Protein AF-A0A7S2EGJ9-F1 (afdb_monomer_lite)

Organism: NCBI:txid49249

InterPro domains:
  IPR009003 Peptidase S1, PA clan [SSF50494] (682-942)

Radius of gyration: 37.77 Å; chains: 1; bounding box: 101×87×100 Å

pLDDT: mean 80.87, std 19.79, range [22.64, 98.5]

Structure (mmCIF, N/CA/C/O backbone):
data_AF-A0A7S2EGJ9-F1
#
_entry.id   AF-A0A7S2EGJ9-F1
#
loop_
_atom_site.group_PDB
_atom_site.id
_atom_site.type_symbol
_atom_site.label_atom_id
_atom_site.label_alt_id
_atom_site.label_comp_id
_atom_site.label_asym_id
_atom_site.label_entity_id
_atom_site.label_seq_id
_atom_site.pdbx_PDB_ins_code
_atom_site.Cartn_x
_atom_site.Cartn_y
_atom_site.Cartn_z
_atom_site.occupancy
_atom_site.B_iso_or_equiv
_atom_site.auth_seq_id
_atom_site.auth_comp_id
_atom_site.auth_asym_id
_atom_site.auth_atom_id
_atom_site.pdbx_PDB_model_num
ATOM 1 N N . ARG A 1 1 ? -39.600 18.630 1.343 1.00 70.69 1 ARG A N 1
ATOM 2 C CA . ARG A 1 1 ? -38.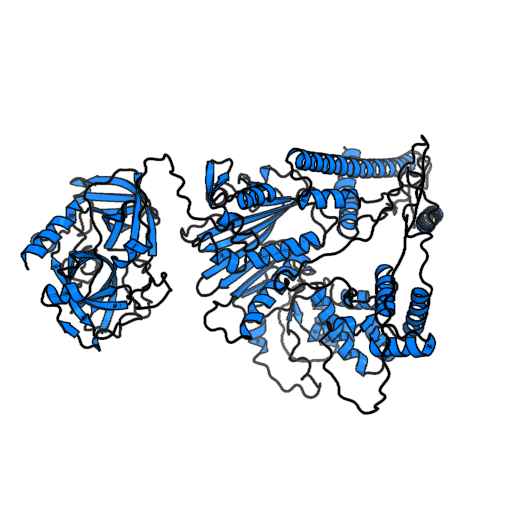225 19.165 1.535 1.00 70.69 1 ARG A CA 1
ATOM 3 C C . ARG A 1 1 ? -37.694 18.870 2.940 1.00 70.69 1 ARG A C 1
ATOM 5 O O . ARG A 1 1 ? -36.695 18.178 3.021 1.00 70.69 1 ARG A O 1
ATOM 12 N N . ALA A 1 2 ? -38.368 19.290 4.020 1.00 75.81 2 ALA A N 1
ATOM 13 C CA . ALA A 1 2 ? -37.909 19.036 5.397 1.00 75.81 2 ALA A CA 1
ATOM 14 C C . ALA A 1 2 ? -37.724 17.542 5.736 1.00 75.81 2 ALA A C 1
ATOM 16 O O . ALA A 1 2 ? -36.665 17.162 6.214 1.00 75.81 2 ALA A O 1
ATOM 17 N N . GLU A 1 3 ? -38.690 16.675 5.410 1.00 79.19 3 GLU A N 1
ATOM 18 C CA . GLU A 1 3 ? -38.535 15.224 5.637 1.00 79.19 3 GLU A CA 1
ATOM 19 C C . GLU A 1 3 ? -37.398 14.590 4.836 1.00 79.19 3 GLU A C 1
ATOM 21 O O . GLU A 1 3 ? -36.746 13.675 5.323 1.00 79.19 3 GLU A O 1
ATOM 26 N N . GLY A 1 4 ? -37.153 15.074 3.614 1.00 85.69 4 GLY A N 1
ATOM 27 C CA . GLY A 1 4 ? -36.026 14.613 2.801 1.00 85.69 4 GLY A CA 1
ATOM 28 C C . GLY A 1 4 ? -34.696 14.882 3.500 1.00 85.69 4 GLY A C 1
ATOM 29 O O . GLY A 1 4 ? -33.875 13.982 3.593 1.00 85.69 4 GLY A O 1
ATOM 30 N N . LYS A 1 5 ? -34.556 16.072 4.093 1.00 85.38 5 LYS A N 1
ATOM 31 C CA . LYS A 1 5 ? -33.373 16.454 4.868 1.00 85.38 5 LYS A CA 1
ATOM 32 C C . LYS A 1 5 ? -33.203 15.623 6.145 1.00 85.38 5 LYS A C 1
ATOM 34 O O . LYS A 1 5 ? -32.094 15.243 6.473 1.00 85.38 5 LYS A O 1
ATOM 39 N N . ILE A 1 6 ? -34.294 15.294 6.844 1.00 85.69 6 ILE A N 1
ATOM 40 C CA . ILE A 1 6 ? -34.227 14.418 8.032 1.00 85.69 6 ILE A CA 1
ATOM 41 C C . ILE A 1 6 ? -33.779 13.008 7.635 1.00 85.69 6 ILE A C 1
ATOM 43 O O . ILE A 1 6 ? -32.966 12.401 8.322 1.00 85.69 6 ILE A O 1
ATOM 47 N N . LYS A 1 7 ? -34.305 12.484 6.522 1.00 87.94 7 LYS A N 1
ATOM 48 C CA . LYS A 1 7 ? -33.893 11.185 5.979 1.00 87.94 7 LYS A CA 1
ATOM 49 C C . LYS A 1 7 ? -32.405 11.164 5.626 1.00 87.94 7 LYS A C 1
ATOM 51 O O . LYS A 1 7 ? -31.746 10.184 5.942 1.00 87.94 7 LYS A O 1
ATOM 56 N N . GLU A 1 8 ? -31.917 12.224 4.993 1.00 85.50 8 GLU A N 1
ATOM 57 C CA . GLU A 1 8 ? -30.502 12.426 4.665 1.00 85.50 8 GLU A CA 1
ATOM 58 C C . GLU A 1 8 ? -29.645 12.503 5.938 1.00 85.50 8 GLU A C 1
ATOM 60 O O . GLU A 1 8 ? -28.708 11.730 6.076 1.00 85.50 8 GLU A O 1
ATOM 65 N N . ASP A 1 9 ? -30.043 13.301 6.937 1.00 86.81 9 ASP A N 1
ATOM 66 C CA . ASP A 1 9 ? -29.359 13.380 8.237 1.00 86.81 9 ASP A CA 1
ATOM 67 C C . ASP A 1 9 ? -29.282 12.013 8.952 1.00 86.81 9 ASP A C 1
ATOM 69 O O . ASP A 1 9 ? -28.265 11.691 9.570 1.00 86.81 9 ASP A O 1
ATOM 73 N N . ILE A 1 10 ? -30.344 11.198 8.892 1.00 89.12 10 ILE A N 1
ATOM 74 C CA . ILE A 1 10 ? -30.356 9.843 9.473 1.00 89.12 10 ILE A CA 1
ATOM 75 C C . ILE A 1 10 ? -29.350 8.940 8.752 1.00 89.12 10 ILE A C 1
ATOM 77 O O . ILE A 1 10 ? -28.575 8.251 9.419 1.00 89.12 10 ILE A O 1
ATOM 81 N N . ASP A 1 11 ? -29.348 8.949 7.419 1.00 85.62 11 ASP A N 1
ATOM 82 C CA . ASP A 1 11 ? -28.443 8.119 6.619 1.00 85.62 11 ASP A CA 1
ATOM 83 C C . ASP A 1 11 ? -26.979 8.572 6.760 1.00 85.62 11 ASP A C 1
ATOM 85 O O . ASP A 1 11 ? -26.077 7.744 6.834 1.00 85.62 11 ASP A O 1
ATOM 89 N N . GLU A 1 12 ? -26.721 9.875 6.866 1.00 83.25 12 GLU A N 1
ATOM 90 C CA . GLU A 1 12 ? -25.362 10.402 7.009 1.00 83.25 12 GLU A CA 1
ATOM 91 C C . GLU A 1 12 ? -24.802 10.229 8.422 1.00 83.25 12 GLU A C 1
ATOM 93 O O . GLU A 1 12 ? -23.615 9.954 8.585 1.00 83.25 12 GLU A O 1
ATOM 98 N N . LYS A 1 13 ? -25.627 10.410 9.461 1.00 88.12 13 LYS A N 1
ATOM 99 C CA . LYS A 1 13 ? -25.138 10.492 10.848 1.00 88.12 13 LYS A CA 1
ATOM 100 C C . LYS A 1 13 ? -25.452 9.247 11.657 1.00 88.12 13 LYS A C 1
ATOM 102 O O . LYS A 1 13 ? -24.572 8.720 12.331 1.00 88.12 13 LYS A O 1
ATOM 107 N N . VAL A 1 14 ? -26.698 8.776 11.631 1.00 90.94 14 VAL A N 1
ATOM 108 C CA . VAL A 1 14 ? -27.129 7.653 12.483 1.00 90.94 14 VAL A CA 1
ATOM 109 C C . VAL A 1 14 ? -26.688 6.329 11.873 1.00 90.94 14 VAL A C 1
ATOM 111 O O . VAL A 1 14 ? -26.078 5.513 12.566 1.00 90.94 14 VAL A O 1
ATOM 114 N N . GLN A 1 15 ? -26.923 6.131 10.573 1.00 89.94 15 GLN A N 1
ATOM 115 C CA . GLN A 1 15 ? -26.467 4.928 9.875 1.00 89.94 15 GLN A CA 1
ATOM 116 C C . GLN A 1 15 ? -24.937 4.825 9.885 1.00 89.94 15 GLN A C 1
ATOM 118 O O . GLN A 1 15 ? -24.410 3.730 10.059 1.00 89.94 15 GLN A O 1
ATOM 123 N N . PHE A 1 16 ? -24.222 5.954 9.805 1.00 87.06 16 PHE A N 1
ATOM 124 C CA . PHE A 1 16 ? -22.772 5.984 9.998 1.00 87.06 16 PHE A CA 1
ATOM 125 C C . PHE A 1 16 ? -22.355 5.341 11.327 1.00 87.06 16 PHE A C 1
ATOM 127 O O . PHE A 1 16 ? -21.473 4.482 11.337 1.00 87.06 16 PHE A O 1
ATOM 134 N N . TRP A 1 17 ? -23.011 5.680 12.443 1.00 90.19 17 TRP A N 1
ATOM 135 C CA . TRP A 1 17 ? -22.712 5.065 13.740 1.00 90.19 17 TRP A CA 1
ATOM 136 C C . TRP A 1 17 ? -23.077 3.582 13.794 1.00 90.19 17 TRP A C 1
ATOM 138 O O . TRP A 1 17 ? -22.310 2.799 14.353 1.00 90.19 17 TRP A O 1
ATOM 148 N N . VAL A 1 18 ? -24.194 3.178 13.184 1.00 91.12 18 VAL A N 1
ATOM 149 C CA . VAL A 1 18 ? -24.564 1.758 13.062 1.00 91.12 18 VAL A CA 1
ATOM 150 C C . VAL A 1 18 ? -23.476 0.986 12.311 1.00 91.12 18 VAL A C 1
ATOM 152 O O . VAL A 1 18 ? -23.002 -0.035 12.810 1.00 91.12 18 VAL A O 1
ATOM 155 N N . ASN A 1 19 ? -23.004 1.509 11.177 1.00 86.31 19 ASN A N 1
ATOM 156 C CA . ASN A 1 19 ? -21.933 0.905 10.382 1.00 86.31 19 ASN A CA 1
ATOM 157 C C . ASN A 1 19 ? -20.594 0.895 11.148 1.00 86.31 19 ASN A C 1
ATOM 159 O O . ASN A 1 19 ? -19.869 -0.103 11.132 1.00 86.31 19 ASN A O 1
ATOM 163 N N . CYS A 1 20 ? -20.275 1.963 11.889 1.00 85.19 20 CYS A N 1
ATOM 164 C CA . CYS A 1 20 ? -19.089 2.031 12.749 1.00 85.19 20 CYS A CA 1
ATOM 165 C C . CYS A 1 20 ? -19.106 0.955 13.842 1.00 85.19 20 CYS A C 1
ATOM 167 O O . CYS A 1 20 ? -18.112 0.250 14.033 1.00 85.19 20 CYS A O 1
ATOM 169 N N . ILE A 1 21 ? -20.233 0.803 14.543 1.00 89.88 21 ILE A N 1
ATOM 170 C CA . ILE A 1 21 ? -20.391 -0.221 15.581 1.00 89.88 21 ILE A CA 1
ATOM 171 C C . ILE A 1 21 ? -20.300 -1.606 14.952 1.00 89.88 21 ILE A C 1
ATOM 173 O O . ILE A 1 21 ? -19.528 -2.427 15.427 1.00 89.88 21 ILE A O 1
ATOM 177 N N . GLN A 1 22 ? -21.020 -1.848 13.860 1.00 87.06 22 GLN A N 1
ATOM 178 C CA . GLN A 1 22 ? -21.047 -3.140 13.184 1.00 87.06 22 GLN A CA 1
ATOM 179 C C . GLN A 1 22 ? -19.668 -3.563 12.658 1.00 87.06 22 GLN A C 1
ATOM 181 O O . GLN A 1 22 ? -19.291 -4.727 12.765 1.00 87.06 22 GLN A O 1
ATOM 186 N N . SER A 1 23 ? -18.896 -2.625 12.110 1.00 83.19 23 SER A N 1
ATOM 187 C CA . SER A 1 23 ? -17.537 -2.900 11.635 1.00 83.19 23 SER A CA 1
ATOM 188 C C . SER A 1 23 ? -16.554 -3.200 12.772 1.00 83.19 23 SER A C 1
ATOM 190 O O . SER A 1 23 ? -15.640 -4.003 12.582 1.00 83.19 23 SER A O 1
ATOM 192 N N . SER A 1 24 ? -16.758 -2.595 13.948 1.00 81.94 24 SER A N 1
ATOM 193 C CA . SER A 1 24 ? -15.890 -2.749 15.126 1.00 81.94 24 SER A CA 1
ATOM 194 C C . SER A 1 24 ? -16.294 -3.917 16.034 1.00 81.94 24 SER A C 1
ATOM 196 O O . SER A 1 24 ? -15.442 -4.537 16.665 1.00 81.94 24 SER A O 1
ATOM 198 N N . ALA A 1 25 ? -17.590 -4.207 16.111 1.00 86.75 25 ALA A N 1
ATOM 199 C CA . ALA A 1 25 ? -18.215 -5.229 16.940 1.00 86.75 25 ALA A CA 1
ATOM 200 C C . ALA A 1 25 ? -19.345 -5.917 16.143 1.00 86.75 25 ALA A C 1
ATOM 202 O O . ALA A 1 25 ? -20.527 -5.621 16.349 1.00 86.75 25 ALA A O 1
ATOM 203 N N . PRO A 1 26 ? -19.000 -6.829 15.216 1.00 87.00 26 PRO A N 1
ATOM 204 C CA . PRO A 1 26 ? -19.987 -7.531 14.402 1.00 87.00 26 PRO A CA 1
ATOM 205 C C . PRO A 1 26 ? -20.971 -8.312 15.277 1.00 87.00 26 PRO A C 1
ATOM 207 O O . PRO A 1 26 ? -20.571 -8.995 16.221 1.00 87.00 26 PRO A O 1
ATOM 210 N N . GLY A 1 27 ? -22.263 -8.226 14.969 1.00 88.38 27 GLY A N 1
ATOM 211 C CA . GLY A 1 27 ? -23.314 -8.925 15.711 1.00 88.38 27 GLY A CA 1
ATOM 212 C C . GLY A 1 27 ? -23.808 -8.174 16.948 1.00 88.38 27 GLY A C 1
ATOM 213 O O . GLY A 1 27 ? -24.588 -8.733 17.730 1.00 88.38 27 GLY A O 1
ATOM 214 N N . ALA A 1 28 ? -23.351 -6.932 17.147 1.00 90.19 28 ALA A N 1
ATOM 215 C CA . ALA A 1 28 ? -23.723 -6.110 18.288 1.00 90.19 28 ALA A CA 1
ATOM 216 C C . ALA A 1 28 ? -25.234 -5.859 18.361 1.00 90.19 28 ALA A C 1
ATOM 218 O O . ALA A 1 28 ? -25.922 -5.645 17.361 1.00 90.19 28 ALA A O 1
ATOM 219 N N . ALA A 1 29 ? -25.730 -5.841 19.596 1.00 91.62 29 ALA A N 1
ATOM 220 C CA . ALA A 1 29 ? -27.036 -5.311 19.943 1.00 91.62 29 ALA A CA 1
ATOM 221 C C . ALA A 1 29 ? -26.960 -3.783 19.989 1.00 91.62 29 ALA A C 1
ATOM 223 O O . ALA A 1 29 ? -26.197 -3.228 20.780 1.00 91.62 29 ALA A O 1
ATOM 224 N N . ILE A 1 30 ? -27.737 -3.110 19.144 1.00 94.31 30 ILE A N 1
ATOM 225 C CA . ILE A 1 30 ? -27.739 -1.651 19.026 1.00 94.31 30 ILE A CA 1
ATOM 226 C C . ILE A 1 30 ? -29.127 -1.155 19.407 1.00 94.31 30 ILE A C 1
ATOM 228 O O . ILE A 1 30 ? -30.106 -1.466 18.735 1.00 94.31 30 ILE A O 1
ATOM 232 N N . LEU A 1 31 ? -29.195 -0.373 20.482 1.00 94.19 31 LEU A N 1
ATOM 233 C CA . LEU A 1 31 ? -30.401 0.307 20.943 1.00 94.19 31 LEU A CA 1
ATOM 234 C C . LEU A 1 31 ? -30.259 1.805 20.636 1.00 94.19 31 LEU A C 1
ATOM 236 O O . LEU A 1 31 ? -29.552 2.497 21.373 1.00 94.19 31 LEU A O 1
ATOM 240 N N . PRO A 1 32 ? -30.875 2.325 19.561 1.00 92.94 32 PRO A N 1
ATOM 241 C CA . PRO A 1 32 ? -30.911 3.756 19.310 1.00 92.94 32 PRO A CA 1
ATOM 242 C C . PRO A 1 32 ? -31.715 4.452 20.412 1.00 92.94 32 PRO A C 1
ATOM 244 O O . PRO A 1 32 ? -32.823 4.032 20.749 1.00 92.94 32 PRO A O 1
ATOM 247 N N . VAL A 1 33 ? -31.155 5.526 20.965 1.00 91.06 33 VAL A N 1
ATOM 248 C CA . VAL A 1 33 ? -31.815 6.358 21.974 1.00 91.06 33 VAL A CA 1
ATOM 249 C C . VAL A 1 33 ? -31.789 7.797 21.491 1.00 91.06 33 VAL A C 1
ATOM 251 O O . VAL A 1 33 ? -30.726 8.344 21.198 1.00 91.06 33 VAL A O 1
ATOM 254 N N . ALA A 1 34 ? -32.961 8.413 21.407 1.00 87.88 34 ALA A N 1
ATOM 255 C CA . ALA A 1 34 ? -33.092 9.821 21.084 1.00 87.88 34 ALA A CA 1
ATOM 256 C C . ALA A 1 34 ? -33.039 10.637 22.384 1.00 87.88 34 ALA A C 1
ATOM 258 O O . ALA A 1 34 ? -33.961 10.586 23.199 1.00 87.88 34 ALA A O 1
ATOM 259 N N . SER A 1 35 ? -31.943 11.369 22.590 1.00 84.44 35 SER A N 1
ATOM 260 C CA . SER A 1 35 ? -31.827 12.352 23.671 1.00 84.44 35 SER A CA 1
ATOM 261 C C . SER A 1 35 ? -32.282 13.724 23.184 1.00 84.44 35 SER A C 1
ATOM 263 O O . SER A 1 35 ? -31.810 14.173 22.136 1.00 84.44 35 SER A O 1
ATOM 265 N N . PHE A 1 36 ? -33.122 14.413 23.951 1.00 71.25 36 PHE A N 1
ATOM 266 C CA . PHE A 1 36 ? -33.611 15.747 23.594 1.00 71.25 36 PHE A CA 1
ATOM 267 C C . PHE A 1 36 ? -33.088 16.816 24.559 1.00 71.25 36 PHE A C 1
ATOM 269 O O . PHE A 1 36 ? -33.083 16.624 25.774 1.00 71.25 36 PHE A O 1
ATOM 276 N N . ASN A 1 37 ? -32.651 17.944 23.988 1.00 59.28 37 ASN A N 1
ATOM 277 C CA . ASN A 1 37 ? -32.435 19.214 24.694 1.00 59.28 37 ASN A CA 1
ATOM 278 C C . ASN A 1 37 ? -33.610 20.191 24.461 1.00 59.28 37 ASN A C 1
ATOM 280 O O . ASN A 1 37 ? -33.674 21.257 25.066 1.00 59.28 37 ASN A O 1
ATOM 284 N N . ASP A 1 38 ? -34.524 19.822 23.563 1.00 51.25 38 ASP A N 1
ATOM 285 C CA . ASP A 1 38 ? -35.646 20.632 23.118 1.00 51.25 38 ASP A CA 1
ATOM 286 C C . ASP A 1 38 ? -36.880 20.235 23.937 1.00 51.25 38 ASP A C 1
ATOM 288 O O . ASP A 1 38 ? -37.300 19.076 23.925 1.00 51.25 38 ASP A O 1
ATOM 292 N N . LYS A 1 39 ? -37.436 21.194 24.676 1.00 53.00 39 LYS A N 1
ATOM 293 C CA . LYS A 1 39 ? -38.702 21.061 25.399 1.00 53.00 39 LYS A CA 1
ATOM 294 C C . LYS A 1 39 ? -39.848 20.861 24.401 1.00 53.00 39 LYS A C 1
ATOM 296 O O . LYS A 1 39 ? -40.352 21.837 23.859 1.00 53.00 39 LYS A O 1
ATOM 301 N N . PHE A 1 40 ? -40.244 19.617 24.151 1.00 53.06 40 PHE A N 1
ATOM 302 C CA . PHE A 1 40 ? -41.469 19.296 23.398 1.00 53.06 40 PHE A CA 1
ATOM 303 C C . PHE A 1 40 ? -42.712 19.227 24.305 1.00 53.06 40 PHE A C 1
ATOM 305 O O . PHE A 1 40 ? -43.829 19.049 23.820 1.00 53.06 40 PHE A O 1
ATOM 312 N N . GLU A 1 41 ? -42.528 19.385 25.617 1.00 55.19 41 GLU A N 1
ATOM 313 C CA . GLU A 1 41 ? -43.599 19.546 26.594 1.00 55.19 41 GLU A CA 1
ATOM 314 C C . GLU A 1 41 ? -43.437 20.921 27.246 1.00 55.19 41 GLU A C 1
ATOM 316 O O . GLU A 1 41 ? -42.498 21.153 27.998 1.00 55.19 41 GLU A O 1
ATOM 321 N N . ASP A 1 42 ? -44.266 21.874 26.816 1.00 42.28 42 ASP A N 1
ATOM 322 C CA . ASP A 1 42 ? -44.982 22.813 27.692 1.00 42.28 42 ASP A CA 1
ATOM 323 C C . ASP A 1 42 ? -45.702 23.871 26.841 1.00 42.28 42 ASP A C 1
ATOM 325 O O . ASP A 1 42 ? -45.173 24.941 26.534 1.00 42.28 42 ASP A O 1
ATOM 329 N N . GLY A 1 43 ? -46.945 23.560 26.460 1.00 45.50 43 GLY A N 1
ATOM 330 C CA . GLY A 1 43 ? -47.908 24.550 25.972 1.00 45.50 43 GLY A CA 1
ATOM 331 C C . GLY A 1 43 ? -48.790 24.053 24.834 1.00 45.50 43 GLY A C 1
ATOM 332 O O . GLY A 1 43 ? -48.543 24.430 23.698 1.00 45.50 43 GLY A O 1
ATOM 333 N N . ASP A 1 44 ? -49.796 23.223 25.142 1.00 52.44 44 ASP A N 1
ATOM 334 C CA . ASP A 1 44 ? -51.027 22.913 24.368 1.00 52.44 44 ASP A CA 1
ATOM 335 C C . ASP A 1 44 ? -50.922 22.570 22.856 1.00 52.44 44 ASP A C 1
ATOM 337 O O . ASP A 1 44 ? -51.917 22.276 22.191 1.00 52.44 44 ASP A O 1
ATOM 341 N N . ASN A 1 45 ? -49.721 22.536 22.281 1.00 52.22 45 ASN A N 1
ATOM 342 C CA . ASN A 1 45 ? -49.475 22.279 20.870 1.00 52.22 45 ASN A CA 1
ATOM 343 C C . ASN A 1 45 ? -49.174 20.794 20.659 1.00 52.22 45 ASN A C 1
ATOM 345 O O . ASN A 1 45 ? -48.033 20.365 20.492 1.00 52.22 45 ASN A O 1
ATOM 349 N N . THR A 1 46 ? -50.245 20.010 20.559 1.00 56.53 46 THR A N 1
ATOM 350 C CA . THR A 1 46 ? -50.259 18.618 20.057 1.00 56.53 46 THR A CA 1
ATOM 351 C C . THR A 1 46 ? -49.485 18.410 18.740 1.00 56.53 46 THR A C 1
ATOM 353 O O . THR A 1 46 ? -49.148 17.280 18.384 1.00 56.53 46 THR A O 1
ATOM 356 N N . LEU A 1 47 ? -49.158 19.481 18.010 1.00 56.31 47 LEU A N 1
ATOM 357 C CA . LEU A 1 47 ? -48.330 19.463 16.804 1.00 56.31 47 LEU A CA 1
ATOM 358 C C . LEU A 1 47 ? -46.872 19.007 17.052 1.00 56.31 47 LEU A C 1
ATOM 360 O O . LEU A 1 47 ? -46.257 18.412 16.162 1.00 56.31 47 LEU A O 1
ATOM 364 N N . ASP A 1 48 ? -46.316 19.266 18.240 1.00 63.06 48 ASP A N 1
ATOM 365 C CA . ASP A 1 48 ? -44.874 19.139 18.500 1.00 63.06 48 ASP A CA 1
ATOM 366 C C . ASP A 1 48 ? -44.472 17.711 18.930 1.00 63.06 48 ASP A C 1
ATOM 368 O O . ASP A 1 48 ? -43.555 17.108 18.363 1.00 63.06 48 ASP A O 1
ATOM 372 N N . ILE A 1 49 ? -45.266 17.083 19.807 1.00 66.25 49 ILE A N 1
ATOM 373 C CA . ILE A 1 49 ? -45.120 15.666 20.207 1.00 66.25 49 ILE A CA 1
ATOM 374 C C . ILE A 1 49 ? -45.251 14.730 18.995 1.00 66.25 49 ILE A C 1
ATOM 376 O O . ILE A 1 49 ? -44.465 13.791 18.828 1.00 66.25 49 ILE A O 1
ATOM 380 N N . ASN A 1 50 ? -46.203 15.021 18.103 1.00 74.12 50 ASN A N 1
ATOM 381 C CA . ASN A 1 50 ? -46.389 14.275 16.858 1.00 74.12 50 ASN A CA 1
ATOM 382 C C . ASN A 1 50 ? -45.173 14.393 15.928 1.00 74.12 50 ASN A C 1
ATOM 384 O O . ASN A 1 50 ? -44.849 13.447 15.211 1.00 74.12 50 ASN A O 1
ATOM 388 N N . THR A 1 51 ? -44.458 15.519 15.963 1.00 78.62 51 THR A N 1
ATOM 389 C CA . THR A 1 51 ? -43.256 15.727 15.149 1.00 78.62 51 THR A CA 1
ATOM 390 C C . THR A 1 51 ? -42.075 14.908 15.668 1.00 78.62 51 THR A C 1
ATOM 392 O O . THR A 1 51 ? -41.389 14.264 14.870 1.00 78.62 51 THR A O 1
ATOM 395 N N . ALA A 1 52 ? -41.847 14.869 16.984 1.00 78.12 52 ALA A N 1
ATOM 396 C CA . ALA A 1 52 ? -40.800 14.037 17.583 1.00 78.12 52 ALA A CA 1
ATOM 397 C C . ALA A 1 52 ? -41.066 12.539 17.357 1.00 78.12 52 ALA A C 1
ATOM 399 O O . ALA A 1 52 ? -40.176 11.822 16.890 1.00 78.12 52 ALA A O 1
ATOM 400 N N . LYS A 1 53 ? -42.307 12.086 17.590 1.00 81.00 53 LYS A N 1
ATOM 401 C CA . LYS A 1 53 ? -42.725 10.701 17.321 1.00 81.00 53 LYS A CA 1
ATOM 402 C C . LYS A 1 53 ? -42.512 10.334 15.850 1.00 81.00 53 LYS A C 1
ATOM 404 O O . LYS A 1 53 ? -41.843 9.344 15.561 1.00 81.00 53 LYS A O 1
ATOM 409 N N . ARG A 1 54 ? -42.945 11.199 14.925 1.00 84.31 54 ARG A N 1
ATOM 410 C CA . ARG A 1 54 ? -42.735 11.028 13.478 1.00 84.31 54 ARG A CA 1
ATOM 411 C C . ARG A 1 54 ? -41.255 10.939 13.099 1.00 84.31 54 ARG A C 1
ATOM 413 O O . ARG A 1 54 ? -40.899 10.141 12.240 1.00 84.31 54 ARG A O 1
ATOM 420 N N . ARG A 1 55 ? -40.371 11.734 13.716 1.00 85.56 55 ARG A N 1
ATOM 421 C CA . ARG A 1 55 ? -38.914 11.651 13.475 1.00 85.56 55 ARG A CA 1
ATOM 422 C C . ARG A 1 55 ? -38.329 10.322 13.953 1.00 85.56 55 ARG A C 1
ATOM 424 O O . ARG A 1 55 ? -37.503 9.747 13.250 1.00 85.56 55 ARG A O 1
ATOM 431 N N . CYS A 1 56 ? -38.760 9.832 15.113 1.00 88.25 56 CYS A N 1
ATOM 432 C CA . CYS A 1 56 ? -38.358 8.528 15.638 1.00 88.25 56 CYS A CA 1
ATOM 433 C C . CYS A 1 56 ? -38.862 7.373 14.760 1.00 88.25 56 CYS A C 1
ATOM 435 O O . CYS A 1 56 ? -38.087 6.473 14.448 1.00 88.25 56 CYS A O 1
ATOM 437 N N . GLU A 1 57 ? -40.110 7.432 14.289 1.00 89.50 57 GLU A N 1
ATOM 438 C CA . GLU A 1 57 ? -40.668 6.445 13.351 1.00 89.50 57 GLU A CA 1
ATOM 439 C C . GLU A 1 57 ? -39.879 6.436 12.044 1.00 89.50 57 GLU A C 1
ATOM 441 O O . GLU A 1 57 ? -39.421 5.388 11.597 1.00 89.50 57 GLU A O 1
ATOM 446 N N . LEU A 1 58 ? -39.611 7.622 11.494 1.00 90.94 58 LEU A N 1
ATOM 447 C CA . LEU A 1 58 ? -38.799 7.780 10.296 1.00 90.94 58 LEU A CA 1
ATOM 448 C C . LEU A 1 58 ? -37.387 7.210 10.473 1.00 90.94 58 LEU A C 1
ATOM 450 O O . LEU A 1 58 ? -36.866 6.586 9.552 1.00 90.94 58 LEU A O 1
ATOM 454 N N . MET A 1 59 ? -36.772 7.409 11.642 1.00 91.44 59 MET A N 1
ATOM 455 C CA . MET A 1 59 ? -35.466 6.845 11.983 1.00 91.44 59 MET A CA 1
ATOM 456 C C . MET A 1 59 ? -35.506 5.320 12.047 1.00 91.44 59 MET A C 1
ATOM 458 O O . MET A 1 59 ? -34.691 4.679 11.385 1.00 91.44 59 MET A O 1
ATOM 462 N N . ARG A 1 60 ? -36.462 4.736 12.782 1.00 92.81 60 ARG A N 1
ATOM 463 C CA . ARG A 1 60 ? -36.659 3.280 12.856 1.00 92.81 60 ARG A CA 1
ATOM 464 C C . ARG A 1 60 ? -36.811 2.689 11.460 1.00 92.81 60 ARG A C 1
ATOM 466 O O . ARG A 1 60 ? -36.054 1.797 11.078 1.00 92.81 60 ARG A O 1
ATOM 473 N N . ASP A 1 61 ? -37.747 3.224 10.686 1.00 92.94 61 ASP A N 1
ATOM 474 C CA . ASP A 1 61 ? -38.076 2.703 9.366 1.00 92.94 61 ASP A CA 1
ATOM 475 C C . ASP A 1 61 ? -36.886 2.847 8.409 1.00 92.94 61 ASP A C 1
ATOM 477 O O . ASP A 1 61 ? -36.625 1.950 7.607 1.00 92.94 61 ASP A O 1
ATOM 481 N N . ARG A 1 62 ? -36.121 3.945 8.491 1.00 93.31 62 ARG A N 1
ATOM 482 C CA . ARG A 1 62 ? -34.899 4.123 7.693 1.00 93.31 62 ARG A CA 1
ATOM 483 C C . ARG A 1 62 ? -33.825 3.104 8.049 1.00 93.31 62 ARG A C 1
ATOM 485 O O . ARG A 1 62 ? -33.317 2.462 7.136 1.00 93.31 62 ARG A O 1
ATOM 492 N N . LEU A 1 63 ? -33.531 2.904 9.333 1.00 93.38 63 LEU A N 1
ATOM 493 C CA . LEU A 1 63 ? -32.517 1.942 9.775 1.00 93.38 63 LEU A CA 1
ATOM 494 C C . LEU A 1 63 ? -32.888 0.498 9.395 1.00 93.38 63 LEU A C 1
ATOM 496 O O . LEU A 1 63 ? -32.041 -0.236 8.887 1.00 93.38 63 LEU A O 1
ATOM 500 N N . ILE A 1 64 ? -34.158 0.105 9.560 1.00 92.69 64 ILE A N 1
ATOM 501 C CA . ILE A 1 64 ? -34.652 -1.219 9.138 1.00 92.69 64 ILE A CA 1
ATOM 502 C C . ILE A 1 64 ? -34.533 -1.385 7.621 1.00 92.69 64 ILE A C 1
ATOM 504 O O . ILE A 1 64 ? -34.067 -2.419 7.143 1.00 92.69 64 ILE A O 1
ATOM 508 N N . ASN A 1 65 ? -34.940 -0.374 6.850 1.00 93.19 65 ASN A N 1
ATOM 509 C CA . ASN A 1 65 ? -34.863 -0.432 5.392 1.00 93.19 65 ASN A CA 1
ATOM 510 C C . ASN A 1 65 ? -33.417 -0.457 4.884 1.00 93.19 65 ASN A C 1
ATOM 512 O O . ASN A 1 65 ? -33.145 -1.148 3.904 1.00 93.19 65 ASN A O 1
ATOM 516 N N . ASN A 1 66 ? -32.500 0.266 5.528 1.00 91.12 66 ASN A N 1
ATOM 517 C CA . ASN A 1 66 ? -31.081 0.252 5.178 1.00 91.12 66 ASN A CA 1
ATOM 518 C C . ASN A 1 66 ? -30.473 -1.133 5.435 1.00 91.12 66 ASN A C 1
ATOM 520 O O . ASN A 1 66 ? -29.847 -1.688 4.535 1.00 91.12 66 ASN A O 1
ATOM 524 N N . GLU A 1 67 ? -30.741 -1.743 6.595 1.00 91.38 67 GLU A N 1
ATOM 525 C CA . GLU A 1 67 ? -30.287 -3.112 6.881 1.00 91.38 67 GLU A CA 1
ATOM 526 C C . GLU A 1 67 ? -30.921 -4.134 5.926 1.00 91.38 67 GLU A C 1
ATOM 528 O O . GLU A 1 67 ? -30.237 -5.029 5.437 1.00 91.38 67 GLU A O 1
ATOM 533 N N . LYS A 1 68 ? -32.207 -3.984 5.584 1.00 92.88 68 LYS A N 1
ATOM 534 C CA . LYS A 1 68 ? -32.862 -4.852 4.596 1.00 92.88 68 LYS A CA 1
ATOM 535 C C . LYS A 1 68 ? -32.187 -4.774 3.228 1.00 92.88 68 LYS A C 1
ATOM 537 O O . LYS A 1 68 ? -31.842 -5.809 2.674 1.00 92.88 68 LYS A O 1
ATOM 542 N N . ARG A 1 69 ? -31.963 -3.564 2.708 1.00 90.62 69 ARG A N 1
ATOM 543 C CA . ARG A 1 69 ? -31.286 -3.364 1.415 1.00 90.62 69 ARG A CA 1
ATOM 544 C C . ARG A 1 69 ? -29.889 -3.964 1.414 1.00 90.62 69 ARG A C 1
ATOM 546 O O . ARG A 1 69 ? -29.524 -4.629 0.455 1.00 90.62 69 ARG A O 1
ATOM 553 N N . ARG A 1 70 ? -29.146 -3.762 2.502 1.00 88.56 70 ARG A N 1
ATOM 554 C CA . ARG A 1 70 ? -27.820 -4.346 2.688 1.00 88.56 70 ARG A CA 1
ATOM 555 C C . ARG A 1 70 ? -27.865 -5.875 2.641 1.00 88.56 70 ARG A C 1
ATOM 557 O O . ARG A 1 70 ? -27.067 -6.492 1.949 1.00 88.56 70 ARG A O 1
ATOM 564 N N . MET A 1 71 ? -28.822 -6.500 3.329 1.00 91.38 71 MET A N 1
ATOM 565 C CA . MET A 1 71 ? -29.002 -7.955 3.270 1.00 91.38 71 MET A CA 1
ATOM 566 C C . MET A 1 71 ? -29.370 -8.445 1.871 1.00 91.38 71 MET A C 1
ATOM 568 O O . MET A 1 71 ? -28.839 -9.463 1.434 1.00 91.38 71 MET A O 1
ATOM 572 N N . ASP A 1 72 ? -30.287 -7.758 1.191 1.00 93.12 72 ASP A N 1
ATOM 573 C CA . ASP A 1 72 ? -30.715 -8.121 -0.160 1.00 93.12 72 ASP A CA 1
ATOM 574 C C . ASP A 1 72 ? -29.520 -8.073 -1.128 1.00 93.12 72 ASP A C 1
ATOM 576 O O . ASP A 1 72 ? -29.309 -9.017 -1.888 1.00 93.12 72 ASP A O 1
ATOM 580 N N . ASP A 1 73 ? -28.680 -7.040 -1.027 1.00 89.31 73 ASP A N 1
ATOM 581 C CA . ASP A 1 73 ? -27.467 -6.877 -1.832 1.00 89.31 73 ASP A CA 1
ATOM 582 C C . ASP A 1 73 ? -26.391 -7.944 -1.538 1.00 89.31 73 ASP A C 1
ATOM 584 O O . ASP A 1 73 ? -25.843 -8.559 -2.458 1.00 89.31 73 ASP A O 1
ATOM 588 N N . ILE A 1 74 ? -26.136 -8.247 -0.259 1.00 90.44 74 ILE A N 1
ATOM 589 C CA . ILE A 1 74 ? -25.204 -9.317 0.134 1.00 90.44 74 ILE A CA 1
ATOM 590 C C . ILE A 1 74 ? -25.701 -10.687 -0.356 1.00 90.44 74 ILE A C 1
ATOM 592 O O . ILE A 1 74 ? -24.915 -11.486 -0.872 1.00 90.44 74 ILE A O 1
ATOM 596 N N . ASN A 1 75 ? -26.997 -10.978 -0.203 1.00 94.19 75 ASN A N 1
ATOM 597 C CA . ASN A 1 75 ? -27.584 -12.236 -0.669 1.00 94.19 75 ASN A CA 1
ATOM 598 C C . ASN A 1 75 ? -27.504 -12.353 -2.192 1.00 94.19 75 ASN A C 1
ATOM 600 O O . ASN A 1 75 ? -27.126 -13.409 -2.696 1.00 94.19 75 ASN A O 1
ATOM 604 N N . GLN A 1 76 ? -27.810 -11.276 -2.917 1.00 93.62 76 GLN A N 1
ATOM 605 C CA . GLN A 1 76 ? -27.729 -11.243 -4.373 1.00 93.62 76 GLN A CA 1
ATOM 606 C C . GLN A 1 76 ? -26.314 -11.584 -4.861 1.00 93.62 76 GLN A C 1
ATOM 608 O O . GLN A 1 76 ? -26.157 -12.486 -5.687 1.00 93.62 76 GLN A O 1
ATOM 613 N N . ARG A 1 77 ? -25.283 -10.958 -4.280 1.00 88.44 77 ARG A N 1
ATOM 614 C CA . ARG A 1 77 ? -23.879 -11.255 -4.610 1.00 88.44 77 ARG A CA 1
ATOM 615 C C . ARG A 1 77 ? -23.463 -12.665 -4.215 1.00 88.44 77 ARG A C 1
ATOM 617 O O . ARG A 1 77 ? -22.731 -13.321 -4.952 1.00 88.44 77 ARG A O 1
ATOM 624 N N . LEU A 1 78 ? -23.943 -13.179 -3.083 1.00 91.75 78 LEU A N 1
ATOM 625 C CA . LEU A 1 78 ? -23.685 -14.568 -2.699 1.00 91.75 78 LEU A CA 1
ATOM 626 C C . LEU A 1 78 ? -24.285 -15.555 -3.714 1.00 91.75 78 LEU A C 1
ATOM 628 O O . LEU A 1 78 ? -23.654 -16.564 -4.031 1.00 91.75 78 LEU A O 1
ATOM 632 N N . GLU A 1 79 ? -25.472 -15.265 -4.248 1.00 94.00 79 GLU A N 1
ATOM 633 C CA . GLU A 1 79 ? -26.070 -16.041 -5.337 1.00 94.00 79 GLU A CA 1
ATOM 634 C C . GLU A 1 79 ? -25.290 -15.901 -6.652 1.00 94.00 79 GLU A C 1
ATOM 636 O O . GLU A 1 79 ? -25.153 -16.888 -7.376 1.00 94.00 79 GLU A O 1
ATOM 641 N N . ASP A 1 80 ? -24.728 -14.725 -6.954 1.00 88.75 80 ASP A N 1
ATOM 642 C CA . ASP A 1 80 ? -23.826 -14.540 -8.100 1.00 88.75 80 ASP A CA 1
ATOM 643 C C . ASP A 1 80 ? -22.564 -15.415 -7.959 1.00 88.75 80 ASP A C 1
ATOM 645 O O . ASP A 1 80 ? -22.212 -16.151 -8.885 1.00 88.75 80 ASP A O 1
ATOM 649 N N . TYR A 1 81 ? -21.935 -15.441 -6.777 1.00 87.69 81 TYR A N 1
ATOM 650 C CA . TYR A 1 81 ? -20.795 -16.323 -6.500 1.00 87.69 81 TYR A CA 1
ATOM 651 C C . TYR A 1 81 ? -21.157 -17.805 -6.634 1.00 87.69 81 TYR A C 1
ATOM 653 O O . TYR A 1 81 ? -20.391 -18.573 -7.218 1.00 87.69 81 TYR A O 1
ATOM 661 N N . LYS A 1 82 ? -22.327 -18.228 -6.137 1.00 90.50 82 LYS A N 1
ATOM 662 C CA . LYS A 1 82 ? -22.803 -19.611 -6.305 1.00 90.50 82 LYS A CA 1
ATOM 663 C C . LYS A 1 82 ? -23.002 -19.965 -7.777 1.00 90.50 82 LYS A C 1
ATOM 665 O O . LYS A 1 82 ? -22.557 -21.032 -8.199 1.00 90.50 82 LYS A O 1
ATOM 670 N N . ARG A 1 83 ? -23.624 -19.073 -8.556 1.00 91.38 83 ARG A N 1
ATOM 671 C CA . ARG A 1 83 ? -23.850 -19.262 -9.999 1.00 91.38 83 ARG A CA 1
ATOM 672 C C . ARG A 1 83 ? -22.546 -19.388 -10.785 1.00 91.38 83 ARG A C 1
ATOM 674 O O . ARG A 1 83 ? -22.501 -20.159 -11.735 1.00 91.38 83 ARG A O 1
ATOM 681 N N . ASN A 1 84 ? -21.489 -18.712 -10.345 1.00 84.25 84 ASN A N 1
ATOM 682 C CA . ASN A 1 84 ? -20.167 -18.763 -10.972 1.00 84.25 84 ASN A CA 1
ATOM 683 C C . ASN A 1 84 ? -19.255 -19.879 -10.422 1.00 84.25 84 ASN A C 1
ATOM 685 O O . ASN A 1 84 ? -18.060 -19.868 -10.697 1.00 84.25 84 ASN A O 1
ATOM 689 N N . HIS A 1 85 ? -19.779 -20.834 -9.640 1.00 86.12 85 HIS A N 1
ATOM 690 C CA . HIS A 1 85 ? -18.995 -21.890 -8.972 1.00 86.12 85 HIS A CA 1
ATOM 691 C C . HIS A 1 85 ? -17.899 -21.371 -8.018 1.00 86.12 85 HIS A C 1
ATOM 693 O O . HIS A 1 85 ? -16.942 -22.074 -7.707 1.00 86.12 85 HIS A O 1
ATOM 699 N N . LEU A 1 86 ? -18.071 -20.157 -7.495 1.00 83.69 86 LEU A N 1
ATOM 700 C CA . LEU A 1 86 ? -17.177 -19.485 -6.548 1.00 83.69 86 LEU A CA 1
ATOM 701 C C . LEU A 1 86 ? -17.784 -19.441 -5.135 1.00 83.69 86 LEU A C 1
ATOM 703 O O . LEU A 1 86 ? -17.510 -18.529 -4.356 1.00 83.69 86 LEU A O 1
ATOM 707 N N . ALA A 1 87 ? -18.629 -20.418 -4.794 1.00 86.19 87 ALA A N 1
ATOM 708 C CA . ALA A 1 87 ? -19.328 -20.471 -3.510 1.00 86.19 87 ALA A CA 1
ATOM 709 C C . ALA A 1 87 ? -18.369 -20.570 -2.309 1.00 86.19 87 ALA A C 1
ATOM 711 O O . ALA A 1 87 ? -18.704 -20.094 -1.227 1.00 86.19 87 ALA A O 1
ATOM 712 N N . ASP A 1 88 ? -17.191 -21.160 -2.504 1.00 85.62 88 ASP A N 1
ATOM 713 C CA . ASP A 1 88 ? -16.171 -21.339 -1.463 1.00 85.62 88 ASP A CA 1
ATOM 714 C C . ASP A 1 88 ? -15.019 -20.331 -1.584 1.00 85.62 88 ASP A C 1
ATOM 716 O O . ASP A 1 88 ? -13.991 -20.467 -0.920 1.00 85.62 88 ASP A O 1
ATOM 720 N N . SER A 1 89 ? -15.189 -19.296 -2.415 1.00 82.88 89 SER A N 1
ATOM 721 C CA . SER A 1 89 ? -14.229 -18.198 -2.495 1.00 82.88 89 SER A CA 1
ATOM 722 C C . SER A 1 89 ? -14.128 -17.460 -1.159 1.00 82.88 89 SER A C 1
ATOM 724 O O . SER A 1 89 ? -15.064 -17.432 -0.348 1.00 82.88 89 SER A O 1
ATOM 726 N N . HIS A 1 90 ? -12.989 -16.807 -0.933 1.00 82.38 90 HIS A N 1
ATOM 727 C CA . HIS A 1 90 ? -12.776 -16.003 0.269 1.00 82.38 90 HIS A CA 1
ATOM 728 C C . HIS A 1 90 ? -13.848 -14.908 0.425 1.00 82.38 90 HIS A C 1
ATOM 730 O O . HIS A 1 90 ? -14.364 -14.693 1.526 1.00 82.38 90 HIS A O 1
ATOM 736 N N . ASN A 1 91 ? -14.254 -14.277 -0.680 1.00 83.44 91 ASN A N 1
ATOM 737 C CA . ASN A 1 91 ? -15.310 -13.265 -0.683 1.00 83.44 91 ASN A CA 1
ATOM 738 C C . ASN A 1 91 ? -16.670 -13.865 -0.304 1.00 83.44 91 ASN A C 1
ATOM 740 O O . ASN A 1 91 ? -17.358 -13.318 0.557 1.00 83.44 91 ASN A O 1
ATOM 744 N N . ALA A 1 92 ? -17.039 -15.024 -0.859 1.00 87.00 92 ALA A N 1
ATOM 745 C CA . ALA A 1 92 ? -18.293 -15.694 -0.516 1.00 87.00 92 ALA A CA 1
ATOM 746 C C . ALA A 1 92 ? -18.343 -16.101 0.969 1.00 87.00 92 ALA A C 1
ATOM 748 O O . ALA A 1 92 ? -19.356 -15.883 1.642 1.00 87.00 92 ALA A O 1
ATOM 749 N N . MET A 1 93 ? -17.241 -16.624 1.520 1.00 88.25 93 MET A N 1
ATOM 750 C CA . MET A 1 93 ? -17.130 -16.919 2.955 1.00 88.25 93 MET A CA 1
ATOM 751 C C . MET A 1 93 ? -17.273 -15.658 3.817 1.00 88.25 93 MET A C 1
ATOM 753 O O . MET A 1 93 ? -17.968 -15.683 4.838 1.00 88.25 93 MET A O 1
ATOM 757 N N . ARG A 1 94 ? -16.673 -14.537 3.396 1.00 86.88 94 ARG A N 1
ATOM 758 C CA . ARG A 1 94 ? -16.818 -13.241 4.074 1.00 86.88 94 ARG A CA 1
ATOM 759 C C . ARG A 1 94 ? -18.271 -12.766 4.077 1.00 86.88 94 ARG A C 1
ATOM 761 O O . ARG A 1 94 ? -18.770 -12.397 5.138 1.00 86.8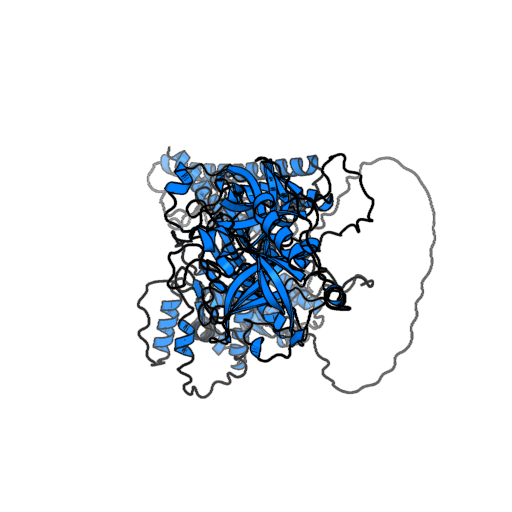8 94 ARG A O 1
ATOM 768 N N . LEU A 1 95 ? -18.965 -12.823 2.939 1.00 90.00 95 LEU A N 1
ATOM 769 C CA . LEU A 1 95 ? -20.379 -12.440 2.840 1.00 90.00 95 LEU A CA 1
ATOM 770 C C . LEU A 1 95 ? -21.266 -13.298 3.760 1.00 90.00 95 LEU A C 1
ATOM 772 O O . LEU A 1 95 ? -22.094 -12.759 4.495 1.00 90.00 95 LEU A O 1
ATOM 776 N N . ARG A 1 96 ? -21.038 -14.619 3.820 1.00 92.06 96 ARG A N 1
ATOM 777 C CA . ARG A 1 96 ? -21.725 -15.507 4.783 1.00 92.06 96 ARG A CA 1
ATOM 778 C C . ARG A 1 96 ? -21.463 -15.083 6.230 1.00 92.06 96 ARG A C 1
ATOM 780 O O . ARG A 1 96 ? -22.393 -15.029 7.037 1.00 92.06 96 ARG A O 1
ATOM 787 N N . LYS A 1 97 ? -20.215 -14.734 6.559 1.00 90.12 97 LYS A N 1
ATOM 788 C CA . LYS A 1 97 ? -19.855 -14.232 7.891 1.00 90.12 97 LYS A CA 1
ATOM 789 C C . LYS A 1 97 ? -20.583 -12.923 8.211 1.00 90.12 97 LYS A C 1
ATOM 791 O O . LYS A 1 97 ? -21.137 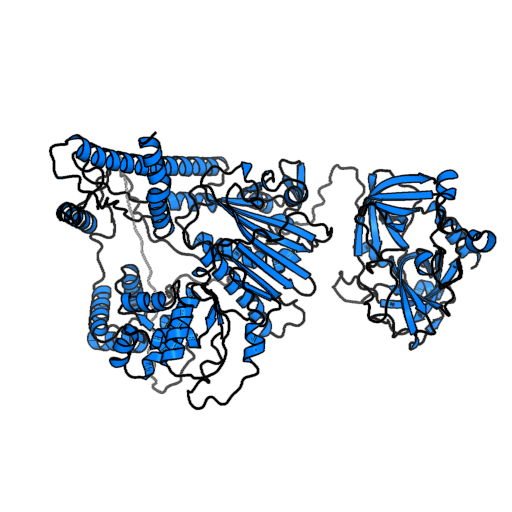-12.810 9.305 1.00 90.12 97 LYS A O 1
ATOM 796 N N . LEU A 1 98 ? -20.667 -11.978 7.274 1.00 89.38 98 LEU A N 1
ATOM 797 C CA . LEU A 1 98 ? -21.426 -10.731 7.450 1.00 89.38 98 LEU A CA 1
ATOM 798 C C . LEU A 1 98 ? -22.921 -10.997 7.699 1.00 89.38 98 LEU A C 1
ATOM 800 O O . LEU A 1 98 ? -23.489 -10.426 8.628 1.00 89.38 98 LEU A O 1
ATOM 804 N N . LEU A 1 99 ? -23.534 -11.938 6.971 1.00 91.75 99 LEU A N 1
ATOM 805 C CA . LEU A 1 99 ? -24.931 -12.348 7.192 1.00 91.75 99 LEU A CA 1
ATOM 806 C C . LEU A 1 99 ? -25.156 -13.014 8.560 1.00 91.75 99 LEU A C 1
ATOM 808 O O . LEU A 1 99 ? -26.206 -12.826 9.185 1.00 91.75 99 LEU A O 1
ATOM 812 N N . SER A 1 100 ? -24.178 -13.778 9.053 1.00 89.38 100 SER A N 1
ATOM 813 C CA . SER A 1 100 ? -24.251 -14.395 10.388 1.00 89.38 100 SER A CA 1
ATOM 814 C C . SER A 1 100 ? -24.063 -13.384 11.526 1.00 89.38 100 SER A C 1
ATOM 816 O O . SER A 1 100 ? -24.628 -13.547 12.605 1.00 89.38 100 SER A O 1
ATOM 818 N N . SER A 1 101 ? -23.319 -12.305 11.274 1.00 88.62 101 SER A N 1
ATOM 819 C CA . SER A 1 101 ? -22.911 -11.314 12.274 1.00 88.62 101 SER A CA 1
ATOM 820 C C . SER A 1 101 ? -23.633 -9.976 12.119 1.00 88.62 101 SER A C 1
ATOM 822 O O . SER A 1 101 ? -23.063 -8.933 12.406 1.00 88.62 101 SER A O 1
ATOM 824 N N . ARG A 1 102 ? -24.892 -9.979 11.674 1.00 89.44 102 ARG A N 1
ATOM 825 C CA . ARG A 1 102 ? -25.686 -8.758 11.445 1.00 89.44 102 ARG A CA 1
ATOM 826 C C . ARG A 1 102 ? -25.919 -7.928 12.713 1.00 89.44 102 ARG A C 1
ATOM 828 O O . ARG A 1 102 ? -26.070 -8.509 13.794 1.00 89.44 102 ARG A O 1
ATOM 835 N N . PRO A 1 103 ? -26.035 -6.593 12.589 1.00 90.88 103 PRO A N 1
ATOM 836 C CA . PRO A 1 103 ? -26.415 -5.754 13.713 1.00 90.88 103 PRO A CA 1
ATOM 837 C C . PRO A 1 103 ? -27.832 -6.112 14.172 1.00 90.88 103 PRO A C 1
ATOM 839 O O . PRO A 1 103 ? -28.762 -6.245 13.375 1.00 90.88 103 PRO A O 1
ATOM 842 N N . LYS A 1 104 ? -28.015 -6.253 15.483 1.00 91.56 104 LYS A N 1
ATOM 843 C CA . LYS A 1 104 ? -29.325 -6.497 16.092 1.00 91.56 104 LYS A CA 1
ATOM 844 C C . LYS A 1 104 ? -29.888 -5.148 16.520 1.00 91.56 104 LYS A C 1
ATOM 846 O O . LYS A 1 104 ? -29.607 -4.688 17.625 1.00 91.56 104 LYS A O 1
ATOM 851 N N . LEU A 1 105 ? -30.617 -4.494 15.617 1.00 92.94 105 LEU A N 1
ATOM 852 C CA . LEU A 1 105 ? -31.281 -3.221 15.895 1.00 92.94 105 LEU A CA 1
ATOM 853 C C . LEU A 1 105 ? -32.479 -3.450 16.824 1.00 92.94 105 LEU A C 1
ATOM 855 O O . LEU A 1 105 ? -33.344 -4.276 16.535 1.00 92.94 105 LEU A O 1
ATOM 859 N N . ILE A 1 106 ? -32.511 -2.728 17.941 1.00 92.25 106 ILE A N 1
ATOM 860 C CA . ILE A 1 106 ? -33.524 -2.858 18.988 1.00 92.25 106 ILE A CA 1
ATOM 861 C C . ILE A 1 106 ? -34.293 -1.552 19.064 1.00 92.25 106 ILE A C 1
ATOM 863 O O . ILE A 1 106 ? -33.709 -0.494 19.279 1.00 92.25 106 ILE A O 1
ATOM 867 N N . PHE A 1 107 ? -35.606 -1.643 18.927 1.00 90.19 107 PHE A N 1
ATOM 868 C CA . PHE A 1 107 ? -36.516 -0.507 18.983 1.00 90.19 107 PHE A CA 1
ATOM 869 C C . PHE A 1 107 ? -37.454 -0.640 20.188 1.00 90.19 107 PHE A C 1
ATOM 871 O O . PHE A 1 107 ? -37.479 -1.685 20.853 1.00 90.19 107 PHE A O 1
ATOM 878 N N . GLY A 1 108 ? -38.168 0.437 20.521 1.00 80.62 108 GLY A N 1
ATOM 879 C CA . GLY A 1 108 ? -39.208 0.383 21.550 1.00 80.62 108 GLY A CA 1
ATOM 880 C C . GLY A 1 108 ? -40.463 -0.342 21.049 1.00 80.62 108 GLY A C 1
ATOM 881 O O . GLY A 1 108 ? -40.489 -0.862 19.935 1.00 80.62 108 GLY A O 1
ATOM 882 N N . ASN A 1 109 ? -41.495 -0.418 21.891 1.00 74.94 109 ASN A N 1
ATOM 883 C CA . ASN A 1 109 ? -42.737 -1.107 21.540 1.00 74.94 109 ASN A CA 1
ATOM 884 C C . ASN A 1 109 ? -43.534 -0.296 20.504 1.00 74.94 109 ASN A C 1
ATOM 886 O O . ASN A 1 109 ? -43.680 0.922 20.641 1.00 74.94 109 ASN A O 1
ATOM 890 N N . ASP A 1 110 ? -44.080 -0.993 19.501 1.00 61.78 110 ASP A N 1
ATOM 891 C CA . ASP A 1 110 ? -44.638 -0.415 18.270 1.00 61.78 110 ASP A CA 1
ATOM 892 C C . ASP A 1 110 ? -45.847 0.528 18.456 1.00 61.78 110 ASP A C 1
ATOM 894 O O . ASP A 1 110 ? -46.191 1.250 17.523 1.00 61.78 110 ASP A O 1
ATOM 898 N N . GLU A 1 111 ? -46.468 0.583 19.639 1.00 63.72 111 GLU A N 1
ATOM 899 C CA . GLU A 1 111 ? -47.693 1.365 19.875 1.00 63.72 111 GLU A CA 1
ATOM 900 C C . GLU A 1 111 ? -47.433 2.822 20.332 1.00 63.72 111 GLU A C 1
ATOM 902 O O . GLU A 1 111 ? -48.172 3.736 19.950 1.00 63.72 111 GLU A O 1
ATOM 907 N N . GLU A 1 112 ? -46.341 3.100 21.060 1.00 60.28 112 GLU A N 1
ATOM 908 C CA . GLU A 1 112 ? -46.061 4.449 21.598 1.00 60.28 112 GLU A CA 1
ATOM 909 C C . GLU A 1 112 ? -44.656 4.998 21.304 1.00 60.28 112 GLU A C 1
ATOM 911 O O . GLU A 1 112 ? -44.531 6.211 21.121 1.00 60.28 112 GLU A O 1
ATOM 916 N N . ASP A 1 113 ? -43.624 4.152 21.185 1.00 67.31 113 ASP A N 1
ATOM 917 C CA . ASP A 1 113 ? -42.221 4.586 21.102 1.00 67.31 113 ASP A CA 1
ATOM 918 C C . ASP A 1 113 ? -41.419 3.749 20.092 1.00 67.31 113 ASP A C 1
ATOM 920 O O . ASP A 1 113 ? -40.715 2.806 20.446 1.00 67.31 113 ASP A O 1
ATOM 924 N N . SER A 1 114 ? -41.453 4.137 18.818 1.00 77.69 114 SER A N 1
ATOM 925 C CA . SER A 1 114 ? -40.628 3.530 17.757 1.00 77.69 114 SER A CA 1
ATOM 926 C C . SER A 1 114 ? -39.116 3.605 18.033 1.00 77.69 114 SER A C 1
ATOM 928 O O . SER A 1 114 ? -38.358 2.755 17.575 1.00 77.69 114 SER A O 1
ATOM 930 N N . VAL A 1 115 ? -38.665 4.594 18.808 1.00 87.00 115 VAL A N 1
ATOM 931 C CA . VAL A 1 115 ? -37.299 4.745 19.338 1.00 87.00 115 VAL A CA 1
ATOM 932 C C . VAL A 1 115 ? -37.426 5.251 20.774 1.00 87.00 115 VAL A C 1
ATOM 934 O O . VAL A 1 115 ? -38.267 6.109 21.036 1.00 87.00 115 VAL A O 1
ATOM 937 N N . ILE A 1 116 ? -36.601 4.756 21.704 1.00 88.62 116 ILE A N 1
ATOM 938 C CA . ILE A 1 116 ? -36.639 5.221 23.099 1.00 88.62 116 ILE A CA 1
ATOM 939 C C . ILE A 1 116 ? -36.207 6.685 23.165 1.00 88.62 116 ILE A C 1
ATOM 941 O O . ILE A 1 116 ? -35.177 7.067 22.605 1.00 88.62 116 ILE A O 1
ATOM 945 N N . ARG A 1 117 ? -36.989 7.495 23.877 1.00 86.94 117 ARG A N 1
ATOM 946 C CA . ARG A 1 117 ? -36.778 8.935 24.042 1.00 86.94 117 ARG A CA 1
ATOM 947 C C . ARG A 1 117 ? -36.425 9.243 25.492 1.00 86.94 117 ARG A C 1
ATOM 949 O O . ARG A 1 117 ? -37.069 8.712 26.392 1.00 86.94 117 ARG A O 1
ATOM 956 N N . VAL A 1 118 ? -35.422 10.091 25.711 1.00 87.12 118 VAL A N 1
ATOM 957 C CA . VAL A 1 118 ? -35.030 10.564 27.050 1.00 87.12 118 VAL A CA 1
ATOM 958 C C . VAL A 1 118 ? -34.871 12.086 27.067 1.00 87.12 118 VAL A C 1
ATOM 960 O O . VAL A 1 118 ? -34.315 12.662 26.126 1.00 87.12 118 VAL A O 1
ATOM 963 N N . SER A 1 119 ? -35.338 12.728 28.141 1.00 83.81 119 SER A N 1
ATOM 964 C CA . SER A 1 119 ? -35.158 14.164 28.401 1.00 83.81 119 SER A CA 1
ATOM 965 C C . SER A 1 119 ? -34.395 14.352 29.707 1.00 83.81 119 SER A C 1
ATOM 967 O O . SER A 1 119 ? -34.844 13.921 30.767 1.00 83.81 119 SER A O 1
ATOM 969 N N . CYS A 1 120 ? -33.237 15.011 29.645 1.00 80.19 120 CYS A N 1
ATOM 970 C CA . CYS A 1 120 ? -32.489 15.373 30.853 1.00 80.19 120 CYS A CA 1
ATOM 971 C C . CYS A 1 120 ? -33.141 16.532 31.620 1.00 80.19 120 CYS A C 1
ATOM 973 O O . CYS A 1 120 ? -32.927 16.636 32.824 1.00 80.19 120 CYS A O 1
ATOM 975 N N . LEU A 1 121 ? -33.897 17.398 30.934 1.00 79.69 121 LEU A N 1
ATOM 976 C CA . LEU A 1 121 ? -34.554 18.560 31.541 1.00 79.69 121 LEU A CA 1
ATOM 977 C C . LEU A 1 121 ? -35.737 18.133 32.408 1.00 79.69 121 LEU A C 1
ATOM 979 O O . LEU A 1 121 ? -35.851 18.575 33.547 1.00 79.69 121 LEU A O 1
ATOM 983 N N . ASP A 1 122 ? -36.552 17.222 31.882 1.00 76.50 122 ASP A N 1
ATOM 984 C CA . ASP A 1 122 ? -37.789 16.767 32.530 1.00 76.50 122 ASP A CA 1
ATOM 985 C C . ASP A 1 122 ? -37.582 15.445 33.283 1.00 76.50 122 ASP A C 1
ATOM 987 O O . ASP A 1 122 ? -38.483 14.938 33.946 1.00 76.50 122 ASP A O 1
ATOM 991 N N . TYR A 1 123 ? -36.377 14.874 33.172 1.00 83.00 123 TYR A N 1
ATOM 992 C CA . TYR A 1 123 ? -35.994 13.582 33.738 1.00 83.00 123 TYR A CA 1
ATOM 993 C C . TYR A 1 123 ? -36.939 12.434 33.323 1.00 83.00 123 TYR A C 1
ATOM 995 O O . TYR A 1 123 ? -37.185 11.495 34.078 1.00 83.00 123 TYR A O 1
ATOM 1003 N N . THR A 1 124 ? -37.468 12.487 32.097 1.00 85.25 124 THR A N 1
ATOM 1004 C CA . THR A 1 124 ? -38.426 11.506 31.562 1.00 85.25 124 THR A CA 1
ATOM 1005 C C . THR A 1 124 ? -37.751 10.448 30.687 1.00 85.25 124 THR A C 1
ATOM 1007 O O . THR A 1 124 ? -36.665 10.641 30.135 1.00 85.25 124 THR A O 1
ATOM 1010 N N . GLY A 1 125 ? -38.396 9.282 30.567 1.00 85.50 125 GLY A N 1
ATOM 1011 C CA . GLY A 1 125 ? -37.958 8.186 29.692 1.00 85.50 125 GLY A CA 1
ATOM 1012 C C . GLY A 1 125 ? -36.822 7.308 30.236 1.00 85.50 125 GLY A C 1
ATOM 1013 O O . GLY A 1 125 ? -36.616 6.205 29.728 1.00 85.50 125 GLY A O 1
ATOM 1014 N N . PHE A 1 126 ? -36.125 7.724 31.300 1.00 89.56 126 PHE A N 1
ATOM 1015 C CA . PHE A 1 126 ? -35.039 6.944 31.910 1.00 89.56 126 PHE A CA 1
ATOM 1016 C C . PHE A 1 126 ? -35.498 5.596 32.483 1.00 89.56 126 PHE A C 1
ATOM 1018 O O . PHE A 1 126 ? -34.788 4.605 32.315 1.00 89.56 126 PHE A O 1
ATOM 1025 N N . ASP A 1 127 ? -36.693 5.517 33.077 1.00 90.75 127 ASP A N 1
ATOM 1026 C CA . ASP A 1 127 ? -37.250 4.248 33.571 1.00 90.75 127 ASP A CA 1
ATOM 1027 C C . ASP A 1 127 ? -37.516 3.261 32.429 1.00 90.75 127 ASP A C 1
ATOM 1029 O O . ASP A 1 127 ? -37.203 2.074 32.540 1.00 90.75 127 ASP A O 1
ATOM 1033 N N . ARG A 1 128 ? -38.030 3.761 31.295 1.00 88.88 128 ARG A N 1
ATOM 1034 C CA . ARG A 1 128 ? -38.251 2.961 30.080 1.00 88.88 128 ARG A CA 1
ATOM 1035 C C . ARG A 1 128 ? -36.921 2.470 29.509 1.00 88.88 128 ARG A C 1
ATOM 1037 O O . ARG A 1 128 ? -36.784 1.282 29.227 1.00 88.88 128 ARG A O 1
ATOM 1044 N N . LEU A 1 129 ? -35.924 3.354 29.396 1.00 91.69 129 LEU A N 1
ATOM 1045 C CA . LEU A 1 129 ? -34.575 2.992 28.952 1.00 91.69 129 LEU A CA 1
ATOM 1046 C C . LEU A 1 129 ? -33.942 1.931 29.866 1.00 91.69 129 LEU A C 1
ATOM 1048 O O . LEU A 1 129 ? -33.433 0.922 29.380 1.00 91.69 129 LEU A O 1
ATOM 1052 N N . SER A 1 130 ? -34.007 2.133 31.183 1.00 94.06 130 SER A N 1
ATOM 1053 C CA . SER A 1 130 ? -33.496 1.198 32.189 1.00 94.06 130 SER A CA 1
ATOM 1054 C C . SER A 1 130 ? -34.186 -0.163 32.090 1.00 94.06 130 SER A C 1
ATOM 1056 O O . SER A 1 130 ? -33.518 -1.193 31.967 1.00 94.06 130 SER A O 1
ATOM 1058 N N . GLY A 1 131 ? -35.522 -0.174 32.043 1.00 93.19 131 GLY A N 1
ATOM 1059 C CA . GLY A 1 131 ? -36.319 -1.386 31.870 1.00 93.19 131 GLY A CA 1
ATOM 1060 C C . GLY A 1 131 ? -35.959 -2.139 30.590 1.00 93.19 131 GLY A C 1
ATOM 1061 O O . GLY A 1 131 ? -35.775 -3.357 30.628 1.00 93.19 131 GLY A O 1
ATOM 1062 N N . GLN A 1 132 ? -35.768 -1.423 29.478 1.00 92.38 132 GLN A N 1
ATOM 1063 C CA . GLN A 1 132 ? -35.350 -2.026 28.215 1.00 92.38 132 GLN A CA 1
ATOM 1064 C C . GLN A 1 132 ? -33.964 -2.667 28.322 1.00 92.38 132 GLN A C 1
ATOM 1066 O O . GLN A 1 132 ? -33.797 -3.827 27.943 1.00 92.38 132 GLN A O 1
ATOM 1071 N N . ILE A 1 133 ? -32.978 -1.956 28.877 1.00 93.50 133 ILE A N 1
ATOM 1072 C CA . ILE A 1 133 ? -31.617 -2.480 29.069 1.00 93.50 133 ILE A CA 1
ATOM 1073 C C . ILE A 1 133 ? -31.647 -3.747 29.931 1.00 93.50 133 ILE A C 1
ATOM 1075 O O . ILE A 1 133 ? -31.026 -4.748 29.567 1.00 93.50 133 ILE A O 1
ATOM 1079 N N . VAL A 1 134 ? -32.403 -3.744 31.035 1.00 93.62 134 VAL A N 1
ATOM 1080 C CA . VAL A 1 134 ? -32.555 -4.921 31.904 1.00 93.62 134 VAL A CA 1
ATOM 1081 C C . VAL A 1 134 ? -33.218 -6.071 31.152 1.00 93.62 134 VAL A C 1
ATOM 1083 O O . VAL A 1 134 ? -32.740 -7.203 31.237 1.00 93.62 134 VAL A O 1
ATOM 1086 N N . ASN A 1 135 ? -34.281 -5.815 30.389 1.00 92.25 135 ASN A N 1
ATOM 1087 C CA . ASN A 1 135 ? -34.965 -6.854 29.622 1.00 92.25 135 ASN A CA 1
ATOM 1088 C C . ASN A 1 135 ? -34.044 -7.487 28.570 1.00 92.25 135 ASN A C 1
ATOM 1090 O O . ASN A 1 135 ? -34.028 -8.711 28.436 1.00 92.25 135 ASN A O 1
ATOM 1094 N N . ILE A 1 136 ? -33.230 -6.686 27.877 1.00 91.31 136 ILE A N 1
ATOM 1095 C CA . ILE A 1 136 ? -32.228 -7.180 26.924 1.00 91.31 136 ILE A CA 1
ATOM 1096 C C . ILE A 1 136 ? -31.166 -8.018 27.656 1.00 91.31 136 ILE A C 1
ATOM 1098 O O . ILE A 1 136 ? -30.911 -9.162 27.276 1.00 91.31 136 ILE A O 1
ATOM 1102 N N . ALA A 1 137 ? -30.578 -7.485 28.732 1.00 89.38 137 ALA A N 1
ATOM 1103 C CA . ALA A 1 137 ? -29.495 -8.135 29.474 1.00 89.38 137 ALA A CA 1
ATOM 1104 C C . ALA A 1 137 ? -29.927 -9.436 30.174 1.00 89.38 137 ALA A C 1
ATOM 1106 O O . ALA A 1 137 ? -29.121 -10.349 30.339 1.00 89.38 137 ALA A O 1
ATOM 1107 N N . THR A 1 138 ? -31.197 -9.538 30.571 1.00 90.12 138 THR A N 1
ATOM 1108 C CA . THR A 1 138 ? -31.765 -10.726 31.235 1.00 90.12 138 THR A CA 1
ATOM 1109 C C . THR A 1 138 ? -32.402 -11.720 30.265 1.00 90.12 138 THR A C 1
ATOM 1111 O O . THR A 1 138 ? -32.930 -12.740 30.703 1.00 90.12 138 THR A O 1
ATOM 1114 N N . GLY A 1 139 ? -32.365 -11.445 28.957 1.00 89.62 139 GLY A N 1
ATOM 1115 C CA . GLY A 1 139 ? -32.967 -12.299 27.932 1.00 89.62 139 GLY A CA 1
ATOM 1116 C C . GLY A 1 139 ? -34.499 -12.298 27.919 1.00 89.62 139 GLY A C 1
ATOM 1117 O O . GLY A 1 139 ? -35.092 -13.154 27.273 1.00 89.62 139 GLY A O 1
ATOM 1118 N N . ARG A 1 140 ? -35.142 -11.352 28.618 1.00 91.31 140 ARG A N 1
ATOM 1119 C CA . ARG A 1 140 ? -36.601 -11.150 28.585 1.00 91.31 140 ARG A CA 1
ATOM 1120 C C . ARG A 1 140 ? -37.058 -10.444 27.314 1.00 91.31 140 ARG A C 1
ATOM 1122 O O . ARG A 1 140 ? -38.199 -10.617 26.907 1.00 91.31 140 ARG A O 1
ATOM 1129 N N . TYR A 1 141 ? -36.187 -9.640 26.706 1.00 89.62 141 TYR A N 1
ATOM 1130 C CA . TYR A 1 141 ? -36.451 -9.075 25.391 1.00 89.62 141 TYR A CA 1
ATOM 1131 C C . TYR A 1 141 ? -36.207 -10.141 24.323 1.00 89.62 141 TYR A C 1
ATOM 1133 O O . TYR A 1 141 ? -35.084 -10.637 24.167 1.00 89.62 141 TYR A O 1
ATOM 1141 N N . LEU A 1 142 ? -37.266 -10.470 23.587 1.00 88.62 142 LEU A N 1
ATOM 1142 C CA . LEU A 1 142 ? -37.255 -11.491 22.551 1.00 88.62 142 LEU A CA 1
ATOM 1143 C C . LEU A 1 142 ? -37.199 -10.841 21.168 1.00 88.62 142 LEU A C 1
ATOM 1145 O O . LEU A 1 142 ? -37.797 -9.799 20.915 1.00 88.62 142 LEU A O 1
ATOM 1149 N N . THR A 1 143 ? -36.464 -11.474 20.264 1.00 85.81 143 THR A N 1
ATOM 1150 C CA . THR A 1 143 ? -36.475 -11.147 18.837 1.00 85.81 143 THR A CA 1
ATOM 1151 C C . THR A 1 143 ? -37.826 -11.509 18.212 1.00 85.81 143 THR A C 1
ATOM 1153 O O . THR A 1 143 ? -38.630 -12.221 18.811 1.00 85.81 143 THR A O 1
ATOM 1156 N N . SER A 1 144 ? -38.056 -11.112 16.958 1.00 82.00 144 SER A N 1
ATOM 1157 C CA . SER A 1 144 ? -39.248 -11.520 16.194 1.00 82.00 144 SER A CA 1
ATOM 1158 C C . SER A 1 144 ? -39.415 -13.040 16.055 1.00 82.00 144 SER A C 1
ATOM 1160 O O . SER A 1 144 ? -40.513 -13.514 15.785 1.00 82.00 144 SER A O 1
ATOM 1162 N N . LYS A 1 145 ? -38.340 -13.813 16.262 1.00 83.81 145 LYS A N 1
ATOM 1163 C CA . LYS A 1 145 ? -38.349 -15.283 16.274 1.00 83.81 145 LYS A CA 1
ATOM 1164 C C . LYS A 1 145 ? -38.636 -15.890 17.655 1.00 83.81 145 LYS A C 1
ATOM 1166 O O . LYS A 1 145 ? -38.637 -17.106 17.782 1.00 83.81 145 LYS A O 1
ATOM 1171 N N . GLY A 1 146 ? -38.839 -15.069 18.687 1.00 87.94 146 GLY A N 1
ATOM 1172 C CA . GLY A 1 146 ? -39.060 -15.518 20.065 1.00 87.94 146 GLY A CA 1
ATOM 1173 C C . GLY A 1 146 ? -37.784 -15.847 20.849 1.00 87.94 146 GLY A C 1
ATOM 1174 O O . GLY A 1 146 ? -37.871 -16.229 22.010 1.00 87.94 146 GLY A O 1
ATOM 1175 N N . ASP A 1 147 ? -36.600 -15.674 20.257 1.00 88.56 147 ASP A N 1
ATOM 1176 C CA . ASP A 1 147 ? -35.319 -15.950 20.917 1.00 88.56 147 ASP A CA 1
ATOM 1177 C C . ASP A 1 147 ? -34.769 -14.723 21.669 1.00 88.56 147 ASP A C 1
ATOM 1179 O O . ASP A 1 147 ? -34.888 -13.608 21.149 1.00 88.56 147 ASP A O 1
ATOM 1183 N N . PRO A 1 148 ? -34.068 -14.892 22.809 1.00 89.75 148 PRO A N 1
ATOM 1184 C CA . PRO A 1 148 ? -33.323 -13.812 23.459 1.00 89.75 148 PRO A CA 1
ATOM 1185 C C . PRO A 1 148 ? -32.248 -13.195 22.549 1.00 89.75 148 PRO A C 1
ATOM 1187 O O . PRO A 1 148 ? -31.525 -13.909 21.854 1.00 89.75 148 PRO A O 1
ATOM 1190 N N . ILE A 1 149 ? -32.048 -11.872 22.622 1.00 88.56 149 ILE A N 1
ATOM 1191 C CA . ILE A 1 149 ? -31.018 -11.158 21.828 1.00 88.56 149 ILE A CA 1
ATOM 1192 C C . ILE A 1 149 ? -29.609 -11.728 22.045 1.00 88.56 149 ILE A C 1
ATOM 1194 O O . ILE A 1 149 ? -28.836 -11.895 21.093 1.00 88.56 149 ILE A O 1
ATOM 1198 N N . PHE A 1 150 ? -29.278 -12.029 23.301 1.00 86.62 150 PHE A N 1
ATOM 1199 C CA . PHE A 1 150 ? -28.003 -12.612 23.716 1.00 86.62 150 PHE A CA 1
ATOM 1200 C C . PHE A 1 150 ? -28.114 -14.130 23.909 1.00 86.62 150 PHE A C 1
ATOM 1202 O O . PHE A 1 150 ? -27.632 -14.685 24.904 1.00 86.62 150 PHE A O 1
ATOM 1209 N N . ARG A 1 151 ? -28.767 -14.813 22.957 1.00 82.50 151 ARG A N 1
ATOM 1210 C CA . ARG A 1 151 ? -28.818 -16.281 22.896 1.00 82.50 151 ARG A CA 1
ATOM 1211 C C . ARG A 1 151 ? -27.406 -16.866 23.059 1.00 82.50 151 ARG A C 1
ATOM 1213 O O . ARG A 1 151 ? -26.431 -16.333 22.528 1.00 82.50 151 ARG A O 1
ATOM 1220 N N . GLY A 1 152 ? -27.294 -17.912 23.875 1.00 79.94 152 GLY A N 1
ATOM 1221 C CA . GLY A 1 152 ? -26.021 -18.562 24.204 1.00 79.94 152 GLY A CA 1
ATOM 1222 C C . GLY A 1 152 ? -25.159 -17.851 25.257 1.00 79.94 152 GLY A C 1
ATOM 1223 O O . GLY A 1 152 ? -24.226 -18.467 25.756 1.00 79.94 152 GLY A O 1
ATOM 1224 N N . HIS A 1 153 ? -25.470 -16.607 25.642 1.00 81.31 153 HIS A N 1
ATOM 1225 C CA . HIS A 1 153 ? -24.769 -15.893 26.721 1.00 81.31 153 HIS A CA 1
ATOM 1226 C C . HIS A 1 153 ? -25.600 -15.893 28.006 1.00 81.31 153 HIS A C 1
ATOM 1228 O O . HIS A 1 153 ? -25.123 -16.278 29.074 1.00 81.31 153 HIS A O 1
ATOM 1234 N N . VAL A 1 154 ? -26.872 -15.500 27.903 1.00 83.69 154 VAL A N 1
ATOM 1235 C CA . VAL A 1 154 ? -27.809 -15.567 29.029 1.00 83.69 154 VAL A CA 1
ATOM 1236 C C . VAL A 1 154 ? -28.160 -17.031 29.288 1.00 83.69 154 VAL A C 1
ATOM 1238 O O . VAL A 1 154 ? -28.559 -17.751 28.376 1.00 83.69 154 VAL A O 1
ATOM 1241 N N . GLY A 1 155 ? -27.981 -17.481 30.532 1.00 81.69 155 GLY A N 1
ATOM 1242 C CA . GLY A 1 155 ? -28.169 -18.883 30.923 1.00 81.69 155 GLY A CA 1
ATOM 1243 C C . GLY A 1 155 ? -26.961 -19.789 30.656 1.00 81.69 155 GLY A C 1
ATOM 1244 O O . GLY A 1 155 ? -26.999 -20.967 31.018 1.00 81.69 155 GLY A O 1
ATOM 1245 N N . ALA A 1 156 ? -25.873 -19.261 30.081 1.00 85.50 156 ALA A N 1
ATOM 1246 C CA . ALA A 1 156 ? -24.638 -20.014 29.897 1.00 85.50 156 ALA A CA 1
ATOM 1247 C C . ALA A 1 156 ? -24.045 -20.430 31.251 1.00 85.50 156 ALA A C 1
ATOM 1249 O O . ALA A 1 156 ? -23.885 -19.617 32.167 1.00 85.50 156 ALA A O 1
ATOM 1250 N N . ARG A 1 157 ? -23.687 -21.711 31.383 1.00 89.25 157 ARG A N 1
ATOM 1251 C CA . ARG A 1 157 ? -23.030 -22.219 32.591 1.00 89.25 157 ARG A CA 1
ATOM 1252 C C . ARG A 1 157 ? -21.574 -21.766 32.598 1.00 89.25 157 ARG A C 1
ATOM 1254 O O . ARG A 1 157 ? -20.778 -22.217 31.781 1.00 89.25 157 ARG A O 1
ATOM 1261 N N . ILE A 1 158 ? -21.222 -20.899 33.541 1.00 91.00 158 ILE A N 1
ATOM 1262 C CA . ILE A 1 158 ? -19.837 -20.465 33.741 1.00 91.00 158 ILE A CA 1
ATOM 1263 C C . ILE A 1 158 ? -19.142 -21.478 34.661 1.00 91.00 158 ILE A C 1
ATOM 1265 O O . ILE A 1 158 ? -19.638 -21.720 35.766 1.00 91.00 158 ILE A O 1
ATOM 1269 N N . PRO A 1 159 ? -18.000 -22.067 34.257 1.00 92.56 159 PRO A N 1
ATOM 1270 C CA . PRO A 1 159 ? -17.238 -22.952 35.128 1.00 92.56 159 PRO A CA 1
ATOM 1271 C C . PRO A 1 159 ? -16.879 -22.264 36.447 1.00 92.56 159 PRO A C 1
ATOM 1273 O O . PRO A 1 159 ? -16.405 -21.125 36.455 1.00 92.56 159 PRO A O 1
ATOM 1276 N N . ARG A 1 160 ? -17.048 -22.978 37.569 1.00 93.50 160 ARG A N 1
ATOM 1277 C CA . ARG A 1 160 ? -16.737 -22.466 38.917 1.00 93.50 160 ARG A CA 1
ATOM 1278 C C . ARG A 1 160 ? -15.312 -21.923 39.009 1.00 93.50 160 ARG A C 1
ATOM 1280 O O . ARG A 1 160 ? -15.082 -20.935 39.696 1.00 93.50 160 ARG A O 1
ATOM 1287 N N . MET A 1 161 ? -14.394 -22.532 38.265 1.00 94.00 161 MET A N 1
ATOM 1288 C CA . MET A 1 161 ? -13.008 -22.103 38.213 1.00 94.00 161 MET A CA 1
ATOM 1289 C C . MET A 1 161 ? -12.840 -20.661 37.730 1.00 94.00 161 MET A C 1
ATOM 1291 O O . MET A 1 161 ? -12.219 -19.845 38.407 1.00 94.00 161 MET A O 1
ATOM 1295 N N . ARG A 1 162 ? -13.502 -20.287 36.633 1.00 94.75 162 ARG A N 1
ATOM 1296 C CA . ARG A 1 162 ? -13.447 -18.911 36.122 1.00 94.75 162 ARG A CA 1
ATOM 1297 C C . ARG A 1 162 ? -13.965 -17.895 37.146 1.00 94.75 162 ARG A C 1
ATOM 1299 O O . ARG A 1 162 ? -13.448 -16.785 37.224 1.00 94.75 162 ARG A O 1
ATOM 1306 N N . LEU A 1 163 ? -14.946 -18.285 37.966 1.00 95.00 163 LEU A N 1
ATOM 1307 C CA . LEU A 1 163 ? -15.451 -17.453 39.063 1.00 95.00 163 LEU A CA 1
ATOM 1308 C C . LEU A 1 163 ? -14.433 -17.324 40.205 1.00 95.00 163 LEU A C 1
ATOM 1310 O O . LEU A 1 163 ? -14.248 -16.225 40.712 1.00 95.00 163 LEU A O 1
ATOM 1314 N N . GLN A 1 164 ? -13.732 -18.401 40.570 1.00 96.12 164 GLN A N 1
ATOM 1315 C CA . GLN A 1 164 ? -12.678 -18.348 41.592 1.00 96.12 164 GLN A CA 1
ATOM 1316 C C . GLN A 1 164 ? -11.511 -17.455 41.161 1.00 96.12 164 GLN A C 1
ATOM 1318 O O . GLN A 1 164 ? -11.034 -16.663 41.971 1.00 96.12 164 GLN A O 1
ATOM 1323 N N . VAL A 1 165 ? -11.102 -17.532 39.889 1.00 96.56 165 VAL A N 1
ATOM 1324 C CA . VAL A 1 165 ? -10.096 -16.625 39.314 1.00 96.56 165 VAL A CA 1
ATOM 1325 C C . VAL A 1 165 ? -10.596 -15.180 39.343 1.00 96.56 165 VAL A C 1
ATOM 1327 O O . VAL A 1 165 ? -9.862 -14.290 39.765 1.00 96.56 165 VAL A O 1
ATOM 1330 N N . ARG A 1 166 ? -11.862 -14.934 38.977 1.00 96.12 166 ARG A N 1
ATOM 1331 C CA . ARG A 1 166 ? -12.480 -13.598 39.047 1.00 96.12 166 ARG A CA 1
ATOM 1332 C C . ARG A 1 166 ? -12.469 -13.018 40.460 1.00 96.12 166 ARG A C 1
ATOM 1334 O O . ARG A 1 166 ? -12.228 -11.826 40.617 1.00 96.12 166 ARG A O 1
ATOM 1341 N N . ASP A 1 167 ? -12.748 -13.831 41.474 1.00 96.06 167 ASP A N 1
ATOM 1342 C CA . ASP A 1 167 ? -12.765 -13.364 42.862 1.00 96.06 167 ASP A CA 1
ATOM 1343 C C . ASP A 1 167 ? -11.367 -12.891 43.294 1.00 96.06 167 ASP A C 1
ATOM 1345 O O . ASP A 1 167 ? -11.249 -11.819 43.883 1.00 96.06 167 ASP A O 1
ATOM 1349 N N . VAL A 1 168 ? -10.310 -13.619 42.908 1.00 96.25 168 VAL A N 1
ATOM 1350 C CA . VAL A 1 168 ? -8.915 -13.202 43.148 1.00 96.25 168 VAL A CA 1
ATOM 1351 C C . VAL A 1 168 ? -8.566 -11.941 42.352 1.00 96.25 168 VAL A C 1
ATOM 1353 O O . VAL A 1 168 ? -7.989 -11.011 42.910 1.00 96.25 168 VAL A O 1
ATOM 1356 N N . VAL A 1 169 ? -8.983 -11.840 41.083 1.00 95.19 169 VAL A N 1
ATOM 1357 C CA . VAL A 1 169 ? -8.826 -10.615 40.271 1.00 95.19 169 VAL A CA 1
ATOM 1358 C C . VAL A 1 169 ? -9.451 -9.405 40.967 1.00 95.19 169 VAL A C 1
ATOM 1360 O O . VAL A 1 169 ? -8.831 -8.345 41.014 1.00 95.19 169 VAL A O 1
ATOM 1363 N N . ARG A 1 170 ? -10.662 -9.544 41.520 1.00 94.69 170 ARG A N 1
ATOM 1364 C CA . ARG A 1 170 ? -11.362 -8.454 42.216 1.00 94.69 170 ARG A CA 1
ATOM 1365 C C . ARG A 1 170 ? -10.677 -8.081 43.523 1.00 94.69 170 ARG A C 1
ATOM 1367 O O . ARG A 1 170 ? -10.442 -6.898 43.739 1.00 94.69 170 ARG A O 1
ATOM 1374 N N . GLN A 1 171 ? -10.305 -9.072 44.331 1.00 94.12 171 GLN A N 1
ATOM 1375 C CA . GLN A 1 171 ? -9.588 -8.868 45.590 1.00 94.12 171 GLN A CA 1
ATOM 1376 C C . GLN A 1 171 ? -8.249 -8.157 45.360 1.00 94.12 171 GLN A C 1
ATOM 1378 O O . GLN A 1 171 ? -7.966 -7.137 45.982 1.00 94.12 171 GLN A O 1
ATOM 1383 N N . MET A 1 172 ? -7.439 -8.638 44.414 1.00 92.31 172 MET A N 1
ATOM 1384 C CA . MET A 1 172 ? -6.190 -7.968 44.050 1.00 92.31 172 MET A CA 1
ATOM 1385 C C . MET A 1 172 ? -6.455 -6.598 43.419 1.00 92.31 172 MET A C 1
ATOM 1387 O O . MET A 1 172 ? -5.683 -5.668 43.632 1.00 92.31 172 MET A O 1
ATOM 1391 N N . GLY A 1 173 ? -7.562 -6.444 42.689 1.00 89.69 173 GLY A N 1
ATOM 1392 C CA . GLY A 1 173 ? -7.991 -5.185 42.090 1.00 89.69 173 GLY A CA 1
ATOM 1393 C C . GLY A 1 173 ? -8.288 -4.092 43.118 1.00 89.69 173 GLY A C 1
ATOM 1394 O O . GLY A 1 173 ? -8.195 -2.911 42.796 1.00 89.69 173 GLY A O 1
ATOM 1395 N N . GLU A 1 174 ? -8.594 -4.422 44.370 1.00 88.56 174 GLU A N 1
ATOM 1396 C CA . GLU A 1 174 ? -8.751 -3.409 45.423 1.00 88.56 174 GLU A CA 1
ATOM 1397 C C . GLU A 1 174 ? -7.426 -2.692 45.719 1.00 88.56 174 GLU A C 1
ATOM 1399 O O . GLU A 1 174 ? -7.419 -1.482 45.950 1.00 88.56 174 GLU A O 1
ATOM 1404 N N . GLN A 1 175 ? -6.307 -3.413 45.619 1.00 84.56 175 GLN A N 1
ATOM 1405 C CA . GLN A 1 175 ? -4.968 -2.937 45.983 1.00 84.56 175 GLN A CA 1
ATOM 1406 C C . GLN A 1 175 ? -4.131 -2.532 44.765 1.00 84.56 175 GLN A C 1
ATOM 1408 O O . GLN A 1 175 ? -3.367 -1.571 44.815 1.00 84.56 175 GLN A O 1
ATOM 1413 N N . PHE A 1 176 ? -4.303 -3.234 43.646 1.00 84.50 176 PHE A N 1
ATOM 1414 C CA . PHE A 1 176 ? -3.456 -3.125 42.467 1.00 84.50 176 PHE A CA 1
ATOM 1415 C C . PHE A 1 176 ? -4.270 -2.753 41.226 1.00 84.50 176 PHE A C 1
ATOM 1417 O O . PHE A 1 176 ? -5.428 -3.135 41.055 1.00 84.50 176 PHE A O 1
ATOM 1424 N N . ASN A 1 177 ? -3.649 -2.011 40.311 1.00 83.25 177 ASN A N 1
ATOM 1425 C CA . ASN A 1 177 ? -4.215 -1.785 38.976 1.00 83.25 177 ASN A CA 1
ATOM 1426 C C . ASN A 1 177 ? -3.673 -2.786 37.953 1.00 83.25 177 ASN A C 1
ATOM 1428 O O . ASN A 1 177 ? -4.375 -3.139 37.005 1.00 83.25 177 ASN A O 1
ATOM 1432 N N . VAL A 1 178 ? -2.426 -3.210 38.156 1.00 82.44 178 VAL A N 1
ATOM 1433 C CA . VAL A 1 178 ? -1.663 -4.125 37.309 1.00 82.44 178 VAL A CA 1
ATOM 1434 C C . VAL A 1 178 ? -0.893 -5.058 38.230 1.00 82.44 178 VAL A C 1
ATOM 1436 O O . VAL A 1 178 ? -0.393 -4.611 39.262 1.00 82.44 178 VAL A O 1
ATOM 1439 N N . VAL A 1 179 ? -0.808 -6.333 37.868 1.00 86.75 179 VAL A N 1
ATOM 1440 C CA . VAL A 1 179 ? -0.037 -7.338 38.605 1.00 86.75 179 VAL A CA 1
ATOM 1441 C C . VAL A 1 179 ? 0.807 -8.163 37.649 1.00 86.75 179 VAL A C 1
ATOM 1443 O O . VAL A 1 179 ? 0.410 -8.401 36.505 1.00 86.75 179 VAL A O 1
ATOM 1446 N N . GLU A 1 180 ? 1.974 -8.586 38.123 1.00 86.62 180 GLU A N 1
ATOM 1447 C CA . GLU A 1 180 ? 2.827 -9.528 37.405 1.00 86.62 180 GLU A CA 1
ATOM 1448 C C . GLU A 1 180 ? 2.207 -10.926 37.396 1.00 86.62 180 GLU A C 1
ATOM 1450 O O . GLU A 1 180 ? 1.564 -11.356 38.357 1.00 86.62 180 GLU A O 1
ATOM 1455 N N . TRP A 1 181 ? 2.419 -11.636 36.291 1.00 90.06 181 TRP A N 1
ATOM 1456 C CA . TRP A 1 181 ? 1.883 -12.967 36.038 1.00 90.06 181 TRP A CA 1
ATOM 1457 C C . TRP A 1 181 ? 2.246 -13.968 37.139 1.00 90.06 181 TRP A C 1
ATOM 1459 O O . TRP A 1 181 ? 1.372 -14.653 37.664 1.00 90.06 181 TRP A O 1
ATOM 1469 N N . GLU A 1 182 ? 3.524 -14.028 37.519 1.00 90.62 182 GLU A N 1
ATOM 1470 C CA . GLU A 1 182 ? 4.019 -14.975 38.525 1.00 90.62 182 GLU A CA 1
ATOM 1471 C C . GLU A 1 182 ? 3.410 -14.694 39.902 1.00 90.62 182 GLU A C 1
ATOM 1473 O O . GLU A 1 182 ? 2.893 -15.605 40.548 1.00 90.62 182 GLU A O 1
ATOM 1478 N N . TYR A 1 183 ? 3.353 -13.419 40.295 1.00 91.06 183 TYR A N 1
ATOM 1479 C CA . TYR A 1 183 ? 2.717 -12.995 41.542 1.00 91.06 183 TYR A CA 1
ATOM 1480 C C . TYR A 1 183 ? 1.221 -13.347 41.582 1.00 91.06 183 TYR A C 1
ATOM 1482 O O . TYR A 1 183 ? 0.704 -13.814 42.599 1.00 91.06 183 TYR A O 1
ATOM 1490 N N . PHE A 1 184 ? 0.518 -13.174 40.460 1.00 93.62 184 PHE A N 1
ATOM 1491 C CA . PHE A 1 184 ? -0.888 -13.555 40.340 1.00 93.62 184 PHE A CA 1
ATOM 1492 C C . PHE A 1 184 ? -1.098 -15.074 40.460 1.00 93.62 184 PHE A C 1
ATOM 1494 O O . PHE A 1 184 ? -2.017 -15.517 41.154 1.00 93.62 184 PHE A O 1
ATOM 1501 N N . LEU A 1 185 ? -0.235 -15.883 39.835 1.00 94.44 185 LEU A N 1
ATOM 1502 C CA . LEU A 1 185 ? -0.286 -17.343 39.955 1.00 94.44 185 LEU A CA 1
ATOM 1503 C C . LEU A 1 185 ? -0.013 -17.816 41.387 1.00 94.44 185 LEU A C 1
ATOM 1505 O O . LEU A 1 185 ? -0.700 -18.714 41.878 1.00 94.44 185 LEU A O 1
ATOM 1509 N N . GLU A 1 186 ? 0.948 -17.207 42.082 1.00 94.69 186 GLU A N 1
ATOM 1510 C CA . GLU A 1 186 ? 1.222 -17.518 43.487 1.00 94.69 186 GLU A CA 1
ATOM 1511 C C . GLU A 1 186 ? 0.024 -17.197 44.388 1.00 94.69 186 GLU A C 1
ATOM 1513 O O . GLU A 1 186 ? -0.336 -18.013 45.246 1.00 94.69 186 GLU A O 1
ATOM 1518 N N . ALA A 1 187 ? -0.639 -16.058 44.161 1.00 94.25 187 ALA A N 1
ATOM 1519 C CA . ALA A 1 187 ? -1.857 -15.684 44.876 1.00 94.25 187 ALA A CA 1
ATOM 1520 C C . ALA A 1 187 ? -2.991 -16.698 44.634 1.00 94.25 187 ALA A C 1
ATOM 1522 O O . ALA A 1 187 ? -3.585 -17.200 45.592 1.00 94.25 187 ALA A O 1
ATOM 1523 N N . LEU A 1 188 ? -3.235 -17.085 43.377 1.00 95.50 188 LEU A N 1
ATOM 1524 C CA . LEU A 1 188 ? -4.239 -18.097 43.023 1.00 95.50 188 LEU A CA 1
ATOM 1525 C C . LEU A 1 188 ? -3.961 -19.459 43.666 1.00 95.50 188 LEU A C 1
ATOM 1527 O O . LEU A 1 188 ? -4.871 -20.086 44.225 1.00 95.50 188 LEU A O 1
ATOM 1531 N N . LYS A 1 189 ? -2.703 -19.905 43.628 1.00 95.62 189 LYS A N 1
ATOM 1532 C CA . LYS A 1 189 ? -2.281 -21.171 44.230 1.00 95.62 189 LYS A CA 1
ATOM 1533 C C . LYS A 1 189 ? -2.481 -21.158 45.742 1.00 95.62 189 LYS A C 1
ATOM 1535 O O . LYS A 1 189 ? -2.986 -22.130 46.298 1.00 95.62 189 LYS A O 1
ATOM 1540 N N . LYS A 1 190 ? -2.126 -20.055 46.403 1.00 95.06 190 LYS A N 1
ATOM 1541 C CA . LYS A 1 190 ? -2.242 -19.903 47.858 1.00 95.06 190 LYS A CA 1
ATOM 1542 C C . LYS A 1 190 ? -3.693 -19.805 48.330 1.00 95.06 190 LYS A C 1
ATOM 1544 O O . LYS A 1 190 ? -4.045 -20.435 49.322 1.00 95.06 190 LYS A O 1
ATOM 1549 N N . GLU A 1 191 ? -4.525 -19.015 47.656 1.00 94.00 191 GLU A N 1
ATOM 1550 C CA . GLU A 1 191 ? -5.880 -18.702 48.131 1.00 94.00 191 GLU A CA 1
ATOM 1551 C C . GLU A 1 191 ? -6.938 -19.712 47.686 1.00 94.00 191 GLU A C 1
ATOM 1553 O O . GLU A 1 191 ? -7.915 -19.947 48.400 1.00 94.00 191 GLU A O 1
ATOM 1558 N N . LYS A 1 192 ? -6.781 -20.284 46.489 1.00 95.12 192 LYS A N 1
ATOM 1559 C CA . LYS A 1 192 ? -7.798 -21.140 45.861 1.00 95.12 192 LYS A CA 1
ATOM 1560 C C . LYS A 1 192 ? -7.287 -22.541 45.524 1.00 95.12 192 LYS A C 1
ATOM 1562 O O . LYS A 1 192 ? -8.100 -23.375 45.132 1.00 95.12 192 LYS A O 1
ATOM 1567 N N . GLY A 1 193 ? -5.986 -22.808 45.678 1.00 94.81 193 GLY A N 1
ATOM 1568 C CA . GLY A 1 193 ? -5.383 -24.099 45.336 1.00 94.81 193 GLY A CA 1
ATOM 1569 C C . GLY A 1 193 ? -5.331 -24.371 43.831 1.00 94.81 193 GLY A C 1
ATOM 1570 O O . GLY A 1 193 ? -5.362 -25.530 43.434 1.00 94.81 193 GLY A O 1
ATOM 1571 N N . ILE A 1 194 ? -5.311 -23.322 43.001 1.00 94.75 194 ILE A N 1
ATOM 1572 C CA . ILE A 1 194 ? -5.299 -23.427 41.535 1.00 94.75 194 ILE A CA 1
ATOM 1573 C C . ILE A 1 194 ? -3.860 -23.281 41.045 1.00 94.75 194 ILE A C 1
ATOM 1575 O O . ILE A 1 194 ? -3.239 -22.248 41.279 1.00 94.75 194 ILE A O 1
ATOM 1579 N N . ASP A 1 195 ? -3.337 -24.293 40.361 1.00 92.75 195 ASP A N 1
ATOM 1580 C CA . ASP A 1 195 ? -1.966 -24.316 39.837 1.00 92.75 195 ASP A CA 1
ATOM 1581 C C . ASP A 1 195 ? -1.876 -24.596 38.326 1.00 92.75 195 ASP A C 1
ATOM 1583 O O . ASP A 1 195 ? -0.814 -24.413 37.731 1.00 92.75 195 ASP A O 1
ATOM 1587 N N . SER A 1 196 ? -2.985 -24.988 37.694 1.00 94.00 196 SER A N 1
ATOM 1588 C CA . SER A 1 196 ? -3.074 -25.213 36.250 1.00 94.00 196 SER A CA 1
ATOM 1589 C C . SER A 1 196 ? -2.996 -23.895 35.474 1.00 94.00 196 SER A C 1
ATOM 1591 O O . SER A 1 196 ? -3.933 -23.097 35.469 1.00 94.00 196 SER A O 1
ATOM 1593 N N . ILE A 1 197 ? -1.864 -23.669 34.802 1.00 91.56 197 ILE A N 1
ATOM 1594 C CA . ILE A 1 197 ? -1.600 -22.455 34.014 1.00 91.56 197 ILE A CA 1
ATOM 1595 C C . ILE A 1 197 ? -2.605 -22.307 32.868 1.00 91.56 197 ILE A C 1
ATOM 1597 O O . ILE A 1 197 ? -3.130 -21.215 32.668 1.00 91.56 197 ILE A O 1
ATOM 1601 N N . ASP A 1 198 ? -2.908 -23.391 32.150 1.00 91.12 198 ASP A N 1
ATOM 1602 C CA . ASP A 1 198 ? -3.818 -23.350 30.999 1.00 91.12 198 ASP A CA 1
ATOM 1603 C C . ASP A 1 198 ? -5.246 -22.970 31.419 1.00 91.12 198 ASP A C 1
ATOM 1605 O O . ASP A 1 198 ? -5.880 -22.133 30.772 1.00 91.12 198 ASP A O 1
ATOM 1609 N N . ASP A 1 199 ? -5.723 -23.500 32.550 1.00 91.50 199 ASP A N 1
ATOM 1610 C CA . ASP A 1 199 ? -7.047 -23.160 33.088 1.00 91.50 199 ASP A CA 1
ATOM 1611 C C . ASP A 1 199 ? -7.115 -21.699 33.552 1.00 91.50 199 ASP A C 1
ATOM 1613 O O . ASP A 1 199 ? -8.135 -21.026 33.371 1.00 91.50 199 ASP A O 1
ATOM 1617 N N . VAL A 1 200 ? -6.026 -21.183 34.133 1.00 94.19 200 VAL A N 1
ATOM 1618 C CA . VAL A 1 200 ? -5.927 -19.773 34.531 1.00 94.19 200 VAL A CA 1
ATOM 1619 C C . VAL A 1 200 ? -5.890 -18.867 33.302 1.00 94.19 200 VAL A C 1
ATOM 1621 O O . VAL A 1 200 ? -6.622 -17.879 33.266 1.00 94.19 200 VAL A O 1
ATOM 1624 N N . CYS A 1 201 ? -5.108 -19.205 32.275 1.00 93.31 201 CYS A N 1
ATOM 1625 C CA . CYS A 1 201 ? -5.077 -18.478 31.006 1.00 93.31 201 CYS A CA 1
ATOM 1626 C C . CYS A 1 201 ? -6.463 -18.442 30.347 1.00 93.31 201 CYS A C 1
ATOM 1628 O O . CYS A 1 201 ? -6.927 -17.366 29.962 1.00 93.31 201 CYS A O 1
ATOM 1630 N N . ASP A 1 202 ? -7.161 -19.580 30.255 1.00 93.12 202 ASP A N 1
ATOM 1631 C CA . ASP A 1 202 ? -8.527 -19.638 29.719 1.00 93.12 202 ASP A CA 1
ATOM 1632 C C . ASP A 1 202 ? -9.499 -18.775 30.539 1.00 93.12 202 ASP A C 1
ATOM 1634 O O . ASP A 1 202 ? -10.276 -17.997 29.973 1.00 93.12 202 ASP A O 1
ATOM 1638 N N . ALA A 1 203 ? -9.417 -18.841 31.871 1.00 95.12 203 ALA A N 1
ATOM 1639 C CA . ALA A 1 203 ? -10.226 -18.011 32.753 1.00 95.12 203 ALA A CA 1
ATOM 1640 C C . ALA A 1 203 ? -9.950 -16.513 32.555 1.00 95.12 203 ALA A C 1
ATOM 1642 O O . ALA A 1 203 ? -10.894 -15.728 32.467 1.00 95.12 203 ALA A O 1
ATOM 1643 N N . LEU A 1 204 ? -8.687 -16.105 32.440 1.00 95.44 204 LEU A N 1
ATOM 1644 C CA . LEU A 1 204 ? -8.310 -14.711 32.212 1.00 95.44 204 LEU A CA 1
ATOM 1645 C C . LEU A 1 204 ? -8.724 -14.218 30.826 1.00 95.44 204 LEU A C 1
ATOM 1647 O O . LEU A 1 204 ? -9.204 -13.093 30.715 1.00 95.44 204 LEU A O 1
ATOM 1651 N N . HIS A 1 205 ? -8.624 -15.047 29.785 1.00 93.75 205 HIS A N 1
ATOM 1652 C CA . HIS A 1 205 ? -9.162 -14.719 28.464 1.00 93.75 205 HIS A CA 1
ATOM 1653 C C . HIS A 1 205 ? -10.678 -14.546 28.491 1.00 93.75 205 HIS A C 1
ATOM 1655 O O . HIS A 1 205 ? -11.198 -13.594 27.909 1.00 93.75 205 HIS A O 1
ATOM 1661 N N . PHE A 1 206 ? -11.394 -15.421 29.198 1.00 93.25 206 PHE A N 1
ATOM 1662 C CA . PHE A 1 206 ? -12.827 -15.254 29.413 1.00 93.25 206 PHE A CA 1
ATOM 1663 C C . PHE A 1 206 ? -13.137 -13.923 30.116 1.00 93.25 206 PHE A C 1
ATOM 1665 O O . PHE A 1 206 ? -13.992 -13.177 29.642 1.00 93.25 206 PHE A O 1
ATOM 1672 N N . LEU A 1 207 ? -12.420 -13.596 31.197 1.00 94.94 207 LEU A N 1
ATOM 1673 C CA . LEU A 1 207 ? -12.604 -12.346 31.944 1.00 94.94 207 LEU A CA 1
ATOM 1674 C C . LEU A 1 207 ? -12.239 -11.100 31.126 1.00 94.94 207 LEU A C 1
ATOM 1676 O O . LEU A 1 207 ? -12.914 -10.076 31.240 1.00 94.94 207 LEU A O 1
ATOM 1680 N N . ALA A 1 208 ? -11.220 -11.192 30.272 1.00 93.50 208 ALA A N 1
ATOM 1681 C CA . ALA A 1 208 ? -10.853 -10.136 29.339 1.00 93.50 208 ALA A CA 1
ATOM 1682 C C . ALA A 1 208 ? -11.942 -9.907 28.281 1.00 93.50 208 ALA A C 1
ATOM 1684 O O . ALA A 1 208 ? -12.313 -8.766 28.019 1.00 93.50 208 ALA A O 1
ATOM 1685 N N . ASN A 1 209 ? -12.518 -10.982 27.733 1.00 88.00 209 ASN A N 1
ATOM 1686 C CA . ASN A 1 209 ? -13.583 -10.901 26.730 1.00 88.00 209 ASN A CA 1
ATOM 1687 C C . ASN A 1 209 ? -14.875 -10.271 27.274 1.00 88.00 209 ASN A C 1
ATOM 1689 O O . ASN A 1 209 ? -15.581 -9.600 26.528 1.00 88.00 209 ASN A O 1
ATOM 1693 N N . VAL A 1 210 ? -15.182 -10.455 28.564 1.00 88.88 210 VAL A N 1
ATOM 1694 C CA . VAL A 1 210 ? -16.323 -9.783 29.219 1.00 88.88 210 VAL A CA 1
ATOM 1695 C C . VAL A 1 210 ? -15.970 -8.399 29.783 1.00 88.88 210 VAL A C 1
ATOM 1697 O O . VAL A 1 210 ? -16.833 -7.730 30.345 1.00 88.88 210 VAL A O 1
ATOM 1700 N N . GLY A 1 211 ? -14.716 -7.955 29.634 1.00 88.88 211 GLY A N 1
ATOM 1701 C CA . GLY A 1 211 ? -14.257 -6.623 30.032 1.00 88.88 211 GLY A CA 1
ATOM 1702 C C . GLY A 1 211 ? -14.035 -6.418 31.534 1.00 88.88 211 GLY A C 1
ATOM 1703 O O . GLY A 1 211 ? -13.938 -5.272 31.973 1.00 88.88 211 GLY A O 1
ATOM 1704 N N . GLU A 1 212 ? -13.946 -7.487 32.334 1.00 92.06 212 GLU A N 1
ATOM 1705 C CA . GLU A 1 212 ? -13.648 -7.386 33.777 1.00 92.06 212 GLU A CA 1
ATOM 1706 C C . GLU A 1 212 ? -12.182 -6.985 34.025 1.00 92.06 212 GLU A C 1
ATOM 1708 O O . GLU A 1 212 ? -11.885 -6.277 34.984 1.00 92.06 212 GLU A O 1
ATOM 1713 N N . LEU A 1 213 ? -11.268 -7.403 33.145 1.00 94.56 213 LEU A N 1
ATOM 1714 C CA . LEU A 1 213 ? -9.831 -7.103 33.188 1.00 94.56 213 LEU A CA 1
ATOM 1715 C C . LEU A 1 213 ? -9.277 -6.934 31.763 1.00 94.56 213 LEU A C 1
ATOM 1717 O O . LEU A 1 213 ? -9.984 -7.217 30.799 1.00 94.56 213 LEU A O 1
ATOM 1721 N N . CYS A 1 214 ? -8.017 -6.516 31.606 1.00 91.56 214 CYS A N 1
ATOM 1722 C CA . CYS A 1 214 ? -7.306 -6.663 30.328 1.00 91.56 214 CYS A CA 1
ATOM 1723 C C . CYS A 1 214 ? -6.148 -7.656 30.471 1.00 91.56 214 CYS A C 1
ATOM 1725 O O . CYS A 1 214 ? -5.285 -7.503 31.338 1.00 91.56 214 CYS A O 1
ATOM 1727 N N . TYR A 1 215 ? -6.120 -8.654 29.591 1.00 92.44 215 TYR A N 1
ATOM 1728 C CA . TYR A 1 215 ? -5.068 -9.661 29.525 1.00 92.44 215 TYR A CA 1
ATOM 1729 C C . TYR A 1 215 ? -4.678 -9.898 28.068 1.00 92.44 215 TYR A C 1
ATOM 1731 O O . TYR A 1 215 ? -5.543 -10.048 27.206 1.00 92.44 215 TYR A O 1
ATOM 1739 N N . PHE A 1 216 ? -3.372 -9.904 27.804 1.00 89.12 216 PHE A N 1
ATOM 1740 C CA . PHE A 1 216 ? -2.801 -9.945 26.454 1.00 89.12 216 PHE A CA 1
ATOM 1741 C C . PHE A 1 216 ? -1.828 -11.115 26.271 1.00 89.12 216 PHE A C 1
ATOM 1743 O O . PHE A 1 216 ? -0.942 -11.050 25.417 1.00 89.12 216 PHE A O 1
ATOM 1750 N N . GLY A 1 217 ? -1.967 -12.165 27.088 1.00 85.69 217 GLY A N 1
ATOM 1751 C CA . GLY A 1 217 ? -1.253 -13.417 26.868 1.00 85.69 217 GLY A CA 1
ATOM 1752 C C . GLY A 1 217 ? -1.673 -14.070 25.555 1.00 85.69 217 GLY A C 1
ATOM 1753 O O . GLY A 1 217 ? -2.793 -13.880 25.083 1.00 85.69 217 GLY A O 1
ATOM 1754 N N . ASP A 1 218 ? -0.760 -14.812 24.938 1.00 80.44 218 ASP A N 1
ATOM 1755 C CA . ASP A 1 218 ? -1.088 -15.593 23.751 1.00 80.44 218 ASP A CA 1
ATOM 1756 C C . ASP A 1 218 ? -1.774 -16.893 24.204 1.00 80.44 218 ASP A C 1
ATOM 1758 O O . ASP A 1 218 ? -1.296 -17.560 25.122 1.00 80.44 218 ASP A O 1
ATOM 1762 N N . ARG A 1 219 ? -2.898 -17.266 23.577 1.00 65.38 219 ARG A N 1
ATOM 1763 C CA . ARG A 1 219 ? -3.547 -18.557 23.847 1.00 65.38 219 ARG A CA 1
ATOM 1764 C C . ARG A 1 219 ? -2.592 -19.684 23.449 1.00 65.38 219 ARG A C 1
ATOM 1766 O O . ARG A 1 219 ? -2.353 -19.891 22.259 1.00 65.38 219 ARG A O 1
ATOM 1773 N N . THR A 1 220 ? -2.079 -20.437 24.415 1.00 51.19 220 THR A N 1
ATOM 1774 C CA . THR A 1 220 ? -1.480 -21.748 24.157 1.00 51.19 220 THR A CA 1
ATOM 1775 C C . THR A 1 220 ? -2.609 -22.686 23.738 1.00 51.19 220 THR A C 1
ATOM 1777 O O . THR A 1 220 ? -3.392 -23.153 24.559 1.00 51.19 220 THR A O 1
ATOM 1780 N N . MET A 1 221 ? -2.772 -22.916 22.433 1.00 39.72 221 MET A N 1
ATOM 1781 C CA . MET A 1 221 ? -3.641 -24.004 21.982 1.00 39.72 221 MET A CA 1
ATOM 1782 C C . MET A 1 221 ? -3.043 -25.324 22.501 1.00 39.72 221 MET A C 1
ATOM 1784 O O . MET A 1 221 ? -1.833 -25.516 22.353 1.00 39.72 221 MET A O 1
ATOM 1788 N N . PRO A 1 222 ? -3.834 -26.239 23.089 1.00 36.62 222 PRO A N 1
ATOM 1789 C CA . PRO A 1 222 ? -3.331 -27.546 23.489 1.00 36.62 222 PRO A CA 1
ATOM 1790 C C . PRO A 1 222 ? -2.765 -28.280 22.262 1.00 36.62 222 PRO A C 1
ATOM 1792 O O . PRO A 1 222 ? -3.477 -28.498 21.281 1.00 36.62 222 PRO A O 1
ATOM 1795 N N . ASP A 1 223 ? -1.485 -28.653 22.317 1.00 39.41 223 ASP A N 1
ATOM 1796 C CA . ASP A 1 223 ? -0.696 -29.340 21.276 1.00 39.41 223 ASP A CA 1
ATOM 1797 C C . ASP A 1 223 ? -1.186 -30.799 21.034 1.00 39.41 223 ASP A C 1
ATOM 1799 O O . ASP A 1 223 ? -0.478 -31.783 21.252 1.00 39.41 223 ASP A O 1
ATOM 1803 N N . GLY A 1 224 ? -2.444 -30.962 20.607 1.00 35.34 224 GLY A N 1
ATOM 1804 C CA . GLY A 1 224 ? -3.154 -32.246 20.537 1.00 35.3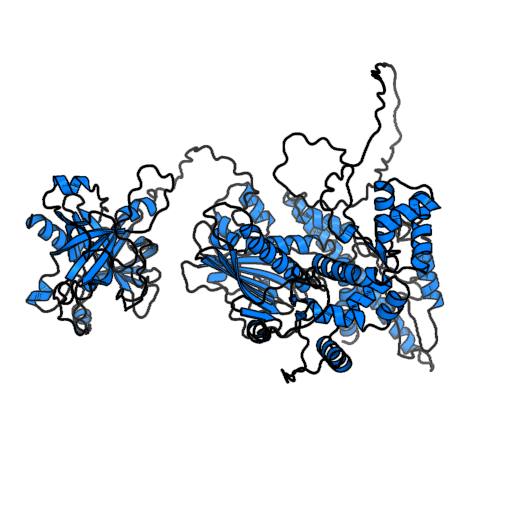4 224 GLY A CA 1
ATOM 1805 C C . GLY A 1 224 ? -3.396 -32.835 19.143 1.00 35.34 224 GLY A C 1
ATOM 1806 O O . GLY A 1 224 ? -3.977 -33.915 19.052 1.00 35.34 224 GLY A O 1
ATOM 1807 N N . ILE A 1 225 ? -2.956 -32.195 18.052 1.00 37.78 225 ILE A N 1
ATOM 1808 C CA . ILE A 1 225 ? -3.052 -32.772 16.697 1.00 37.78 225 ILE A CA 1
ATOM 1809 C C . ILE A 1 225 ? -1.644 -33.036 16.160 1.00 37.78 225 ILE A C 1
ATOM 1811 O O . ILE A 1 225 ? -0.852 -32.131 15.913 1.00 37.78 225 ILE A O 1
ATOM 1815 N N . ARG A 1 226 ? -1.333 -34.330 16.016 1.00 36.16 226 ARG A N 1
ATOM 1816 C CA . ARG A 1 226 ? -0.071 -34.907 15.529 1.00 36.16 226 ARG A CA 1
ATOM 1817 C C . ARG A 1 226 ? 0.537 -34.117 14.359 1.00 36.16 226 ARG A C 1
ATOM 1819 O O . ARG A 1 226 ? 0.103 -34.261 13.217 1.00 36.16 226 ARG A O 1
ATOM 1826 N N . LYS A 1 227 ? 1.643 -33.415 14.628 1.00 33.25 227 LYS A N 1
ATOM 1827 C CA . LYS A 1 227 ? 2.615 -32.975 13.616 1.00 33.25 227 LYS A CA 1
ATOM 1828 C C . LYS A 1 227 ? 3.215 -34.203 12.924 1.00 33.25 227 LYS A C 1
ATOM 1830 O O . LYS A 1 227 ? 4.182 -34.798 13.401 1.00 33.25 227 LYS A O 1
ATOM 1835 N N . THR A 1 228 ? 2.640 -34.600 11.793 1.00 33.56 228 THR A N 1
ATOM 1836 C CA . THR A 1 228 ? 3.388 -35.369 10.793 1.00 33.56 228 THR A CA 1
ATOM 1837 C C . THR A 1 228 ? 4.379 -34.424 10.112 1.00 33.56 228 THR A C 1
ATOM 1839 O O . THR A 1 228 ? 4.136 -33.226 10.011 1.00 33.56 228 THR A O 1
ATOM 1842 N N . LYS A 1 229 ? 5.551 -34.942 9.720 1.00 32.28 229 LYS A N 1
ATOM 1843 C CA . LYS A 1 229 ? 6.683 -34.203 9.128 1.00 32.28 229 LYS A CA 1
ATOM 1844 C C . LYS A 1 229 ? 6.333 -33.552 7.771 1.00 32.28 229 LYS A C 1
ATOM 1846 O O . LYS A 1 229 ? 6.832 -33.973 6.733 1.00 32.28 229 LYS A O 1
ATOM 1851 N N . ARG A 1 230 ? 5.507 -32.515 7.781 1.00 34.00 230 ARG A N 1
ATOM 1852 C CA . ARG A 1 230 ? 5.299 -31.528 6.717 1.00 34.00 230 ARG A CA 1
ATOM 1853 C C . ARG A 1 230 ? 4.820 -30.257 7.406 1.00 34.00 230 ARG A C 1
ATOM 1855 O O . ARG A 1 230 ? 3.631 -30.036 7.462 1.00 34.00 230 ARG A O 1
ATOM 1862 N N . ASP A 1 231 ? 5.741 -29.490 7.988 1.00 31.58 231 ASP A N 1
ATOM 1863 C CA . ASP A 1 231 ? 5.494 -28.080 8.315 1.00 31.58 231 ASP A CA 1
ATOM 1864 C C . ASP A 1 231 ? 6.819 -27.344 8.553 1.00 31.58 231 ASP A C 1
ATOM 1866 O O . ASP A 1 231 ? 7.358 -27.242 9.655 1.00 31.58 231 ASP A O 1
ATOM 1870 N N . LYS A 1 232 ? 7.366 -26.847 7.443 1.00 32.25 232 LYS A N 1
ATOM 1871 C CA . LYS A 1 232 ? 8.207 -25.648 7.371 1.00 32.25 232 LYS A CA 1
ATOM 1872 C C . LYS A 1 232 ? 7.669 -24.785 6.227 1.00 32.25 232 LYS A C 1
ATOM 1874 O O . LYS A 1 232 ? 8.387 -24.515 5.278 1.00 32.25 232 LYS A O 1
ATOM 1879 N N . MET A 1 233 ? 6.389 -24.430 6.270 1.00 34.34 233 MET A N 1
ATOM 1880 C CA . MET A 1 233 ? 5.790 -23.332 5.503 1.00 34.34 233 MET A CA 1
ATOM 1881 C C . MET A 1 233 ? 4.346 -23.164 5.979 1.00 34.34 233 MET A C 1
ATOM 1883 O O . MET A 1 233 ? 3.665 -24.164 6.135 1.00 34.34 233 MET A O 1
ATOM 1887 N N . LEU A 1 234 ? 3.916 -21.909 6.164 1.00 33.94 234 LEU A N 1
ATOM 1888 C CA . LEU A 1 234 ? 2.605 -21.428 6.640 1.00 33.94 234 LEU A CA 1
ATOM 1889 C C . LEU A 1 234 ? 2.506 -21.125 8.149 1.00 33.94 234 LEU A C 1
ATOM 1891 O O . LEU A 1 234 ? 2.062 -21.926 8.963 1.00 33.94 234 LEU A O 1
ATOM 1895 N N . HIS A 1 235 ? 2.800 -19.871 8.506 1.00 29.09 235 HIS A N 1
ATOM 1896 C CA . HIS A 1 235 ? 2.025 -19.186 9.542 1.00 29.09 235 HIS A CA 1
ATOM 1897 C C . HIS A 1 235 ? 0.649 -18.852 8.948 1.00 29.09 235 HIS A C 1
ATOM 1899 O O . HIS A 1 235 ? 0.469 -17.813 8.319 1.00 29.09 235 HIS A O 1
ATOM 1905 N N . ARG A 1 236 ? -0.309 -19.772 9.101 1.00 34.34 236 ARG A N 1
ATOM 1906 C CA . ARG A 1 236 ? -1.736 -19.498 8.898 1.00 34.34 236 ARG A CA 1
ATOM 1907 C C . ARG A 1 236 ? -2.258 -18.716 10.100 1.00 34.34 236 ARG A C 1
ATOM 1909 O O . ARG A 1 236 ? -2.230 -19.218 11.220 1.00 34.34 236 ARG A O 1
ATOM 1916 N N . GLY A 1 237 ? -2.761 -17.511 9.857 1.00 31.91 237 GLY A N 1
ATOM 1917 C CA . GLY A 1 237 ? -3.681 -16.847 10.771 1.00 31.91 237 GLY A CA 1
ATOM 1918 C C . GLY A 1 237 ? -5.051 -17.512 10.671 1.00 31.91 237 GLY A C 1
ATOM 1919 O O . GLY A 1 237 ? -5.846 -17.142 9.817 1.00 31.91 237 GLY A O 1
ATOM 1920 N N . HIS A 1 238 ? -5.312 -18.503 11.523 1.00 30.19 238 HIS A N 1
ATOM 1921 C CA . HIS A 1 238 ? -6.673 -18.939 11.831 1.00 30.19 238 HIS A CA 1
ATOM 1922 C C . HIS A 1 238 ? -7.129 -18.212 13.099 1.00 30.19 238 HIS A C 1
ATOM 1924 O O . HIS A 1 238 ? -6.588 -18.432 14.182 1.00 30.19 238 HIS A O 1
ATOM 1930 N N . SER A 1 239 ? -8.107 -17.318 12.957 1.00 27.52 239 SER A N 1
ATOM 1931 C CA . SER A 1 239 ? -8.954 -16.873 14.060 1.00 27.52 239 SER A CA 1
ATOM 1932 C C . SER A 1 239 ? -10.250 -17.679 14.003 1.00 27.52 239 SER A C 1
ATOM 1934 O O . SER A 1 239 ? -11.139 -17.388 13.205 1.00 27.52 239 SER A O 1
ATOM 1936 N N . ASP A 1 240 ? -10.331 -18.724 14.826 1.00 28.41 240 ASP A N 1
ATOM 1937 C CA . ASP A 1 240 ? -11.522 -19.566 14.910 1.00 28.41 240 ASP A CA 1
ATOM 1938 C C . ASP A 1 240 ? -12.613 -18.893 15.746 1.00 28.41 240 ASP A C 1
ATOM 1940 O O . ASP A 1 240 ? -12.459 -18.585 16.932 1.00 28.41 240 ASP A O 1
ATOM 1944 N N . SER A 1 241 ? -13.739 -18.677 15.075 1.00 28.00 241 SER A N 1
ATOM 1945 C CA . SER A 1 241 ? -15.055 -18.423 15.637 1.00 28.00 241 SER A CA 1
ATOM 1946 C C . SER A 1 241 ? -15.622 -19.709 16.237 1.00 28.00 241 SER A C 1
ATOM 1948 O O . SER A 1 241 ? -15.875 -20.669 15.515 1.00 28.00 241 SER A O 1
ATOM 1950 N N . PHE A 1 242 ? -15.887 -19.704 17.542 1.00 24.64 242 PHE A N 1
ATOM 1951 C CA . PHE A 1 242 ? -16.769 -20.678 18.182 1.00 24.64 242 PHE A CA 1
ATOM 1952 C C . PHE A 1 242 ? -18.229 -20.280 17.925 1.00 24.64 242 PHE A C 1
ATOM 1954 O O . PHE A 1 242 ? -18.719 -19.346 18.552 1.00 24.64 242 PHE A O 1
ATOM 1961 N N . PHE A 1 243 ? -18.898 -20.995 17.024 1.00 28.86 243 PHE A N 1
ATOM 1962 C CA . PHE A 1 243 ? -20.325 -21.328 17.085 1.00 28.86 243 PHE A CA 1
ATOM 1963 C C . PHE A 1 243 ? -20.491 -22.661 16.341 1.00 28.86 243 PHE A C 1
ATOM 1965 O O . PHE A 1 243 ? -20.649 -22.689 15.125 1.00 28.86 243 PHE A O 1
ATOM 1972 N N . GLU A 1 244 ? -20.382 -23.773 17.070 1.00 27.78 244 GLU A N 1
ATOM 1973 C CA . GLU A 1 244 ? -21.010 -25.027 16.649 1.00 27.78 244 GLU A CA 1
ATOM 1974 C C . GLU A 1 244 ? -22.502 -24.885 16.961 1.00 27.78 244 GLU A C 1
ATOM 1976 O O . GLU A 1 244 ? -22.911 -24.948 18.123 1.00 27.78 244 GLU A O 1
ATOM 1981 N N . ASP A 1 245 ? -23.312 -24.637 15.933 1.00 29.06 245 ASP A N 1
ATOM 1982 C CA . ASP A 1 245 ? -24.742 -24.893 16.030 1.00 29.06 245 ASP A CA 1
ATOM 1983 C C . ASP A 1 245 ? -24.948 -26.408 15.975 1.00 29.06 245 ASP A C 1
ATOM 1985 O O . ASP A 1 245 ? -24.523 -27.091 15.043 1.00 29.06 245 ASP A O 1
ATOM 1989 N N . ALA A 1 246 ? -25.603 -26.929 17.010 1.00 28.61 246 ALA A N 1
ATOM 1990 C CA . ALA A 1 246 ? -26.148 -28.269 17.007 1.00 28.61 246 ALA A CA 1
ATOM 1991 C C . ALA A 1 246 ? -27.161 -28.384 15.859 1.00 28.61 246 ALA A C 1
ATOM 1993 O O . ALA A 1 246 ? -28.217 -27.746 15.891 1.00 28.61 246 ALA A O 1
ATOM 1994 N N . GLU A 1 247 ? -26.857 -29.218 14.864 1.00 27.27 247 GLU A N 1
ATOM 1995 C CA . GLU A 1 247 ? -27.861 -29.758 13.953 1.00 27.27 247 GLU A CA 1
ATOM 1996 C C . GLU A 1 247 ? -28.899 -30.523 14.783 1.00 27.27 247 GLU A C 1
ATOM 1998 O O . GLU A 1 247 ? -28.701 -31.670 15.187 1.00 27.27 247 GLU A O 1
ATOM 2003 N N . VAL A 1 248 ? -30.030 -29.878 15.059 1.00 30.19 248 VAL A N 1
ATOM 2004 C CA . VAL A 1 248 ? -31.254 -30.585 15.423 1.00 30.19 248 VAL A CA 1
ATOM 2005 C C . VAL A 1 248 ? -31.788 -31.174 14.125 1.00 30.19 248 VAL A C 1
ATOM 2007 O O . VAL A 1 248 ? -32.461 -30.496 13.352 1.00 30.19 248 VAL A O 1
ATOM 2010 N N . GLN A 1 249 ? -31.440 -32.435 13.872 1.00 27.48 249 GLN A N 1
ATOM 2011 C CA . GLN A 1 249 ? -32.129 -33.258 12.887 1.00 27.48 249 GLN A CA 1
ATOM 2012 C C . GLN A 1 249 ? -33.610 -33.312 13.275 1.00 27.48 249 GLN A C 1
ATOM 2014 O O . GLN A 1 249 ? -33.968 -33.808 14.345 1.00 27.48 249 GLN A O 1
ATOM 2019 N N . SER A 1 250 ? -34.468 -32.772 12.413 1.00 28.36 250 SER A N 1
ATOM 2020 C CA . SER A 1 250 ? -35.895 -33.064 12.420 1.00 28.36 250 SER A CA 1
ATOM 2021 C C . SER A 1 250 ? -36.066 -34.560 12.165 1.00 28.36 250 SER A C 1
ATOM 2023 O O . SER A 1 250 ? -35.780 -35.043 11.070 1.00 28.36 250 SER A O 1
ATOM 2025 N N . ILE A 1 251 ? -36.474 -35.291 13.199 1.00 27.81 251 ILE A N 1
ATOM 2026 C CA . ILE A 1 251 ? -36.924 -36.674 13.087 1.00 27.81 251 ILE A CA 1
ATOM 2027 C C . ILE A 1 251 ? -38.299 -36.629 12.420 1.00 27.81 251 ILE A C 1
ATOM 2029 O O . ILE A 1 251 ? -39.271 -36.219 13.051 1.00 27.81 251 ILE A O 1
ATOM 2033 N N . ASP A 1 252 ? -38.352 -37.040 11.154 1.00 28.20 252 ASP A N 1
ATOM 2034 C CA . ASP A 1 252 ? -39.558 -37.626 10.582 1.00 28.20 252 ASP A CA 1
ATOM 2035 C C . ASP A 1 252 ? -39.708 -39.035 11.171 1.00 28.20 252 ASP A C 1
ATOM 2037 O O . ASP A 1 252 ? -38.802 -39.872 11.098 1.00 28.20 252 ASP A O 1
ATOM 2041 N N . GLU A 1 253 ? -40.848 -39.268 11.815 1.00 35.84 253 GLU A N 1
ATOM 2042 C CA . GLU A 1 253 ? -41.321 -40.594 12.190 1.00 35.84 253 GLU A CA 1
ATOM 2043 C C . GLU A 1 253 ? -41.647 -41.378 10.913 1.00 35.84 253 GLU A C 1
ATOM 2045 O O . GLU A 1 253 ? -42.523 -40.965 10.164 1.00 35.84 253 GLU A O 1
ATOM 2050 N N . ASP A 1 254 ? -40.950 -42.491 10.652 1.00 29.62 254 ASP A N 1
ATOM 2051 C CA . ASP A 1 254 ? -41.587 -43.767 10.288 1.00 29.62 254 ASP A CA 1
ATOM 2052 C C . ASP A 1 254 ? -40.589 -44.910 9.998 1.00 29.62 254 ASP A C 1
ATOM 2054 O O . ASP A 1 254 ? -39.495 -44.721 9.472 1.00 29.62 254 ASP A O 1
ATOM 2058 N N . ALA A 1 255 ? -41.058 -46.129 10.295 1.00 30.66 255 ALA A N 1
ATOM 2059 C CA . ALA A 1 255 ? -40.610 -47.442 9.799 1.00 30.66 255 ALA A CA 1
ATOM 2060 C C . ALA A 1 255 ? -39.344 -48.123 10.396 1.00 30.66 255 ALA A C 1
ATOM 2062 O O . ALA A 1 255 ? -38.250 -48.129 9.847 1.00 30.66 255 ALA A O 1
ATOM 2063 N N . SER A 1 256 ? -39.580 -48.820 11.513 1.00 31.64 256 SER A N 1
ATOM 2064 C CA . SER A 1 256 ? -39.433 -50.281 11.727 1.00 31.64 256 SER A CA 1
ATOM 2065 C C . SER A 1 256 ? -38.246 -51.110 11.154 1.00 31.64 256 SER A C 1
ATOM 2067 O O . SER A 1 256 ? -38.025 -51.167 9.953 1.00 31.64 256 SER A O 1
ATOM 2069 N N . GLN A 1 257 ? -37.729 -52.003 12.032 1.00 30.42 257 GLN A N 1
ATOM 2070 C CA . GLN A 1 257 ? -36.969 -53.267 11.796 1.00 30.42 257 GLN A CA 1
ATOM 2071 C C . GLN A 1 257 ? -35.464 -53.104 11.459 1.00 30.42 257 GLN A C 1
ATOM 2073 O O . GLN A 1 257 ? -35.098 -52.286 10.643 1.00 30.42 257 GLN A O 1
ATOM 2078 N N . SER A 1 258 ? -34.479 -53.860 11.966 1.00 30.89 258 SER A N 1
ATOM 2079 C CA . SER A 1 258 ? -34.387 -54.997 12.890 1.00 30.89 258 SER A CA 1
ATOM 2080 C C . SER A 1 258 ? -32.902 -55.274 13.245 1.00 30.89 258 SER A C 1
ATOM 2082 O O . SER A 1 258 ? -32.010 -54.982 12.462 1.00 30.89 258 SER A O 1
ATOM 2084 N N . ARG A 1 259 ? -32.686 -55.913 14.408 1.00 31.03 259 ARG A N 1
ATOM 2085 C CA . ARG A 1 259 ? -31.667 -56.941 14.744 1.00 31.03 259 ARG A CA 1
ATOM 2086 C C . ARG A 1 259 ? -30.136 -56.689 14.655 1.00 31.03 259 ARG A C 1
ATOM 2088 O O . ARG A 1 259 ? -29.530 -56.699 13.599 1.00 31.03 259 ARG A O 1
ATOM 2095 N N . GLU A 1 260 ? -29.551 -56.835 15.855 1.00 29.12 260 GLU A N 1
ATOM 2096 C CA . GLU A 1 260 ? -28.486 -57.786 16.266 1.00 29.12 260 GLU A CA 1
ATOM 2097 C C . GLU A 1 260 ? -26.970 -57.507 16.086 1.00 29.12 260 GLU A C 1
ATOM 2099 O O . GLU A 1 260 ? -26.447 -57.445 14.985 1.00 29.12 260 GLU A O 1
ATOM 2104 N N . LYS A 1 261 ? -26.286 -57.668 17.247 1.00 29.16 261 LYS A N 1
ATOM 2105 C CA . LYS A 1 261 ? -24.975 -58.330 17.513 1.00 29.16 261 LYS A CA 1
ATOM 2106 C C . LYS A 1 261 ? -23.705 -57.538 17.144 1.00 29.16 261 LYS A C 1
ATOM 2108 O O . LYS A 1 261 ? -23.487 -57.204 15.997 1.00 29.16 261 LYS A O 1
ATOM 2113 N N . LYS A 1 262 ? -22.848 -57.133 18.095 1.00 29.33 262 LYS A N 1
ATOM 2114 C CA . LYS A 1 262 ? -21.991 -57.843 19.093 1.00 29.33 262 LYS A CA 1
ATOM 2115 C C . LYS A 1 262 ? -20.507 -57.742 18.686 1.00 29.33 262 LYS A C 1
ATOM 2117 O O . LYS A 1 262 ? -20.181 -57.906 17.520 1.00 29.33 262 LYS A O 1
ATOM 2122 N N . ASN A 1 263 ? -19.662 -57.650 19.721 1.00 27.95 263 ASN A N 1
ATOM 2123 C CA . ASN A 1 263 ? -18.190 -57.765 19.785 1.00 27.95 263 ASN A CA 1
ATOM 2124 C C . ASN A 1 263 ? -17.440 -56.426 19.620 1.00 27.95 263 ASN A C 1
ATOM 2126 O O . ASN A 1 263 ? -17.673 -55.709 18.664 1.00 27.95 263 ASN A O 1
ATOM 2130 N N . GLY A 1 264 ? -16.529 -55.995 20.497 1.00 24.53 264 GLY A N 1
ATOM 2131 C CA . GLY A 1 264 ? -15.851 -56.650 21.618 1.00 24.53 264 GLY A CA 1
ATOM 2132 C C . GLY A 1 264 ? -14.332 -56.638 21.407 1.00 24.53 264 GLY A C 1
ATOM 2133 O O . GLY A 1 264 ? -13.888 -57.094 20.361 1.00 24.53 264 GLY A O 1
ATOM 2134 N N . ILE A 1 265 ? -13.583 -56.244 22.456 1.00 28.67 265 ILE A N 1
ATOM 2135 C CA . ILE A 1 265 ? -12.148 -56.552 22.704 1.00 28.67 265 ILE A CA 1
ATOM 2136 C C . ILE A 1 265 ? -11.182 -55.646 21.884 1.00 28.67 265 ILE A C 1
ATOM 2138 O O . ILE A 1 265 ? -11.434 -55.367 20.727 1.00 28.67 265 ILE A O 1
ATOM 2142 N N . SER A 1 266 ? -10.075 -55.065 22.371 1.00 26.41 266 SER A N 1
ATOM 2143 C CA . SER A 1 266 ? -9.157 -55.399 23.465 1.00 26.41 266 SER A CA 1
ATOM 2144 C C . SER A 1 266 ? -8.407 -54.169 23.986 1.00 26.41 266 SER A C 1
ATOM 2146 O O . SER A 1 266 ? -7.915 -53.339 23.226 1.00 26.41 266 SER A O 1
ATOM 2148 N N . SER A 1 267 ? -8.192 -54.170 25.297 1.00 28.52 267 SER A N 1
ATOM 2149 C CA . SER A 1 267 ? -7.150 -53.458 26.032 1.00 28.52 267 SER A CA 1
ATOM 2150 C C . SER A 1 267 ? -5.726 -53.738 25.536 1.00 28.52 267 SER A C 1
ATOM 2152 O O . SER A 1 267 ? -5.439 -54.873 25.148 1.00 28.52 267 SER A O 1
ATOM 2154 N N . LYS A 1 268 ? -4.804 -52.794 25.768 1.00 26.80 268 LYS A N 1
ATOM 2155 C CA . LYS A 1 268 ? -3.466 -53.095 26.308 1.00 26.80 268 LYS A CA 1
ATOM 2156 C C . LYS A 1 268 ? -2.966 -51.934 27.178 1.00 26.80 268 LYS A C 1
ATOM 2158 O O . LYS A 1 268 ? -2.648 -50.857 26.690 1.00 26.80 268 LYS A O 1
ATOM 2163 N N . LYS A 1 269 ? -2.958 -52.195 28.489 1.00 28.67 269 LYS A N 1
ATOM 2164 C CA . LYS A 1 269 ? -2.186 -51.498 29.524 1.00 28.67 269 LYS A CA 1
ATOM 2165 C C . LYS A 1 269 ? -0.739 -51.968 29.422 1.00 28.67 269 LYS A C 1
ATOM 2167 O O . LYS A 1 269 ? -0.525 -53.176 29.424 1.00 28.67 269 LYS A O 1
ATOM 2172 N N . GLU A 1 270 ? 0.215 -51.050 29.480 1.00 26.72 270 GLU A N 1
ATOM 2173 C CA . GLU A 1 270 ? 1.556 -51.348 29.980 1.00 26.72 270 GLU A CA 1
ATOM 2174 C C . GLU A 1 270 ? 1.955 -50.300 31.020 1.00 26.72 270 GLU A C 1
ATOM 2176 O O . GLU A 1 270 ? 1.909 -49.092 30.801 1.00 26.72 270 GLU A O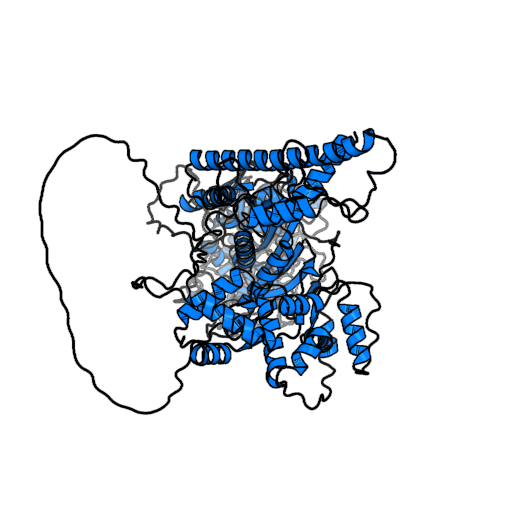 1
ATOM 2181 N N . THR A 1 271 ? 2.275 -50.821 32.197 1.00 25.55 271 THR A N 1
ATOM 2182 C CA . THR A 1 271 ? 2.749 -50.143 33.401 1.00 25.55 271 THR A CA 1
ATOM 2183 C C . THR A 1 271 ? 4.213 -50.525 33.551 1.00 25.55 271 THR A C 1
ATOM 2185 O O . THR A 1 271 ? 4.488 -51.721 33.596 1.00 25.55 271 THR A O 1
ATOM 2188 N N . LEU A 1 272 ? 5.133 -49.569 33.716 1.00 25.17 272 LEU A N 1
ATOM 2189 C CA . LEU A 1 272 ? 6.455 -49.872 34.274 1.00 25.17 272 LEU A CA 1
ATOM 2190 C C . LEU A 1 272 ? 7.045 -48.688 35.072 1.00 25.17 272 LEU A C 1
ATOM 2192 O O . LEU A 1 272 ? 7.480 -47.678 34.534 1.00 25.17 272 LEU A O 1
ATOM 2196 N N . THR A 1 273 ? 6.987 -48.857 36.394 1.00 26.47 273 THR A N 1
ATOM 2197 C CA . THR A 1 273 ? 7.967 -48.513 37.447 1.00 26.47 273 THR A CA 1
ATOM 2198 C C . THR A 1 273 ? 8.813 -47.229 37.378 1.00 26.47 273 THR A C 1
ATOM 2200 O O . THR A 1 273 ? 9.880 -47.172 36.776 1.00 26.47 273 THR A O 1
ATOM 2203 N N . ARG A 1 274 ? 8.394 -46.273 38.216 1.00 24.62 274 ARG A N 1
ATOM 2204 C CA . ARG A 1 274 ? 9.132 -45.591 39.304 1.00 24.62 274 ARG A CA 1
ATOM 2205 C C . ARG A 1 274 ? 10.655 -45.844 39.402 1.00 24.62 274 ARG A C 1
ATOM 2207 O O . ARG A 1 274 ? 11.085 -46.906 39.849 1.00 24.62 274 ARG A O 1
ATOM 2214 N N . ARG A 1 275 ? 11.449 -44.787 39.194 1.00 24.88 275 ARG A N 1
ATOM 2215 C CA . ARG A 1 275 ? 12.737 -44.575 39.878 1.00 24.88 275 ARG A CA 1
ATOM 2216 C C . ARG A 1 275 ? 12.822 -43.134 40.376 1.00 24.88 275 ARG A C 1
ATOM 2218 O O . ARG A 1 275 ? 12.680 -42.183 39.619 1.00 24.88 275 ARG A O 1
ATOM 2225 N N . THR A 1 276 ? 12.989 -43.018 41.684 1.00 27.23 276 THR A N 1
ATOM 2226 C CA . THR A 1 276 ? 13.237 -41.802 42.454 1.00 27.23 276 THR A CA 1
ATOM 2227 C C . THR A 1 276 ? 14.704 -41.402 42.344 1.00 27.23 276 THR A C 1
ATOM 2229 O O . THR A 1 276 ? 15.570 -42.213 42.666 1.00 27.23 276 THR A O 1
ATOM 2232 N N . SER A 1 277 ? 14.976 -40.149 41.992 1.00 25.86 277 SER A N 1
ATOM 2233 C CA . SER A 1 277 ? 16.248 -39.494 42.308 1.00 25.86 277 SER A CA 1
ATOM 2234 C C . SER A 1 277 ? 16.053 -37.982 42.362 1.00 25.86 277 SER A C 1
ATOM 2236 O O . SER A 1 277 ? 15.766 -37.328 41.363 1.00 25.86 277 SER A O 1
ATOM 2238 N N . SER A 1 278 ? 16.180 -37.465 43.578 1.00 24.95 278 SER A N 1
ATOM 2239 C CA . SER A 1 278 ? 16.358 -36.067 43.943 1.00 24.95 278 SER A CA 1
ATOM 2240 C C . SER A 1 278 ? 17.693 -35.524 43.426 1.00 24.95 278 SER A C 1
ATOM 2242 O O . SER A 1 278 ? 18.710 -36.175 43.650 1.00 24.95 278 SER A O 1
ATOM 2244 N N . MET A 1 279 ? 17.701 -34.330 42.828 1.00 23.09 279 MET A N 1
ATOM 2245 C CA . MET A 1 279 ? 18.498 -33.161 43.249 1.00 23.09 279 MET A CA 1
ATOM 2246 C C . MET A 1 279 ? 18.581 -32.086 42.148 1.00 23.09 279 MET A C 1
ATOM 2248 O O . MET A 1 279 ? 18.825 -32.378 40.984 1.00 23.09 279 MET A O 1
ATOM 2252 N N . SER A 1 280 ? 18.424 -30.842 42.616 1.00 22.64 280 SER A N 1
ATOM 2253 C CA . SER A 1 280 ? 18.999 -29.570 42.146 1.00 22.64 280 SER A CA 1
ATOM 2254 C C . SER A 1 280 ? 18.724 -29.043 40.730 1.00 22.64 280 SER A C 1
ATOM 2256 O O . SER A 1 280 ? 19.304 -29.485 39.747 1.00 22.64 280 SER A O 1
ATOM 2258 N N . VAL A 1 281 ? 17.930 -27.963 40.712 1.00 33.56 281 VAL A N 1
ATOM 2259 C CA . VAL A 1 281 ? 18.252 -26.629 40.162 1.00 33.56 281 VAL A CA 1
ATOM 2260 C C . VAL A 1 281 ? 19.172 -26.617 38.935 1.00 33.56 281 VAL A C 1
ATOM 2262 O O . VAL A 1 281 ? 20.392 -26.560 39.052 1.00 33.56 281 VAL A O 1
ATOM 2265 N N . ALA A 1 282 ? 18.558 -26.519 37.759 1.00 22.80 282 ALA A N 1
ATOM 2266 C CA . ALA A 1 282 ? 19.147 -25.836 36.617 1.00 22.80 282 ALA A CA 1
ATOM 2267 C C . ALA A 1 282 ? 18.024 -25.171 35.812 1.00 22.80 282 ALA A C 1
ATOM 2269 O O . ALA A 1 282 ? 17.156 -25.833 35.245 1.00 22.80 282 ALA A O 1
ATOM 2270 N N . SER A 1 283 ? 18.055 -23.838 35.820 1.00 29.80 283 SER A N 1
ATOM 2271 C CA . SER A 1 283 ? 17.302 -22.930 34.956 1.00 29.80 283 SER A CA 1
ATOM 2272 C C . SER A 1 283 ? 17.411 -23.395 33.498 1.00 29.80 283 SER A C 1
ATOM 2274 O O . SER A 1 283 ? 18.422 -23.155 32.835 1.00 29.80 283 SER A O 1
ATOM 2276 N N . SER A 1 284 ? 16.376 -24.066 32.998 1.00 25.22 284 SER A N 1
ATOM 2277 C CA . SER A 1 284 ? 16.229 -24.374 31.578 1.00 25.22 284 SER A CA 1
ATOM 2278 C C . SER A 1 284 ? 15.345 -23.306 30.944 1.00 25.22 284 SER A C 1
ATOM 2280 O O . SER A 1 284 ? 14.131 -23.286 31.090 1.00 25.22 284 SER A O 1
ATOM 2282 N N . THR A 1 285 ? 16.037 -22.371 30.302 1.00 29.69 285 THR A N 1
ATOM 2283 C CA . THR A 1 285 ? 15.645 -21.548 29.154 1.00 29.69 285 THR A CA 1
ATOM 2284 C C . THR A 1 285 ? 14.168 -21.640 28.750 1.00 29.69 285 THR A C 1
ATOM 2286 O O . THR A 1 285 ? 13.802 -22.332 27.800 1.00 29.69 285 THR A O 1
ATOM 2289 N N . THR A 1 286 ? 13.322 -20.879 29.441 1.00 30.67 286 THR A N 1
ATOM 2290 C CA . THR A 1 286 ? 11.969 -20.550 28.997 1.00 30.67 286 THR A CA 1
ATOM 2291 C C . THR A 1 286 ? 12.060 -19.846 27.644 1.00 30.67 286 THR A C 1
ATOM 2293 O O . THR A 1 286 ? 12.691 -18.795 27.500 1.00 30.67 286 THR A O 1
ATOM 2296 N N . GLN A 1 287 ? 11.454 -20.455 26.623 1.00 32.91 287 GLN A N 1
ATOM 2297 C CA . GLN A 1 287 ? 11.156 -19.800 25.353 1.00 32.91 287 GLN A CA 1
ATOM 2298 C C . GLN A 1 287 ? 10.519 -18.441 25.659 1.00 32.91 287 GLN A C 1
ATOM 2300 O O . GLN A 1 287 ? 9.550 -18.374 26.408 1.00 32.91 287 GLN A O 1
ATOM 2305 N N . ARG A 1 288 ? 11.102 -17.360 25.125 1.00 32.62 288 ARG A N 1
ATOM 2306 C CA . ARG A 1 288 ? 10.620 -15.986 25.311 1.00 32.62 288 ARG A CA 1
ATOM 2307 C C . ARG A 1 288 ? 9.172 -15.884 24.831 1.00 32.62 288 ARG A C 1
ATOM 2309 O O . ARG A 1 288 ? 8.933 -15.682 23.642 1.00 32.62 288 ARG A O 1
ATOM 2316 N N . THR A 1 289 ? 8.225 -16.017 25.752 1.00 41.75 289 THR A N 1
ATOM 2317 C CA . THR A 1 289 ? 6.842 -15.597 25.552 1.00 41.75 289 THR A CA 1
ATOM 2318 C C . THR A 1 289 ? 6.846 -14.112 25.196 1.00 41.75 289 THR A C 1
ATOM 2320 O O . THR A 1 289 ? 7.736 -13.358 25.611 1.00 41.75 289 THR A O 1
ATOM 2323 N N . SER A 1 290 ? 5.895 -13.679 24.367 1.00 53.56 290 SER A N 1
ATOM 2324 C CA . SER A 1 290 ? 5.713 -12.259 24.083 1.00 53.56 290 SER A CA 1
ATOM 2325 C C . SER A 1 290 ? 5.625 -11.514 25.424 1.00 53.56 290 SER A C 1
ATOM 2327 O O . SER A 1 290 ? 4.879 -11.910 26.316 1.00 53.56 290 SER A O 1
ATOM 2329 N N . GLY A 1 291 ? 6.429 -10.463 25.631 1.00 65.25 291 GLY A N 1
ATOM 2330 C CA . GLY A 1 291 ? 6.552 -9.810 26.950 1.00 65.25 291 GLY A CA 1
ATOM 2331 C C . GLY A 1 291 ? 5.259 -9.179 27.492 1.00 65.25 291 GLY A C 1
ATOM 2332 O O . GLY A 1 291 ? 5.279 -8.557 28.544 1.00 65.25 291 GLY A O 1
ATOM 2333 N N . LEU A 1 292 ? 4.140 -9.314 26.778 1.00 77.25 292 LEU A N 1
ATOM 2334 C CA . LEU A 1 292 ? 2.824 -8.833 27.178 1.00 77.25 292 LEU A CA 1
ATOM 2335 C C . LEU A 1 292 ? 2.043 -9.842 28.035 1.00 77.25 292 LEU A C 1
ATOM 2337 O O . LEU A 1 292 ? 1.138 -9.432 28.755 1.00 77.25 292 LEU A O 1
ATOM 2341 N N . SER A 1 293 ? 2.396 -11.133 28.018 1.00 82.00 293 SER A N 1
ATOM 2342 C CA . SER A 1 293 ? 1.774 -12.136 28.900 1.00 82.00 293 SER A CA 1
ATOM 2343 C C . SER A 1 293 ? 2.201 -11.993 30.366 1.00 82.00 293 SER A C 1
ATOM 2345 O O . SER A 1 293 ? 1.620 -12.623 31.242 1.00 82.00 293 SER A O 1
ATOM 2347 N N . GLN A 1 294 ? 3.223 -11.172 30.625 1.00 82.81 294 GLN A N 1
ATOM 2348 C CA . GLN A 1 294 ? 3.824 -10.965 31.940 1.00 82.81 294 GLN A CA 1
ATOM 2349 C C . GLN A 1 294 ? 2.955 -10.120 32.880 1.00 82.81 294 GLN A C 1
ATOM 2351 O O . GLN A 1 294 ? 3.217 -10.121 34.078 1.00 82.81 294 GLN A O 1
ATOM 2356 N N . PHE A 1 295 ? 1.929 -9.425 32.372 1.00 86.06 295 PHE A N 1
ATOM 2357 C CA . PHE A 1 295 ? 1.111 -8.500 33.162 1.00 86.06 295 PHE A CA 1
ATOM 2358 C C . PHE A 1 295 ? -0.384 -8.733 32.972 1.00 86.06 295 PHE A C 1
ATOM 2360 O O . PHE A 1 295 ? -0.863 -9.012 31.870 1.00 86.06 295 PHE A O 1
ATOM 2367 N N . ILE A 1 296 ? -1.131 -8.542 34.057 1.00 88.44 296 ILE A N 1
ATOM 2368 C CA . ILE A 1 296 ? -2.593 -8.602 34.089 1.00 88.44 296 ILE A CA 1
ATOM 2369 C C . ILE A 1 296 ? -3.113 -7.252 34.587 1.00 88.44 296 ILE A C 1
ATOM 2371 O O . ILE A 1 296 ? -2.762 -6.803 35.679 1.00 88.44 296 ILE A O 1
ATOM 2375 N N . PHE A 1 297 ? -3.970 -6.603 33.798 1.00 86.31 297 PHE A N 1
ATOM 2376 C CA . PHE A 1 297 ? -4.563 -5.308 34.136 1.00 86.31 297 PHE A CA 1
ATOM 2377 C C . PHE A 1 297 ? -5.897 -5.529 34.823 1.00 86.31 297 PHE A C 1
ATOM 2379 O O . PHE A 1 297 ? -6.927 -5.696 34.170 1.00 86.31 297 PHE A O 1
ATOM 2386 N N . LEU A 1 298 ? -5.879 -5.483 36.148 1.00 87.56 298 LEU A N 1
ATOM 2387 C CA . LEU A 1 298 ? -7.059 -5.687 36.984 1.00 87.56 298 LEU A CA 1
ATOM 2388 C C . LEU A 1 298 ? -8.077 -4.544 36.843 1.00 87.56 298 LEU A C 1
ATOM 2390 O O . LEU A 1 298 ? -9.259 -4.739 37.103 1.00 87.56 298 LEU A O 1
ATOM 2394 N N . LYS A 1 299 ? -7.640 -3.349 36.411 1.00 88.56 299 LYS A N 1
ATOM 2395 C CA . LYS A 1 299 ? -8.525 -2.197 36.157 1.00 88.56 299 LYS A CA 1
ATOM 2396 C C . LYS A 1 299 ? -8.404 -1.679 34.720 1.00 88.56 299 LYS A C 1
ATOM 2398 O O . LYS A 1 299 ? -7.616 -0.763 34.471 1.00 88.56 299 LYS A O 1
ATOM 2403 N N . PRO A 1 300 ? -9.264 -2.126 33.788 1.00 88.62 300 PRO A N 1
ATOM 2404 C CA . PRO A 1 300 ? -9.287 -1.631 32.405 1.00 88.62 300 PRO A CA 1
ATOM 2405 C C . PRO A 1 300 ? -9.382 -0.103 32.285 1.00 88.62 300 PRO A C 1
ATOM 2407 O O . PRO A 1 300 ? -8.743 0.516 31.436 1.00 88.62 300 PRO A O 1
ATOM 2410 N N . ARG A 1 301 ? -10.127 0.544 33.193 1.00 87.25 301 ARG A N 1
ATOM 2411 C CA . ARG A 1 301 ? -10.271 2.011 33.233 1.00 87.25 301 ARG A CA 1
ATOM 2412 C C . ARG A 1 301 ? -8.947 2.746 33.443 1.00 87.25 301 ARG A C 1
ATOM 2414 O O . ARG A 1 301 ? -8.810 3.870 32.966 1.00 87.25 301 ARG A O 1
ATOM 2421 N N . TRP A 1 302 ? -8.005 2.151 34.177 1.00 85.69 302 TRP A N 1
ATOM 2422 C CA . TRP A 1 302 ? -6.674 2.727 34.356 1.00 85.69 302 TRP A CA 1
ATOM 2423 C C . TRP A 1 302 ? -5.937 2.754 33.017 1.00 85.69 302 TRP A C 1
ATOM 2425 O O . TRP A 1 302 ? -5.482 3.815 32.601 1.00 85.69 302 TRP A O 1
ATOM 2435 N N . LEU A 1 303 ? -5.948 1.632 32.288 1.00 85.88 303 LEU A N 1
ATOM 2436 C CA . LEU A 1 303 ? -5.316 1.524 30.975 1.00 85.88 303 LEU A CA 1
ATOM 2437 C C . LEU A 1 303 ? -5.897 2.542 29.987 1.00 85.88 303 LEU A C 1
ATOM 2439 O O . LEU A 1 303 ? -5.147 3.286 29.362 1.00 85.88 303 LEU A O 1
ATOM 2443 N N . VAL A 1 304 ? -7.227 2.650 29.906 1.00 87.38 304 VAL A N 1
ATOM 2444 C CA . VAL A 1 304 ? -7.897 3.631 29.033 1.00 87.38 304 VAL A CA 1
ATOM 2445 C C . VAL A 1 304 ? -7.461 5.064 29.353 1.00 87.38 304 VAL A C 1
ATOM 2447 O O . VAL A 1 304 ? -7.210 5.846 28.437 1.00 87.38 304 VAL A O 1
ATOM 2450 N N . LYS A 1 305 ? -7.326 5.422 30.637 1.00 86.81 305 LYS A N 1
ATOM 2451 C CA . LYS A 1 305 ? -6.830 6.748 31.042 1.00 86.81 305 LYS A CA 1
ATOM 2452 C C . LYS A 1 305 ? -5.371 6.968 30.631 1.00 86.81 305 LYS A C 1
ATOM 2454 O O . LYS A 1 305 ? -5.064 8.051 30.140 1.00 86.81 305 LYS A O 1
ATOM 2459 N N . SER A 1 306 ? -4.512 5.959 30.789 1.00 86.62 306 SER A N 1
ATOM 2460 C CA . SER A 1 306 ? -3.100 6.009 30.382 1.00 86.62 306 SER A CA 1
ATOM 2461 C C . SER A 1 306 ? -2.932 6.150 28.867 1.00 86.62 306 SER A C 1
ATOM 2463 O O . SER A 1 306 ? -2.046 6.860 28.404 1.00 86.62 306 SER A O 1
ATOM 2465 N N . VAL A 1 307 ? -3.798 5.528 28.064 1.00 89.06 307 VAL A N 1
ATOM 2466 C CA . VAL A 1 307 ? -3.789 5.729 26.605 1.00 89.06 307 VAL A CA 1
ATOM 2467 C C . VAL A 1 307 ? -4.334 7.116 26.244 1.00 89.06 307 VAL A C 1
ATOM 2469 O O . VAL A 1 307 ? -3.749 7.826 25.426 1.00 89.06 307 VAL A O 1
ATOM 2472 N N . LYS A 1 308 ? -5.417 7.558 26.898 1.00 89.19 308 LYS A N 1
ATOM 2473 C CA . LYS A 1 308 ? -6.043 8.869 26.654 1.00 89.19 308 LYS A CA 1
ATOM 2474 C C . LYS A 1 308 ? -5.128 10.054 26.988 1.00 89.19 308 LYS A C 1
ATOM 2476 O O . LYS A 1 308 ? -5.285 11.112 26.388 1.00 89.19 308 LYS A O 1
ATOM 2481 N N . SER A 1 309 ? -4.173 9.909 27.911 1.00 88.50 309 SER A N 1
ATOM 2482 C CA . SER A 1 309 ? -3.202 10.979 28.192 1.00 88.50 309 SER A CA 1
ATOM 2483 C C . SER A 1 309 ? -2.265 11.264 27.017 1.00 88.50 309 SER A C 1
ATOM 2485 O O . SER A 1 309 ? -1.705 12.356 26.958 1.00 88.50 309 SER A O 1
ATOM 2487 N N . ILE A 1 310 ? -2.117 10.309 26.095 1.00 89.44 310 ILE A N 1
ATOM 2488 C CA . ILE A 1 310 ? -1.319 10.438 24.872 1.00 89.44 310 ILE A CA 1
ATOM 2489 C C . ILE A 1 310 ? -2.207 10.763 23.668 1.00 89.44 310 ILE A C 1
ATOM 2491 O O . ILE A 1 310 ? -1.868 11.624 22.863 1.00 89.44 310 ILE A O 1
ATOM 2495 N N . LEU A 1 311 ? -3.353 10.091 23.535 1.00 88.00 311 LEU A N 1
ATOM 2496 C CA . LEU A 1 311 ? -4.272 10.276 22.408 1.00 88.00 311 LEU A CA 1
ATOM 2497 C C . LEU A 1 311 ? -5.148 11.519 22.590 1.00 88.00 311 LEU A C 1
ATOM 2499 O O . LEU A 1 311 ? -6.352 11.429 22.836 1.00 88.00 311 LEU A O 1
ATOM 2503 N N . ARG A 1 312 ? -4.521 12.689 22.486 1.00 87.88 312 ARG A N 1
ATOM 2504 C CA . ARG A 1 312 ? -5.151 13.998 22.660 1.00 87.88 312 ARG A CA 1
ATOM 2505 C C . ARG A 1 312 ? -4.755 14.944 21.531 1.00 87.88 312 ARG A C 1
ATOM 2507 O O . ARG A 1 312 ? -3.671 14.829 20.972 1.00 87.88 312 ARG A O 1
ATOM 2514 N N . HIS A 1 313 ? -5.644 15.876 21.204 1.00 84.12 313 HIS A N 1
ATOM 2515 C CA . HIS A 1 313 ? -5.383 16.868 20.162 1.00 84.12 313 HIS A CA 1
ATOM 2516 C C . HIS A 1 313 ? -4.295 17.855 20.620 1.00 84.12 313 HIS A C 1
ATOM 2518 O O . HIS A 1 313 ? -3.309 18.065 19.934 1.00 84.12 313 HIS A O 1
ATOM 2524 N N . ASP A 1 314 ? -4.371 18.340 21.854 1.00 85.62 314 ASP A N 1
ATOM 2525 C CA . ASP A 1 314 ? -3.417 19.267 22.473 1.00 85.62 314 ASP A CA 1
ATOM 2526 C C . ASP A 1 314 ? -2.171 18.573 23.070 1.00 85.62 314 ASP A C 1
ATOM 2528 O O . ASP A 1 314 ? -1.632 19.002 24.093 1.00 85.62 314 ASP A O 1
ATOM 2532 N N . LEU A 1 315 ? -1.711 17.472 22.459 1.00 88.44 315 LEU A N 1
ATOM 2533 C CA . LEU A 1 315 ? -0.624 16.638 22.995 1.00 88.44 315 LEU A CA 1
ATOM 2534 C C . LEU A 1 315 ? 0.648 17.448 23.244 1.00 88.44 315 LEU A C 1
ATOM 2536 O O . LEU A 1 315 ? 1.244 17.345 24.313 1.00 88.44 315 LEU A O 1
ATOM 2540 N N . ILE A 1 316 ? 1.026 18.284 22.279 1.00 83.88 316 ILE A N 1
ATOM 2541 C CA . ILE A 1 316 ? 2.242 19.096 22.351 1.00 83.88 316 ILE A CA 1
ATOM 2542 C C . ILE A 1 316 ? 2.141 20.160 23.435 1.00 83.88 316 ILE A C 1
ATOM 2544 O O . ILE A 1 316 ? 3.029 20.235 24.278 1.00 83.88 316 ILE A O 1
ATOM 2548 N N . SER A 1 317 ? 1.028 20.893 23.495 1.00 86.88 317 SER A N 1
ATOM 2549 C CA . SER A 1 317 ? 0.798 21.880 24.553 1.00 86.88 317 SER A CA 1
ATOM 2550 C C . SER A 1 317 ? 0.929 21.254 25.941 1.00 86.88 317 SER A C 1
ATOM 2552 O O . SER A 1 317 ? 1.544 21.849 26.824 1.00 86.88 317 SER A O 1
ATOM 2554 N N . LYS A 1 318 ? 0.431 20.021 26.128 1.00 88.81 318 LYS A N 1
ATOM 2555 C CA . LYS A 1 318 ? 0.584 19.312 27.404 1.00 88.81 318 LYS A CA 1
ATOM 2556 C C . LYS A 1 318 ? 2.023 18.871 27.678 1.00 88.81 318 LYS A C 1
ATOM 2558 O O . LYS A 1 318 ? 2.461 18.943 28.825 1.00 88.81 318 LYS A O 1
ATOM 2563 N N . ILE A 1 319 ? 2.748 18.398 26.666 1.00 87.12 319 ILE A N 1
ATOM 2564 C CA . ILE A 1 319 ? 4.167 18.039 26.807 1.00 87.12 319 ILE A CA 1
ATOM 2565 C C . ILE A 1 319 ? 4.980 19.270 27.221 1.00 87.12 319 ILE A C 1
ATOM 2567 O O . ILE A 1 319 ? 5.783 19.186 28.149 1.00 87.12 319 ILE A O 1
ATOM 2571 N N . ASP A 1 320 ? 4.741 20.413 26.584 1.00 85.19 320 ASP A N 1
ATOM 2572 C CA . ASP A 1 320 ? 5.457 21.653 26.877 1.00 85.19 320 ASP A CA 1
ATOM 2573 C C . ASP A 1 320 ? 5.117 22.194 28.271 1.00 85.19 320 ASP A C 1
ATOM 2575 O O . ASP A 1 320 ? 6.024 22.573 29.011 1.00 85.19 320 ASP A O 1
ATOM 2579 N N . GLU A 1 321 ? 3.847 22.134 28.687 1.00 88.31 321 GLU A N 1
ATOM 2580 C CA . GLU A 1 321 ? 3.422 22.455 30.057 1.00 88.31 321 GLU A CA 1
ATOM 2581 C C . GLU A 1 321 ? 4.180 21.604 31.091 1.00 88.31 321 GLU A C 1
ATOM 2583 O O . GLU A 1 321 ? 4.772 22.143 32.024 1.00 88.31 321 GLU A O 1
ATOM 2588 N N . ILE A 1 322 ? 4.256 20.285 30.884 1.00 87.00 322 ILE A N 1
ATOM 2589 C CA . ILE A 1 322 ? 4.978 19.368 31.782 1.00 87.00 322 ILE A CA 1
ATOM 2590 C C . ILE A 1 322 ? 6.482 19.667 31.801 1.00 87.00 322 ILE A C 1
ATOM 2592 O O . ILE A 1 322 ? 7.113 19.655 32.860 1.00 87.00 322 ILE A O 1
ATOM 2596 N N . ARG A 1 323 ? 7.086 19.953 30.643 1.00 83.75 323 ARG A N 1
ATOM 2597 C CA . ARG A 1 323 ? 8.509 20.319 30.556 1.00 83.75 323 ARG A CA 1
ATOM 2598 C C . ARG A 1 323 ? 8.807 21.616 31.312 1.00 83.75 323 ARG A C 1
ATOM 2600 O O . ARG A 1 323 ? 9.840 21.696 31.983 1.00 83.75 323 ARG A O 1
ATOM 2607 N N . LEU A 1 324 ? 7.907 22.600 31.232 1.00 84.75 324 LEU A N 1
ATOM 2608 C CA . LEU A 1 324 ? 7.989 23.854 31.984 1.00 84.75 324 LEU A CA 1
ATOM 2609 C C . LEU A 1 324 ? 7.863 23.610 33.496 1.00 84.75 324 LEU A C 1
ATOM 2611 O O . LEU A 1 324 ? 8.685 24.119 34.263 1.00 84.75 324 LEU A O 1
ATOM 2615 N N . GLU A 1 325 ? 6.891 22.798 33.924 1.00 84.38 325 GLU A N 1
ATOM 2616 C CA . GLU A 1 325 ? 6.674 22.435 35.334 1.00 84.38 325 GLU A CA 1
ATOM 2617 C C . GLU A 1 325 ? 7.878 21.715 35.949 1.00 84.38 325 GLU A C 1
ATOM 2619 O O . GLU A 1 325 ? 8.293 22.035 37.066 1.00 84.38 325 GLU A O 1
ATOM 2624 N N . LEU A 1 326 ? 8.503 20.799 35.203 1.00 81.44 326 LEU A N 1
ATOM 2625 C CA . LEU A 1 326 ? 9.678 20.048 35.652 1.00 81.44 326 LEU A CA 1
ATOM 2626 C C . LEU A 1 326 ? 10.948 20.911 35.784 1.00 81.44 326 LEU A C 1
ATOM 2628 O O . LEU A 1 326 ? 12.009 20.380 36.112 1.00 81.44 326 LEU A O 1
ATOM 2632 N N . LYS A 1 327 ? 10.871 22.232 35.540 1.00 69.75 327 LYS A N 1
ATOM 2633 C CA . LYS A 1 327 ? 11.989 23.193 35.621 1.00 69.75 327 LYS A CA 1
ATOM 2634 C C . LYS A 1 327 ? 13.258 22.708 34.910 1.00 69.75 327 LYS A C 1
ATOM 2636 O O . LYS A 1 327 ? 14.361 23.145 35.250 1.00 69.75 327 LYS A O 1
ATOM 2641 N N . LYS A 1 328 ? 13.127 21.861 33.881 1.00 59.53 328 LYS A N 1
ATOM 2642 C CA . LYS A 1 328 ? 14.219 21.531 32.959 1.00 59.53 328 LYS A CA 1
ATOM 2643 C C . LYS A 1 328 ? 14.480 22.772 32.099 1.00 59.53 328 LYS A C 1
ATOM 2645 O O . LYS A 1 328 ? 14.085 22.861 30.943 1.00 59.53 328 LYS A O 1
ATOM 2650 N N . LYS A 1 329 ? 15.131 23.782 32.686 1.00 54.75 329 LYS A N 1
ATOM 2651 C CA . LYS A 1 329 ? 15.611 24.978 31.987 1.00 54.75 329 LYS A CA 1
ATOM 2652 C C . LYS A 1 329 ? 16.746 24.569 31.047 1.00 54.75 329 LYS A C 1
ATOM 2654 O O . LYS A 1 329 ? 17.913 24.655 31.420 1.00 54.75 329 LYS A O 1
ATOM 2659 N N . ARG A 1 330 ? 16.417 24.163 29.817 1.00 46.66 330 ARG A N 1
ATOM 2660 C CA . ARG A 1 330 ? 17.330 24.243 28.668 1.00 46.66 330 ARG A CA 1
ATOM 2661 C C . ARG A 1 330 ? 16.611 24.617 27.371 1.00 46.66 330 ARG A C 1
ATOM 2663 O O . ARG A 1 330 ? 15.941 23.806 26.753 1.00 46.66 330 ARG A O 1
ATOM 2670 N N . LEU A 1 331 ? 16.855 25.876 27.005 1.00 41.56 331 LEU A N 1
ATOM 2671 C CA . LEU A 1 331 ? 17.014 26.483 25.680 1.00 41.56 331 LEU A CA 1
ATOM 2672 C C . LEU A 1 331 ? 16.483 25.747 24.437 1.00 41.56 331 LEU A C 1
ATOM 2674 O O . LEU A 1 331 ? 17.120 24.825 23.909 1.00 41.56 331 LEU A O 1
ATOM 2678 N N . GLY A 1 332 ? 15.473 26.390 23.856 1.00 42.66 332 GLY A N 1
ATOM 2679 C CA . GLY A 1 332 ? 15.217 26.457 22.425 1.00 42.66 332 GLY A CA 1
ATOM 2680 C C . GLY A 1 332 ? 13.792 26.926 22.179 1.00 42.66 332 GLY A C 1
ATOM 2681 O O . GLY A 1 332 ? 12.890 26.100 22.216 1.00 42.66 332 GLY A O 1
ATOM 2682 N N . GLU A 1 333 ? 13.590 28.225 21.935 1.00 46.78 333 GLU A N 1
ATOM 2683 C CA . GLU A 1 333 ? 12.416 28.715 21.200 1.00 46.78 333 GLU A CA 1
ATOM 2684 C C . GLU A 1 333 ? 12.374 27.953 19.872 1.00 46.78 333 GLU A C 1
ATOM 2686 O O . GLU A 1 333 ? 13.093 28.275 18.930 1.00 46.78 333 GLU A O 1
ATOM 2691 N N . CYS A 1 334 ? 11.627 26.856 19.819 1.00 42.66 334 CYS A N 1
ATOM 2692 C CA . CYS A 1 334 ? 11.497 26.061 18.614 1.00 42.66 334 CYS A CA 1
ATOM 2693 C C . CYS A 1 334 ? 10.014 25.889 18.315 1.00 42.66 334 CYS A C 1
ATOM 2695 O O . CYS A 1 334 ? 9.373 24.931 18.747 1.00 42.66 334 CYS A O 1
ATOM 2697 N N . LEU A 1 335 ? 9.542 26.852 17.519 1.00 45.19 335 LEU A N 1
ATOM 2698 C CA . LEU A 1 335 ? 8.325 26.842 16.714 1.00 45.19 335 LEU A CA 1
ATOM 2699 C C . LEU A 1 335 ? 7.026 27.070 17.496 1.00 45.19 335 LEU A C 1
ATOM 2701 O O . LEU A 1 335 ? 6.312 26.130 17.837 1.00 45.19 335 LEU A O 1
ATOM 2705 N N . GLU A 1 336 ? 6.660 28.346 17.648 1.00 47.22 336 GLU A N 1
ATOM 2706 C CA . GLU A 1 336 ? 5.255 28.758 17.727 1.00 47.22 336 GLU A CA 1
ATOM 2707 C C . GLU A 1 336 ? 4.497 28.183 16.520 1.00 47.22 336 GLU A C 1
ATOM 2709 O O . GLU A 1 336 ? 4.582 28.726 15.424 1.00 47.22 336 GLU A O 1
ATOM 2714 N N . THR A 1 337 ? 3.775 27.070 16.670 1.00 47.12 337 THR A N 1
ATOM 2715 C CA . THR A 1 337 ? 2.829 26.608 15.639 1.00 47.12 337 THR A CA 1
ATOM 2716 C C . THR A 1 337 ? 1.692 25.782 16.250 1.00 47.12 337 THR A C 1
ATOM 2718 O O . THR A 1 337 ? 1.902 24.753 16.882 1.00 47.12 337 THR A O 1
ATOM 2721 N N . ASN A 1 338 ? 0.463 26.252 16.025 1.00 48.41 338 ASN A N 1
ATOM 2722 C CA . ASN A 1 338 ? -0.837 25.720 16.462 1.00 48.41 338 ASN A CA 1
ATOM 2723 C C . ASN A 1 338 ? -1.224 24.333 15.875 1.00 48.41 338 ASN A C 1
ATOM 2725 O O . ASN A 1 338 ? -2.351 24.172 15.404 1.00 48.41 338 ASN A O 1
ATOM 2729 N N . LYS A 1 339 ? -0.341 23.324 15.823 1.00 63.88 339 LYS A N 1
ATOM 2730 C CA . LYS A 1 339 ? -0.670 22.040 15.162 1.00 63.88 339 LYS A CA 1
ATOM 2731 C C . LYS A 1 339 ? -0.359 20.798 15.999 1.00 63.88 339 LYS A C 1
ATOM 2733 O O . LYS A 1 339 ? 0.678 20.700 16.650 1.00 63.88 339 LYS A O 1
ATOM 2738 N N . ASN A 1 340 ? -1.276 19.828 15.936 1.00 70.44 340 ASN A N 1
ATOM 2739 C CA . ASN A 1 340 ? -1.104 18.482 16.481 1.00 70.44 340 ASN A CA 1
ATOM 2740 C C . ASN A 1 340 ? 0.095 17.823 15.784 1.00 70.44 340 ASN A C 1
ATOM 2742 O O . ASN A 1 340 ? 0.021 17.529 14.591 1.00 70.44 340 ASN A O 1
ATOM 2746 N N . ARG A 1 341 ? 1.191 17.576 16.510 1.00 83.12 341 ARG A N 1
ATOM 2747 C CA . ARG A 1 341 ? 2.307 16.789 15.975 1.00 83.12 341 ARG A CA 1
ATOM 2748 C C . ARG A 1 341 ? 2.032 15.301 16.199 1.00 83.12 341 ARG A C 1
ATOM 2750 O O . ARG A 1 341 ? 1.798 14.899 17.339 1.00 83.12 341 ARG A O 1
ATOM 2757 N N . PRO A 1 342 ? 2.116 14.460 15.161 1.00 90.94 342 PRO A N 1
ATOM 2758 C CA . PRO A 1 342 ? 1.885 13.025 15.273 1.00 90.94 342 PRO A CA 1
ATOM 2759 C C . PRO A 1 342 ? 3.135 12.262 15.735 1.00 90.94 342 PRO A C 1
ATOM 2761 O O . PRO A 1 342 ? 3.257 11.074 15.463 1.00 90.94 342 PRO A O 1
ATOM 2764 N N . LEU A 1 343 ? 4.087 12.922 16.399 1.00 91.69 343 LEU A N 1
ATOM 2765 C CA . LEU A 1 343 ? 5.346 12.326 16.835 1.00 91.69 343 LEU A CA 1
ATOM 2766 C C . LEU A 1 343 ? 5.565 12.599 18.323 1.00 91.69 343 LEU A C 1
ATOM 2768 O O . LEU A 1 343 ? 5.425 13.736 18.774 1.00 91.69 343 LEU A O 1
ATOM 2772 N N . ILE A 1 344 ? 5.950 11.567 19.069 1.00 91.94 344 ILE A N 1
ATOM 2773 C CA . ILE A 1 344 ? 6.288 11.654 20.491 1.00 91.94 344 ILE A CA 1
ATOM 2774 C C . ILE A 1 344 ? 7.593 10.907 20.772 1.00 91.94 344 ILE A C 1
ATOM 2776 O O . ILE A 1 344 ? 7.890 9.894 20.136 1.00 91.94 344 ILE A O 1
ATOM 2780 N N . THR A 1 345 ? 8.385 11.392 21.726 1.00 90.31 345 THR A N 1
ATOM 2781 C CA . THR A 1 345 ? 9.552 10.646 22.216 1.00 90.31 345 THR A CA 1
ATOM 2782 C C . THR A 1 345 ? 9.165 9.696 23.349 1.00 90.31 345 THR A C 1
ATOM 2784 O O . THR A 1 345 ? 8.165 9.905 24.041 1.00 90.31 345 THR A O 1
ATOM 2787 N N . ALA A 1 346 ? 9.977 8.665 23.589 1.00 88.00 346 ALA A N 1
ATOM 2788 C CA . ALA A 1 346 ? 9.819 7.820 24.776 1.00 88.00 346 ALA A CA 1
ATOM 2789 C C . ALA A 1 346 ? 9.918 8.636 26.087 1.00 88.00 346 ALA A C 1
ATOM 2791 O O . ALA A 1 346 ? 9.229 8.359 27.063 1.00 88.00 346 ALA A O 1
ATOM 2792 N N . GLU A 1 347 ? 10.741 9.684 26.132 1.00 87.19 347 GLU A N 1
ATOM 2793 C CA . GLU A 1 347 ? 10.843 10.529 27.328 1.00 87.19 347 GLU A CA 1
ATOM 2794 C C . GLU A 1 347 ? 9.556 11.338 27.560 1.00 87.19 347 GLU A C 1
ATOM 2796 O O . GLU A 1 347 ? 9.081 11.446 28.693 1.00 87.19 347 GLU A O 1
ATOM 2801 N N . ASP A 1 348 ? 8.946 11.858 26.494 1.00 89.69 348 ASP A N 1
ATOM 2802 C CA . ASP A 1 348 ? 7.718 12.651 26.592 1.00 89.69 348 ASP A CA 1
ATOM 2803 C C . ASP A 1 348 ? 6.513 11.797 26.987 1.00 89.69 348 ASP A C 1
ATOM 2805 O O . ASP A 1 348 ? 5.737 12.193 27.857 1.00 89.69 348 ASP A O 1
ATOM 2809 N N . ALA A 1 349 ? 6.371 10.606 26.397 1.00 90.69 349 ALA A N 1
ATOM 2810 C CA . ALA A 1 349 ? 5.314 9.664 26.762 1.00 90.69 349 ALA A CA 1
ATOM 2811 C C . ALA A 1 349 ? 5.428 9.249 28.238 1.00 90.69 349 ALA A C 1
ATOM 2813 O O . ALA A 1 349 ? 4.444 9.299 28.979 1.00 90.69 349 ALA A O 1
ATOM 2814 N N . TYR A 1 350 ? 6.646 8.943 28.691 1.00 88.00 350 TYR A N 1
ATOM 2815 C CA . TYR A 1 350 ? 6.935 8.668 30.097 1.00 88.00 350 TYR A CA 1
ATOM 2816 C C . TYR A 1 350 ? 6.572 9.851 31.003 1.00 88.00 350 TYR A C 1
ATOM 2818 O O . TYR A 1 350 ? 5.863 9.679 31.996 1.00 88.00 350 TYR A O 1
ATOM 2826 N N . SER A 1 351 ? 6.988 11.063 30.633 1.00 87.12 351 SER A N 1
ATOM 2827 C CA . SER A 1 351 ? 6.709 12.284 31.398 1.00 87.12 351 SER A CA 1
ATOM 2828 C C . SER A 1 351 ? 5.207 12.574 31.497 1.00 87.12 351 SER A C 1
ATOM 2830 O O . SER A 1 351 ? 4.724 12.940 32.570 1.00 87.12 351 SER A O 1
ATOM 2832 N N . LEU A 1 352 ? 4.450 12.366 30.414 1.00 89.44 352 LEU A N 1
ATOM 2833 C CA . LEU A 1 352 ? 2.988 12.498 30.401 1.00 89.44 352 LEU A CA 1
ATOM 2834 C C . LEU A 1 352 ? 2.323 11.528 31.369 1.00 89.44 352 LEU A C 1
ATOM 2836 O O . LEU A 1 352 ? 1.400 11.907 32.094 1.00 89.44 352 LEU A O 1
ATOM 2840 N N . TRP A 1 353 ? 2.787 10.281 31.389 1.00 88.50 353 TRP A N 1
ATOM 2841 C CA . TRP A 1 353 ? 2.242 9.290 32.296 1.00 88.50 353 TRP A CA 1
ATOM 2842 C C . TRP A 1 353 ? 2.588 9.591 33.754 1.00 88.50 353 TRP A C 1
ATOM 2844 O O . TRP A 1 353 ? 1.699 9.557 34.601 1.00 88.50 353 TRP A O 1
ATOM 2854 N N . GLN A 1 354 ? 3.834 9.958 34.057 1.00 84.38 354 GLN A N 1
ATOM 2855 C CA . GLN A 1 354 ? 4.247 10.293 35.423 1.00 84.38 354 GLN A CA 1
ATOM 2856 C C . GLN A 1 354 ? 3.496 11.498 36.005 1.00 84.38 354 GLN A C 1
ATOM 2858 O O . GLN A 1 354 ? 3.104 11.476 37.171 1.00 84.38 354 GLN A O 1
ATOM 2863 N N . ASN A 1 355 ? 3.262 12.535 35.197 1.00 83.25 355 ASN A N 1
ATOM 2864 C CA . ASN A 1 355 ? 2.570 13.748 35.643 1.00 83.25 355 ASN A CA 1
ATOM 2865 C C . ASN A 1 355 ? 1.039 13.607 35.636 1.00 83.25 355 ASN A C 1
ATOM 2867 O O . ASN A 1 355 ? 0.317 14.483 36.112 1.00 83.25 355 ASN A O 1
ATOM 2871 N N . GLY A 1 356 ? 0.504 12.489 35.142 1.00 81.19 356 GLY A N 1
ATOM 2872 C CA . GLY A 1 356 ? -0.913 12.191 35.261 1.00 81.19 356 GLY A CA 1
ATOM 2873 C C . GLY A 1 356 ? -1.302 11.964 36.725 1.00 81.19 356 GLY A C 1
ATOM 2874 O O . GLY A 1 356 ? -0.967 10.930 37.298 1.00 81.19 356 GLY A O 1
ATOM 2875 N N . ASN A 1 357 ? -2.105 12.863 37.308 1.00 71.31 357 ASN A N 1
ATOM 2876 C CA . ASN A 1 357 ? -2.618 12.758 38.691 1.00 71.31 357 ASN A CA 1
ATOM 2877 C C . ASN A 1 357 ? -3.196 11.370 39.051 1.00 71.31 357 ASN A C 1
ATOM 2879 O O . ASN A 1 357 ? -3.168 10.953 40.206 1.00 71.31 357 ASN A O 1
ATOM 2883 N N . TYR A 1 358 ? -3.733 10.644 38.067 1.00 68.38 358 TYR A N 1
ATOM 2884 C CA . TYR A 1 358 ? -4.285 9.298 38.247 1.00 68.38 358 TYR A CA 1
ATOM 2885 C C . TYR A 1 358 ? -3.217 8.201 38.343 1.00 68.38 358 TYR A C 1
ATOM 2887 O O . TYR A 1 358 ? -3.409 7.225 39.069 1.00 68.38 358 TYR A O 1
ATOM 2895 N N . ILE A 1 359 ? -2.107 8.350 37.620 1.00 69.62 359 ILE A N 1
ATOM 2896 C CA . ILE A 1 359 ? -0.980 7.416 37.662 1.00 69.62 359 ILE A CA 1
ATOM 2897 C C . ILE A 1 359 ? -0.183 7.658 38.941 1.00 69.62 359 ILE A C 1
ATOM 2899 O O . ILE A 1 359 ? 0.120 6.690 39.625 1.00 69.62 359 ILE A O 1
ATOM 2903 N N . LYS A 1 360 ? -0.006 8.919 39.357 1.00 68.19 360 LYS A N 1
ATOM 2904 C CA . LYS A 1 360 ? 0.653 9.273 40.622 1.00 68.19 360 LYS A CA 1
ATOM 2905 C C . LYS A 1 360 ? -0.004 8.632 41.857 1.00 68.19 360 LYS A C 1
ATOM 2907 O O . LYS A 1 360 ? 0.663 7.982 42.653 1.00 68.19 360 LYS A O 1
ATOM 2912 N N . LYS A 1 361 ? -1.338 8.706 41.963 1.00 66.69 361 LYS A N 1
ATOM 2913 C CA . LYS A 1 361 ? -2.093 8.025 43.039 1.00 66.69 361 LYS A CA 1
ATOM 2914 C C . LYS A 1 361 ? -1.962 6.500 43.001 1.00 66.69 361 LYS A C 1
ATOM 2916 O O . LYS A 1 361 ? -2.089 5.839 44.022 1.00 66.69 361 LYS A O 1
ATOM 2921 N N . SER A 1 362 ? -1.754 5.947 41.808 1.00 61.25 362 SER A N 1
ATOM 2922 C CA . SER A 1 362 ? -1.569 4.509 41.617 1.00 61.25 362 SER A CA 1
ATOM 2923 C C . SER A 1 362 ? -0.158 4.075 42.009 1.00 61.25 362 SER A C 1
ATOM 2925 O O . SER A 1 362 ? -0.014 3.059 42.676 1.00 61.25 362 SER A O 1
ATOM 2927 N N . SER A 1 363 ? 0.856 4.869 41.650 1.00 60.62 363 SER A N 1
ATOM 2928 C CA . SER A 1 363 ? 2.257 4.620 41.990 1.00 60.62 363 SER A CA 1
ATOM 2929 C C . SER A 1 363 ? 2.537 4.765 43.482 1.00 60.62 363 SER A C 1
ATOM 2931 O O . SER A 1 363 ? 3.397 4.071 43.995 1.00 60.62 363 SER A O 1
ATOM 2933 N N . GLU A 1 364 ? 1.795 5.617 44.196 1.00 61.94 364 GLU A N 1
ATOM 2934 C CA . GLU A 1 364 ? 1.905 5.759 45.658 1.00 61.94 364 GLU A CA 1
ATOM 2935 C C . GLU A 1 364 ? 1.432 4.503 46.422 1.00 61.94 364 GLU A C 1
ATOM 2937 O O . GLU A 1 364 ? 1.789 4.325 47.583 1.00 61.94 364 GLU A O 1
ATOM 2942 N N . SER A 1 365 ? 0.644 3.622 45.788 1.00 57.50 365 SER A N 1
ATOM 2943 C CA . SER A 1 365 ? 0.129 2.381 46.401 1.00 57.50 365 SER A CA 1
ATOM 2944 C C . SER A 1 365 ? 0.953 1.131 46.056 1.00 57.50 365 SER A C 1
ATOM 2946 O O . SER A 1 365 ? 0.758 0.080 46.664 1.00 57.50 365 SER A O 1
ATOM 2948 N N . THR A 1 366 ? 1.870 1.218 45.092 1.00 53.28 366 THR A N 1
ATOM 2949 C CA . THR A 1 366 ? 2.690 0.098 44.607 1.00 53.28 366 THR A CA 1
ATOM 2950 C C . THR A 1 366 ? 4.167 0.377 44.856 1.00 53.28 366 THR A C 1
ATOM 2952 O O . THR A 1 366 ? 4.644 1.451 44.517 1.00 53.28 366 THR A O 1
ATOM 2955 N N . ALA A 1 367 ? 4.913 -0.588 45.404 1.00 53.97 367 ALA A N 1
ATOM 2956 C CA . ALA A 1 367 ? 6.355 -0.447 45.625 1.00 53.97 367 ALA A CA 1
ATOM 2957 C C . ALA A 1 367 ? 7.094 0.011 44.343 1.00 53.97 367 ALA A C 1
ATOM 2959 O O . ALA A 1 367 ? 6.789 -0.466 43.243 1.00 53.97 367 ALA A O 1
ATOM 2960 N N . ASP A 1 368 ? 8.072 0.913 44.502 1.00 49.34 368 ASP A N 1
ATOM 2961 C CA . ASP A 1 368 ? 8.740 1.724 43.460 1.00 49.34 368 ASP A CA 1
ATOM 2962 C C . ASP A 1 368 ? 9.235 0.971 42.204 1.00 49.34 368 ASP A C 1
ATOM 2964 O O . ASP A 1 368 ? 9.395 1.571 41.139 1.00 49.34 368 ASP A O 1
ATOM 2968 N N . CYS A 1 369 ? 9.438 -0.349 42.276 1.00 48.25 369 CYS A N 1
ATOM 2969 C CA . CYS A 1 369 ? 9.921 -1.175 41.161 1.00 48.25 369 CYS A CA 1
ATOM 2970 C C . CYS A 1 369 ? 8.884 -1.366 40.026 1.00 48.25 369 CYS A C 1
ATOM 2972 O O . CYS A 1 369 ? 9.244 -1.597 38.872 1.00 48.25 369 CYS A O 1
ATOM 2974 N N . THR A 1 370 ? 7.590 -1.204 40.320 1.00 58.34 370 THR A N 1
ATOM 2975 C CA . THR A 1 370 ? 6.484 -1.456 39.371 1.00 58.34 370 THR A CA 1
ATOM 2976 C C . THR A 1 370 ? 6.347 -0.404 38.263 1.00 58.34 370 THR A C 1
ATOM 2978 O O . THR A 1 370 ? 5.867 -0.717 37.170 1.00 58.34 370 THR A O 1
ATOM 2981 N N . ASN A 1 371 ? 6.802 0.835 38.480 1.00 66.31 371 ASN A N 1
ATOM 2982 C CA . ASN A 1 371 ? 6.537 1.940 37.550 1.00 66.31 371 ASN A CA 1
ATOM 2983 C C . ASN A 1 371 ? 7.282 1.791 36.213 1.00 66.31 371 ASN A C 1
ATOM 2985 O O . ASN A 1 371 ? 6.663 1.865 35.153 1.00 66.31 371 ASN A O 1
ATOM 2989 N N . LYS A 1 372 ? 8.596 1.525 36.234 1.00 67.81 372 LYS A N 1
ATOM 2990 C CA . LYS A 1 372 ? 9.414 1.413 35.007 1.00 67.81 372 LYS A CA 1
ATOM 2991 C C . LYS A 1 372 ? 8.957 0.249 34.123 1.00 67.81 372 LYS A C 1
ATOM 2993 O O . LYS A 1 372 ? 8.837 0.395 32.908 1.00 67.81 372 LYS A O 1
ATOM 2998 N N . ILE A 1 373 ? 8.645 -0.874 34.760 1.00 67.75 373 ILE A N 1
ATOM 2999 C CA . ILE A 1 373 ? 8.150 -2.092 34.119 1.00 67.75 373 ILE A CA 1
ATOM 3000 C C . ILE A 1 373 ? 6.771 -1.853 33.479 1.00 67.75 373 ILE A C 1
ATOM 3002 O O . ILE A 1 373 ? 6.538 -2.234 32.331 1.00 67.75 373 ILE A O 1
ATOM 3006 N N . THR A 1 374 ? 5.883 -1.134 34.173 1.00 73.81 374 THR A N 1
ATOM 3007 C CA . THR A 1 374 ? 4.554 -0.779 33.652 1.00 73.81 374 THR A CA 1
ATOM 3008 C C . THR A 1 374 ? 4.644 0.085 32.389 1.00 73.81 374 THR A C 1
ATOM 3010 O O . THR A 1 374 ? 3.858 -0.102 31.460 1.00 73.81 374 THR A O 1
ATOM 3013 N N . PHE A 1 375 ? 5.608 1.007 32.305 1.00 80.56 375 PHE A N 1
ATOM 3014 C CA . PHE A 1 375 ? 5.774 1.850 31.116 1.00 80.56 375 PHE A CA 1
ATOM 3015 C C . PHE A 1 375 ? 6.367 1.101 29.922 1.00 80.56 375 PHE A C 1
ATOM 3017 O O . PHE A 1 375 ? 5.870 1.279 28.812 1.00 80.56 375 PHE A O 1
ATOM 3024 N N . ASP A 1 376 ? 7.361 0.228 30.127 1.00 80.25 376 ASP A N 1
ATOM 3025 C CA . ASP A 1 376 ? 7.862 -0.657 29.059 1.00 80.25 376 ASP A CA 1
ATOM 3026 C C . ASP A 1 376 ? 6.734 -1.526 28.489 1.00 80.25 376 ASP A C 1
ATOM 3028 O O . ASP A 1 376 ? 6.567 -1.634 27.270 1.00 80.25 376 ASP A O 1
ATOM 3032 N N . PHE A 1 377 ? 5.884 -2.064 29.365 1.00 81.38 377 PHE A N 1
ATOM 3033 C CA . PHE A 1 377 ? 4.682 -2.760 28.932 1.00 81.38 377 PHE A CA 1
ATOM 3034 C C . PHE A 1 377 ? 3.757 -1.852 28.109 1.00 81.38 377 PHE A C 1
ATOM 3036 O O . PHE A 1 377 ? 3.328 -2.259 27.029 1.00 81.38 377 PHE A O 1
ATOM 3043 N N . LEU A 1 378 ? 3.449 -0.634 28.577 1.00 86.50 378 LEU A N 1
ATOM 3044 C CA . LEU A 1 378 ? 2.571 0.289 27.849 1.00 86.50 378 LEU A CA 1
ATOM 3045 C C . LEU A 1 378 ? 3.118 0.616 26.456 1.00 86.50 378 LEU A C 1
ATOM 3047 O O . LEU A 1 378 ? 2.342 0.616 25.503 1.00 86.50 378 LEU A O 1
ATOM 3051 N N . TYR A 1 379 ? 4.432 0.810 26.300 1.00 87.88 379 TYR A N 1
ATOM 3052 C CA . TYR A 1 379 ? 5.048 0.962 24.978 1.00 87.88 379 TYR A CA 1
ATOM 3053 C C . TYR A 1 379 ? 4.769 -0.242 24.091 1.00 87.88 379 TYR A C 1
ATOM 3055 O O . TYR A 1 379 ? 4.245 -0.091 22.989 1.00 87.88 379 TYR A O 1
ATOM 3063 N N . ARG A 1 380 ? 5.082 -1.446 24.574 1.00 86.25 380 ARG A N 1
ATOM 3064 C CA . ARG A 1 380 ? 4.883 -2.685 23.810 1.00 86.25 380 ARG A CA 1
ATOM 3065 C C . ARG A 1 380 ? 3.419 -2.906 23.458 1.00 86.25 380 ARG A C 1
ATOM 3067 O O . ARG A 1 380 ? 3.125 -3.386 22.367 1.00 86.25 380 ARG A O 1
ATOM 3074 N N . LEU A 1 381 ? 2.511 -2.539 24.358 1.00 87.69 381 LEU A N 1
ATOM 3075 C CA . LEU A 1 381 ? 1.077 -2.624 24.141 1.00 87.69 381 LEU A CA 1
ATOM 3076 C C . LEU A 1 381 ? 0.638 -1.665 23.035 1.00 87.69 381 LEU A C 1
ATOM 3078 O O . LEU A 1 381 ? 0.010 -2.087 22.068 1.00 87.69 381 LEU A O 1
ATOM 3082 N N . LEU A 1 382 ? 1.004 -0.388 23.147 1.00 91.75 382 LEU A N 1
ATOM 3083 C CA . LEU A 1 382 ? 0.666 0.626 22.152 1.00 91.75 382 LEU A CA 1
ATOM 3084 C C . LEU A 1 382 ? 1.283 0.308 20.787 1.00 91.75 382 LEU A C 1
ATOM 3086 O O . LEU A 1 382 ? 0.641 0.559 19.770 1.00 91.75 382 LEU A O 1
ATOM 3090 N N . VAL A 1 383 ? 2.469 -0.304 20.756 1.00 90.69 383 VAL A N 1
ATOM 3091 C CA . VAL A 1 383 ? 3.079 -0.819 19.524 1.00 90.69 383 VAL A CA 1
ATOM 3092 C C . VAL A 1 383 ? 2.298 -2.010 18.966 1.00 90.69 383 VAL A C 1
ATOM 3094 O O . VAL A 1 383 ? 1.980 -2.013 17.780 1.00 90.69 383 VAL A O 1
ATOM 3097 N N . ARG A 1 384 ? 1.915 -2.992 19.797 1.00 87.38 384 ARG A N 1
ATOM 3098 C CA . ARG A 1 384 ? 1.111 -4.155 19.362 1.00 87.38 384 ARG A CA 1
ATOM 3099 C C . ARG A 1 384 ? -0.219 -3.739 18.739 1.00 87.38 384 ARG A C 1
ATOM 3101 O O . ARG A 1 384 ? -0.652 -4.368 17.782 1.00 87.38 384 ARG A O 1
ATOM 3108 N N . PHE A 1 385 ? -0.857 -2.701 19.273 1.00 87.88 385 PHE A N 1
ATOM 3109 C CA . PHE A 1 385 ? -2.136 -2.197 18.767 1.00 87.88 385 PHE A CA 1
ATOM 3110 C C . PHE A 1 385 ? -1.997 -1.121 17.678 1.00 87.88 385 PHE A C 1
ATOM 3112 O O . PHE A 1 385 ? -3.002 -0.532 17.285 1.00 87.88 385 PHE A O 1
ATOM 3119 N N . GLY A 1 386 ? -0.779 -0.845 17.194 1.00 90.62 386 GLY A N 1
ATOM 3120 C CA . GLY A 1 386 ? -0.538 0.131 16.126 1.00 90.62 386 GLY A CA 1
ATOM 3121 C C . GLY A 1 386 ? -0.836 1.583 16.514 1.00 90.62 386 GLY A C 1
ATOM 3122 O O . GLY A 1 386 ? -0.938 2.447 15.648 1.00 90.62 386 GLY A O 1
ATOM 3123 N N . VAL A 1 387 ? -0.979 1.867 17.810 1.00 93.00 387 VAL A N 1
ATOM 3124 C CA . VAL A 1 387 ? -1.116 3.235 18.327 1.00 93.00 387 VAL A CA 1
ATOM 3125 C C . VAL A 1 387 ? 0.232 3.947 18.272 1.00 93.00 387 VAL A C 1
ATOM 3127 O O . VAL A 1 387 ? 0.303 5.122 17.920 1.00 93.00 387 VAL A O 1
ATOM 3130 N N . PHE A 1 388 ? 1.297 3.216 18.607 1.00 94.69 388 PHE A N 1
ATOM 3131 C CA . PHE A 1 388 ? 2.679 3.640 18.452 1.00 94.69 388 PHE A CA 1
ATOM 3132 C C . PHE A 1 388 ? 3.331 2.890 17.306 1.00 94.69 388 PHE A C 1
ATOM 3134 O O . PHE A 1 388 ? 3.401 1.665 17.300 1.00 94.69 388 PHE A O 1
ATOM 3141 N N . VAL A 1 389 ? 3.894 3.639 16.371 1.00 95.06 389 VAL A N 1
ATOM 3142 C CA . VAL A 1 389 ? 4.749 3.095 15.324 1.00 95.06 389 VAL A CA 1
ATOM 3143 C C . VAL A 1 389 ? 6.175 3.529 15.636 1.00 95.06 389 VAL A C 1
ATOM 3145 O O . VAL A 1 389 ? 6.457 4.726 15.604 1.00 95.06 389 VAL A O 1
ATOM 3148 N N . PRO A 1 390 ? 7.086 2.605 15.975 1.00 93.25 390 PRO A N 1
ATOM 3149 C CA . PRO A 1 390 ? 8.501 2.927 16.098 1.00 93.25 390 PRO A CA 1
ATOM 3150 C C . PRO A 1 390 ? 9.039 3.466 14.772 1.00 93.25 390 PRO A C 1
ATOM 3152 O O . PRO A 1 390 ? 8.936 2.775 13.759 1.00 93.25 390 PRO A O 1
ATOM 3155 N N . ILE A 1 391 ? 9.626 4.663 14.774 1.00 92.44 391 ILE A N 1
ATOM 3156 C CA . ILE A 1 391 ? 10.167 5.286 13.559 1.00 92.44 391 ILE A CA 1
ATOM 3157 C C . ILE A 1 391 ? 11.629 5.660 13.758 1.00 92.44 391 ILE A C 1
ATOM 3159 O O . ILE A 1 391 ? 12.042 6.120 14.822 1.00 92.44 391 ILE A O 1
ATOM 3163 N N . ASP A 1 392 ? 12.406 5.440 12.703 1.00 87.88 392 ASP A N 1
ATOM 3164 C CA . ASP A 1 392 ? 13.768 5.940 12.579 1.00 87.88 392 ASP A CA 1
ATOM 3165 C C . ASP A 1 392 ? 13.750 7.235 11.763 1.00 87.88 392 ASP A C 1
ATOM 3167 O O . ASP A 1 392 ? 13.266 7.242 10.630 1.00 87.88 392 ASP A O 1
ATOM 3171 N N . LEU A 1 393 ? 14.252 8.322 12.351 1.00 86.75 393 LEU A N 1
ATOM 3172 C CA . LEU A 1 393 ? 14.354 9.624 11.690 1.00 86.75 393 LEU A CA 1
ATOM 3173 C C . LEU A 1 393 ? 15.656 9.781 10.889 1.00 86.75 393 LEU A C 1
ATOM 3175 O O . LEU A 1 393 ? 15.821 10.797 10.222 1.00 86.75 393 LEU A O 1
ATOM 3179 N N . ASN A 1 394 ? 16.552 8.785 10.897 1.00 85.31 394 ASN A N 1
ATOM 3180 C CA . ASN A 1 394 ? 17.793 8.783 10.110 1.00 85.31 394 ASN A CA 1
ATOM 3181 C C . ASN A 1 394 ? 17.599 8.413 8.631 1.00 85.31 394 ASN A C 1
ATOM 3183 O O . ASN A 1 394 ? 18.549 8.018 7.955 1.00 85.31 394 ASN A O 1
ATOM 3187 N N . ILE A 1 395 ? 16.377 8.522 8.116 1.00 89.12 395 ILE A N 1
ATOM 3188 C CA . ILE A 1 395 ? 16.077 8.324 6.696 1.00 89.12 395 ILE A CA 1
ATOM 3189 C C . ILE A 1 395 ? 16.084 9.666 5.959 1.00 89.12 395 ILE A C 1
ATOM 3191 O O . ILE A 1 395 ? 15.951 10.719 6.580 1.00 89.12 395 ILE A O 1
ATOM 3195 N N . GLU A 1 396 ? 16.265 9.636 4.635 1.00 89.19 396 GLU A N 1
ATOM 3196 C CA . GLU A 1 396 ? 16.499 10.836 3.814 1.00 89.19 396 GLU A CA 1
ATOM 3197 C C . GLU A 1 396 ? 15.420 11.901 4.029 1.00 89.19 396 GLU A C 1
ATOM 3199 O O . GLU A 1 396 ? 15.731 13.087 4.167 1.00 89.19 396 GLU A O 1
ATOM 3204 N N . LYS A 1 397 ? 14.151 11.476 4.095 1.00 91.94 397 LYS A N 1
ATOM 3205 C CA . LYS A 1 397 ? 13.029 12.383 4.329 1.00 91.94 397 LYS A CA 1
ATOM 3206 C C . LYS A 1 397 ? 11.855 11.717 5.042 1.00 91.94 397 LYS A C 1
ATOM 3208 O O . LYS A 1 397 ? 11.331 10.695 4.597 1.00 91.94 397 LYS A O 1
ATOM 3213 N N . VAL A 1 398 ? 11.380 12.366 6.104 1.00 92.25 398 VAL A N 1
ATOM 3214 C CA . VAL A 1 398 ? 10.216 11.940 6.893 1.00 92.25 398 VAL A CA 1
ATOM 3215 C C . VAL A 1 398 ? 9.250 13.096 6.996 1.00 92.25 398 VAL A C 1
ATOM 3217 O O . VAL A 1 398 ? 9.606 14.121 7.563 1.00 92.25 398 VAL A O 1
ATOM 3220 N N . SER A 1 399 ? 8.030 12.948 6.490 1.00 91.62 399 SER A N 1
ATOM 3221 C CA . SER A 1 399 ? 6.999 13.964 6.668 1.00 91.62 399 SER A CA 1
ATOM 3222 C C . SER A 1 399 ? 5.688 13.386 7.165 1.00 91.62 399 SER A C 1
ATOM 3224 O O . SER A 1 399 ? 5.160 12.432 6.599 1.00 91.62 399 SER A O 1
ATOM 3226 N N . PHE A 1 400 ? 5.132 14.007 8.200 1.00 91.88 400 PHE A N 1
ATOM 3227 C CA . PHE A 1 400 ? 3.842 13.629 8.763 1.00 91.88 400 PHE A CA 1
ATOM 3228 C C . PHE A 1 400 ? 2.935 14.851 8.825 1.00 91.88 400 PHE A C 1
ATOM 3230 O O . PHE A 1 400 ? 3.324 15.894 9.345 1.00 91.88 400 PHE A O 1
ATOM 3237 N N . GLY A 1 401 ? 1.737 14.750 8.247 1.00 87.69 401 GLY A N 1
ATOM 3238 C CA . GLY A 1 401 ? 0.795 15.870 8.175 1.00 87.69 401 GLY A CA 1
ATOM 3239 C C . GLY A 1 401 ? 1.317 17.075 7.380 1.00 87.69 401 GLY A C 1
ATOM 3240 O O . GLY A 1 401 ? 0.828 18.186 7.572 1.00 87.69 401 GLY A O 1
ATOM 3241 N N . GLY A 1 402 ? 2.314 16.867 6.507 1.00 85.88 402 GLY A N 1
ATOM 3242 C CA . GLY A 1 402 ? 2.973 17.907 5.709 1.00 85.88 402 GLY A CA 1
ATOM 3243 C C . GLY A 1 402 ? 4.171 18.592 6.378 1.00 85.88 402 GLY A C 1
ATOM 3244 O O . GLY A 1 402 ? 4.825 19.408 5.736 1.00 85.88 402 GLY A O 1
ATOM 3245 N N . GLU A 1 403 ? 4.491 18.261 7.629 1.00 88.06 403 GLU A N 1
ATOM 3246 C CA . GLU A 1 403 ? 5.677 18.776 8.329 1.00 88.06 403 GLU A CA 1
ATOM 3247 C C . GLU A 1 403 ? 6.863 17.828 8.133 1.00 88.06 403 GLU A C 1
ATOM 3249 O O . GLU A 1 403 ? 6.665 16.616 8.158 1.00 88.06 403 GLU A O 1
ATOM 3254 N N . ASP A 1 404 ? 8.073 18.348 7.904 1.00 88.81 404 ASP A N 1
ATOM 3255 C CA . ASP A 1 404 ? 9.294 17.547 7.706 1.00 88.81 404 ASP A CA 1
ATOM 3256 C C . ASP A 1 404 ? 10.046 17.357 9.034 1.00 88.81 404 ASP A C 1
ATOM 3258 O O . ASP A 1 404 ? 10.417 18.325 9.700 1.00 88.81 404 ASP A O 1
ATOM 3262 N N . TYR A 1 405 ? 10.276 16.101 9.409 1.00 87.44 405 TYR A N 1
ATOM 3263 C CA . TYR A 1 405 ? 10.896 15.678 10.664 1.00 87.44 405 TYR A CA 1
ATOM 3264 C C . TYR A 1 405 ? 12.344 15.189 10.488 1.00 87.44 405 TYR A C 1
ATOM 3266 O O . TYR A 1 405 ? 13.015 14.923 11.488 1.00 87.44 405 TYR A O 1
ATOM 3274 N N . GLY A 1 406 ? 12.870 15.114 9.258 1.00 82.56 406 GLY A N 1
ATOM 3275 C CA . GLY A 1 406 ? 14.237 14.630 8.995 1.00 82.56 406 GLY A CA 1
ATOM 3276 C C . GLY A 1 406 ? 15.344 15.526 9.577 1.00 82.56 406 GLY A C 1
ATOM 3277 O O . GLY A 1 406 ? 16.480 15.094 9.772 1.00 82.56 406 GLY A O 1
ATOM 3278 N N . LEU A 1 407 ? 15.027 16.785 9.903 1.00 76.62 407 LEU A N 1
ATOM 3279 C CA . LEU A 1 407 ? 15.977 17.741 10.487 1.00 76.62 407 LEU A CA 1
ATOM 3280 C C . LEU A 1 407 ? 16.049 17.689 12.020 1.00 76.62 407 LEU A C 1
ATOM 3282 O O . LEU A 1 407 ? 17.027 18.182 12.592 1.00 76.62 407 LEU A O 1
ATOM 3286 N N . CYS A 1 408 ? 15.058 17.094 12.694 1.00 71.06 408 CYS A N 1
ATOM 3287 C CA . CYS A 1 408 ? 15.004 17.076 14.158 1.00 71.06 408 CYS A CA 1
ATOM 3288 C C . CYS A 1 408 ? 16.167 16.290 14.783 1.00 71.06 408 CYS A C 1
ATOM 3290 O O . CYS A 1 408 ? 16.682 16.700 15.824 1.00 71.06 408 CYS A O 1
ATOM 3292 N N . ASP A 1 409 ? 16.627 15.202 14.153 1.00 67.75 409 ASP A N 1
ATOM 3293 C CA . ASP A 1 409 ? 17.669 14.362 14.756 1.00 67.75 409 ASP A CA 1
ATOM 3294 C C . ASP A 1 409 ? 19.054 15.033 14.727 1.00 67.75 409 ASP A C 1
ATOM 3296 O O . ASP A 1 409 ? 19.776 15.030 15.729 1.00 67.75 409 ASP A O 1
ATOM 3300 N N . LYS A 1 410 ? 19.377 15.740 13.631 1.00 68.81 410 LYS A N 1
ATOM 3301 C CA . LYS A 1 410 ? 20.668 16.435 13.432 1.00 68.81 410 LYS A CA 1
ATOM 3302 C C . LYS A 1 410 ? 20.946 17.530 14.465 1.00 68.81 410 LYS A C 1
ATOM 3304 O O . LYS A 1 410 ? 22.106 17.840 14.732 1.00 68.81 410 LYS A O 1
ATOM 3309 N N . GLN A 1 411 ? 19.906 18.132 15.043 1.00 64.19 411 GLN A N 1
ATOM 3310 C CA . GLN A 1 411 ? 20.068 19.122 16.114 1.00 64.19 411 GLN A CA 1
ATOM 3311 C C . GLN A 1 411 ? 20.300 18.471 17.483 1.00 64.19 411 GLN A C 1
ATOM 3313 O O . GLN A 1 411 ? 20.913 19.081 18.360 1.00 64.19 411 GLN A O 1
ATOM 3318 N N . SER A 1 412 ? 19.832 17.237 17.667 1.00 61.16 412 SER A N 1
ATOM 3319 C CA . SER A 1 412 ? 19.847 16.558 18.959 1.00 61.16 412 SER A CA 1
ATOM 3320 C C . SER A 1 412 ? 21.169 15.838 19.253 1.00 61.16 412 SER A C 1
ATOM 3322 O O . SER A 1 412 ? 21.631 15.867 20.391 1.00 61.16 412 SER A O 1
ATOM 3324 N N . SER A 1 413 ? 21.836 15.292 18.230 1.00 58.78 413 SER A N 1
ATOM 3325 C CA . SER A 1 413 ? 23.109 14.565 18.369 1.00 58.78 413 SER A CA 1
ATOM 3326 C C . SER A 1 413 ? 24.315 15.449 18.717 1.00 58.78 413 SER A C 1
ATOM 3328 O O . SER A 1 413 ? 25.354 14.943 19.121 1.00 58.78 413 SER A O 1
ATOM 3330 N N . ARG A 1 414 ? 24.195 16.783 18.628 1.00 54.78 414 ARG A N 1
ATOM 3331 C CA . ARG A 1 414 ? 25.255 17.729 19.042 1.00 54.78 414 ARG A CA 1
ATOM 3332 C C . ARG A 1 414 ? 25.211 18.129 20.522 1.00 54.78 414 ARG A C 1
ATOM 3334 O O . ARG A 1 414 ? 26.046 18.921 20.951 1.00 54.78 414 ARG A O 1
ATOM 3341 N N . ARG A 1 415 ? 24.250 17.631 21.308 1.00 53.31 415 ARG A N 1
ATOM 3342 C CA . ARG A 1 415 ? 24.088 17.970 22.734 1.00 53.31 415 ARG A CA 1
ATOM 3343 C C . ARG A 1 415 ? 24.138 16.725 23.627 1.00 53.31 415 ARG A C 1
ATOM 3345 O O . ARG A 1 415 ? 23.276 16.544 24.480 1.00 53.31 415 ARG A O 1
ATOM 3352 N N . GLU A 1 416 ? 25.167 15.895 23.479 1.00 48.84 416 GLU A N 1
ATOM 3353 C CA . GLU A 1 416 ? 25.555 14.946 24.532 1.00 48.84 416 GLU A CA 1
ATOM 3354 C C . GLU A 1 416 ? 26.187 15.723 25.692 1.00 48.84 416 GLU A C 1
ATOM 3356 O O . GLU A 1 416 ? 27.397 15.888 25.808 1.00 48.84 416 GLU A O 1
ATOM 3361 N N . SER A 1 417 ? 25.336 16.294 26.536 1.00 46.00 417 SER A N 1
ATOM 3362 C CA . SER A 1 417 ? 25.745 16.803 27.837 1.00 46.00 417 SER A CA 1
ATOM 3363 C C . SER A 1 417 ? 25.359 15.786 28.900 1.00 46.00 417 SER A C 1
ATOM 3365 O O . SER A 1 417 ? 24.181 15.446 28.992 1.00 46.00 417 SER A O 1
ATOM 3367 N N . SER A 1 418 ? 26.343 15.381 29.698 1.00 46.41 418 SER A N 1
ATOM 3368 C CA . SER A 1 418 ? 26.249 14.727 31.009 1.00 46.41 418 SER A CA 1
ATOM 3369 C C . SER A 1 418 ? 24.884 14.879 31.705 1.00 46.41 418 SER A C 1
ATOM 3371 O O . SER A 1 418 ? 24.638 15.862 32.410 1.00 46.41 418 SER A O 1
ATOM 3373 N N . PHE A 1 419 ? 23.984 13.920 31.496 1.00 46.88 419 PHE A N 1
ATOM 3374 C CA . PHE A 1 419 ? 22.862 13.683 32.396 1.00 46.88 419 PHE A CA 1
ATOM 3375 C C . PHE A 1 419 ? 23.297 12.575 33.351 1.00 46.88 419 PHE A C 1
ATOM 3377 O O . PHE A 1 419 ? 23.381 11.414 32.961 1.00 46.88 419 PHE A O 1
ATOM 3384 N N . ASP A 1 420 ? 23.617 12.958 34.583 1.00 42.72 420 ASP A N 1
ATOM 3385 C CA . ASP A 1 420 ? 23.914 12.024 35.662 1.00 42.72 420 ASP A CA 1
ATOM 3386 C C . ASP A 1 420 ? 22.625 11.332 36.159 1.00 42.72 420 ASP A C 1
ATOM 3388 O O . ASP A 1 420 ? 21.579 11.965 36.318 1.00 42.72 420 ASP A O 1
ATOM 3392 N N . THR A 1 421 ? 22.754 10.022 36.405 1.00 42.34 421 THR A N 1
ATOM 3393 C CA . THR A 1 421 ? 22.009 9.187 37.375 1.00 42.34 421 THR A CA 1
ATOM 3394 C C . THR A 1 421 ? 20.509 8.913 37.191 1.00 42.34 421 THR A C 1
ATOM 3396 O O . THR A 1 421 ? 19.719 8.997 38.131 1.00 42.34 421 THR A O 1
ATOM 3399 N N . VAL A 1 422 ? 20.124 8.366 36.038 1.00 50.50 422 VAL A N 1
ATOM 3400 C CA . VAL A 1 422 ? 19.078 7.325 36.021 1.00 50.50 422 VAL A CA 1
ATOM 3401 C C . VAL A 1 422 ? 19.663 6.117 35.292 1.00 50.50 422 VAL A C 1
ATOM 3403 O O . VAL A 1 422 ? 20.170 6.296 34.192 1.00 50.50 422 VAL A O 1
ATOM 3406 N N . ASP A 1 423 ? 19.626 4.916 35.887 1.00 48.34 423 ASP A N 1
ATOM 3407 C CA . ASP A 1 423 ? 20.067 3.648 35.266 1.00 48.34 423 ASP A CA 1
ATOM 3408 C C . ASP A 1 423 ? 19.289 3.391 33.955 1.00 48.34 423 ASP A C 1
ATOM 3410 O O . ASP A 1 423 ? 18.232 2.741 33.920 1.00 48.34 423 ASP A O 1
ATOM 3414 N N . LEU A 1 424 ? 19.785 3.983 32.867 1.00 51.91 424 LEU A N 1
ATOM 3415 C CA . LEU A 1 424 ? 19.186 4.041 31.532 1.00 51.91 424 LEU A CA 1
ATOM 3416 C C . LEU A 1 424 ? 19.721 2.947 30.597 1.00 51.91 424 LEU A C 1
ATOM 3418 O O . LEU A 1 424 ? 19.199 2.819 29.497 1.00 51.91 424 LEU A O 1
ATOM 3422 N N . GLU A 1 425 ? 20.639 2.079 31.041 1.00 56.69 425 GLU A N 1
ATOM 3423 C CA . GLU A 1 425 ? 21.184 0.963 30.233 1.00 56.69 425 GLU A CA 1
ATOM 3424 C C . GLU A 1 425 ? 20.102 -0.000 29.695 1.00 56.69 425 GLU A C 1
ATOM 3426 O O . GLU A 1 425 ? 20.293 -0.727 28.721 1.00 56.69 425 GLU A O 1
ATOM 3431 N N . THR A 1 426 ? 18.914 -0.011 30.307 1.00 55.62 426 THR A N 1
ATOM 3432 C CA . THR A 1 426 ? 17.759 -0.799 29.838 1.00 55.62 426 THR A CA 1
ATOM 3433 C C . THR A 1 426 ? 16.931 -0.104 28.751 1.00 55.62 426 THR A C 1
ATOM 3435 O O . THR A 1 426 ? 16.186 -0.783 28.042 1.00 55.62 426 THR A O 1
ATOM 3438 N N . LEU A 1 427 ? 17.061 1.217 28.589 1.00 54.88 427 LEU A N 1
ATOM 3439 C CA . LEU A 1 427 ? 16.322 2.029 27.616 1.00 54.88 427 LEU A CA 1
ATOM 3440 C C . LEU A 1 427 ? 17.000 2.112 26.243 1.00 54.88 427 LEU A C 1
ATOM 3442 O O . LEU A 1 427 ? 16.315 2.445 25.281 1.00 54.88 427 LEU A O 1
ATOM 3446 N N . ASP A 1 428 ? 18.268 1.712 26.111 1.00 58.31 428 ASP A N 1
ATOM 3447 C CA . ASP A 1 428 ? 18.988 1.668 24.821 1.00 58.31 428 ASP A CA 1
ATOM 3448 C C . ASP A 1 428 ? 18.317 0.763 23.771 1.00 58.31 428 ASP A C 1
ATOM 3450 O O . ASP A 1 428 ? 18.619 0.816 22.580 1.00 58.31 428 ASP A O 1
ATOM 3454 N N . LYS A 1 429 ? 17.373 -0.083 24.199 1.00 68.56 429 LYS A N 1
ATOM 3455 C CA . LYS A 1 429 ? 16.580 -0.950 23.317 1.00 68.56 429 LYS A CA 1
ATOM 3456 C C . LYS A 1 429 ? 15.248 -0.336 22.883 1.00 68.56 429 LYS A C 1
ATOM 3458 O O . LYS A 1 429 ? 14.605 -0.894 21.991 1.00 68.56 429 LYS A O 1
ATOM 3463 N N . VAL A 1 430 ? 14.804 0.753 23.510 1.00 73.12 430 VAL A N 1
ATOM 3464 C CA . VAL A 1 430 ? 13.511 1.379 23.218 1.00 73.12 430 VAL A CA 1
ATOM 3465 C C . VAL A 1 430 ? 13.679 2.348 22.043 1.00 73.12 430 VAL A C 1
ATOM 3467 O O . VAL A 1 430 ? 14.602 3.160 22.045 1.00 73.12 430 VAL A O 1
ATOM 3470 N N . PRO A 1 431 ? 12.804 2.294 21.023 1.00 82.00 431 PRO A N 1
ATOM 3471 C CA . PRO A 1 431 ? 12.794 3.288 19.958 1.00 82.00 431 PRO A CA 1
ATOM 3472 C C . PRO A 1 431 ? 12.688 4.705 20.526 1.00 82.00 431 PRO A C 1
ATOM 3474 O O . PRO A 1 431 ? 11.840 4.982 21.372 1.00 82.00 431 PRO A O 1
ATOM 3477 N N . ARG A 1 432 ? 13.533 5.615 20.037 1.00 86.25 432 ARG A N 1
ATOM 3478 C CA . ARG A 1 432 ? 13.565 7.002 20.516 1.00 86.25 432 ARG A CA 1
ATOM 3479 C C . ARG A 1 432 ? 12.295 7.777 20.161 1.00 86.25 432 ARG A C 1
ATOM 3481 O O . ARG A 1 432 ? 11.829 8.584 20.965 1.00 86.25 432 ARG A O 1
ATOM 3488 N N . PHE A 1 433 ? 11.750 7.520 18.973 1.00 91.44 433 PHE A N 1
ATOM 3489 C CA . PHE A 1 433 ? 10.588 8.209 18.424 1.00 91.44 433 PHE A CA 1
ATOM 3490 C C . PHE A 1 433 ? 9.458 7.227 18.116 1.00 91.44 433 PHE A C 1
ATOM 3492 O O . PHE A 1 433 ? 9.674 6.156 17.538 1.00 91.44 433 PHE A O 1
ATOM 3499 N N . PHE A 1 434 ? 8.243 7.637 18.465 1.00 93.88 434 PHE A N 1
ATOM 3500 C CA . PHE A 1 434 ? 7.007 6.947 18.140 1.00 93.88 434 PHE A CA 1
ATOM 3501 C C . PHE A 1 434 ? 6.101 7.871 17.337 1.00 93.88 434 PHE A C 1
ATOM 3503 O O . PHE A 1 434 ? 5.829 9.005 17.731 1.00 93.88 434 PHE A O 1
ATOM 3510 N N . PHE A 1 435 ? 5.620 7.365 16.212 1.00 95.19 435 PHE A N 1
ATOM 3511 C CA . PHE A 1 435 ? 4.612 8.007 15.387 1.00 95.19 435 PHE A CA 1
ATOM 3512 C C . PHE A 1 435 ? 3.211 7.546 15.791 1.00 95.19 435 PHE A C 1
ATOM 3514 O O . PHE A 1 435 ? 3.003 6.364 16.074 1.00 95.19 435 PHE A O 1
ATOM 3521 N N . LEU A 1 436 ? 2.268 8.488 15.814 1.00 95.25 436 LEU A N 1
ATOM 3522 C CA . LEU A 1 436 ? 0.863 8.298 16.158 1.00 95.25 436 LEU A CA 1
ATOM 3523 C C . LEU A 1 436 ? -0.009 8.620 14.934 1.00 95.25 436 LEU A C 1
ATOM 3525 O O . LEU A 1 436 ? -0.393 9.780 14.745 1.00 95.25 436 LEU A O 1
ATOM 3529 N N . PRO A 1 437 ? -0.366 7.620 14.108 1.00 94.50 437 PRO A N 1
ATOM 3530 C CA . PRO A 1 437 ? -1.147 7.845 12.890 1.00 94.50 437 PRO A CA 1
ATOM 3531 C C . PRO A 1 437 ? -2.476 8.578 13.130 1.00 94.50 437 PRO A C 1
ATOM 3533 O O . PRO A 1 437 ? -2.900 9.384 12.309 1.00 94.50 437 PRO A O 1
ATOM 3536 N N . CYS A 1 438 ? -3.116 8.358 14.281 1.00 91.44 438 CYS A N 1
ATOM 3537 C CA . CYS A 1 438 ? -4.393 8.985 14.635 1.00 91.44 438 CYS A CA 1
ATOM 3538 C C . CYS A 1 438 ? -4.321 10.492 14.925 1.00 91.44 438 CYS A C 1
ATOM 3540 O O . CYS A 1 438 ? -5.363 11.119 15.100 1.00 91.44 438 CYS A O 1
ATOM 3542 N N . LEU A 1 439 ? -3.118 11.068 15.022 1.00 91.62 439 LEU A N 1
ATOM 3543 C CA . LEU A 1 439 ? -2.910 12.509 15.204 1.00 91.62 439 LEU A CA 1
ATOM 3544 C C . LEU A 1 439 ? -2.531 13.223 13.898 1.00 91.62 439 LEU A C 1
ATOM 3546 O O . LEU A 1 439 ? -2.234 14.417 13.927 1.00 91.62 439 LEU A O 1
ATOM 3550 N N . LEU A 1 440 ? -2.526 12.515 12.763 1.00 90.50 440 LEU A N 1
ATOM 3551 C CA . LEU A 1 440 ? -2.313 13.121 11.450 1.00 90.50 440 LEU A CA 1
ATOM 3552 C C . LEU A 1 440 ? -3.392 14.167 11.147 1.00 90.50 440 LEU A C 1
ATOM 3554 O O . LEU A 1 440 ? -4.569 13.984 11.456 1.00 90.50 440 LEU A O 1
ATOM 3558 N N . SER A 1 441 ? -2.981 15.257 10.502 1.00 82.12 441 SER A N 1
ATOM 3559 C CA . SER A 1 441 ? -3.888 16.312 10.060 1.00 82.12 441 SER A CA 1
ATOM 3560 C C . SER A 1 441 ? -4.752 15.863 8.873 1.00 82.12 441 SER A C 1
ATOM 3562 O O . SER A 1 441 ? -4.337 15.049 8.044 1.00 82.12 441 SER A O 1
ATOM 3564 N N . ASP A 1 442 ? -5.947 16.451 8.769 1.00 78.19 442 ASP A N 1
ATOM 3565 C CA . ASP A 1 442 ? -6.897 16.210 7.668 1.00 78.19 442 ASP A CA 1
ATOM 3566 C C . ASP A 1 442 ? -6.459 16.863 6.344 1.00 78.19 442 ASP A C 1
ATOM 3568 O O . ASP A 1 442 ? -7.051 16.619 5.292 1.00 78.19 442 ASP A O 1
ATOM 3572 N N . VAL A 1 443 ? -5.416 17.701 6.375 1.00 76.38 443 VAL A N 1
ATOM 3573 C CA . VAL A 1 443 ? -4.940 18.440 5.204 1.00 76.38 443 VAL A CA 1
ATOM 3574 C C . VAL A 1 443 ? -4.223 17.476 4.267 1.00 76.38 443 VAL A C 1
ATOM 3576 O O . VAL A 1 443 ? -3.048 17.156 4.451 1.00 76.38 443 VAL A O 1
ATOM 3579 N N . THR A 1 444 ? -4.941 17.015 3.248 1.00 67.69 444 THR A N 1
ATOM 3580 C CA . THR A 1 444 ? -4.342 16.255 2.150 1.00 67.69 444 THR A CA 1
ATOM 3581 C C . THR A 1 444 ? -3.625 17.248 1.229 1.00 67.69 444 THR A C 1
ATOM 3583 O O . THR A 1 444 ? -4.231 18.251 0.852 1.00 67.69 444 THR A O 1
ATOM 3586 N N . PRO A 1 445 ? -2.351 17.034 0.863 1.00 70.62 445 PRO A N 1
ATOM 3587 C CA . PRO A 1 445 ? -1.650 17.945 -0.027 1.00 70.62 445 PRO A CA 1
ATOM 3588 C C . PRO A 1 445 ? -2.337 17.984 -1.387 1.00 70.62 445 PRO A C 1
ATOM 3590 O O . PRO A 1 445 ? -2.328 16.993 -2.116 1.00 70.62 445 PRO A O 1
ATOM 3593 N N . GLU A 1 446 ? -2.835 19.156 -1.774 1.00 62.50 446 GLU A N 1
ATOM 3594 C CA . GLU A 1 446 ? -3.298 19.414 -3.146 1.00 62.50 446 GLU A CA 1
ATOM 3595 C C . GLU A 1 446 ? -2.174 19.194 -4.180 1.00 62.50 446 GLU A C 1
ATOM 3597 O O . GLU A 1 446 ? -2.433 18.978 -5.362 1.00 62.50 446 GLU A O 1
ATOM 3602 N N . HIS A 1 447 ? -0.916 19.198 -3.721 1.00 59.00 447 HIS A N 1
ATOM 3603 C CA . HIS A 1 447 ? 0.297 19.006 -4.514 1.00 59.00 447 HIS A CA 1
ATOM 3604 C C . HIS A 1 447 ? 0.955 17.630 -4.343 1.00 59.00 447 HIS A C 1
ATOM 3606 O O . HIS A 1 447 ? 2.152 17.503 -4.608 1.00 59.00 447 HIS A O 1
ATOM 3612 N N . LEU A 1 448 ? 0.242 16.592 -3.890 1.00 67.19 448 LEU A N 1
ATOM 3613 C CA . LEU A 1 448 ? 0.758 15.224 -4.025 1.00 67.19 448 LEU A CA 1
ATOM 3614 C C . LEU A 1 448 ? 0.976 14.959 -5.521 1.00 67.19 448 LEU A C 1
ATOM 3616 O O . LEU A 1 448 ? 0.034 14.689 -6.258 1.00 67.19 448 LEU A O 1
ATOM 3620 N N . MET A 1 449 ? 2.229 15.080 -5.972 1.00 71.94 449 MET A N 1
ATOM 3621 C CA . MET A 1 449 ? 2.651 14.896 -7.364 1.00 71.94 449 MET A CA 1
ATOM 3622 C C . MET A 1 449 ? 2.648 13.413 -7.760 1.00 71.94 449 MET A C 1
ATOM 3624 O O . MET A 1 449 ? 3.591 12.912 -8.370 1.00 71.94 449 MET A O 1
ATOM 3628 N N . TRP A 1 450 ? 1.604 12.676 -7.379 1.00 91.44 450 TRP A N 1
ATOM 3629 C CA . TRP A 1 450 ? 1.384 11.342 -7.901 1.00 91.44 450 TRP A CA 1
ATOM 3630 C C . TRP A 1 450 ? 0.635 11.431 -9.223 1.00 91.44 450 TRP A C 1
ATOM 3632 O O . TRP A 1 450 ? -0.373 12.120 -9.356 1.00 91.44 450 TRP A O 1
ATOM 3642 N N . THR A 1 451 ? 1.122 10.683 -10.201 1.00 92.00 451 THR A N 1
ATOM 3643 C CA . THR A 1 451 ? 0.449 10.468 -11.476 1.00 92.00 451 THR A CA 1
ATOM 3644 C C . THR A 1 451 ? 0.571 8.994 -11.821 1.00 92.00 451 THR A C 1
ATOM 3646 O O . THR A 1 451 ? 1.602 8.376 -11.574 1.00 92.00 451 THR A O 1
ATOM 3649 N N . TYR A 1 452 ? -0.466 8.400 -12.397 1.00 94.25 452 TYR A N 1
ATOM 3650 C CA . TYR A 1 452 ? -0.373 7.017 -12.868 1.00 94.25 452 TYR A CA 1
ATOM 3651 C C . TYR A 1 452 ? 0.467 6.887 -14.138 1.00 94.25 452 TYR A C 1
ATOM 3653 O O . TYR A 1 452 ? 0.933 5.797 -14.452 1.00 94.25 452 TYR A O 1
ATOM 3661 N N . LYS A 1 453 ? 0.689 8.004 -14.839 1.00 92.75 453 LYS A N 1
ATOM 3662 C CA . LYS A 1 453 ? 1.448 8.047 -16.083 1.00 92.75 453 LYS A CA 1
ATOM 3663 C C . LYS A 1 453 ? 2.941 8.081 -15.781 1.00 92.75 453 LYS A C 1
ATOM 3665 O O . LYS A 1 453 ? 3.413 8.997 -15.106 1.00 92.75 453 LYS A O 1
ATOM 3670 N N . THR A 1 454 ? 3.682 7.107 -16.293 1.00 86.62 454 THR A N 1
ATOM 3671 C CA . THR A 1 454 ? 5.149 7.096 -16.259 1.00 86.62 454 THR A CA 1
ATOM 3672 C C . THR A 1 454 ? 5.716 7.600 -17.582 1.00 86.62 454 THR A C 1
ATOM 3674 O O . THR A 1 454 ? 5.318 7.145 -18.651 1.00 86.62 454 THR A O 1
ATOM 3677 N N . GLU A 1 455 ? 6.652 8.548 -17.530 1.00 81.94 455 GLU A N 1
ATOM 3678 C CA . GLU A 1 455 ? 7.415 8.958 -18.723 1.00 81.94 455 GLU A CA 1
ATOM 3679 C C . GLU A 1 455 ? 8.544 7.959 -19.034 1.00 81.94 455 GLU A C 1
ATOM 3681 O O . GLU A 1 455 ? 8.956 7.794 -20.181 1.00 81.94 455 GLU A O 1
ATOM 3686 N N . GLU A 1 456 ? 9.020 7.252 -18.008 1.00 82.19 456 GLU A N 1
ATOM 3687 C CA . GLU A 1 456 ? 10.113 6.287 -18.089 1.00 82.19 456 GLU A CA 1
ATOM 3688 C C . GLU A 1 456 ? 9.595 4.916 -18.550 1.00 82.19 456 GLU A C 1
ATOM 3690 O O . GLU A 1 456 ? 8.850 4.244 -17.837 1.00 82.19 456 GLU A O 1
ATOM 3695 N N . CYS A 1 457 ? 10.031 4.459 -19.727 1.00 78.81 457 CYS A N 1
ATOM 3696 C CA . CYS A 1 457 ? 9.597 3.185 -20.318 1.00 78.81 457 CYS A CA 1
ATOM 3697 C C . CYS A 1 457 ? 10.005 1.932 -19.518 1.00 78.81 457 CYS A C 1
ATOM 3699 O O . CYS A 1 457 ? 9.359 0.886 -19.626 1.00 78.81 457 CYS A O 1
ATOM 3701 N N . TRP A 1 458 ? 11.065 2.039 -18.712 1.00 79.50 458 TRP A N 1
ATOM 3702 C CA . TRP A 1 458 ? 11.551 0.978 -17.832 1.00 79.50 458 TRP A CA 1
ATOM 3703 C C . TRP A 1 458 ? 10.783 0.909 -16.508 1.00 79.50 458 TRP A C 1
ATOM 3705 O O . TRP A 1 458 ? 10.935 -0.072 -15.777 1.00 79.50 458 TRP A O 1
ATOM 3715 N N . LYS A 1 459 ? 9.937 1.903 -16.199 1.00 89.75 459 LYS A N 1
ATOM 3716 C CA . LYS A 1 459 ? 9.024 1.845 -15.058 1.00 89.75 459 LYS A CA 1
ATOM 3717 C C . LYS A 1 459 ? 7.647 1.352 -15.475 1.00 89.75 459 LYS A C 1
ATOM 3719 O O . LYS A 1 459 ? 7.149 1.636 -16.561 1.00 89.75 459 LYS A O 1
ATOM 3724 N N . VAL A 1 460 ? 7.014 0.633 -14.562 1.00 95.00 460 VAL A N 1
ATOM 3725 C CA . VAL A 1 460 ? 5.610 0.243 -14.643 1.00 95.00 460 VAL A CA 1
ATOM 3726 C C . VAL A 1 460 ? 4.894 0.713 -13.389 1.00 95.00 460 VAL A C 1
ATOM 3728 O O . VAL A 1 460 ? 5.471 0.708 -12.298 1.00 95.00 460 VAL A O 1
ATOM 3731 N N . THR A 1 461 ? 3.636 1.113 -13.553 1.00 97.38 461 THR A N 1
ATOM 3732 C CA . THR A 1 461 ? 2.731 1.389 -12.443 1.00 97.38 461 THR A CA 1
ATOM 3733 C C . THR A 1 461 ? 1.728 0.252 -12.314 1.00 97.38 461 THR A C 1
ATOM 3735 O O . THR A 1 461 ? 0.963 -0.022 -13.235 1.00 97.38 461 THR A O 1
ATOM 3738 N N . VAL A 1 462 ? 1.744 -0.417 -11.165 1.00 97.44 462 VAL A N 1
ATOM 3739 C CA . VAL A 1 462 ? 0.752 -1.429 -10.781 1.00 97.44 462 VAL A CA 1
ATOM 3740 C C . VAL A 1 462 ? -0.218 -0.808 -9.786 1.00 97.44 462 VAL A C 1
ATOM 3742 O O . VAL A 1 462 ? 0.125 0.140 -9.069 1.00 97.44 462 VAL A O 1
ATOM 3745 N N . CYS A 1 463 ? -1.450 -1.301 -9.748 1.00 98.19 463 CYS A N 1
ATOM 3746 C CA . CYS A 1 463 ? -2.443 -0.793 -8.819 1.00 98.19 463 CYS A CA 1
ATOM 3747 C C . CYS A 1 463 ? -3.428 -1.885 -8.421 1.00 98.19 463 CYS A C 1
ATOM 3749 O O . CYS A 1 463 ? -3.951 -2.606 -9.269 1.00 98.19 463 CYS A O 1
ATOM 3751 N N . HIS A 1 464 ? -3.700 -1.933 -7.125 1.00 98.12 464 HIS A N 1
ATOM 3752 C CA . HIS A 1 464 ? -4.781 -2.690 -6.517 1.00 98.12 464 HIS A CA 1
ATOM 3753 C C . HIS A 1 464 ? -5.740 -1.699 -5.875 1.00 98.12 464 HIS A C 1
ATOM 3755 O O . HIS A 1 464 ? -5.324 -0.624 -5.424 1.00 98.12 464 HIS A O 1
ATOM 3761 N N . SER A 1 465 ? -7.017 -2.043 -5.815 1.00 97.62 465 SER A N 1
ATOM 3762 C CA . SER A 1 465 ? -7.987 -1.225 -5.099 1.00 97.62 465 SER A CA 1
ATOM 3763 C C . SER A 1 465 ? -8.947 -2.057 -4.271 1.00 97.62 465 SER A C 1
ATOM 3765 O O . SER A 1 465 ? -9.266 -3.180 -4.639 1.00 97.62 465 SER A O 1
ATOM 3767 N N . PHE A 1 466 ? -9.406 -1.476 -3.167 1.00 97.19 466 PHE A N 1
ATOM 3768 C CA . PHE A 1 466 ? -10.393 -2.047 -2.265 1.00 97.19 466 PHE A CA 1
ATOM 3769 C C . PHE A 1 466 ? -11.601 -1.109 -2.246 1.00 97.19 466 PHE A C 1
ATOM 3771 O O . PHE A 1 466 ? -11.500 0.016 -1.749 1.00 97.19 466 PHE A O 1
ATOM 3778 N N . LEU A 1 467 ? -12.709 -1.520 -2.853 1.00 95.81 467 LEU A N 1
ATOM 3779 C CA . LEU A 1 467 ? -13.956 -0.757 -2.872 1.00 95.81 467 LEU A CA 1
ATOM 3780 C C . LEU A 1 467 ? -14.735 -1.033 -1.585 1.00 95.81 467 LEU A C 1
ATOM 3782 O O . LEU A 1 467 ? -14.870 -2.190 -1.213 1.00 95.81 467 LEU A O 1
ATOM 3786 N N . PHE A 1 468 ? -15.266 0.006 -0.940 1.00 93.69 468 PHE A N 1
ATOM 3787 C CA . PHE A 1 468 ? -16.113 -0.089 0.252 1.00 93.69 468 PHE A CA 1
ATOM 3788 C C . PHE A 1 468 ? -17.543 0.353 -0.084 1.00 93.69 468 PHE A C 1
ATOM 3790 O O . PHE A 1 468 ? -17.806 1.564 -0.087 1.00 93.69 468 PHE A O 1
ATOM 3797 N N . PRO A 1 469 ? -18.465 -0.589 -0.359 1.00 87.06 469 PRO A N 1
ATOM 3798 C CA . PRO A 1 469 ? -19.852 -0.270 -0.700 1.00 87.06 469 PRO A CA 1
ATOM 3799 C C . PRO A 1 469 ? -20.593 0.455 0.433 1.00 87.06 469 PRO A C 1
ATOM 3801 O O . PRO A 1 469 ? -21.261 1.458 0.197 1.00 87.06 469 PRO A O 1
ATOM 3804 N N . ASP A 1 470 ? -20.380 0.005 1.673 1.00 80.94 470 ASP A N 1
ATOM 3805 C CA . ASP A 1 470 ? -21.074 0.482 2.883 1.00 80.94 470 ASP A CA 1
ATOM 3806 C C . ASP A 1 470 ? -20.340 1.620 3.627 1.00 80.94 470 ASP A C 1
ATOM 3808 O O . ASP A 1 470 ? -20.715 2.012 4.742 1.00 80.94 470 ASP A O 1
ATOM 3812 N N . GLY A 1 471 ? -19.266 2.143 3.030 1.00 83.44 471 GLY A N 1
ATOM 3813 C CA . GLY A 1 471 ? -18.373 3.117 3.650 1.00 83.44 471 GLY A CA 1
ATOM 3814 C C . GLY A 1 471 ? -17.215 2.491 4.435 1.00 83.44 471 GLY A C 1
ATOM 3815 O O . GLY A 1 471 ? -17.067 1.276 4.557 1.00 83.44 471 GLY A O 1
ATOM 3816 N N . VAL A 1 472 ? -16.336 3.354 4.943 1.00 89.38 472 VAL A N 1
ATOM 3817 C CA . VAL A 1 472 ? -15.038 2.956 5.506 1.00 89.38 472 VAL A CA 1
ATOM 3818 C C . VAL A 1 472 ? -15.102 2.887 7.030 1.00 89.38 472 VAL A C 1
ATOM 3820 O O . VAL A 1 472 ? -15.556 3.853 7.649 1.00 89.38 472 VAL A O 1
ATOM 3823 N N . PRO A 1 473 ? -14.615 1.801 7.659 1.00 87.19 473 PRO A N 1
ATOM 3824 C CA . PRO A 1 473 ? -14.557 1.722 9.109 1.00 87.19 473 PRO A CA 1
ATOM 3825 C C . PRO A 1 473 ? -13.661 2.821 9.702 1.00 87.19 473 PRO A C 1
ATOM 3827 O O . PRO A 1 473 ? -12.612 3.156 9.138 1.00 87.19 473 PRO A O 1
ATOM 3830 N N . PRO A 1 474 ? -14.030 3.380 10.866 1.00 84.81 474 PRO A N 1
ATOM 3831 C CA . PRO A 1 474 ? -13.234 4.410 11.515 1.00 84.81 474 PRO A CA 1
ATOM 3832 C C . PRO A 1 474 ? -11.872 3.848 11.942 1.00 84.81 474 PRO A C 1
ATOM 3834 O O . PRO A 1 474 ? -11.758 2.709 12.408 1.00 84.81 474 PRO A O 1
ATOM 3837 N N . GLY A 1 475 ? -10.825 4.659 11.798 1.00 89.00 475 GLY A N 1
ATOM 3838 C CA . GLY A 1 475 ? -9.467 4.255 12.160 1.00 89.00 475 GLY A CA 1
ATOM 3839 C C . GLY A 1 475 ? -8.769 3.351 11.133 1.00 89.00 475 GLY A C 1
ATOM 3840 O O . GLY A 1 475 ? -7.668 2.874 11.411 1.00 89.00 475 GLY A O 1
ATOM 3841 N N . LEU A 1 476 ? -9.397 3.058 9.984 1.00 92.94 476 LEU A N 1
ATOM 3842 C CA . LEU A 1 476 ? -8.851 2.116 9.004 1.00 92.94 476 LEU A CA 1
ATOM 3843 C C . LEU A 1 476 ? -7.478 2.555 8.489 1.00 92.94 476 LEU A C 1
ATOM 3845 O O . LEU A 1 476 ? -6.533 1.770 8.518 1.00 92.94 476 LEU A O 1
ATOM 3849 N N . MET A 1 477 ? -7.356 3.806 8.039 1.00 95.25 477 MET A N 1
ATOM 3850 C CA . MET A 1 477 ? -6.100 4.321 7.485 1.00 95.25 477 MET A CA 1
ATOM 3851 C C . MET A 1 477 ? -5.001 4.409 8.540 1.00 95.25 477 MET A C 1
ATOM 3853 O O . MET A 1 477 ? -3.838 4.145 8.238 1.00 95.25 477 MET A O 1
ATOM 3857 N N . GLU A 1 478 ? -5.360 4.714 9.781 1.00 94.25 478 GLU A N 1
ATOM 3858 C CA . GLU A 1 478 ? -4.461 4.740 10.925 1.00 94.25 478 GLU A CA 1
ATOM 3859 C C . GLU A 1 478 ? -3.865 3.347 11.171 1.00 94.25 478 GLU A C 1
ATOM 3861 O O . GLU A 1 478 ? -2.644 3.210 11.278 1.00 94.25 478 GLU A O 1
ATOM 3866 N N . ARG A 1 479 ? -4.707 2.302 11.173 1.00 94.38 479 ARG A N 1
ATOM 3867 C CA . ARG A 1 479 ? -4.260 0.909 11.325 1.00 94.38 479 ARG A CA 1
ATOM 3868 C C . ARG A 1 479 ? -3.453 0.415 10.134 1.00 94.38 479 ARG A C 1
ATOM 3870 O O . ARG A 1 479 ? -2.437 -0.240 10.344 1.00 94.38 479 ARG A O 1
ATOM 3877 N N . ILE A 1 480 ? -3.866 0.742 8.907 1.00 96.88 480 ILE A N 1
ATOM 3878 C CA . ILE A 1 480 ? -3.104 0.393 7.701 1.00 96.88 480 ILE A CA 1
ATOM 3879 C C . ILE A 1 480 ? -1.721 1.029 7.771 1.00 96.88 480 ILE A C 1
ATOM 3881 O O . ILE A 1 480 ? -0.725 0.332 7.614 1.00 96.88 480 ILE A O 1
ATOM 3885 N N . THR A 1 481 ? -1.646 2.333 8.037 1.00 97.25 481 THR A N 1
ATOM 3886 C CA . THR A 1 481 ? -0.371 3.054 8.109 1.00 97.25 481 THR A CA 1
ATOM 3887 C C . THR A 1 481 ? 0.527 2.449 9.187 1.00 97.25 481 THR A C 1
ATOM 3889 O O . THR A 1 481 ? 1.708 2.214 8.934 1.00 97.25 481 THR A O 1
ATOM 3892 N N . ALA A 1 482 ? -0.027 2.131 10.362 1.00 96.44 482 ALA A N 1
ATOM 3893 C CA . ALA A 1 482 ? 0.718 1.473 11.427 1.00 96.44 482 ALA A CA 1
ATOM 3894 C C . ALA A 1 482 ? 1.248 0.097 11.011 1.00 96.44 482 ALA A C 1
ATOM 3896 O O . ALA A 1 482 ? 2.450 -0.145 11.101 1.00 96.44 482 ALA A O 1
ATOM 3897 N N . ALA A 1 483 ? 0.376 -0.776 10.503 1.00 96.50 483 ALA A N 1
ATOM 3898 C CA . ALA A 1 483 ? 0.734 -2.126 10.079 1.00 96.50 483 ALA A CA 1
ATOM 3899 C C . ALA A 1 483 ? 1.785 -2.117 8.960 1.00 96.50 483 ALA A C 1
ATOM 3901 O O . ALA A 1 483 ? 2.753 -2.873 9.014 1.00 96.50 483 ALA A O 1
ATOM 3902 N N . VAL A 1 484 ? 1.622 -1.233 7.973 1.00 97.56 484 VAL A N 1
ATOM 3903 C CA . VAL A 1 484 ? 2.544 -1.075 6.844 1.00 97.56 484 VAL A CA 1
ATOM 3904 C C . VAL A 1 484 ? 3.923 -0.639 7.323 1.00 97.56 484 VAL A C 1
ATOM 3906 O O . VAL A 1 484 ? 4.919 -1.276 6.984 1.00 97.56 484 VAL A O 1
ATOM 3909 N N . LEU A 1 485 ? 4.000 0.422 8.128 1.00 96.81 485 LEU A N 1
ATOM 3910 C CA . LEU A 1 485 ? 5.284 0.912 8.621 1.00 96.81 485 LEU A CA 1
ATOM 3911 C C . LEU A 1 485 ? 5.953 -0.120 9.539 1.00 96.81 485 LEU A C 1
ATOM 3913 O O . LEU A 1 485 ? 7.146 -0.376 9.385 1.00 96.81 485 LEU A O 1
ATOM 3917 N N . SER A 1 486 ? 5.202 -0.767 10.435 1.00 93.88 486 SER A N 1
ATOM 3918 C CA . SER A 1 486 ? 5.724 -1.840 11.289 1.00 93.88 486 SER A CA 1
ATOM 3919 C C . SER A 1 486 ? 6.298 -3.009 10.484 1.00 93.88 486 SER A C 1
ATOM 3921 O O . SER A 1 486 ? 7.395 -3.481 10.801 1.00 93.88 486 SER A O 1
ATOM 3923 N N . ASP A 1 487 ? 5.609 -3.452 9.431 1.00 95.19 487 ASP A N 1
ATOM 3924 C CA . ASP A 1 487 ? 6.066 -4.556 8.584 1.00 95.19 487 ASP A CA 1
ATOM 3925 C C . ASP A 1 487 ? 7.301 -4.164 7.761 1.00 95.19 487 ASP A C 1
ATOM 3927 O O . ASP A 1 487 ? 8.266 -4.930 7.702 1.00 95.19 487 ASP A O 1
ATOM 3931 N N . ILE A 1 488 ? 7.328 -2.954 7.192 1.00 95.50 488 ILE A N 1
ATOM 3932 C CA . ILE A 1 488 ? 8.482 -2.452 6.432 1.00 95.50 488 ILE A CA 1
ATOM 3933 C C . ILE A 1 488 ? 9.708 -2.314 7.339 1.00 95.50 488 ILE A C 1
ATOM 3935 O O . ILE A 1 488 ? 10.776 -2.818 6.993 1.00 95.50 488 ILE A O 1
ATOM 3939 N N . TYR A 1 489 ? 9.580 -1.697 8.517 1.00 93.44 489 TYR A N 1
ATOM 3940 C CA . TYR A 1 489 ? 10.695 -1.596 9.467 1.00 93.44 489 TYR A CA 1
ATOM 3941 C C . TYR A 1 489 ? 11.172 -2.968 9.959 1.00 93.44 489 TYR A C 1
ATOM 3943 O O . TYR A 1 489 ? 12.362 -3.161 10.214 1.00 93.44 489 TYR A O 1
ATOM 3951 N N . SER A 1 490 ? 10.268 -3.939 10.087 1.00 91.00 490 SER A N 1
ATOM 3952 C CA . SER A 1 490 ? 10.641 -5.314 10.430 1.00 91.00 490 SER A CA 1
ATOM 3953 C C . SER A 1 490 ? 11.427 -5.980 9.297 1.00 91.00 490 SER A C 1
ATOM 3955 O O . SER A 1 490 ? 12.442 -6.631 9.558 1.00 91.00 490 SER A O 1
ATOM 3957 N N . ALA A 1 491 ? 11.009 -5.774 8.045 1.00 91.06 491 ALA A N 1
ATOM 3958 C CA . ALA A 1 491 ? 11.702 -6.286 6.867 1.00 91.06 491 ALA A CA 1
ATOM 3959 C C . ALA A 1 491 ? 13.114 -5.694 6.730 1.00 91.06 491 ALA A C 1
ATOM 3961 O O . ALA A 1 491 ? 14.070 -6.448 6.566 1.00 91.06 491 ALA A O 1
ATOM 3962 N N . THR A 1 492 ? 13.275 -4.380 6.914 1.00 90.69 492 THR A N 1
ATOM 3963 C CA . THR A 1 492 ? 14.587 -3.715 6.797 1.00 90.69 492 THR A CA 1
ATOM 3964 C C . THR A 1 492 ? 15.563 -4.078 7.926 1.00 90.69 492 THR A C 1
ATOM 3966 O O . THR A 1 492 ? 16.782 -4.057 7.730 1.00 90.69 492 THR A O 1
ATOM 3969 N N . ARG A 1 493 ? 15.060 -4.447 9.118 1.00 86.94 493 ARG A N 1
ATOM 3970 C CA . ARG A 1 493 ? 15.883 -4.836 10.283 1.00 86.94 493 ARG A CA 1
ATOM 3971 C C . ARG A 1 493 ? 16.332 -6.295 10.274 1.00 86.94 493 ARG A C 1
ATOM 3973 O O . ARG A 1 493 ? 17.454 -6.576 10.701 1.00 86.94 493 ARG A O 1
ATOM 3980 N N . ASN A 1 494 ? 15.479 -7.220 9.835 1.00 77.44 494 ASN A N 1
ATOM 3981 C CA . ASN A 1 494 ? 15.755 -8.660 9.921 1.00 77.44 494 ASN A CA 1
ATOM 3982 C C . ASN A 1 494 ? 16.943 -9.108 9.052 1.00 77.44 494 ASN A C 1
ATOM 3984 O O . ASN A 1 494 ? 17.588 -10.107 9.366 1.00 77.44 494 ASN A O 1
ATOM 3988 N N . GLU A 1 495 ? 17.290 -8.347 8.016 1.00 63.47 495 GLU A N 1
ATOM 3989 C CA . GLU A 1 495 ? 18.382 -8.685 7.096 1.00 63.47 495 GLU A CA 1
ATOM 3990 C C . GLU A 1 495 ? 19.783 -8.457 7.687 1.00 63.47 495 GLU A C 1
ATOM 3992 O O . GLU A 1 495 ? 20.745 -9.063 7.230 1.00 63.47 495 GLU A O 1
ATOM 3997 N N . LYS A 1 496 ? 19.913 -7.688 8.779 1.00 62.75 496 LYS A N 1
ATOM 3998 C CA . LYS A 1 496 ? 21.219 -7.397 9.404 1.00 62.75 496 LYS A CA 1
ATOM 3999 C C . LYS A 1 496 ? 21.796 -8.539 10.257 1.00 62.75 496 LYS A C 1
ATOM 4001 O O . LYS A 1 496 ? 22.916 -8.417 10.740 1.00 62.75 496 LYS A O 1
ATOM 4006 N N . LYS A 1 497 ? 21.043 -9.620 10.505 1.00 63.34 497 LYS A N 1
ATOM 4007 C CA . LYS A 1 497 ? 21.403 -10.657 11.499 1.00 63.34 497 LYS A CA 1
ATOM 4008 C C . LYS A 1 497 ? 21.834 -12.015 10.926 1.00 63.34 497 LYS A C 1
ATOM 4010 O O . LYS A 1 497 ? 22.036 -12.937 11.710 1.00 63.34 497 LYS A O 1
ATOM 4015 N N . GLY A 1 498 ? 21.992 -12.166 9.610 1.00 57.75 498 GLY A N 1
ATOM 4016 C CA . GLY A 1 498 ? 22.420 -13.436 9.009 1.00 57.75 498 GLY A CA 1
ATOM 4017 C C . GLY A 1 498 ? 23.526 -13.265 7.972 1.00 57.75 498 GLY A C 1
ATOM 4018 O O . GLY A 1 498 ? 23.339 -12.534 7.007 1.00 57.75 498 GLY A O 1
ATOM 4019 N N . GLU A 1 499 ? 24.635 -13.989 8.145 1.00 51.66 499 GLU A N 1
ATOM 4020 C CA . GLU A 1 499 ? 25.781 -14.127 7.222 1.00 51.66 499 GLU A CA 1
ATOM 4021 C C . GLU A 1 499 ? 25.397 -14.809 5.889 1.00 51.66 499 GLU A C 1
ATOM 4023 O O . GLU A 1 499 ? 25.911 -15.866 5.525 1.00 51.66 499 GLU A O 1
ATOM 4028 N N . ARG A 1 500 ? 24.439 -14.255 5.142 1.00 52.06 500 ARG A N 1
ATOM 4029 C CA . ARG A 1 500 ? 24.183 -14.665 3.757 1.00 52.06 500 ARG A CA 1
ATOM 4030 C C . ARG A 1 500 ? 24.579 -13.537 2.828 1.00 52.06 500 ARG A C 1
ATOM 4032 O O . ARG A 1 500 ? 23.800 -12.626 2.566 1.00 52.06 500 ARG A O 1
ATOM 4039 N N . GLU A 1 501 ? 25.804 -13.649 2.339 1.00 57.53 501 GLU A N 1
ATOM 4040 C CA . GLU A 1 501 ? 26.356 -12.838 1.263 1.00 57.53 501 GLU A CA 1
ATOM 4041 C C . GLU A 1 501 ? 25.380 -12.820 0.064 1.00 57.53 501 GLU A C 1
ATOM 4043 O O . GLU A 1 501 ? 24.919 -13.866 -0.401 1.00 57.53 501 GLU A O 1
ATOM 4048 N N . ASN A 1 502 ? 25.069 -11.614 -0.425 1.00 62.56 502 ASN A N 1
ATOM 4049 C CA . ASN A 1 502 ? 24.417 -11.301 -1.710 1.00 62.56 502 ASN A CA 1
ATOM 4050 C C . ASN A 1 502 ? 22.878 -11.246 -1.815 1.00 62.56 502 ASN A C 1
ATOM 4052 O O . ASN A 1 502 ? 22.367 -11.301 -2.934 1.00 62.56 502 ASN A O 1
ATOM 4056 N N . LYS A 1 503 ? 22.104 -11.077 -0.734 1.00 73.94 503 LYS A N 1
ATOM 4057 C CA . LYS A 1 503 ? 20.712 -10.598 -0.897 1.00 73.94 503 LYS A CA 1
ATOM 4058 C C . LYS A 1 503 ? 20.664 -9.073 -0.838 1.00 73.94 503 LYS A C 1
ATOM 4060 O O . LYS A 1 503 ? 21.124 -8.490 0.135 1.00 73.94 503 LYS A O 1
ATOM 4065 N N . GLU A 1 504 ? 20.127 -8.456 -1.891 1.00 85.62 504 GLU A N 1
ATOM 4066 C CA . GLU A 1 504 ? 19.828 -7.020 -1.926 1.00 85.62 504 GLU A CA 1
ATOM 4067 C C . GLU A 1 504 ? 18.969 -6.656 -0.711 1.00 85.62 504 GLU A C 1
ATOM 4069 O O . GLU A 1 504 ? 17.932 -7.281 -0.492 1.00 85.62 504 GLU A O 1
ATOM 4074 N N . GLN A 1 505 ? 19.422 -5.682 0.081 1.00 89.69 505 GLN A N 1
ATOM 4075 C CA . GLN A 1 505 ? 18.721 -5.246 1.285 1.00 89.69 505 GLN A CA 1
ATOM 4076 C C . GLN A 1 505 ? 17.655 -4.205 0.940 1.00 89.69 505 GLN A C 1
ATOM 4078 O O . GLN A 1 505 ? 17.915 -3.289 0.154 1.00 89.69 505 GLN A O 1
ATOM 4083 N N . LEU A 1 506 ? 16.475 -4.327 1.553 1.00 94.56 506 LEU A N 1
ATOM 4084 C CA . LEU A 1 506 ? 15.431 -3.306 1.460 1.00 94.56 506 LEU A CA 1
ATOM 4085 C C . LEU A 1 506 ? 15.763 -2.136 2.404 1.00 94.56 506 LEU A C 1
ATOM 4087 O O . LEU A 1 506 ? 15.920 -2.329 3.613 1.00 94.56 506 LEU A O 1
ATOM 4091 N N . SER A 1 507 ? 15.821 -0.915 1.875 1.00 95.12 507 SER A N 1
ATOM 4092 C CA . SER A 1 507 ? 15.971 0.325 2.644 1.00 95.12 507 SER A CA 1
ATOM 4093 C C . SER A 1 507 ? 14.796 1.277 2.421 1.00 95.12 507 SER A C 1
ATOM 4095 O O . SER A 1 507 ? 14.135 1.263 1.383 1.00 95.12 507 SER A O 1
ATOM 4097 N N . ILE A 1 508 ? 14.521 2.106 3.429 1.00 96.38 508 ILE A N 1
ATOM 4098 C CA . ILE A 1 508 ? 13.499 3.153 3.373 1.00 96.38 508 ILE A CA 1
ATOM 4099 C C . ILE A 1 508 ? 14.214 4.469 3.073 1.00 96.38 508 ILE A C 1
ATOM 4101 O O . ILE A 1 508 ? 15.038 4.905 3.875 1.00 96.38 508 ILE A O 1
ATOM 4105 N N . ASN A 1 509 ? 13.876 5.113 1.959 1.00 95.62 509 ASN A N 1
ATOM 4106 C CA . ASN A 1 509 ? 14.444 6.414 1.609 1.00 95.62 509 ASN A CA 1
ATOM 4107 C C . ASN A 1 509 ? 13.516 7.531 2.097 1.00 95.62 509 ASN A C 1
ATOM 4109 O O . ASN A 1 509 ? 13.958 8.473 2.753 1.00 95.62 509 ASN A O 1
ATOM 4113 N N . ARG A 1 510 ? 12.205 7.395 1.857 1.00 95.94 510 ARG A N 1
ATOM 4114 C CA . ARG A 1 510 ? 11.230 8.442 2.178 1.00 95.94 510 ARG A CA 1
ATOM 4115 C C . ARG A 1 510 ? 9.933 7.892 2.749 1.00 95.94 510 ARG A C 1
ATOM 4117 O O . ARG A 1 510 ? 9.388 6.920 2.230 1.00 95.94 510 ARG A O 1
ATOM 4124 N N . ILE A 1 511 ? 9.405 8.575 3.764 1.00 96.12 511 ILE A N 1
ATOM 4125 C CA . ILE A 1 511 ? 8.072 8.330 4.329 1.00 96.12 511 ILE A CA 1
ATOM 4126 C C . ILE A 1 511 ? 7.299 9.643 4.339 1.00 96.12 511 ILE A C 1
ATOM 4128 O O . ILE A 1 511 ? 7.741 10.608 4.960 1.00 96.12 511 ILE A O 1
ATOM 4132 N N . LEU A 1 512 ? 6.140 9.677 3.687 1.00 94.62 512 LEU A N 1
ATOM 4133 C CA . LEU A 1 512 ? 5.188 10.780 3.774 1.00 94.62 512 LEU A CA 1
ATOM 4134 C C . LEU A 1 512 ? 3.818 10.234 4.182 1.00 94.62 512 LEU A C 1
ATOM 4136 O O . LEU A 1 512 ? 3.273 9.403 3.461 1.00 94.62 512 LEU A O 1
ATOM 4140 N N . CYS A 1 513 ? 3.238 10.705 5.285 1.00 94.81 513 CYS A N 1
ATOM 4141 C CA . CYS A 1 513 ? 1.906 10.270 5.717 1.00 94.81 513 CYS A CA 1
ATOM 4142 C C . CYS A 1 513 ? 0.977 11.450 6.020 1.00 94.81 513 CYS A C 1
ATOM 4144 O O . CYS A 1 513 ? 1.365 12.436 6.647 1.00 94.81 513 CYS A O 1
ATOM 4146 N N . TRP A 1 514 ? -0.283 11.279 5.641 1.00 93.62 514 TRP A N 1
ATOM 4147 C CA . TRP A 1 514 ? -1.445 12.118 5.928 1.00 93.62 514 TRP A CA 1
ATOM 4148 C C . TRP A 1 514 ? -2.603 11.225 6.355 1.00 93.62 514 TRP A C 1
ATOM 4150 O O . TRP A 1 514 ? -2.534 10.003 6.223 1.00 93.62 514 TRP A O 1
ATOM 4160 N N . ARG A 1 515 ? -3.690 11.820 6.848 1.00 91.56 515 ARG A N 1
ATOM 4161 C CA . ARG A 1 515 ? -4.803 11.040 7.393 1.00 91.56 515 ARG A CA 1
ATOM 4162 C C . ARG A 1 515 ? -5.386 10.014 6.417 1.00 91.56 515 ARG A C 1
ATOM 4164 O O . ARG A 1 515 ? -5.704 8.899 6.813 1.00 91.56 515 ARG A O 1
ATOM 4171 N N . THR A 1 516 ? -5.536 10.388 5.152 1.00 94.00 516 THR A N 1
ATOM 4172 C CA . THR A 1 516 ? -6.160 9.546 4.118 1.00 94.00 516 THR A CA 1
ATOM 4173 C C . THR A 1 516 ? -5.153 8.961 3.136 1.00 94.00 516 THR A C 1
ATOM 4175 O O . THR A 1 516 ? -5.551 8.264 2.208 1.00 94.00 516 THR A O 1
ATOM 4178 N N . THR A 1 517 ? -3.858 9.260 3.280 1.00 95.31 517 THR A N 1
ATOM 4179 C CA . THR A 1 517 ? -2.859 8.955 2.247 1.00 95.31 517 THR A CA 1
ATOM 4180 C C . THR A 1 517 ? -1.480 8.730 2.844 1.00 95.31 517 THR A C 1
ATOM 4182 O O . THR A 1 517 ? -1.064 9.490 3.711 1.00 95.31 517 THR A O 1
ATOM 4185 N N . PHE A 1 518 ? -0.710 7.786 2.314 1.00 96.56 518 PHE A N 1
ATOM 4186 C CA . PHE A 1 518 ? 0.736 7.757 2.518 1.00 96.56 518 PHE A CA 1
ATOM 4187 C C . PHE A 1 518 ? 1.486 7.475 1.214 1.00 96.56 518 PHE A C 1
ATOM 4189 O O . PHE A 1 518 ? 0.976 6.794 0.326 1.00 96.56 518 PHE A O 1
ATOM 4196 N N . LEU A 1 519 ? 2.708 7.996 1.118 1.00 96.88 519 LEU A N 1
ATOM 4197 C CA . LEU A 1 519 ? 3.661 7.743 0.044 1.00 96.88 519 LEU A CA 1
ATOM 4198 C C . LEU A 1 519 ? 4.978 7.258 0.653 1.00 96.88 519 LEU A C 1
ATOM 4200 O O . LEU A 1 519 ? 5.561 7.925 1.511 1.00 96.88 519 LEU A O 1
ATOM 4204 N N . LEU A 1 520 ? 5.454 6.115 0.179 1.00 97.69 520 LEU A N 1
ATOM 4205 C CA . LEU A 1 520 ? 6.716 5.511 0.585 1.00 97.69 520 LEU A CA 1
ATOM 4206 C C . LEU A 1 520 ? 7.651 5.452 -0.618 1.00 97.69 520 LEU A C 1
ATOM 4208 O O . LEU A 1 520 ? 7.239 5.031 -1.696 1.00 97.69 520 LEU A O 1
ATOM 4212 N N . GLU A 1 521 ? 8.910 5.830 -0.429 1.00 97.44 521 GLU A N 1
ATOM 4213 C CA . GLU A 1 521 ? 9.969 5.546 -1.396 1.00 97.44 521 GLU A CA 1
ATOM 4214 C C . GLU A 1 521 ? 10.940 4.560 -0.751 1.00 97.44 521 GLU A C 1
ATOM 4216 O O . GLU A 1 521 ? 11.591 4.865 0.253 1.00 97.44 521 GLU A O 1
ATOM 4221 N N . LEU A 1 522 ? 10.993 3.361 -1.318 1.00 97.56 522 LEU A N 1
ATOM 4222 C CA . LEU A 1 522 ? 11.811 2.246 -0.866 1.00 97.56 522 LEU A CA 1
ATOM 4223 C C . LEU A 1 522 ? 12.873 1.935 -1.920 1.00 97.56 522 LEU A C 1
ATOM 4225 O O . LEU A 1 522 ? 12.701 2.230 -3.106 1.00 97.56 522 LEU A O 1
ATOM 4229 N N . GLN A 1 523 ? 13.965 1.317 -1.498 1.00 95.38 523 GLN A N 1
ATOM 4230 C CA . GLN A 1 523 ? 15.056 0.932 -2.380 1.00 95.38 523 GLN A CA 1
ATOM 4231 C C . GLN A 1 523 ? 15.473 -0.513 -2.102 1.00 95.38 523 GLN A C 1
ATOM 4233 O O . GLN A 1 523 ? 15.662 -0.901 -0.954 1.00 95.38 523 GLN A O 1
ATOM 4238 N N . LEU A 1 524 ? 15.597 -1.308 -3.165 1.00 93.88 524 LEU A N 1
ATOM 4239 C CA . LEU A 1 524 ? 16.100 -2.680 -3.135 1.00 93.88 524 LEU A CA 1
ATOM 4240 C C . LEU A 1 524 ? 17.286 -2.768 -4.102 1.00 93.88 524 LEU A C 1
ATOM 4242 O O . LEU A 1 524 ? 17.112 -2.682 -5.321 1.00 93.88 524 LEU A O 1
ATOM 4246 N N . GLY A 1 525 ? 18.501 -2.851 -3.557 1.00 90.38 525 GLY A N 1
ATOM 4247 C CA . GLY A 1 525 ? 19.724 -2.716 -4.353 1.00 90.38 525 GLY A CA 1
ATOM 4248 C C . GLY A 1 525 ? 19.802 -1.336 -5.018 1.00 90.38 525 GLY A C 1
ATOM 4249 O O . GLY A 1 525 ? 19.787 -0.308 -4.339 1.00 90.38 525 GLY A O 1
ATOM 4250 N N . HIS A 1 526 ? 19.847 -1.300 -6.350 1.00 88.06 526 HIS A N 1
ATOM 4251 C CA . HIS A 1 526 ? 19.818 -0.054 -7.135 1.00 88.06 526 HIS A CA 1
ATOM 4252 C C . HIS A 1 526 ? 18.409 0.347 -7.601 1.00 88.06 526 HIS A C 1
ATOM 4254 O O . HIS A 1 526 ? 18.233 1.396 -8.218 1.00 88.06 526 HIS A O 1
ATOM 4260 N N . ASN A 1 527 ? 17.395 -0.473 -7.316 1.00 91.19 527 ASN A N 1
ATOM 4261 C CA . ASN A 1 527 ? 16.042 -0.258 -7.809 1.00 91.19 527 ASN A CA 1
ATOM 4262 C C . ASN A 1 527 ? 15.213 0.531 -6.795 1.00 91.19 527 ASN A C 1
ATOM 4264 O O . ASN A 1 527 ? 14.943 0.057 -5.690 1.00 91.19 527 ASN A O 1
ATOM 4268 N N . LYS A 1 528 ? 14.765 1.722 -7.199 1.00 95.31 528 LYS A N 1
ATOM 4269 C CA . LYS A 1 528 ? 13.836 2.549 -6.425 1.00 95.31 528 LYS A CA 1
ATOM 4270 C C . LYS A 1 528 ? 12.386 2.160 -6.726 1.00 95.31 528 LYS A C 1
ATOM 4272 O O . LYS A 1 528 ? 12.006 2.003 -7.887 1.00 95.31 528 LYS A O 1
ATOM 4277 N N . THR A 1 529 ? 11.588 2.037 -5.674 1.00 97.19 529 THR A N 1
ATOM 4278 C CA . THR A 1 529 ? 10.159 1.720 -5.712 1.00 97.19 529 THR A CA 1
ATOM 4279 C C . THR A 1 529 ? 9.377 2.795 -4.962 1.00 97.19 529 THR A C 1
ATOM 4281 O O . THR A 1 529 ? 9.679 3.101 -3.812 1.00 97.19 529 THR A O 1
ATOM 4284 N N . GLU A 1 530 ? 8.363 3.368 -5.604 1.00 97.88 530 GLU A N 1
ATOM 4285 C CA . GLU A 1 530 ? 7.459 4.362 -5.016 1.00 97.88 530 GLU A CA 1
ATOM 4286 C C . GLU A 1 530 ? 6.097 3.705 -4.775 1.00 97.88 530 GLU A C 1
ATOM 4288 O O . GLU A 1 530 ? 5.543 3.090 -5.685 1.00 97.88 530 GLU A O 1
ATOM 4293 N N . ILE A 1 531 ? 5.550 3.811 -3.566 1.00 98.31 531 ILE A N 1
ATOM 4294 C CA . ILE A 1 531 ? 4.290 3.168 -3.182 1.00 98.31 531 ILE A CA 1
ATOM 4295 C C . ILE A 1 531 ? 3.362 4.219 -2.593 1.00 98.31 531 ILE A C 1
ATOM 4297 O O . ILE A 1 531 ? 3.637 4.772 -1.529 1.00 98.31 531 ILE A O 1
ATOM 4301 N N . LEU A 1 532 ? 2.251 4.469 -3.274 1.00 97.88 532 LEU A N 1
ATOM 4302 C CA . LEU A 1 532 ? 1.158 5.311 -2.816 1.00 97.88 532 LEU A CA 1
ATOM 4303 C C . LEU A 1 532 ? 0.026 4.431 -2.284 1.00 97.88 532 LEU A C 1
ATOM 4305 O O . LEU A 1 532 ? -0.434 3.522 -2.971 1.00 97.88 532 LEU A O 1
ATOM 4309 N N . CYS A 1 533 ? -0.491 4.767 -1.109 1.00 98.00 533 CYS A N 1
ATOM 4310 C CA . CYS A 1 533 ? -1.780 4.284 -0.637 1.00 98.00 533 CYS A CA 1
ATOM 4311 C C . CYS A 1 533 ? -2.691 5.478 -0.356 1.00 98.00 533 CYS A C 1
ATOM 4313 O O . CYS A 1 533 ? -2.296 6.377 0.384 1.00 98.00 533 CYS A O 1
ATOM 4315 N N . HIS A 1 534 ? -3.883 5.508 -0.946 1.00 96.69 534 HIS A N 1
ATOM 4316 C CA . HIS A 1 534 ? -4.806 6.638 -0.865 1.00 96.69 534 HIS A CA 1
ATOM 4317 C C . HIS A 1 534 ? -6.245 6.158 -0.678 1.00 96.69 534 HIS A C 1
ATOM 4319 O O . HIS A 1 534 ? -6.743 5.361 -1.471 1.00 96.69 534 HIS A O 1
ATOM 4325 N N . LEU A 1 535 ? -6.926 6.659 0.351 1.00 96.50 535 LEU A N 1
ATOM 4326 C CA . LEU A 1 535 ? -8.358 6.472 0.529 1.00 96.50 535 LEU A CA 1
ATOM 4327 C C . LEU A 1 535 ? -9.110 7.563 -0.237 1.00 96.50 535 LEU A C 1
ATOM 4329 O O . LEU A 1 535 ? -9.199 8.704 0.218 1.00 96.50 535 LEU A O 1
ATOM 4333 N N . ALA A 1 536 ? -9.630 7.193 -1.401 1.00 95.00 536 ALA A N 1
ATOM 4334 C CA . ALA A 1 536 ? -10.252 8.086 -2.359 1.00 95.00 536 ALA A CA 1
ATOM 4335 C C . ALA A 1 536 ? -11.780 8.095 -2.237 1.00 95.00 536 ALA A C 1
ATOM 4337 O O . ALA A 1 536 ? -12.430 7.047 -2.160 1.00 95.00 536 ALA A O 1
ATOM 4338 N N . ASP A 1 537 ? -12.349 9.295 -2.305 1.00 93.75 537 ASP A N 1
ATOM 4339 C CA . ASP A 1 537 ? -13.751 9.494 -2.667 1.00 93.75 537 ASP A CA 1
ATOM 4340 C C . ASP A 1 537 ? -13.920 9.421 -4.192 1.00 93.75 537 ASP A C 1
ATOM 4342 O O . ASP A 1 537 ? -12.942 9.501 -4.944 1.00 93.75 537 ASP A O 1
ATOM 4346 N N . ARG A 1 538 ? -15.166 9.297 -4.664 1.00 94.25 538 ARG A N 1
ATOM 4347 C CA . ARG A 1 538 ? -15.493 9.227 -6.100 1.00 94.25 538 ARG A CA 1
ATOM 4348 C C . ARG A 1 538 ? -14.887 10.379 -6.914 1.00 94.25 538 ARG A C 1
ATOM 4350 O O . ARG A 1 538 ? -14.393 10.147 -8.013 1.00 94.25 538 ARG A O 1
ATOM 4357 N N . ASP A 1 539 ? -14.886 11.585 -6.352 1.00 92.88 539 ASP A N 1
ATOM 4358 C CA . ASP A 1 539 ? -14.440 12.808 -7.034 1.00 92.88 539 ASP A CA 1
ATOM 4359 C C . ASP A 1 539 ? -12.916 13.025 -6.969 1.00 92.88 539 ASP A C 1
ATOM 4361 O O . ASP A 1 539 ? -12.390 13.989 -7.533 1.00 92.88 539 ASP A O 1
ATOM 4365 N N . SER A 1 540 ? -12.174 12.148 -6.282 1.00 92.50 540 SER A N 1
ATOM 4366 C CA . SER A 1 540 ? -10.716 12.247 -6.236 1.00 92.50 540 SER A CA 1
ATOM 4367 C C . SER A 1 540 ? -10.122 11.989 -7.622 1.00 92.50 540 SER A C 1
ATOM 4369 O O . SER A 1 540 ? -10.430 10.999 -8.280 1.00 92.50 540 SER A O 1
ATOM 4371 N N . LYS A 1 541 ? -9.183 12.844 -8.047 1.00 93.06 541 LYS A N 1
ATOM 4372 C CA . LYS A 1 541 ? -8.440 12.683 -9.315 1.00 93.06 541 LYS A CA 1
ATOM 4373 C C . LYS A 1 541 ? -7.587 11.415 -9.353 1.00 93.06 541 LYS A C 1
ATOM 4375 O O . LYS A 1 541 ? -7.174 10.979 -10.423 1.00 93.06 541 LYS A O 1
ATOM 4380 N N . LEU A 1 542 ? -7.289 10.862 -8.179 1.00 93.88 542 LEU A N 1
ATOM 4381 C CA . LEU A 1 542 ? -6.563 9.609 -8.035 1.00 93.88 542 LEU A CA 1
ATOM 4382 C C . LEU A 1 542 ? -7.511 8.405 -7.965 1.00 93.88 542 LEU A C 1
ATOM 4384 O O . LEU A 1 542 ? -7.048 7.280 -7.854 1.00 93.88 542 LEU A O 1
ATOM 4388 N N . CYS A 1 543 ? -8.830 8.607 -8.014 1.00 96.38 543 CYS A N 1
ATOM 4389 C CA . CYS A 1 543 ? -9.783 7.521 -7.864 1.00 96.38 543 CYS A CA 1
ATOM 4390 C C . CYS A 1 543 ? -9.846 6.646 -9.120 1.00 96.38 543 CYS A C 1
ATOM 4392 O O . CYS A 1 543 ? -10.340 7.067 -10.165 1.00 96.38 543 CYS A O 1
ATOM 4394 N N . VAL A 1 544 ? -9.332 5.419 -9.016 1.00 97.38 544 VAL A N 1
ATOM 4395 C CA . VAL A 1 544 ? -9.373 4.438 -10.104 1.00 97.38 544 VAL A CA 1
ATOM 4396 C C . VAL A 1 544 ? -10.773 3.837 -10.229 1.00 97.38 544 VAL A C 1
ATOM 4398 O O . VAL A 1 544 ? -11.382 3.478 -9.222 1.00 97.38 544 VAL A O 1
ATOM 4401 N N . ALA A 1 545 ? -11.275 3.712 -11.457 1.00 96.88 545 ALA A N 1
ATOM 4402 C CA . ALA A 1 545 ? -12.596 3.163 -11.770 1.00 96.88 545 ALA A CA 1
ATOM 4403 C C . ALA A 1 545 ? -13.752 3.855 -11.015 1.00 96.88 545 ALA A C 1
ATOM 4405 O O . ALA A 1 545 ? -14.736 3.215 -10.633 1.00 96.88 545 ALA A O 1
ATOM 4406 N N . SER A 1 546 ? -13.641 5.169 -10.784 1.00 96.38 546 SER A N 1
ATOM 4407 C CA . SER A 1 546 ? -14.636 5.946 -10.034 1.00 96.38 546 SER A CA 1
ATOM 4408 C C . SER A 1 546 ? -15.999 6.047 -10.725 1.00 96.38 546 SER A C 1
ATOM 4410 O O . SER A 1 546 ? -17.005 6.319 -10.067 1.00 96.38 546 SER A O 1
ATOM 4412 N N . GLU A 1 547 ? -16.081 5.761 -12.026 1.00 95.12 547 GLU A N 1
ATOM 4413 C CA . GLU A 1 547 ? -17.355 5.667 -12.748 1.00 95.12 547 GLU A CA 1
ATOM 4414 C C . GLU A 1 547 ? -18.252 4.540 -12.230 1.00 95.12 547 GLU A C 1
ATOM 4416 O O . GLU A 1 547 ? -19.475 4.670 -12.262 1.00 95.12 547 GLU A O 1
ATOM 4421 N N . LYS A 1 548 ? -17.654 3.470 -11.689 1.00 91.31 548 LYS A N 1
ATOM 4422 C CA . LYS A 1 548 ? -18.380 2.349 -11.077 1.00 91.31 548 LYS A CA 1
ATOM 4423 C C . LYS A 1 548 ? -18.837 2.644 -9.642 1.00 91.31 548 LYS A C 1
ATOM 4425 O O . LYS A 1 548 ? -19.534 1.825 -9.054 1.00 91.31 548 LYS A O 1
ATOM 4430 N N . MET A 1 549 ? -18.436 3.774 -9.054 1.00 93.56 549 MET A N 1
ATOM 4431 C CA . MET A 1 549 ? -18.762 4.118 -7.668 1.00 93.56 549 MET A CA 1
ATOM 4432 C C . MET A 1 549 ? -20.066 4.910 -7.580 1.00 93.56 549 MET A C 1
ATOM 4434 O O . MET A 1 549 ? -20.264 5.902 -8.285 1.00 93.56 549 MET A O 1
ATOM 4438 N N . THR A 1 550 ? -20.940 4.521 -6.654 1.00 89.31 550 THR A N 1
ATOM 4439 C CA . THR A 1 550 ? -22.108 5.325 -6.277 1.00 89.31 550 THR A CA 1
ATOM 4440 C C . THR A 1 550 ? -21.745 6.343 -5.193 1.00 89.31 550 THR A C 1
ATOM 4442 O O . THR A 1 550 ? -20.661 6.306 -4.610 1.00 89.31 550 THR A O 1
ATOM 4445 N N . ALA A 1 551 ? -22.650 7.284 -4.913 1.00 82.62 551 ALA A N 1
ATOM 4446 C CA . ALA A 1 551 ? -22.472 8.220 -3.804 1.00 82.62 551 ALA A CA 1
ATOM 4447 C C . ALA A 1 551 ? -22.308 7.465 -2.470 1.00 82.62 551 ALA A C 1
ATOM 4449 O O . ALA A 1 551 ? -22.983 6.462 -2.243 1.00 82.62 551 ALA A O 1
ATOM 4450 N N . GLY A 1 552 ? -21.401 7.938 -1.611 1.00 81.88 552 GLY A N 1
ATOM 4451 C CA . GLY A 1 552 ? -21.093 7.326 -0.311 1.00 81.88 552 GLY A CA 1
ATOM 4452 C C . GLY A 1 552 ? -20.056 6.196 -0.350 1.00 81.88 552 GLY A C 1
ATOM 4453 O O . GLY A 1 552 ? -19.421 5.936 0.673 1.00 81.88 552 GLY A O 1
ATOM 4454 N N . MET A 1 553 ? -19.813 5.582 -1.514 1.00 90.19 553 MET A N 1
ATOM 4455 C CA . MET A 1 553 ? -18.737 4.602 -1.665 1.00 90.19 553 MET A CA 1
ATOM 4456 C C . MET A 1 553 ? -17.373 5.282 -1.571 1.00 90.19 553 MET A C 1
ATOM 4458 O O . MET A 1 553 ? -17.160 6.372 -2.108 1.00 90.19 553 MET A O 1
ATOM 4462 N N . LYS A 1 554 ? -16.418 4.592 -0.949 1.00 94.94 554 LYS A N 1
ATOM 4463 C CA . LYS A 1 554 ? -15.006 4.989 -0.937 1.00 94.94 554 LYS A CA 1
ATOM 4464 C C . LYS A 1 554 ? -14.154 3.863 -1.495 1.00 94.94 554 LYS A C 1
ATOM 4466 O O . LYS A 1 554 ? -14.542 2.698 -1.431 1.00 94.94 554 LYS A O 1
ATOM 4471 N N . ARG A 1 555 ? -12.985 4.197 -2.030 1.00 97.19 555 ARG A N 1
ATOM 4472 C CA . ARG A 1 555 ? -12.050 3.220 -2.591 1.00 97.19 555 ARG A CA 1
ATOM 4473 C C . ARG A 1 555 ? -10.663 3.450 -2.008 1.00 97.19 555 ARG A C 1
ATOM 4475 O O . ARG A 1 555 ? -10.111 4.537 -2.129 1.00 97.19 555 ARG A O 1
ATOM 4482 N N . LEU A 1 556 ? -10.092 2.435 -1.368 1.00 98.19 556 LEU A N 1
ATOM 4483 C CA . LEU A 1 556 ? -8.683 2.447 -0.988 1.00 98.19 556 LEU A CA 1
ATOM 4484 C C . LEU A 1 556 ? -7.853 2.010 -2.188 1.00 98.19 556 LEU A C 1
ATOM 4486 O O . LEU A 1 556 ? -8.115 0.972 -2.784 1.00 98.19 556 LEU A O 1
ATOM 4490 N N . ILE A 1 557 ? -6.846 2.794 -2.535 1.00 98.06 557 ILE A N 1
ATOM 4491 C CA . ILE A 1 557 ? -6.054 2.624 -3.746 1.00 98.06 557 ILE A CA 1
ATOM 4492 C C . ILE A 1 557 ? -4.617 2.409 -3.332 1.00 98.06 557 ILE A C 1
ATOM 4494 O O . ILE A 1 557 ? -4.015 3.300 -2.741 1.00 98.06 557 ILE A O 1
ATOM 4498 N N . LEU A 1 558 ? -4.069 1.247 -3.665 1.00 98.50 558 LEU A N 1
ATOM 4499 C CA . LEU A 1 558 ? -2.664 0.930 -3.477 1.00 98.50 558 LEU A CA 1
ATOM 4500 C C . LEU A 1 558 ? -1.982 0.901 -4.841 1.00 98.50 558 LEU A C 1
ATOM 4502 O O . LEU A 1 558 ? -2.140 -0.055 -5.599 1.00 98.50 558 LEU A O 1
ATOM 4506 N N . SER A 1 559 ? -1.171 1.907 -5.141 1.00 98.25 559 SER A N 1
ATOM 4507 C CA . SER A 1 559 ? -0.428 1.993 -6.395 1.00 98.25 559 SER A CA 1
ATOM 4508 C C . SER A 1 559 ? 1.074 1.976 -6.155 1.00 98.25 559 SER A C 1
ATOM 4510 O O . SER A 1 559 ? 1.577 2.582 -5.216 1.00 98.25 559 SER A O 1
ATOM 4512 N N . GLY A 1 560 ? 1.789 1.230 -6.987 1.00 97.94 560 GLY A N 1
ATOM 4513 C CA . GLY A 1 560 ? 3.231 1.066 -6.910 1.00 97.94 560 GLY A CA 1
ATOM 4514 C C . GLY A 1 560 ? 3.851 1.423 -8.244 1.00 97.94 560 GLY A C 1
ATOM 4515 O O . GLY A 1 560 ? 3.330 1.021 -9.281 1.00 97.94 560 GLY A O 1
ATOM 4516 N N . ARG A 1 561 ? 4.962 2.150 -8.233 1.00 97.50 561 ARG A N 1
ATOM 4517 C CA . ARG A 1 561 ? 5.754 2.473 -9.416 1.00 97.50 561 ARG A CA 1
ATOM 4518 C C . ARG A 1 561 ? 7.183 1.991 -9.211 1.00 97.50 561 ARG A C 1
ATOM 4520 O O . ARG A 1 561 ? 7.819 2.329 -8.216 1.00 97.50 561 ARG A O 1
ATOM 4527 N N . GLY A 1 562 ? 7.698 1.221 -10.160 1.00 95.81 562 GLY A N 1
ATOM 4528 C CA . GLY A 1 562 ? 9.051 0.675 -10.084 1.00 95.81 562 GLY A CA 1
ATOM 4529 C C . GLY A 1 562 ? 9.469 -0.014 -11.373 1.00 95.81 562 GLY A C 1
ATOM 4530 O O . GLY A 1 562 ? 8.799 0.113 -12.395 1.00 95.81 562 GLY A O 1
ATOM 4531 N N . HIS A 1 563 ? 10.586 -0.735 -11.328 1.00 90.75 563 HIS A N 1
ATOM 4532 C CA . HIS A 1 563 ? 11.192 -1.363 -12.502 1.00 90.75 563 HIS A CA 1
ATOM 4533 C C . HIS A 1 563 ? 10.283 -2.443 -13.130 1.00 90.75 563 HIS A C 1
ATOM 4535 O O . HIS A 1 563 ? 9.756 -3.310 -12.430 1.00 90.75 563 HIS A O 1
ATOM 4541 N N . ARG A 1 564 ? 10.113 -2.411 -14.460 1.00 87.31 564 ARG A N 1
ATOM 4542 C CA . ARG A 1 564 ? 9.190 -3.280 -15.219 1.00 87.31 564 ARG A CA 1
ATOM 4543 C C . ARG A 1 564 ? 9.688 -4.717 -15.407 1.00 87.31 564 ARG A C 1
ATOM 4545 O O . ARG A 1 564 ? 8.870 -5.617 -15.597 1.00 87.31 564 ARG A O 1
ATOM 4552 N N . SER A 1 565 ? 11.001 -4.948 -15.388 1.00 81.50 565 SER A N 1
ATOM 4553 C CA . SER A 1 565 ? 11.589 -6.257 -15.724 1.00 81.50 565 SER A CA 1
ATOM 4554 C C . SER A 1 565 ? 11.074 -7.417 -14.859 1.00 81.50 565 SER A C 1
ATOM 4556 O O . SER A 1 565 ? 10.763 -7.234 -13.681 1.00 81.50 565 SER A O 1
ATOM 4558 N N . ASP A 1 566 ? 11.064 -8.624 -15.441 1.00 79.81 566 ASP A N 1
ATOM 4559 C CA . ASP A 1 566 ? 10.652 -9.885 -14.793 1.00 79.81 566 ASP A CA 1
ATOM 4560 C C . ASP A 1 566 ? 9.233 -9.818 -14.187 1.00 79.81 566 ASP A C 1
ATOM 4562 O O . ASP A 1 566 ? 9.022 -10.160 -13.026 1.00 79.81 566 ASP A O 1
ATOM 4566 N N . GLY A 1 567 ? 8.261 -9.283 -14.940 1.00 79.56 567 GLY A N 1
ATOM 4567 C CA . GLY A 1 567 ? 6.866 -9.179 -14.487 1.00 79.56 567 GLY A CA 1
ATOM 4568 C C . GLY A 1 567 ? 6.687 -8.259 -13.274 1.00 79.56 567 GLY A C 1
ATOM 4569 O O . GLY A 1 567 ? 5.933 -8.581 -12.362 1.00 79.56 567 GLY A O 1
ATOM 4570 N N . ALA A 1 568 ? 7.414 -7.134 -13.227 1.00 90.06 568 ALA A N 1
ATOM 4571 C CA . ALA A 1 568 ? 7.456 -6.214 -12.083 1.00 90.06 568 ALA A CA 1
ATOM 4572 C C . ALA A 1 568 ? 7.954 -6.849 -10.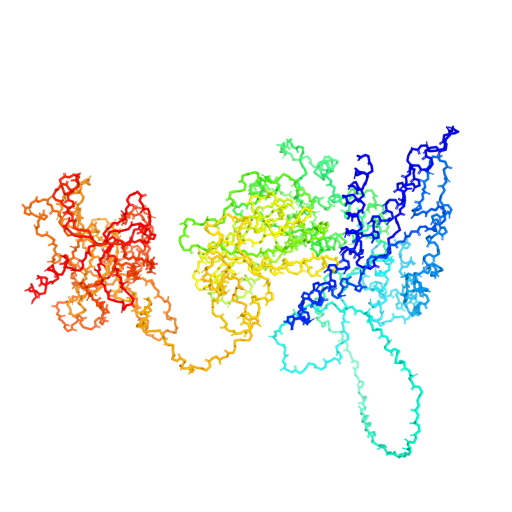769 1.00 90.06 568 ALA A C 1
ATOM 4574 O O . ALA A 1 568 ? 7.700 -6.330 -9.681 1.00 90.06 568 ALA A O 1
ATOM 4575 N N . ARG A 1 569 ? 8.707 -7.954 -10.825 1.00 90.62 569 ARG A N 1
ATOM 4576 C CA . ARG A 1 569 ? 9.227 -8.628 -9.625 1.00 90.62 569 ARG A CA 1
ATOM 4577 C C . ARG A 1 569 ? 10.010 -7.700 -8.698 1.00 90.62 569 ARG A C 1
ATOM 4579 O O . ARG A 1 569 ? 9.879 -7.824 -7.483 1.00 90.62 569 ARG A O 1
ATOM 4586 N N . TYR A 1 570 ? 10.805 -6.781 -9.244 1.00 91.06 570 TYR A N 1
ATOM 4587 C CA . TYR A 1 570 ? 11.553 -5.806 -8.442 1.00 91.06 570 TYR A CA 1
ATOM 4588 C C . TYR A 1 570 ? 10.642 -4.821 -7.710 1.00 91.06 570 TYR A C 1
ATOM 4590 O O . TYR A 1 570 ? 10.958 -4.439 -6.593 1.00 91.06 570 TYR A O 1
ATOM 4598 N N . LEU A 1 571 ? 9.498 -4.460 -8.291 1.00 94.88 571 LEU A N 1
ATOM 4599 C CA . LEU A 1 571 ? 8.489 -3.623 -7.644 1.00 94.88 571 LEU A CA 1
ATOM 4600 C C . LEU A 1 571 ? 7.799 -4.378 -6.495 1.00 94.88 571 LEU A C 1
ATOM 4602 O O . LEU A 1 571 ? 7.726 -3.869 -5.377 1.00 94.88 571 LEU A O 1
ATOM 4606 N N . TYR A 1 572 ? 7.365 -5.621 -6.733 1.00 94.94 572 TYR A N 1
ATOM 4607 C CA . TYR A 1 572 ? 6.752 -6.460 -5.693 1.00 94.94 572 TYR A CA 1
ATOM 4608 C C . TYR A 1 572 ? 7.714 -6.745 -4.533 1.00 94.94 572 TYR A C 1
ATOM 4610 O O . TYR A 1 572 ? 7.346 -6.556 -3.371 1.00 94.94 572 TYR A O 1
ATOM 4618 N N . ASN A 1 573 ? 8.953 -7.138 -4.843 1.00 93.19 573 ASN A N 1
ATOM 4619 C CA . ASN A 1 573 ? 9.994 -7.389 -3.842 1.00 93.19 573 ASN A CA 1
ATOM 4620 C C . ASN A 1 573 ? 10.531 -6.097 -3.214 1.00 93.19 573 ASN A C 1
ATOM 4622 O O . ASN A 1 573 ? 10.969 -6.122 -2.069 1.00 93.19 573 ASN A O 1
ATOM 4626 N N . GLY A 1 574 ? 10.445 -4.968 -3.921 1.00 94.19 574 GLY A N 1
ATOM 4627 C CA . GLY A 1 574 ? 10.817 -3.628 -3.459 1.00 94.19 574 GLY A CA 1
ATOM 4628 C C . GLY A 1 574 ? 9.863 -3.035 -2.419 1.00 94.19 574 GLY A C 1
ATOM 4629 O O . GLY A 1 574 ? 9.860 -1.829 -2.208 1.00 94.19 574 GLY A O 1
ATOM 4630 N N . GLY A 1 575 ? 9.042 -3.873 -1.781 1.00 96.19 575 GLY A N 1
ATOM 4631 C CA . GLY A 1 575 ? 8.158 -3.522 -0.675 1.00 96.19 575 GLY A CA 1
ATOM 4632 C C . GLY A 1 575 ? 6.680 -3.418 -1.041 1.00 96.19 575 GLY A C 1
ATOM 4633 O O . GLY A 1 575 ? 5.852 -3.473 -0.134 1.00 96.19 575 GLY A O 1
ATOM 4634 N N . TYR A 1 576 ? 6.308 -3.364 -2.326 1.00 97.44 576 TYR A N 1
ATOM 4635 C CA . TYR A 1 576 ? 4.894 -3.276 -2.720 1.00 97.44 576 TYR A CA 1
ATOM 4636 C C . TYR A 1 576 ? 4.070 -4.456 -2.188 1.00 97.44 576 TYR A C 1
ATOM 4638 O O . TYR A 1 576 ? 2.984 -4.261 -1.645 1.00 97.44 576 TYR A O 1
ATOM 4646 N N . PHE A 1 577 ? 4.622 -5.673 -2.243 1.00 95.19 577 PHE A N 1
ATOM 4647 C CA . PHE A 1 577 ? 3.949 -6.859 -1.713 1.00 95.19 577 PHE A CA 1
ATOM 4648 C C . PHE A 1 577 ? 3.809 -6.831 -0.183 1.00 95.19 577 PHE A C 1
ATOM 4650 O O . PHE A 1 577 ? 2.793 -7.273 0.344 1.00 95.19 577 PHE A O 1
ATOM 4657 N N . ILE A 1 578 ? 4.793 -6.272 0.534 1.00 96.06 578 ILE A N 1
ATOM 4658 C CA . ILE A 1 578 ? 4.729 -6.103 1.997 1.00 96.06 578 ILE A CA 1
ATOM 4659 C C . ILE A 1 578 ? 3.562 -5.177 2.353 1.00 96.06 578 ILE A C 1
ATOM 4661 O O . ILE A 1 578 ? 2.754 -5.509 3.218 1.00 96.06 578 ILE A O 1
ATOM 4665 N N . VAL A 1 579 ? 3.436 -4.051 1.642 1.00 98.06 579 VAL A N 1
ATOM 4666 C CA . VAL A 1 579 ? 2.343 -3.090 1.842 1.00 98.06 579 VAL A CA 1
ATOM 4667 C C . VAL A 1 579 ? 0.988 -3.725 1.531 1.00 98.06 579 VAL A C 1
ATOM 4669 O O . VAL A 1 579 ? 0.059 -3.602 2.327 1.00 98.06 579 VAL A O 1
ATOM 4672 N N . PHE A 1 580 ? 0.882 -4.444 0.411 1.00 96.62 580 PHE A N 1
ATOM 4673 C CA . PHE A 1 580 ? -0.346 -5.135 0.018 1.00 96.62 580 PHE A CA 1
ATOM 4674 C C . PHE A 1 580 ? -0.789 -6.161 1.072 1.00 96.62 580 PHE A C 1
ATOM 4676 O O . PHE A 1 580 ? -1.920 -6.095 1.550 1.00 96.62 580 PHE A O 1
ATOM 4683 N N . ARG A 1 581 ? 0.118 -7.037 1.529 1.00 95.38 581 ARG A N 1
ATOM 4684 C CA . ARG A 1 581 ? -0.180 -8.033 2.575 1.00 95.38 581 ARG A CA 1
ATOM 4685 C C . ARG A 1 581 ? -0.541 -7.396 3.919 1.00 95.38 581 ARG A C 1
ATOM 4687 O O . ARG A 1 581 ? -1.405 -7.914 4.625 1.00 95.38 581 ARG A O 1
ATOM 4694 N N . ALA A 1 582 ? 0.094 -6.281 4.280 1.00 96.62 582 ALA A N 1
ATOM 4695 C CA . ALA A 1 582 ? -0.254 -5.542 5.490 1.00 96.62 582 ALA A CA 1
ATOM 4696 C C . ALA A 1 582 ? -1.683 -4.977 5.413 1.00 96.62 582 ALA A C 1
ATOM 4698 O O . ALA A 1 582 ? -2.426 -5.080 6.390 1.00 96.62 582 ALA A O 1
ATOM 4699 N N . ILE A 1 583 ? -2.089 -4.446 4.253 1.00 96.56 583 ILE A N 1
ATOM 4700 C CA . ILE A 1 583 ? -3.467 -4.000 4.013 1.00 96.56 583 ILE A CA 1
ATOM 4701 C C . ILE A 1 583 ? -4.434 -5.178 4.133 1.00 96.56 583 ILE A C 1
ATOM 4703 O O . ILE A 1 583 ? -5.370 -5.092 4.922 1.00 96.56 583 ILE A O 1
ATOM 4707 N N . GLU A 1 584 ? -4.197 -6.288 3.427 1.00 93.31 584 GLU A N 1
ATOM 4708 C CA . GLU A 1 584 ? -5.065 -7.476 3.495 1.00 93.31 584 GLU A CA 1
ATOM 4709 C C . GLU A 1 584 ? -5.255 -7.976 4.933 1.00 93.31 584 GLU A C 1
ATOM 4711 O O . GLU A 1 584 ? -6.377 -8.277 5.345 1.00 93.31 584 GLU A O 1
ATOM 4716 N N . ARG A 1 585 ? -4.178 -8.003 5.730 1.00 92.88 585 ARG A N 1
ATOM 4717 C CA . ARG A 1 585 ? -4.237 -8.381 7.148 1.00 92.88 585 ARG A CA 1
ATOM 4718 C C . ARG A 1 585 ? -5.160 -7.457 7.942 1.00 92.88 585 ARG A C 1
ATOM 4720 O O . ARG A 1 585 ? -6.043 -7.947 8.643 1.00 92.88 585 ARG A O 1
ATOM 4727 N N . VAL A 1 586 ? -5.004 -6.139 7.802 1.00 93.75 586 VAL A N 1
ATOM 4728 C CA . VAL A 1 586 ? -5.871 -5.161 8.485 1.00 93.75 586 VAL A CA 1
ATOM 4729 C C . VAL A 1 586 ? -7.325 -5.309 8.030 1.00 93.75 586 VAL A C 1
ATOM 4731 O O . VAL A 1 586 ? -8.239 -5.306 8.852 1.00 93.75 586 VAL A O 1
ATOM 4734 N N . MET A 1 587 ? -7.557 -5.510 6.735 1.00 91.25 587 MET A N 1
ATOM 4735 C CA . MET A 1 587 ? -8.893 -5.727 6.173 1.00 91.25 587 MET A CA 1
ATOM 4736 C C . MET A 1 587 ? -9.577 -6.996 6.707 1.00 91.25 587 MET A C 1
ATOM 4738 O O . MET A 1 587 ? -10.803 -7.030 6.872 1.00 91.25 587 MET A O 1
ATOM 4742 N N . TYR A 1 588 ? -8.797 -8.038 6.997 1.00 86.75 588 TYR A N 1
ATOM 4743 C CA . TYR A 1 588 ? -9.286 -9.278 7.596 1.00 86.75 588 TYR A CA 1
ATOM 4744 C C . TYR A 1 588 ? -9.669 -9.105 9.075 1.00 86.75 588 TYR A C 1
ATOM 4746 O O . TYR A 1 588 ? -10.657 -9.683 9.534 1.00 86.75 588 TYR A O 1
ATOM 4754 N N . GLU A 1 589 ? -8.939 -8.267 9.818 1.00 86.56 589 GLU A N 1
ATOM 4755 C CA . GLU A 1 589 ? -9.269 -7.928 11.210 1.00 86.56 589 GLU A CA 1
ATOM 4756 C C . GLU A 1 589 ? -10.615 -7.190 11.324 1.00 86.56 589 GLU A C 1
ATOM 4758 O O . GLU A 1 589 ? -11.375 -7.423 12.268 1.00 86.56 589 GLU A O 1
ATOM 4763 N N . TYR A 1 590 ? -10.970 -6.371 10.328 1.00 85.19 590 TYR A N 1
ATOM 4764 C CA . TYR A 1 590 ? -12.287 -5.733 10.218 1.00 85.19 590 TYR A CA 1
ATOM 4765 C C . TYR A 1 590 ? -13.349 -6.691 9.660 1.00 85.19 590 TYR A C 1
ATOM 4767 O O . TYR A 1 590 ? -13.926 -6.473 8.594 1.00 85.19 590 TYR A O 1
ATOM 4775 N N . SER A 1 591 ? -13.643 -7.759 10.399 1.00 78.94 591 SER A N 1
ATOM 4776 C CA . SER A 1 591 ? -14.568 -8.810 9.946 1.00 78.94 591 SER A CA 1
ATOM 4777 C C . SER A 1 591 ? -16.019 -8.360 9.704 1.00 78.94 591 SER A C 1
ATOM 4779 O O . SER A 1 591 ? -16.747 -9.066 9.012 1.00 78.94 591 SER A O 1
ATOM 4781 N N . GLY A 1 592 ? -16.432 -7.200 10.233 1.00 80.69 592 GLY A N 1
ATOM 4782 C CA . GLY A 1 592 ? -17.750 -6.594 9.988 1.00 80.69 592 GLY A CA 1
ATOM 4783 C C . GLY A 1 592 ? -17.796 -5.581 8.841 1.00 80.69 592 GLY A C 1
ATOM 4784 O O . GLY A 1 592 ? -18.867 -5.046 8.555 1.00 80.69 592 GLY A O 1
ATOM 4785 N N . CYS A 1 593 ? -16.652 -5.279 8.223 1.00 84.50 593 CYS A N 1
ATOM 4786 C CA . CYS A 1 593 ? -16.554 -4.372 7.084 1.00 84.50 593 CYS A CA 1
ATOM 4787 C C . CYS A 1 593 ? -16.789 -5.137 5.781 1.00 84.50 593 CYS A C 1
ATOM 4789 O O . CYS A 1 593 ? -16.350 -6.277 5.627 1.00 84.50 593 CYS A O 1
ATOM 4791 N N . GLU A 1 594 ? -17.456 -4.513 4.828 1.00 86.44 594 GLU A N 1
ATOM 4792 C CA . GLU A 1 594 ? -17.612 -5.061 3.493 1.00 86.44 594 GLU A CA 1
ATOM 4793 C C . GLU A 1 594 ? -16.659 -4.361 2.526 1.00 86.44 594 GLU A C 1
ATOM 4795 O O . GLU A 1 594 ? -16.571 -3.132 2.531 1.00 86.44 594 GLU A O 1
ATOM 4800 N N . TYR A 1 595 ? -15.937 -5.140 1.720 1.00 92.19 595 TYR A N 1
ATOM 4801 C CA . TYR A 1 595 ? -15.130 -4.601 0.636 1.00 92.19 595 TYR A CA 1
ATOM 4802 C C . TYR A 1 595 ? -14.960 -5.604 -0.503 1.00 92.19 595 TYR A C 1
ATOM 4804 O O . TYR A 1 595 ? -15.081 -6.815 -0.304 1.00 92.19 595 TYR A O 1
ATOM 4812 N N . GLU A 1 596 ? -14.605 -5.077 -1.668 1.00 91.75 596 GLU A N 1
ATOM 4813 C CA . GLU A 1 596 ? -14.263 -5.829 -2.877 1.00 91.75 596 GLU A CA 1
ATOM 4814 C C . GLU A 1 596 ? -12.827 -5.495 -3.283 1.00 91.75 596 GLU A C 1
ATOM 4816 O O . GLU A 1 596 ? -12.424 -4.333 -3.216 1.00 91.75 596 GLU A O 1
ATOM 4821 N N . THR A 1 597 ? -12.041 -6.504 -3.661 1.00 94.31 597 THR A N 1
ATOM 4822 C CA . THR A 1 597 ? -10.644 -6.327 -4.075 1.00 94.31 597 THR A CA 1
ATOM 4823 C C . THR A 1 597 ? -10.537 -6.465 -5.584 1.00 94.31 597 THR A C 1
ATOM 4825 O O . THR A 1 597 ? -10.906 -7.489 -6.148 1.00 94.31 597 THR A O 1
ATOM 4828 N N . ASP A 1 598 ? -9.960 -5.445 -6.206 1.00 95.75 598 ASP A N 1
ATOM 4829 C CA . ASP A 1 598 ? -9.793 -5.339 -7.648 1.00 95.75 598 ASP A CA 1
ATOM 4830 C C . ASP A 1 598 ? -8.308 -5.216 -8.011 1.00 95.75 598 ASP A C 1
ATOM 4832 O O . ASP A 1 598 ? -7.573 -4.418 -7.411 1.00 95.75 598 ASP A O 1
ATOM 4836 N N . GLY A 1 599 ? -7.886 -5.912 -9.066 1.00 97.06 599 GLY A N 1
ATOM 4837 C CA . GLY A 1 599 ? -6.651 -5.596 -9.784 1.00 97.06 599 GLY A CA 1
ATOM 4838 C C . GLY A 1 599 ? -6.930 -4.638 -10.941 1.00 97.06 599 GLY A C 1
ATOM 4839 O O . GLY A 1 599 ? -7.892 -4.808 -11.692 1.00 97.06 599 GLY A O 1
ATOM 4840 N N . VAL A 1 600 ? -6.097 -3.613 -11.105 1.00 98.12 600 VAL A N 1
ATOM 4841 C CA . VAL A 1 600 ? -6.301 -2.577 -12.127 1.00 98.12 600 VAL A CA 1
ATOM 4842 C C . VAL A 1 600 ? -5.381 -2.815 -13.322 1.00 98.12 600 VAL A C 1
ATOM 4844 O O . VAL A 1 600 ? -4.197 -3.105 -13.156 1.00 98.12 600 VAL A O 1
ATOM 4847 N N . CYS A 1 601 ? -5.897 -2.635 -14.539 1.00 98.06 601 CYS A N 1
ATOM 4848 C CA . CYS A 1 601 ? -5.117 -2.763 -15.771 1.00 98.06 601 CYS A CA 1
ATOM 4849 C C . CYS A 1 601 ? -3.991 -1.705 -15.856 1.00 98.06 601 CYS A C 1
ATOM 4851 O O . CYS A 1 601 ? -4.299 -0.527 -16.067 1.00 98.06 601 CYS A O 1
ATOM 4853 N N . PRO A 1 602 ? -2.696 -2.096 -15.815 1.00 97.12 602 PRO A N 1
ATOM 4854 C CA . PRO A 1 602 ? -1.561 -1.167 -15.887 1.00 97.12 602 PRO A CA 1
ATOM 4855 C C . PRO A 1 602 ? -1.559 -0.324 -17.167 1.00 97.12 602 PRO A C 1
ATOM 4857 O O . PRO A 1 602 ? -1.322 0.881 -17.135 1.00 97.12 602 PRO A O 1
ATOM 4860 N N . ASP A 1 603 ? -1.916 -0.932 -18.300 1.00 95.88 603 ASP A N 1
ATOM 4861 C CA . ASP A 1 603 ? -1.969 -0.221 -19.581 1.00 95.88 603 ASP A CA 1
ATOM 4862 C C . ASP A 1 603 ? -3.120 0.798 -19.649 1.00 95.88 603 ASP A C 1
ATOM 4864 O O . ASP A 1 603 ? -2.977 1.843 -20.285 1.00 95.88 603 ASP A O 1
ATOM 4868 N N . CYS A 1 604 ? -4.252 0.533 -18.979 1.00 97.00 604 CYS A N 1
ATOM 4869 C CA . CYS A 1 604 ? -5.339 1.509 -18.862 1.00 97.00 604 CYS A CA 1
ATOM 4870 C C . CYS A 1 604 ? -4.905 2.688 -17.992 1.00 97.00 604 CYS A C 1
ATOM 4872 O O . CYS A 1 604 ? -5.148 3.824 -18.377 1.00 97.00 604 CYS A O 1
ATOM 4874 N N . LEU A 1 605 ? -4.230 2.432 -16.867 1.00 95.81 605 LEU A N 1
ATOM 4875 C CA . LEU A 1 605 ? -3.692 3.484 -15.995 1.00 95.81 605 LEU A CA 1
ATOM 4876 C C . LEU A 1 605 ? -2.724 4.417 -16.730 1.00 95.81 605 LEU A C 1
ATOM 4878 O O . LEU A 1 605 ? -2.719 5.621 -16.482 1.00 95.81 605 LEU A O 1
ATOM 4882 N N . GLN A 1 606 ? -1.932 3.868 -17.652 1.00 94.31 606 GLN A N 1
ATOM 4883 C CA . GLN A 1 606 ? -0.981 4.645 -18.439 1.00 94.31 606 GLN A CA 1
ATOM 4884 C C . GLN A 1 606 ? -1.660 5.509 -19.516 1.00 94.31 606 GLN A C 1
ATOM 4886 O O . GLN A 1 606 ? -1.193 6.613 -19.809 1.00 94.31 606 GLN A O 1
ATOM 4891 N N . LYS A 1 607 ? -2.735 5.013 -20.142 1.00 94.06 607 LYS A N 1
ATOM 4892 C CA . LYS A 1 607 ? -3.320 5.628 -21.349 1.00 94.06 607 LYS A CA 1
ATOM 4893 C C . LYS A 1 607 ? -4.602 6.420 -21.099 1.00 94.06 607 LYS A C 1
ATOM 4895 O O . LYS A 1 607 ? -4.813 7.431 -21.765 1.00 94.06 607 LYS A O 1
ATOM 4900 N N . ASN A 1 608 ? -5.425 5.996 -20.147 1.00 95.69 608 ASN A N 1
ATOM 4901 C CA . ASN A 1 608 ? -6.775 6.517 -19.939 1.00 95.69 608 ASN A CA 1
ATOM 4902 C C . ASN A 1 608 ? -6.850 7.409 -18.692 1.00 95.69 608 ASN A C 1
ATOM 4904 O O . ASN A 1 608 ? -5.885 7.548 -17.934 1.00 95.69 608 ASN A O 1
ATOM 4908 N N . ASN A 1 609 ? -8.006 8.040 -18.482 1.00 96.06 609 ASN A N 1
ATOM 4909 C CA . ASN A 1 609 ? -8.310 8.702 -17.218 1.00 96.06 609 ASN A CA 1
ATOM 4910 C C . ASN A 1 609 ? -8.447 7.643 -16.104 1.00 96.06 609 ASN A C 1
ATOM 4912 O O . ASN A 1 609 ? -9.075 6.612 -16.357 1.00 96.06 609 ASN A O 1
ATOM 4916 N N . PRO A 1 610 ? -7.906 7.865 -14.887 1.00 96.56 610 PRO A N 1
ATOM 4917 C CA . PRO A 1 610 ? -8.133 6.984 -13.742 1.00 96.56 610 PRO A CA 1
ATOM 4918 C C . PRO A 1 610 ? -9.598 6.582 -13.532 1.00 96.56 610 PRO A C 1
ATOM 4920 O O . PRO A 1 610 ? -9.851 5.427 -13.201 1.00 96.56 610 PRO A O 1
ATOM 4923 N N . SER A 1 611 ? -10.563 7.466 -13.797 1.00 96.81 611 SER A N 1
ATOM 4924 C CA . SER A 1 611 ? -11.994 7.166 -13.636 1.00 96.81 611 SER A CA 1
ATOM 4925 C C . SER A 1 611 ? -12.512 6.045 -14.549 1.00 96.81 611 SER A C 1
ATOM 4927 O O . SER A 1 611 ? -13.423 5.321 -14.153 1.00 96.81 611 SER A O 1
ATOM 4929 N N . GLU A 1 612 ? -11.897 5.868 -15.723 1.00 96.69 612 GLU A N 1
ATOM 4930 C CA . GLU A 1 612 ? -12.334 4.990 -16.826 1.00 96.69 612 GLU A CA 1
ATOM 4931 C C . GLU A 1 612 ? -11.503 3.694 -16.929 1.00 96.69 612 GLU A C 1
ATOM 4933 O O . GLU A 1 612 ? -11.596 2.930 -17.899 1.00 96.69 612 GLU A O 1
ATOM 4938 N N . VAL A 1 613 ? -10.600 3.446 -15.976 1.00 97.50 613 VAL A N 1
ATOM 4939 C CA . VAL A 1 613 ? -9.718 2.277 -16.057 1.00 97.50 613 VAL A CA 1
ATOM 4940 C C . VAL A 1 613 ? -10.479 0.979 -15.812 1.00 97.50 613 VAL A C 1
ATOM 4942 O O . VAL A 1 613 ? -11.345 0.876 -14.946 1.00 97.50 613 VAL A O 1
ATOM 4945 N N . HIS A 1 614 ? -10.101 -0.051 -16.568 1.00 97.62 614 HIS A N 1
ATOM 4946 C CA . HIS A 1 614 ? -10.627 -1.397 -16.364 1.00 97.62 614 HIS A CA 1
ATOM 4947 C C . HIS A 1 614 ? -10.053 -2.030 -15.093 1.00 97.62 614 HIS A C 1
ATOM 4949 O O . HIS A 1 614 ? -8.843 -1.960 -14.850 1.00 97.62 614 HIS A O 1
ATOM 4955 N N . THR A 1 615 ? -10.925 -2.705 -14.348 1.00 97.31 615 THR A N 1
ATOM 4956 C CA . THR A 1 615 ? -10.610 -3.499 -13.159 1.00 97.31 615 THR A CA 1
ATOM 4957 C C . THR A 1 615 ? -11.083 -4.935 -13.350 1.00 97.31 615 THR A C 1
ATOM 4959 O O . THR A 1 615 ? -12.122 -5.150 -13.977 1.00 97.31 615 THR A O 1
ATOM 4962 N N . TRP A 1 616 ? -10.321 -5.888 -12.820 1.00 96.31 616 TRP A N 1
ATOM 4963 C CA . TRP A 1 616 ? -10.717 -7.291 -12.682 1.00 96.31 616 TRP A CA 1
ATOM 4964 C C . TRP A 1 616 ? -10.967 -7.592 -11.211 1.00 96.31 616 TRP A C 1
ATOM 4966 O O . TRP A 1 616 ? -10.166 -7.169 -10.369 1.00 96.31 616 TRP A O 1
ATOM 4976 N N . ASP A 1 617 ? -12.025 -8.345 -10.927 1.00 92.19 617 ASP A N 1
ATOM 4977 C CA . ASP A 1 617 ? -12.240 -8.882 -9.584 1.00 92.19 617 ASP A CA 1
ATOM 4978 C C . ASP A 1 617 ? -11.082 -9.824 -9.224 1.00 92.19 617 ASP A C 1
ATOM 4980 O O . ASP A 1 617 ? -10.541 -10.541 -10.075 1.00 92.19 617 ASP A O 1
ATOM 4984 N N . TRP A 1 618 ? -10.673 -9.829 -7.957 1.00 91.31 618 TRP A N 1
ATOM 4985 C CA . TRP A 1 618 ? -9.540 -10.642 -7.526 1.00 91.31 618 TRP A CA 1
ATOM 4986 C C . TRP A 1 618 ? -9.739 -12.140 -7.802 1.00 91.31 618 TRP A C 1
ATOM 4988 O O . TRP A 1 618 ? -8.783 -12.810 -8.185 1.00 91.31 618 TRP A O 1
ATOM 4998 N N . ASN A 1 619 ? -10.965 -12.670 -7.715 1.00 86.81 619 ASN A N 1
ATOM 4999 C CA . ASN A 1 619 ? -11.219 -14.084 -8.011 1.00 86.81 619 ASN A CA 1
ATOM 5000 C C . ASN A 1 619 ? -11.050 -14.398 -9.503 1.00 86.81 619 ASN A C 1
ATOM 5002 O O . ASN A 1 619 ? -10.618 -15.498 -9.843 1.00 86.81 619 ASN A O 1
ATOM 5006 N N . GLU A 1 620 ? -11.345 -13.451 -10.401 1.00 90.00 620 GLU A N 1
ATOM 5007 C CA . GLU A 1 620 ? -11.066 -13.610 -11.836 1.00 90.00 620 GLU A CA 1
ATOM 5008 C C . GLU A 1 620 ? -9.558 -13.739 -12.078 1.00 90.00 620 GLU A C 1
ATOM 5010 O O . GLU A 1 620 ? -9.109 -14.586 -12.854 1.00 90.00 620 GLU A O 1
ATOM 5015 N N . LEU A 1 621 ? -8.765 -12.932 -11.369 1.00 91.75 621 LEU A N 1
ATOM 5016 C CA . LEU A 1 621 ? -7.307 -12.983 -11.434 1.00 91.75 621 LEU A CA 1
ATOM 5017 C C . LEU A 1 621 ? -6.750 -14.283 -10.844 1.00 91.75 621 LEU A C 1
ATOM 5019 O O . LEU A 1 621 ? -5.828 -14.863 -11.422 1.00 91.75 621 LEU A O 1
ATOM 5023 N N . GLU A 1 622 ? -7.312 -14.768 -9.735 1.00 87.00 622 GLU A N 1
ATOM 5024 C CA . GLU A 1 622 ? -6.948 -16.059 -9.139 1.00 87.00 622 GLU A CA 1
ATOM 5025 C C . GLU A 1 622 ? -7.326 -17.236 -10.045 1.00 87.00 622 GLU A C 1
ATOM 5027 O O . GLU A 1 622 ? -6.531 -18.161 -10.210 1.00 87.00 622 GLU A O 1
ATOM 5032 N N . ALA A 1 623 ? -8.490 -17.191 -10.694 1.00 86.12 623 ALA A N 1
ATOM 5033 C CA . ALA A 1 623 ? -8.907 -18.206 -11.656 1.00 86.12 623 ALA A CA 1
ATOM 5034 C C . ALA A 1 623 ? -7.973 -18.232 -12.876 1.00 86.12 623 ALA A C 1
ATOM 5036 O O . ALA A 1 623 ? -7.476 -19.296 -13.249 1.00 86.12 623 ALA A O 1
ATOM 5037 N N . ALA A 1 624 ? -7.637 -17.067 -13.440 1.00 88.88 624 ALA A N 1
ATOM 5038 C CA . ALA A 1 624 ? -6.632 -16.958 -14.500 1.00 88.88 624 ALA A CA 1
ATOM 5039 C C . ALA A 1 624 ? -5.246 -17.442 -14.022 1.00 88.88 624 ALA A C 1
ATOM 5041 O O . ALA A 1 624 ? -4.468 -18.032 -14.784 1.00 88.88 624 ALA A O 1
ATOM 5042 N N . ALA A 1 625 ? -4.916 -17.230 -12.742 1.00 86.81 625 ALA A N 1
ATOM 5043 C CA . ALA A 1 625 ? -3.701 -17.758 -12.133 1.00 86.81 625 ALA A CA 1
ATOM 5044 C C . ALA A 1 625 ? -3.696 -19.287 -12.100 1.00 86.81 625 ALA A C 1
ATOM 5046 O O . ALA A 1 625 ? -2.743 -19.896 -12.594 1.00 86.81 625 ALA A O 1
ATOM 5047 N N . TYR A 1 626 ? -4.776 -19.876 -11.593 1.00 82.62 626 TYR A N 1
ATOM 5048 C CA . TYR A 1 626 ? -4.987 -21.313 -11.467 1.00 82.62 626 TYR A CA 1
ATOM 5049 C C . TYR A 1 626 ? -4.998 -22.028 -12.824 1.00 82.62 626 TYR A C 1
ATOM 5051 O O . TYR A 1 626 ? -4.363 -23.068 -12.981 1.00 82.62 626 TYR A O 1
ATOM 5059 N N . ASN A 1 627 ? -5.624 -21.420 -13.833 1.00 86.88 627 ASN A N 1
ATOM 5060 C CA . ASN A 1 627 ? -5.683 -21.942 -15.201 1.00 86.88 627 ASN A CA 1
ATOM 5061 C C . ASN A 1 627 ? -4.345 -21.836 -15.957 1.00 86.88 627 ASN A C 1
ATOM 5063 O O . ASN A 1 627 ? -4.241 -22.273 -17.102 1.00 86.88 627 ASN A O 1
ATOM 5067 N N . GLY A 1 628 ? -3.309 -21.250 -15.348 1.00 87.38 628 GLY A N 1
ATOM 5068 C CA . GLY A 1 628 ? -1.997 -21.101 -15.975 1.00 87.38 628 GLY A CA 1
ATOM 5069 C C . GLY A 1 628 ? -1.959 -20.058 -17.097 1.00 87.38 628 GLY A C 1
ATOM 5070 O O . GLY A 1 628 ? -1.023 -20.061 -17.900 1.00 87.38 628 GLY A O 1
ATOM 5071 N N . GLU A 1 629 ? -2.931 -19.144 -17.155 1.00 91.25 629 GLU A N 1
ATOM 5072 C CA . GLU A 1 629 ? -2.974 -18.095 -18.175 1.00 91.25 629 GLU A CA 1
ATOM 5073 C C . GLU A 1 629 ? -1.786 -17.142 -18.003 1.00 91.25 629 GLU A C 1
ATOM 5075 O O . GLU A 1 629 ? -1.527 -16.630 -16.913 1.00 91.25 629 GLU A O 1
ATOM 5080 N N . LYS A 1 630 ? -1.019 -16.901 -19.069 1.00 91.94 630 LYS A N 1
ATOM 5081 C CA . LYS A 1 630 ? 0.134 -15.981 -19.015 1.00 91.94 630 LYS A CA 1
ATOM 5082 C C . LYS A 1 630 ? -0.286 -14.518 -19.144 1.00 91.94 630 LYS A C 1
ATOM 5084 O O . LYS A 1 630 ? 0.376 -13.633 -18.614 1.00 91.94 630 LYS A O 1
ATOM 5089 N N . GLN A 1 631 ? -1.375 -14.263 -19.861 1.00 95.31 631 GLN A N 1
ATOM 5090 C CA . GLN A 1 631 ? -1.875 -12.924 -20.142 1.00 95.31 631 GLN A CA 1
ATOM 5091 C C . GLN A 1 631 ? -3.376 -12.867 -19.902 1.00 95.31 631 GLN A C 1
ATOM 5093 O O . GLN A 1 631 ? -4.084 -13.808 -20.241 1.00 95.31 631 GLN A O 1
ATOM 5098 N N . ILE A 1 632 ? -3.838 -11.730 -19.400 1.00 95.50 632 ILE A N 1
ATOM 5099 C CA . ILE A 1 632 ? -5.252 -11.400 -19.225 1.00 95.50 632 ILE A CA 1
ATOM 5100 C C . ILE A 1 632 ? -5.615 -10.228 -20.138 1.00 95.50 632 ILE A C 1
ATOM 5102 O O . ILE A 1 632 ? -4.777 -9.368 -20.435 1.00 95.50 632 ILE A O 1
ATOM 5106 N N . ARG A 1 633 ? -6.859 -10.190 -20.623 1.00 95.75 633 ARG A N 1
ATOM 5107 C CA . ARG A 1 633 ? -7.351 -9.107 -21.488 1.00 95.75 633 ARG A CA 1
ATOM 5108 C C . ARG A 1 633 ? -8.300 -8.197 -20.712 1.00 95.75 633 ARG A C 1
ATOM 5110 O O . ARG A 1 633 ? -9.171 -8.682 -19.998 1.00 95.75 633 ARG A O 1
ATOM 5117 N N . CYS A 1 634 ? -8.137 -6.883 -20.850 1.00 96.75 634 CYS A N 1
ATOM 5118 C CA . CYS A 1 634 ? -9.071 -5.908 -20.279 1.00 96.75 634 CYS A CA 1
ATOM 5119 C C . CYS A 1 634 ? -10.169 -5.523 -21.285 1.00 96.75 634 CYS A C 1
ATOM 5121 O O . CYS A 1 634 ? -10.008 -5.736 -22.491 1.00 96.75 634 CYS A O 1
ATOM 5123 N N . ASN A 1 635 ? -11.250 -4.883 -20.824 1.00 93.38 635 ASN A N 1
ATOM 5124 C CA . ASN A 1 635 ? -12.351 -4.455 -21.706 1.00 93.38 635 ASN A CA 1
ATOM 5125 C C . ASN A 1 635 ? -11.929 -3.416 -22.758 1.00 93.38 635 ASN A C 1
ATOM 5127 O O . ASN A 1 635 ? -12.539 -3.330 -23.818 1.00 93.38 635 ASN A O 1
ATOM 5131 N N . ASN A 1 636 ? -10.833 -2.692 -22.513 1.00 94.00 636 ASN A N 1
ATOM 5132 C CA . ASN A 1 636 ? -10.242 -1.750 -23.469 1.00 94.00 636 ASN A CA 1
ATOM 5133 C C . ASN A 1 636 ? -9.285 -2.432 -24.472 1.00 94.00 636 ASN A C 1
ATOM 5135 O O . ASN A 1 636 ? -8.567 -1.759 -25.207 1.00 94.00 636 ASN A O 1
ATOM 5139 N N . GLY A 1 637 ? -9.231 -3.770 -24.494 1.00 94.81 637 GLY A N 1
ATOM 5140 C CA . GLY A 1 637 ? -8.463 -4.555 -25.465 1.00 94.81 637 GLY A CA 1
ATOM 5141 C C . GLY A 1 637 ? -6.976 -4.739 -25.144 1.00 94.81 637 GLY A C 1
ATOM 5142 O O . GLY A 1 637 ? -6.278 -5.410 -25.907 1.00 94.81 637 GLY A O 1
ATOM 5143 N N . HIS A 1 638 ? -6.475 -4.202 -24.027 1.00 95.19 638 HIS A N 1
ATOM 5144 C CA . HIS A 1 638 ? -5.086 -4.410 -23.608 1.00 95.19 638 HIS A CA 1
ATOM 5145 C C . HIS A 1 638 ? -4.840 -5.866 -23.206 1.00 95.19 638 HIS A C 1
ATOM 5147 O O . HIS A 1 638 ? -5.651 -6.458 -22.493 1.00 95.19 638 HIS A O 1
ATOM 5153 N N . LYS A 1 639 ? -3.710 -6.428 -23.650 1.00 95.62 639 LYS A N 1
ATOM 5154 C CA . LYS A 1 639 ? -3.206 -7.738 -23.223 1.00 95.62 639 LYS A CA 1
ATOM 5155 C C . LYS A 1 639 ? -2.120 -7.513 -22.181 1.00 95.62 639 LYS A C 1
ATOM 5157 O O . LYS A 1 639 ? -1.029 -7.062 -22.519 1.00 95.62 639 LYS A O 1
ATOM 5162 N N . VAL A 1 640 ? -2.430 -7.822 -20.933 1.00 95.00 640 VAL A N 1
ATOM 5163 C CA . VAL A 1 640 ? -1.560 -7.559 -19.789 1.00 95.00 640 VAL A CA 1
ATOM 5164 C C . VAL A 1 640 ? -0.968 -8.873 -19.307 1.00 95.00 640 VAL A C 1
ATOM 5166 O O . VAL A 1 640 ? -1.681 -9.864 -19.170 1.00 95.00 640 VAL A O 1
ATOM 5169 N N . ASP A 1 641 ? 0.337 -8.887 -19.047 1.00 93.38 641 ASP A N 1
ATOM 5170 C CA . ASP A 1 641 ? 0.973 -9.998 -18.339 1.00 93.38 641 ASP A CA 1
ATOM 5171 C C . ASP A 1 641 ? 0.347 -10.131 -16.946 1.00 93.38 641 ASP A C 1
ATOM 5173 O O . ASP A 1 641 ? 0.373 -9.186 -16.153 1.00 93.38 641 ASP A O 1
ATOM 5177 N N . LYS A 1 642 ? -0.211 -11.307 -16.651 1.00 93.44 642 LYS A N 1
ATOM 5178 C CA . LYS A 1 642 ? -0.890 -11.587 -15.382 1.00 93.44 642 LYS A CA 1
ATOM 5179 C C . LYS A 1 642 ? 0.006 -11.266 -14.182 1.00 93.44 642 LYS A C 1
ATOM 5181 O O . LYS A 1 642 ? -0.478 -10.709 -13.199 1.00 93.44 642 LYS A O 1
ATOM 5186 N N . LEU A 1 643 ? 1.309 -11.543 -14.280 1.00 91.75 643 LEU A N 1
ATOM 5187 C CA . LEU A 1 643 ? 2.266 -11.331 -13.189 1.00 91.75 643 LEU A CA 1
ATOM 5188 C C . LEU A 1 643 ? 2.431 -9.855 -12.816 1.00 91.75 643 LEU A C 1
ATOM 5190 O O . LEU A 1 643 ? 2.730 -9.555 -11.662 1.00 91.75 643 LEU A O 1
ATOM 5194 N N . LEU A 1 644 ? 2.178 -8.929 -13.747 1.00 93.00 644 LEU A N 1
ATOM 5195 C CA . LEU A 1 644 ? 2.177 -7.499 -13.433 1.00 93.00 644 LEU A CA 1
ATOM 5196 C C . LEU A 1 644 ? 1.053 -7.140 -12.457 1.00 93.00 644 LEU A C 1
ATOM 5198 O O . LEU A 1 644 ? 1.232 -6.244 -11.632 1.00 93.00 644 LEU A O 1
ATOM 5202 N N . VAL A 1 645 ? -0.082 -7.838 -12.531 1.00 94.44 645 VAL A N 1
ATOM 5203 C CA . VAL A 1 645 ? -1.270 -7.558 -11.715 1.00 94.44 645 VAL A CA 1
ATOM 5204 C C . VAL A 1 645 ? -1.282 -8.406 -10.449 1.00 94.44 645 VAL A C 1
ATOM 5206 O O . VAL A 1 645 ? -1.491 -7.863 -9.379 1.00 94.44 645 VAL A O 1
ATOM 5209 N N . THR A 1 646 ? -1.010 -9.709 -10.534 1.00 91.81 646 THR A N 1
ATOM 5210 C CA . THR A 1 646 ? -1.094 -10.617 -9.373 1.00 91.81 646 THR A CA 1
ATOM 5211 C C . THR A 1 646 ? 0.203 -10.712 -8.568 1.00 91.81 646 THR A C 1
ATOM 5213 O O . THR A 1 646 ? 0.222 -11.276 -7.474 1.00 91.81 646 THR A O 1
ATOM 5216 N N . GLY A 1 647 ? 1.315 -10.234 -9.131 1.00 89.19 647 GLY A N 1
ATOM 5217 C CA . GLY A 1 647 ? 2.657 -10.472 -8.613 1.00 89.19 647 GLY A CA 1
ATOM 5218 C C . GLY A 1 647 ? 3.121 -11.926 -8.754 1.00 89.19 647 GLY A C 1
ATOM 5219 O O . GLY A 1 647 ? 2.369 -12.837 -9.109 1.00 89.19 647 GLY A O 1
ATOM 5220 N N . ASN A 1 648 ? 4.399 -12.152 -8.438 1.00 75.00 648 ASN A N 1
ATOM 5221 C CA . ASN A 1 648 ? 5.020 -13.479 -8.365 1.00 75.00 648 ASN A CA 1
ATOM 5222 C C . ASN A 1 648 ? 4.737 -14.132 -7.003 1.00 75.00 648 ASN A C 1
ATOM 5224 O O . ASN A 1 648 ? 5.654 -14.355 -6.205 1.00 75.00 648 ASN A O 1
ATOM 5228 N N . SER A 1 649 ? 3.469 -14.410 -6.695 1.00 59.12 649 SER A N 1
ATOM 5229 C CA . SER A 1 649 ? 3.166 -15.172 -5.486 1.00 59.12 649 SER A CA 1
ATOM 5230 C C . SER A 1 649 ? 3.624 -16.619 -5.671 1.00 59.12 649 SER A C 1
ATOM 5232 O O . SER A 1 649 ? 3.092 -17.360 -6.497 1.00 59.12 649 SER A O 1
ATOM 5234 N N . LYS A 1 650 ? 4.622 -17.031 -4.883 1.00 57.41 650 LYS A N 1
ATOM 5235 C CA . LYS A 1 650 ? 5.073 -18.431 -4.783 1.00 57.41 650 LYS A CA 1
ATOM 5236 C C . LYS A 1 650 ? 4.008 -19.355 -4.182 1.00 57.41 650 LYS A C 1
ATOM 5238 O O . LYS A 1 650 ? 4.238 -20.558 -4.109 1.00 57.41 650 LYS A O 1
ATOM 5243 N N . ASP A 1 651 ? 2.890 -18.790 -3.729 1.00 49.12 651 ASP A N 1
ATOM 5244 C CA . ASP A 1 651 ? 1.802 -19.520 -3.085 1.00 49.12 651 ASP A CA 1
ATOM 5245 C C . ASP A 1 651 ? 0.927 -20.276 -4.097 1.00 49.12 651 ASP A C 1
ATOM 5247 O O . ASP A 1 651 ? 0.182 -21.172 -3.704 1.00 49.12 651 ASP A O 1
ATOM 5251 N N . TYR A 1 652 ? 1.044 -19.978 -5.396 1.00 45.84 652 TYR A N 1
ATOM 5252 C CA . TYR A 1 652 ? 0.411 -20.799 -6.421 1.00 45.84 652 TYR A CA 1
ATOM 5253 C C . TYR A 1 652 ? 1.291 -22.014 -6.706 1.00 45.84 652 TYR A C 1
ATOM 5255 O O . TYR A 1 652 ? 2.460 -21.830 -7.068 1.00 45.84 652 TYR A O 1
ATOM 5263 N N . PRO A 1 653 ? 0.774 -23.250 -6.560 1.00 39.72 653 PRO A N 1
ATOM 5264 C CA . PRO A 1 653 ? 1.504 -24.430 -6.979 1.00 39.72 653 PRO A CA 1
ATOM 5265 C C . PRO A 1 653 ? 1.820 -24.261 -8.460 1.00 39.72 653 PRO A C 1
ATOM 5267 O O . PRO A 1 653 ? 0.933 -24.299 -9.310 1.00 39.72 653 PRO A O 1
ATOM 5270 N N . GLN A 1 654 ? 3.096 -24.024 -8.764 1.00 41.91 654 GLN A N 1
ATOM 5271 C CA . GLN A 1 654 ? 3.579 -24.144 -10.123 1.00 41.91 654 GLN A CA 1
ATOM 5272 C C . GLN A 1 654 ? 3.371 -25.610 -10.478 1.00 41.91 654 GLN A C 1
ATOM 5274 O O . GLN A 1 654 ? 4.116 -26.472 -10.017 1.00 41.91 654 GLN A O 1
ATOM 5279 N N . LEU A 1 655 ? 2.310 -25.902 -11.233 1.00 41.62 655 LEU A N 1
ATOM 5280 C CA . LEU A 1 655 ? 2.255 -27.126 -12.011 1.00 41.62 655 LEU A CA 1
ATOM 5281 C C . LEU A 1 655 ? 3.555 -27.125 -12.805 1.00 41.62 655 LEU A C 1
ATOM 5283 O O . LEU A 1 655 ? 3.745 -26.261 -13.663 1.00 41.62 655 LEU A O 1
ATOM 5287 N N . GLU A 1 656 ? 4.477 -28.015 -12.436 1.00 36.53 656 GLU A N 1
ATOM 5288 C CA . GLU A 1 656 ? 5.667 -28.305 -13.219 1.00 36.53 656 GLU A CA 1
ATOM 5289 C C . GLU A 1 656 ? 5.162 -28.663 -14.613 1.00 36.53 656 GLU A C 1
ATOM 5291 O O . GLU A 1 656 ? 4.683 -29.769 -14.861 1.00 36.53 656 GLU A O 1
ATOM 5296 N N . GLN A 1 657 ? 5.157 -27.673 -15.505 1.00 39.94 657 GLN A N 1
ATOM 5297 C CA . GLN A 1 657 ? 4.788 -27.869 -16.889 1.00 39.94 657 GLN A CA 1
ATOM 5298 C C . GLN A 1 657 ? 5.904 -28.713 -17.487 1.00 39.94 657 GLN A C 1
ATOM 5300 O O . GLN A 1 657 ? 6.941 -28.204 -17.911 1.00 39.94 657 GLN A O 1
ATOM 5305 N N . SER A 1 658 ? 5.683 -30.028 -17.484 1.00 32.06 658 SER A N 1
ATOM 5306 C CA . SER A 1 658 ? 6.318 -30.944 -18.413 1.00 32.06 658 SER A CA 1
ATOM 5307 C C . SER A 1 658 ? 6.210 -30.310 -19.792 1.00 32.06 658 SER A C 1
ATOM 5309 O O . SER A 1 658 ? 5.106 -30.027 -20.262 1.00 32.06 658 SER A O 1
ATOM 5311 N N . SER A 1 659 ? 7.358 -30.037 -20.394 1.00 33.19 659 SER A N 1
ATOM 5312 C CA . SER A 1 659 ? 7.510 -29.498 -21.736 1.00 33.19 659 SER A CA 1
ATOM 5313 C C . SER A 1 659 ? 6.841 -30.423 -22.756 1.00 33.19 659 SER A C 1
ATOM 5315 O O . SER A 1 659 ? 7.487 -31.293 -23.334 1.00 33.19 659 SER A O 1
ATOM 5317 N N . HIS A 1 660 ? 5.539 -30.255 -22.957 1.00 34.56 660 HIS A N 1
ATOM 5318 C CA . HIS A 1 660 ? 4.841 -30.736 -24.132 1.00 34.56 660 HIS A CA 1
ATOM 5319 C C . HIS A 1 660 ? 4.615 -29.538 -25.042 1.00 34.56 660 HIS A C 1
ATOM 5321 O O . HIS A 1 660 ? 3.879 -28.608 -24.717 1.00 34.56 660 HIS A O 1
ATOM 5327 N N . GLU A 1 661 ? 5.336 -29.562 -26.158 1.00 37.97 661 GLU A N 1
ATOM 5328 C CA . GLU A 1 661 ? 5.199 -28.647 -27.280 1.00 37.97 661 GLU A CA 1
ATOM 5329 C C . GLU A 1 661 ? 3.753 -28.689 -27.785 1.00 37.97 661 GLU A C 1
ATOM 5331 O O . GLU A 1 661 ? 3.345 -29.605 -28.500 1.00 37.97 661 GLU A O 1
ATOM 5336 N N . VAL A 1 662 ? 2.958 -27.697 -27.387 1.00 36.56 662 VAL A N 1
ATOM 5337 C CA . VAL A 1 662 ? 1.703 -27.384 -28.066 1.00 36.56 662 VAL A CA 1
ATOM 5338 C C . VAL A 1 662 ? 2.078 -26.542 -29.277 1.00 36.56 662 VAL A C 1
ATOM 5340 O O . VAL A 1 662 ? 2.644 -25.457 -29.159 1.00 36.56 662 VAL A O 1
ATOM 5343 N N . SER A 1 663 ? 1.829 -27.106 -30.452 1.00 36.62 663 SER A N 1
ATOM 5344 C CA . SER A 1 663 ? 2.035 -26.480 -31.750 1.00 36.62 663 SER A CA 1
ATOM 5345 C C . SER A 1 663 ? 1.007 -25.365 -31.947 1.00 36.62 663 SER A C 1
ATOM 5347 O O . SER A 1 663 ? -0.147 -25.617 -32.287 1.00 36.62 663 SER A O 1
ATOM 5349 N N . ASP A 1 664 ? 1.437 -24.123 -31.728 1.00 34.34 664 ASP A N 1
ATOM 5350 C CA . ASP A 1 664 ? 0.645 -22.935 -32.034 1.00 34.34 664 ASP A CA 1
ATOM 5351 C C . ASP A 1 664 ? 0.544 -22.716 -33.552 1.00 34.34 664 ASP A C 1
ATOM 5353 O O . ASP A 1 664 ? 1.534 -22.563 -34.271 1.00 34.34 664 ASP A O 1
ATOM 5357 N N . LEU A 1 665 ? -0.700 -22.655 -34.027 1.00 40.06 665 LEU A N 1
ATOM 5358 C CA . LEU A 1 665 ? -1.130 -22.361 -35.397 1.00 40.06 665 LEU A CA 1
ATOM 5359 C C . LEU A 1 665 ? -1.059 -20.857 -35.738 1.00 40.06 665 LEU A C 1
ATOM 5361 O O . LEU A 1 665 ? -1.956 -20.311 -36.379 1.00 40.06 665 LEU A O 1
ATOM 5365 N N . SER A 1 666 ? 0.014 -20.164 -35.355 1.00 39.34 666 SER A N 1
ATOM 5366 C CA . SER A 1 666 ? 0.316 -18.827 -35.878 1.00 39.34 666 SER A CA 1
ATOM 5367 C C . SER A 1 666 ? 1.658 -18.867 -36.593 1.00 39.34 666 SER A C 1
ATOM 5369 O O . SER A 1 666 ? 2.695 -19.017 -35.955 1.00 39.34 666 SER A O 1
ATOM 5371 N N . GLY A 1 667 ? 1.648 -18.730 -37.921 1.00 40.88 667 GLY A N 1
ATOM 5372 C CA . GLY A 1 667 ? 2.827 -18.794 -38.797 1.00 40.88 667 GLY A CA 1
ATOM 5373 C C . GLY A 1 667 ? 3.887 -17.696 -38.600 1.00 40.88 667 GLY A C 1
ATOM 5374 O O . GLY A 1 667 ? 4.618 -17.384 -39.537 1.00 40.88 667 GLY A O 1
ATOM 5375 N N . SER A 1 668 ? 3.991 -17.091 -37.416 1.00 48.06 668 SER A N 1
ATOM 5376 C CA . SER A 1 668 ? 5.074 -16.183 -37.052 1.00 48.06 668 SER A CA 1
ATOM 5377 C C . SER A 1 668 ? 6.305 -16.987 -36.636 1.00 48.06 668 SER A C 1
ATOM 5379 O O . SER A 1 668 ? 6.268 -17.749 -35.669 1.00 48.06 668 SER A O 1
ATOM 5381 N N . LYS A 1 669 ? 7.413 -16.811 -37.361 1.00 62.72 669 LYS A N 1
ATOM 5382 C CA . LYS A 1 669 ? 8.721 -17.369 -36.989 1.00 62.72 669 LYS A CA 1
ATOM 5383 C C . LYS A 1 669 ? 9.078 -16.953 -35.548 1.00 62.72 669 LYS A C 1
ATOM 5385 O O . LYS A 1 669 ? 8.853 -15.795 -35.201 1.00 62.72 669 LYS A O 1
ATOM 5390 N N . PRO A 1 670 ? 9.660 -17.842 -34.726 1.00 70.56 670 PRO A N 1
ATOM 5391 C CA . PRO A 1 670 ? 9.949 -17.551 -33.324 1.00 70.56 670 PRO A CA 1
ATOM 5392 C C . PRO A 1 670 ? 10.918 -16.369 -33.174 1.00 70.56 670 PRO A C 1
ATOM 5394 O O . PRO A 1 670 ? 11.976 -16.334 -33.806 1.00 70.56 670 PRO A O 1
ATOM 5397 N N . THR A 1 671 ? 10.563 -15.411 -32.315 1.00 86.00 671 THR A N 1
ATOM 5398 C CA . THR A 1 671 ? 11.397 -14.252 -31.975 1.00 86.00 671 THR A CA 1
ATOM 5399 C C . THR A 1 671 ? 12.640 -14.695 -31.203 1.00 86.00 671 THR A C 1
ATOM 5401 O O . THR A 1 671 ? 12.552 -15.359 -30.170 1.00 86.00 671 THR A O 1
ATOM 5404 N N . LYS A 1 672 ? 13.826 -14.296 -31.665 1.00 87.88 672 LYS A N 1
ATOM 5405 C CA . LYS A 1 672 ? 15.104 -14.643 -31.025 1.00 87.88 672 LYS A CA 1
ATOM 5406 C C . LYS A 1 672 ? 15.288 -13.894 -29.704 1.00 87.88 672 LYS A C 1
ATOM 5408 O O . LYS A 1 672 ? 15.036 -12.691 -29.651 1.00 87.88 672 LYS A O 1
ATOM 5413 N N . ALA A 1 673 ? 15.741 -14.564 -28.645 1.00 88.62 673 ALA A N 1
ATOM 5414 C CA . ALA A 1 673 ? 15.883 -13.945 -27.326 1.00 88.62 673 ALA A CA 1
ATOM 5415 C C . ALA A 1 673 ? 16.992 -12.873 -27.299 1.00 88.62 673 ALA A C 1
ATOM 5417 O O . ALA A 1 673 ? 18.080 -13.072 -27.839 1.00 88.62 673 ALA A O 1
ATOM 5418 N N . VAL A 1 674 ? 16.750 -11.747 -26.614 1.00 87.19 674 VAL A N 1
ATOM 5419 C CA . VAL A 1 674 ? 17.716 -10.630 -26.502 1.00 87.19 674 VAL A CA 1
ATOM 5420 C C . VAL A 1 674 ? 19.039 -11.079 -25.880 1.00 87.19 674 VAL A C 1
ATOM 5422 O O . VAL A 1 674 ? 20.109 -10.693 -26.348 1.00 87.19 674 VAL A O 1
ATOM 5425 N N . MET A 1 675 ? 18.982 -11.962 -24.881 1.00 85.81 675 MET A N 1
ATOM 5426 C CA . MET A 1 675 ? 20.172 -12.486 -24.200 1.00 85.81 675 MET A CA 1
ATOM 5427 C C . MET A 1 675 ? 21.096 -13.272 -25.140 1.00 85.81 675 MET A C 1
ATOM 5429 O O . MET A 1 675 ? 22.313 -13.301 -24.939 1.00 85.81 675 MET A O 1
ATOM 5433 N N . ASP A 1 676 ? 20.553 -13.848 -26.215 1.00 88.56 676 ASP A N 1
ATOM 5434 C CA . ASP A 1 676 ? 21.372 -14.485 -27.241 1.00 88.56 676 ASP A CA 1
ATOM 5435 C C . ASP A 1 676 ? 22.089 -13.455 -28.112 1.00 88.56 676 ASP A C 1
ATOM 5437 O O . ASP A 1 676 ? 23.160 -13.741 -28.644 1.00 88.56 676 ASP A O 1
ATOM 5441 N N . LEU A 1 677 ? 21.536 -12.261 -28.278 1.00 94.44 677 LEU A N 1
ATOM 5442 C CA . LEU A 1 677 ? 22.078 -11.233 -29.162 1.00 94.44 677 LEU A CA 1
ATOM 5443 C C . LEU A 1 677 ? 23.086 -10.335 -28.444 1.00 94.44 677 LEU A C 1
ATOM 5445 O O . LEU A 1 677 ? 24.116 -9.997 -29.021 1.00 94.44 677 LEU A O 1
ATOM 5449 N N . ILE A 1 678 ? 22.863 -10.040 -27.163 1.00 93.44 678 ILE A N 1
ATOM 5450 C CA . ILE A 1 678 ? 23.638 -9.051 -26.400 1.00 93.44 678 ILE A CA 1
ATOM 5451 C C . ILE A 1 678 ? 25.142 -9.366 -26.320 1.00 93.44 678 ILE A C 1
ATOM 5453 O O . ILE A 1 678 ? 25.969 -8.471 -26.231 1.00 93.44 678 ILE A O 1
ATOM 5457 N N . ARG A 1 679 ? 25.531 -10.642 -26.455 1.00 92.06 679 ARG A N 1
ATOM 5458 C CA . ARG A 1 679 ? 26.945 -11.067 -26.506 1.00 92.06 679 ARG A CA 1
ATOM 5459 C C . ARG A 1 679 ? 27.684 -10.690 -27.794 1.00 92.06 679 ARG A C 1
ATOM 5461 O O . ARG A 1 679 ? 28.895 -10.894 -27.855 1.00 92.06 679 ARG A O 1
ATOM 5468 N N . GLY A 1 680 ? 26.967 -10.273 -28.834 1.00 95.69 680 GLY A N 1
ATOM 5469 C CA . GLY A 1 680 ? 27.559 -9.721 -30.053 1.00 95.69 680 GLY A CA 1
ATOM 5470 C C . GLY A 1 680 ? 27.631 -8.198 -30.068 1.00 95.69 680 GLY A C 1
ATOM 5471 O O . GLY A 1 680 ? 28.204 -7.641 -31.001 1.00 95.69 680 GLY A O 1
ATOM 5472 N N . VAL A 1 681 ? 27.077 -7.547 -29.044 1.00 97.06 681 VAL A N 1
ATOM 5473 C CA . VAL A 1 681 ? 27.124 -6.099 -28.827 1.00 97.06 681 VAL A CA 1
ATOM 5474 C C . VAL A 1 681 ? 28.355 -5.779 -27.979 1.00 97.06 681 VAL A C 1
ATOM 5476 O O . VAL A 1 681 ? 28.742 -6.569 -27.113 1.00 97.06 681 VAL A O 1
ATOM 5479 N N . VAL A 1 682 ? 28.996 -4.648 -28.257 1.00 97.50 682 VAL A N 1
ATOM 5480 C CA . VAL A 1 682 ? 30.217 -4.191 -27.588 1.00 97.50 682 VAL A CA 1
ATOM 5481 C C . VAL A 1 682 ? 30.066 -2.746 -27.131 1.00 97.50 682 VAL A C 1
ATOM 5483 O O . VAL A 1 682 ? 29.368 -1.958 -27.768 1.00 97.50 682 VAL A O 1
ATOM 5486 N N . LEU A 1 683 ? 30.707 -2.412 -26.015 1.00 96.81 683 LEU A N 1
ATOM 5487 C CA . LEU A 1 683 ? 30.853 -1.036 -25.553 1.00 96.81 683 LEU A CA 1
ATOM 5488 C C . LEU A 1 683 ? 32.043 -0.431 -26.298 1.00 96.81 683 LEU A C 1
ATOM 5490 O O . LEU A 1 683 ? 33.122 -1.021 -26.296 1.00 96.81 683 LEU A O 1
ATOM 5494 N N . VAL A 1 684 ? 31.853 0.712 -26.943 1.00 97.06 684 VAL A N 1
ATOM 5495 C CA . VAL A 1 684 ? 32.886 1.381 -27.740 1.00 97.06 684 VAL A CA 1
ATOM 5496 C C . VAL A 1 684 ? 33.245 2.681 -27.043 1.00 97.06 684 VAL A C 1
ATOM 5498 O O . VAL A 1 684 ? 32.396 3.555 -26.922 1.00 97.06 684 VAL A O 1
ATOM 5501 N N . GLY A 1 685 ? 34.481 2.801 -26.572 1.00 95.31 685 GLY A N 1
ATOM 5502 C CA . GLY A 1 685 ? 34.997 4.007 -25.934 1.00 95.31 685 GLY A CA 1
ATOM 5503 C C . GLY A 1 685 ? 36.064 4.689 -26.785 1.00 95.31 685 GLY A C 1
ATOM 5504 O O . GLY A 1 685 ? 36.931 4.020 -27.352 1.00 95.31 685 GLY A O 1
ATOM 5505 N N . LEU A 1 686 ? 36.030 6.016 -26.837 1.00 95.38 686 LEU A N 1
ATOM 5506 C CA . LEU A 1 686 ? 37.136 6.847 -27.292 1.00 95.38 686 LEU A CA 1
ATOM 5507 C C . LEU A 1 686 ? 38.093 7.061 -26.120 1.00 95.38 686 LEU A C 1
ATOM 5509 O O . LEU A 1 686 ? 37.758 7.743 -25.153 1.00 95.38 686 LEU A O 1
ATOM 5513 N N . TRP A 1 687 ? 39.270 6.455 -26.205 1.00 94.00 687 TRP A N 1
ATOM 5514 C CA . TRP A 1 687 ? 40.341 6.626 -25.235 1.00 94.00 687 TRP A CA 1
ATOM 5515 C C . TRP A 1 687 ? 41.227 7.795 -25.647 1.00 94.00 687 TRP A C 1
ATOM 5517 O O . TRP A 1 687 ? 41.731 7.783 -26.768 1.00 94.00 687 TRP A O 1
ATOM 5527 N N . ASP A 1 688 ? 41.459 8.747 -24.749 1.00 92.81 688 ASP A N 1
ATOM 5528 C CA . ASP A 1 688 ? 42.454 9.806 -24.924 1.00 92.81 688 ASP A CA 1
ATOM 5529 C C . ASP A 1 688 ? 43.727 9.448 -24.145 1.00 92.81 688 ASP A C 1
ATOM 5531 O O . ASP A 1 688 ? 43.694 9.278 -22.922 1.00 92.81 688 ASP A O 1
ATOM 5535 N N . ALA A 1 689 ? 44.852 9.300 -24.852 1.00 90.25 689 ALA A N 1
ATOM 5536 C CA . ALA A 1 689 ? 46.128 8.961 -24.229 1.00 90.25 689 ALA A CA 1
ATOM 5537 C C . ALA A 1 689 ? 46.656 10.081 -23.324 1.00 90.25 689 ALA A C 1
ATOM 5539 O O . ALA A 1 689 ? 47.319 9.778 -22.332 1.00 90.25 689 ALA A O 1
ATOM 5540 N N . ASP A 1 690 ? 46.340 11.341 -23.630 1.00 90.25 690 ASP A N 1
ATOM 5541 C CA . ASP A 1 690 ? 46.834 12.485 -22.864 1.00 90.25 690 ASP A CA 1
ATOM 5542 C C . ASP A 1 690 ? 46.048 12.638 -21.552 1.00 90.25 690 ASP A C 1
ATOM 5544 O O . ASP A 1 690 ? 46.635 12.867 -20.492 1.00 90.25 690 ASP A O 1
ATOM 5548 N N . ALA A 1 691 ? 44.725 12.442 -21.598 1.00 87.19 691 ALA A N 1
ATOM 5549 C CA . ALA A 1 691 ? 43.866 12.421 -20.412 1.00 87.19 691 ALA A CA 1
ATOM 5550 C C . ALA A 1 691 ? 43.904 11.090 -19.638 1.00 87.19 691 ALA A C 1
ATOM 5552 O O . ALA A 1 691 ? 43.435 11.034 -18.500 1.00 87.19 691 ALA A O 1
ATOM 5553 N N . ASN A 1 692 ? 44.445 10.024 -20.239 1.00 89.12 692 ASN A N 1
ATOM 5554 C CA . ASN A 1 692 ? 44.462 8.668 -19.691 1.00 89.12 692 ASN A CA 1
ATOM 5555 C C . ASN A 1 692 ? 43.061 8.187 -19.251 1.00 89.12 692 ASN A C 1
ATOM 5557 O O . ASN A 1 692 ? 42.895 7.610 -18.171 1.00 89.12 692 ASN A O 1
ATOM 5561 N N . ALA A 1 693 ? 42.046 8.469 -20.071 1.00 91.62 693 ALA A N 1
ATOM 5562 C CA . ALA A 1 693 ? 40.646 8.208 -19.751 1.00 91.62 693 ALA A CA 1
ATOM 5563 C C . ALA A 1 693 ? 39.799 7.940 -21.004 1.00 91.62 693 ALA A C 1
ATOM 5565 O O . ALA A 1 693 ? 40.160 8.312 -22.124 1.00 91.62 693 ALA A O 1
ATOM 5566 N N . VAL A 1 694 ? 38.635 7.316 -20.799 1.00 92.69 694 VAL A N 1
ATOM 5567 C CA . VAL A 1 694 ? 37.580 7.244 -21.816 1.00 92.69 694 VAL A CA 1
ATOM 5568 C C . VAL A 1 694 ? 36.808 8.560 -21.791 1.00 92.69 694 VAL A C 1
ATOM 5570 O O . VAL A 1 694 ? 36.204 8.893 -20.777 1.00 92.69 694 VAL A O 1
ATOM 5573 N N . ILE A 1 695 ? 36.833 9.303 -22.896 1.00 91.69 695 ILE A N 1
ATOM 5574 C CA . ILE A 1 695 ? 36.227 10.645 -22.997 1.00 91.69 695 ILE A CA 1
ATOM 5575 C C . ILE A 1 695 ? 34.875 10.643 -23.718 1.00 91.69 695 ILE A C 1
ATOM 5577 O O . ILE A 1 695 ? 34.072 11.555 -23.542 1.00 91.69 695 ILE A O 1
ATOM 5581 N N . ALA A 1 696 ? 34.607 9.607 -24.510 1.00 92.06 696 ALA A N 1
ATOM 5582 C CA . ALA A 1 696 ? 33.314 9.378 -25.136 1.00 92.06 696 ALA A CA 1
ATOM 5583 C C . ALA A 1 696 ? 33.020 7.880 -25.176 1.00 92.06 696 ALA A C 1
ATOM 5585 O O . ALA A 1 696 ? 33.937 7.067 -25.315 1.00 92.06 696 ALA A O 1
ATOM 5586 N N . ALA A 1 697 ? 31.752 7.504 -25.062 1.00 94.06 697 ALA A N 1
ATOM 5587 C CA . ALA A 1 697 ? 31.322 6.120 -25.102 1.00 94.06 697 ALA A CA 1
ATOM 5588 C C . ALA A 1 697 ? 30.005 5.952 -25.861 1.00 94.06 697 ALA A C 1
ATOM 5590 O O . ALA A 1 697 ? 29.064 6.734 -25.739 1.00 94.06 697 ALA A O 1
ATOM 5591 N N . GLY A 1 698 ? 29.940 4.867 -26.617 1.00 94.69 698 GLY A N 1
ATOM 5592 C CA . GLY A 1 698 ? 28.772 4.423 -27.351 1.00 94.69 698 GLY A CA 1
ATOM 5593 C C . GLY A 1 698 ? 28.730 2.904 -27.423 1.00 94.69 698 GLY A C 1
ATOM 5594 O O . GLY A 1 698 ? 29.405 2.177 -26.693 1.00 94.69 698 GLY A O 1
ATOM 5595 N N . SER A 1 699 ? 27.901 2.405 -28.317 1.00 96.44 699 SER A N 1
ATOM 5596 C CA . SER A 1 699 ? 27.671 0.990 -28.557 1.00 96.44 699 SER A CA 1
ATOM 5597 C C . SER A 1 699 ? 28.120 0.621 -29.964 1.00 96.44 699 SER A C 1
ATOM 5599 O O . SER A 1 699 ? 28.087 1.429 -30.881 1.00 96.44 699 SER A O 1
ATOM 5601 N N . GLY A 1 700 ? 28.490 -0.633 -30.153 1.00 97.19 700 GLY A N 1
ATOM 5602 C CA . GLY A 1 700 ? 28.736 -1.202 -31.469 1.00 97.19 700 GLY A CA 1
ATOM 5603 C C . GLY A 1 700 ? 28.404 -2.682 -31.468 1.00 97.19 700 GLY A C 1
ATOM 5604 O O . GLY A 1 700 ? 27.942 -3.239 -30.468 1.00 97.19 700 GLY A O 1
ATOM 5605 N N . PHE A 1 701 ? 28.664 -3.361 -32.575 1.00 98.31 701 PHE A N 1
ATOM 5606 C CA . PHE A 1 701 ? 28.531 -4.814 -32.622 1.00 98.31 701 PHE A CA 1
ATOM 5607 C C . PHE A 1 701 ? 29.576 -5.460 -33.518 1.00 98.31 701 PHE A C 1
ATOM 5609 O O . PHE A 1 701 ? 30.057 -4.870 -34.486 1.00 98.31 701 PHE A O 1
ATOM 5616 N N . VAL A 1 702 ? 29.924 -6.704 -33.194 1.00 98.19 702 VAL A N 1
ATOM 5617 C CA . VAL A 1 702 ? 30.872 -7.489 -33.985 1.00 98.19 702 VAL A CA 1
ATOM 5618 C C . VAL A 1 702 ? 30.181 -7.944 -35.267 1.00 98.19 702 VAL A C 1
ATOM 5620 O O . VAL A 1 702 ? 29.207 -8.700 -35.221 1.00 98.19 702 VAL A O 1
ATOM 5623 N N . VAL A 1 703 ? 30.717 -7.527 -36.412 1.00 97.38 703 VAL A N 1
ATOM 5624 C CA . VAL A 1 703 ? 30.191 -7.887 -37.736 1.00 97.38 703 VAL A CA 1
ATOM 5625 C C . VAL A 1 703 ? 31.023 -8.982 -38.411 1.00 97.38 703 VAL A C 1
ATOM 5627 O O . VAL A 1 703 ? 30.474 -9.851 -39.085 1.00 97.38 703 VAL A O 1
ATOM 5630 N N . ASP A 1 704 ? 32.337 -9.024 -38.156 1.00 96.50 704 ASP A N 1
ATOM 5631 C CA . ASP A 1 704 ? 33.216 -10.119 -38.586 1.00 96.50 704 ASP A CA 1
ATOM 5632 C C . ASP A 1 704 ? 34.134 -10.553 -37.441 1.00 96.50 704 ASP A C 1
ATOM 5634 O O . ASP A 1 704 ? 35.177 -9.958 -37.167 1.00 96.50 704 ASP A O 1
ATOM 5638 N N . LYS A 1 705 ? 33.759 -11.655 -36.790 1.00 95.06 705 LYS A N 1
ATOM 5639 C CA . LYS A 1 705 ? 34.520 -12.241 -35.678 1.00 95.06 705 LYS A CA 1
ATOM 5640 C C . LYS A 1 705 ? 35.893 -12.798 -36.073 1.00 95.06 705 LYS A C 1
ATOM 5642 O O . LYS A 1 705 ? 36.720 -12.989 -35.192 1.00 95.06 705 LYS A O 1
ATOM 5647 N N . ASN A 1 706 ? 36.132 -13.119 -37.349 1.00 93.88 706 ASN A N 1
ATOM 5648 C CA . ASN A 1 706 ? 37.408 -13.699 -37.788 1.00 93.88 706 ASN A CA 1
ATOM 5649 C C . ASN A 1 706 ? 38.469 -12.623 -38.026 1.00 93.88 706 ASN A C 1
ATOM 5651 O O . ASN A 1 706 ? 39.660 -12.917 -37.967 1.00 93.88 706 ASN A O 1
ATOM 5655 N N . ARG A 1 707 ? 38.022 -11.405 -38.336 1.00 93.81 707 ARG A N 1
ATOM 5656 C CA . ARG A 1 707 ? 38.865 -10.234 -38.598 1.00 93.81 707 ARG A CA 1
ATOM 5657 C C . ARG A 1 707 ? 38.797 -9.192 -37.477 1.00 93.81 707 ARG A C 1
ATOM 5659 O O . ARG A 1 707 ? 39.491 -8.189 -37.543 1.00 93.81 707 ARG A O 1
ATOM 5666 N N . GLY A 1 708 ? 37.951 -9.416 -36.468 1.00 95.62 708 GLY A N 1
ATOM 5667 C CA . GLY A 1 708 ? 37.749 -8.489 -35.356 1.00 95.62 708 GLY A CA 1
ATOM 5668 C C . GLY A 1 708 ? 37.127 -7.162 -35.790 1.00 95.62 708 GLY A C 1
ATOM 5669 O O . GLY A 1 708 ? 37.498 -6.125 -35.251 1.00 95.62 708 GLY A O 1
ATOM 5670 N N . LEU A 1 709 ? 36.230 -7.186 -36.783 1.00 97.56 709 LEU A N 1
ATOM 5671 C CA . LEU A 1 709 ? 35.584 -5.978 -37.302 1.00 97.56 709 LEU A CA 1
ATOM 5672 C C . LEU A 1 709 ? 34.303 -5.675 -36.524 1.00 97.56 709 LEU A C 1
ATOM 5674 O O . LEU A 1 709 ? 33.456 -6.558 -36.332 1.00 97.56 709 LEU A O 1
ATOM 5678 N N . ILE A 1 710 ? 34.166 -4.417 -36.119 1.00 98.44 710 ILE A N 1
ATOM 5679 C CA . ILE A 1 710 ? 33.037 -3.851 -35.381 1.00 98.44 710 ILE A CA 1
ATOM 5680 C C . ILE A 1 710 ? 32.455 -2.691 -36.184 1.00 98.44 710 ILE A C 1
ATOM 5682 O O . ILE A 1 710 ? 33.201 -1.882 -36.733 1.00 98.44 710 ILE A O 1
ATOM 5686 N N . VAL A 1 711 ? 31.128 -2.608 -36.222 1.00 98.44 711 VAL A N 1
ATOM 5687 C CA . VAL A 1 711 ? 30.398 -1.438 -36.727 1.00 98.44 711 VAL A CA 1
ATOM 5688 C C . VAL A 1 711 ? 29.938 -0.613 -35.527 1.00 98.44 711 VAL A C 1
ATOM 5690 O O . VAL A 1 711 ? 29.420 -1.175 -34.558 1.00 98.44 711 VAL A O 1
ATOM 5693 N N . THR A 1 712 ? 30.137 0.701 -35.590 1.00 97.81 712 THR A N 1
ATOM 5694 C CA . THR A 1 712 ? 29.714 1.681 -34.575 1.00 97.81 712 THR A CA 1
ATOM 5695 C C . THR A 1 712 ? 29.371 3.011 -35.248 1.00 97.81 712 THR A C 1
ATOM 5697 O O . THR A 1 712 ? 29.700 3.203 -36.422 1.00 97.81 712 THR A O 1
ATOM 5700 N N . ALA A 1 713 ? 28.727 3.929 -34.526 1.00 96.19 713 ALA A N 1
ATOM 5701 C CA . ALA A 1 713 ? 28.461 5.276 -35.026 1.00 96.19 713 ALA A CA 1
ATOM 5702 C C . ALA A 1 713 ? 29.762 6.086 -35.151 1.00 96.19 713 ALA A C 1
ATOM 5704 O O . ALA A 1 713 ? 30.666 5.961 -34.318 1.00 96.19 713 ALA A O 1
ATOM 5705 N N . SER A 1 714 ? 29.857 6.914 -36.190 1.00 95.62 714 SER A N 1
ATOM 5706 C CA . SER A 1 714 ? 31.016 7.778 -36.423 1.00 95.62 714 SER A CA 1
ATOM 5707 C C . SER A 1 714 ? 31.092 8.872 -35.368 1.00 95.62 714 SER A C 1
ATOM 5709 O O . SER A 1 714 ? 32.166 9.086 -34.818 1.00 95.62 714 SER A O 1
ATOM 5711 N N . HIS A 1 715 ? 29.970 9.493 -34.996 1.00 93.06 715 HIS A N 1
ATOM 5712 C CA . HIS A 1 715 ? 29.970 10.581 -34.008 1.00 93.06 715 HIS A CA 1
ATOM 5713 C C . HIS A 1 715 ? 30.509 10.181 -32.621 1.00 93.06 715 HIS A C 1
ATOM 5715 O O . HIS A 1 715 ? 30.869 11.042 -31.830 1.00 93.06 715 HIS A O 1
ATOM 5721 N N . THR A 1 716 ? 30.586 8.881 -32.312 1.00 92.69 716 THR A N 1
ATOM 5722 C CA . THR A 1 716 ? 31.213 8.378 -31.077 1.00 92.69 716 THR A CA 1
ATOM 5723 C C . THR A 1 716 ? 32.742 8.508 -31.095 1.00 92.69 716 THR A C 1
ATOM 5725 O O . THR A 1 716 ? 33.368 8.553 -30.040 1.00 92.69 716 THR A O 1
ATOM 5728 N N . LEU A 1 717 ? 33.361 8.510 -32.281 1.00 94.88 717 LEU A N 1
ATOM 5729 C CA . LEU A 1 717 ? 34.817 8.459 -32.460 1.00 94.88 717 LEU A CA 1
ATOM 5730 C C . LEU A 1 717 ? 35.379 9.619 -33.296 1.00 94.88 717 LEU A C 1
ATOM 5732 O O . LEU A 1 717 ? 36.597 9.731 -33.433 1.00 94.88 717 LEU A O 1
ATOM 5736 N N . MET A 1 718 ? 34.535 10.453 -33.895 1.00 92.81 718 MET A N 1
ATOM 5737 C CA . MET A 1 718 ? 34.928 11.599 -34.715 1.00 92.81 718 MET A CA 1
ATOM 5738 C C . MET A 1 718 ? 33.848 12.683 -34.690 1.00 92.81 718 MET A C 1
ATOM 5740 O O . MET A 1 718 ? 32.659 12.388 -34.649 1.00 92.81 718 MET A O 1
ATOM 5744 N N . ASN A 1 719 ? 34.252 13.948 -34.805 1.00 89.88 719 ASN A N 1
ATOM 5745 C CA . ASN A 1 719 ? 33.306 15.055 -34.926 1.00 89.88 719 ASN A CA 1
ATOM 5746 C C . ASN A 1 719 ? 32.696 15.080 -36.337 1.00 89.88 719 ASN A C 1
ATOM 5748 O O . ASN A 1 719 ? 33.382 15.414 -37.307 1.00 89.88 719 ASN A O 1
ATOM 5752 N N . ILE A 1 720 ? 31.405 14.750 -36.442 1.00 89.88 720 ILE A N 1
ATOM 5753 C CA . ILE A 1 720 ? 30.647 14.761 -37.708 1.00 89.88 720 ILE A CA 1
ATOM 5754 C C . ILE A 1 720 ? 29.606 15.883 -37.786 1.00 89.88 720 ILE A C 1
ATOM 5756 O O . ILE A 1 720 ? 28.979 16.078 -38.828 1.00 89.88 720 ILE A O 1
ATOM 5760 N N . ASP A 1 721 ? 29.404 16.619 -36.696 1.00 82.19 721 ASP A N 1
ATOM 5761 C CA . ASP A 1 721 ? 28.388 17.666 -36.620 1.00 82.19 721 ASP A CA 1
ATOM 5762 C C . ASP A 1 721 ? 28.943 19.031 -37.032 1.00 82.19 721 ASP A C 1
ATOM 5764 O O . ASP A 1 721 ? 28.205 19.866 -37.560 1.00 82.19 721 ASP A O 1
ATOM 5768 N N . GLY A 1 722 ? 30.253 19.242 -36.858 1.00 71.50 722 GLY A N 1
ATOM 5769 C CA . GLY A 1 722 ? 30.953 20.465 -37.264 1.00 71.50 722 GLY A CA 1
ATOM 5770 C C . GLY A 1 722 ? 30.748 21.658 -36.324 1.00 71.50 722 GLY A C 1
ATOM 5771 O O . GLY A 1 722 ? 31.206 22.753 -36.638 1.00 71.50 722 GLY A O 1
ATOM 5772 N N . TYR A 1 723 ? 30.082 21.464 -35.179 1.00 64.12 723 TYR A N 1
ATOM 5773 C CA . TYR A 1 723 ? 29.825 22.515 -34.181 1.00 64.12 723 TYR A CA 1
ATOM 5774 C C . TYR A 1 723 ? 30.810 22.527 -33.004 1.00 64.12 723 TYR A C 1
ATOM 5776 O O . TYR A 1 723 ? 30.830 23.489 -32.235 1.00 64.12 723 TYR A O 1
ATOM 5784 N N . GLU A 1 724 ? 31.612 21.477 -32.834 1.00 64.88 724 GLU A N 1
ATOM 5785 C CA . GLU A 1 724 ? 32.545 21.361 -31.712 1.00 64.88 724 GLU A CA 1
ATOM 5786 C C . GLU A 1 724 ? 33.880 22.082 -31.953 1.00 64.88 724 GLU A C 1
ATOM 5788 O O . GLU A 1 724 ? 34.261 22.396 -33.078 1.00 64.88 724 GLU A O 1
ATOM 5793 N N . LYS A 1 725 ? 34.642 22.292 -30.869 1.00 68.38 725 LYS A N 1
ATOM 5794 C CA . LYS A 1 725 ? 36.019 22.830 -30.893 1.00 68.38 725 LYS A CA 1
ATOM 5795 C C . LYS A 1 725 ? 37.041 21.885 -31.551 1.00 68.38 725 LYS A C 1
ATOM 5797 O O . LYS A 1 725 ? 38.215 22.231 -31.643 1.00 68.38 725 LYS A O 1
ATOM 5802 N N . THR A 1 726 ? 36.612 20.692 -31.947 1.00 78.44 726 THR A N 1
ATOM 5803 C CA . THR A 1 726 ? 37.430 19.619 -32.513 1.00 78.44 726 THR A CA 1
ATOM 5804 C C . THR A 1 726 ? 37.348 19.651 -34.046 1.00 78.44 726 THR A C 1
ATOM 5806 O O . THR A 1 726 ? 36.304 20.011 -34.594 1.00 78.44 726 THR A O 1
ATOM 5809 N N . PRO A 1 727 ? 38.418 19.303 -34.782 1.00 82.81 727 PRO A N 1
ATOM 5810 C CA . PRO A 1 727 ? 38.392 19.346 -36.241 1.00 82.81 727 PRO A CA 1
ATOM 5811 C C . PRO A 1 727 ? 37.368 18.362 -36.827 1.00 82.81 727 PRO A C 1
ATOM 5813 O O . PRO A 1 727 ? 37.322 17.194 -36.438 1.00 82.81 727 PRO A O 1
ATOM 5816 N N . TYR A 1 728 ? 36.569 18.835 -37.785 1.00 88.19 728 TYR A N 1
ATOM 5817 C CA . TYR A 1 728 ? 35.572 18.027 -38.487 1.00 88.19 728 TYR A CA 1
ATOM 5818 C C . TYR A 1 728 ? 36.213 16.836 -39.216 1.00 88.19 728 TYR A C 1
ATOM 5820 O O . TYR A 1 728 ? 37.215 17.002 -39.911 1.00 88.19 728 TYR A O 1
ATOM 5828 N N . GLY A 1 729 ? 35.628 15.644 -39.080 1.00 85.06 729 GLY A N 1
ATOM 5829 C CA . GLY A 1 729 ? 36.029 14.435 -39.812 1.00 85.06 729 GLY A CA 1
ATOM 5830 C C . GLY A 1 729 ? 37.377 13.826 -39.406 1.00 85.06 729 GLY A C 1
ATOM 5831 O O . GLY A 1 729 ? 37.740 12.753 -39.904 1.00 85.06 729 GLY A O 1
ATOM 5832 N N . THR A 1 730 ? 38.112 14.460 -38.490 1.00 89.81 730 THR A N 1
ATOM 5833 C CA . THR A 1 730 ? 39.380 13.938 -37.977 1.00 89.81 730 THR A CA 1
ATOM 5834 C C . THR A 1 730 ? 39.125 12.768 -37.036 1.00 89.81 730 THR A C 1
ATOM 5836 O O . THR A 1 730 ? 38.258 12.823 -36.160 1.00 89.81 730 THR A O 1
ATOM 5839 N N . ASN A 1 731 ? 39.897 11.693 -37.218 1.00 92.88 731 ASN A N 1
ATOM 5840 C CA . ASN A 1 731 ? 39.811 10.513 -36.362 1.00 92.88 731 ASN A CA 1
ATOM 5841 C C . ASN A 1 731 ? 40.040 10.902 -34.897 1.00 92.88 731 ASN A C 1
ATOM 5843 O O . ASN A 1 731 ? 40.867 11.766 -34.600 1.00 92.88 731 ASN A O 1
ATOM 5847 N N . TYR A 1 732 ? 39.328 10.237 -33.990 1.00 93.38 732 TYR A N 1
ATOM 5848 C CA . TYR A 1 732 ? 39.489 10.395 -32.544 1.00 93.38 732 TYR A CA 1
ATOM 5849 C C . TYR A 1 732 ? 39.254 11.831 -32.062 1.00 93.38 732 TYR A C 1
ATOM 5851 O O . TYR A 1 732 ? 39.908 12.269 -31.129 1.00 93.38 732 TYR A O 1
ATOM 5859 N N . HIS A 1 733 ? 38.381 12.596 -32.733 1.00 88.12 733 HIS A N 1
ATOM 5860 C CA . HIS A 1 733 ? 38.157 14.034 -32.487 1.00 88.12 733 HIS A CA 1
ATOM 5861 C C . HIS A 1 733 ? 39.451 14.887 -32.504 1.00 88.12 733 HIS A C 1
ATOM 5863 O O . HIS A 1 733 ? 39.483 15.994 -31.967 1.00 88.12 733 HIS A O 1
ATOM 5869 N N . GLY A 1 734 ? 40.524 14.397 -33.138 1.00 87.25 734 GLY A N 1
ATOM 5870 C CA . GLY A 1 734 ? 41.838 15.045 -33.154 1.00 87.25 734 GLY A CA 1
ATOM 5871 C C . GLY A 1 734 ? 42.700 14.812 -31.907 1.00 87.25 734 GLY A C 1
ATOM 5872 O O . GLY A 1 734 ? 43.811 15.337 -31.858 1.00 87.25 734 GLY A O 1
ATOM 5873 N N . TYR A 1 735 ? 42.231 14.031 -30.931 1.00 88.31 735 TYR A N 1
ATOM 5874 C CA . TYR A 1 735 ? 43.038 13.597 -29.790 1.00 88.31 735 TYR A CA 1
ATOM 5875 C C . TYR A 1 735 ? 44.092 12.569 -30.216 1.00 88.31 735 TYR A C 1
ATOM 5877 O O . TYR A 1 735 ? 43.959 11.900 -31.248 1.00 88.31 735 TYR A O 1
ATOM 5885 N N . ASN A 1 736 ? 45.112 12.377 -29.375 1.00 88.56 736 ASN A N 1
ATOM 5886 C CA . ASN A 1 736 ? 46.014 11.229 -29.462 1.00 88.56 736 ASN A CA 1
ATOM 5887 C C . ASN A 1 736 ? 45.292 9.963 -28.963 1.00 88.56 736 ASN A C 1
ATOM 5889 O O . ASN A 1 736 ? 45.599 9.407 -27.908 1.00 88.56 736 ASN A O 1
ATOM 5893 N N . GLY A 1 737 ? 44.237 9.579 -29.682 1.00 87.50 737 GLY A N 1
ATOM 5894 C CA . GLY A 1 737 ? 43.250 8.632 -29.197 1.00 87.50 737 GLY A CA 1
ATOM 5895 C C . GLY A 1 737 ? 43.343 7.237 -29.806 1.00 87.50 737 GLY A C 1
ATOM 5896 O O . GLY A 1 737 ? 43.888 7.023 -30.889 1.00 87.50 737 GLY A O 1
ATOM 5897 N N . ARG A 1 738 ? 42.765 6.268 -29.094 1.00 91.25 738 ARG A N 1
ATOM 5898 C CA . ARG A 1 738 ? 42.534 4.889 -29.558 1.00 91.25 738 ARG A CA 1
ATOM 5899 C C . ARG A 1 738 ? 41.088 4.498 -29.282 1.00 91.25 738 ARG A C 1
ATOM 5901 O O . ARG A 1 738 ? 40.421 5.105 -28.448 1.00 91.25 738 ARG A O 1
ATOM 5908 N N . VAL A 1 739 ? 40.601 3.451 -29.942 1.00 96.75 739 VAL A N 1
ATOM 5909 C CA . VAL A 1 739 ? 39.305 2.866 -29.578 1.00 96.75 739 VAL A CA 1
ATOM 5910 C C . VAL A 1 739 ? 39.536 1.812 -28.507 1.00 96.75 739 VAL A C 1
ATOM 5912 O O . VAL A 1 739 ? 40.300 0.878 -28.739 1.00 96.75 739 VAL A O 1
ATOM 5915 N N . VAL A 1 740 ? 38.873 1.921 -27.360 1.00 96.69 740 VAL A N 1
ATOM 5916 C CA . VAL A 1 740 ? 38.828 0.860 -26.347 1.00 96.69 740 VAL A CA 1
ATOM 5917 C C . VAL A 1 740 ? 37.486 0.136 -26.428 1.00 96.69 740 VAL A C 1
ATOM 5919 O O . VAL A 1 740 ? 36.438 0.751 -26.612 1.00 96.69 740 VAL A O 1
ATOM 5922 N N . ILE A 1 741 ? 37.504 -1.193 -26.346 1.00 98.00 741 ILE A N 1
ATOM 5923 C CA . ILE A 1 741 ? 36.336 -2.033 -26.618 1.00 98.00 741 ILE A CA 1
ATOM 5924 C C . ILE A 1 741 ? 36.029 -2.896 -25.397 1.00 98.00 741 ILE A C 1
ATOM 5926 O O . ILE A 1 741 ? 36.836 -3.730 -24.962 1.00 98.00 741 ILE A O 1
ATOM 5930 N N . GLY A 1 742 ? 34.825 -2.703 -24.868 1.00 96.88 742 GLY A N 1
ATOM 5931 C CA . GLY A 1 742 ? 34.242 -3.490 -23.797 1.00 96.88 742 GLY A CA 1
ATOM 5932 C C . GLY A 1 742 ? 33.416 -4.658 -24.326 1.00 96.88 742 GLY A C 1
ATOM 5933 O O . GLY A 1 742 ? 32.584 -4.498 -25.217 1.00 96.88 742 GLY A O 1
ATOM 5934 N N . VAL A 1 743 ? 33.616 -5.843 -23.754 1.00 96.12 743 VAL A N 1
ATOM 5935 C CA . VAL A 1 743 ? 32.868 -7.060 -24.097 1.00 96.12 743 VAL A CA 1
ATOM 5936 C C . VAL A 1 743 ? 32.316 -7.735 -22.852 1.00 96.12 743 VAL A C 1
ATOM 5938 O O . VAL A 1 743 ? 32.902 -7.660 -21.775 1.00 96.12 743 VAL A O 1
ATOM 5941 N N . ILE A 1 744 ? 31.202 -8.452 -22.991 1.00 93.69 744 ILE A N 1
ATOM 5942 C CA . ILE A 1 744 ? 30.647 -9.244 -21.887 1.00 93.69 744 ILE A CA 1
ATOM 5943 C C . ILE A 1 744 ? 31.551 -10.472 -21.655 1.00 93.69 744 ILE A C 1
ATOM 5945 O O . ILE A 1 744 ? 31.748 -11.277 -22.580 1.00 93.69 744 ILE A O 1
ATOM 5949 N N . PRO A 1 745 ? 32.128 -10.647 -20.451 1.00 89.00 745 PRO A N 1
ATOM 5950 C CA . PRO A 1 745 ? 33.063 -11.727 -20.178 1.00 89.00 745 PRO A CA 1
ATOM 5951 C C . PRO A 1 745 ? 32.379 -13.098 -20.231 1.00 89.00 745 PRO A C 1
ATOM 5953 O O . PRO A 1 745 ? 31.187 -13.259 -19.967 1.00 89.00 745 PRO A O 1
ATOM 5956 N N . ARG A 1 746 ? 33.161 -14.124 -20.577 1.00 78.94 746 ARG A N 1
ATOM 5957 C CA . ARG A 1 746 ? 32.706 -15.517 -20.599 1.00 78.94 746 ARG A CA 1
ATOM 5958 C C . ARG A 1 746 ? 33.200 -16.221 -19.345 1.00 78.94 746 ARG A C 1
ATOM 5960 O O . ARG A 1 746 ? 34.326 -16.707 -19.336 1.00 78.94 746 ARG A O 1
ATOM 5967 N N . SER A 1 747 ? 32.375 -16.312 -18.307 1.00 67.44 747 SER A N 1
ATOM 5968 C CA . SER A 1 747 ? 32.697 -17.163 -17.157 1.00 67.44 747 SER A CA 1
ATOM 5969 C C . SER A 1 747 ? 32.715 -18.635 -17.591 1.00 67.44 747 SER A C 1
ATOM 5971 O O . SER A 1 747 ? 31.721 -19.141 -18.115 1.00 67.44 747 SER A O 1
ATOM 5973 N N . LYS A 1 748 ? 33.825 -19.350 -17.371 1.00 48.91 748 LYS A N 1
ATOM 5974 C CA . LYS A 1 748 ? 33.833 -20.821 -17.418 1.00 48.91 748 LYS A CA 1
ATOM 5975 C C . LYS A 1 748 ? 33.250 -21.335 -16.097 1.00 48.91 748 LYS A C 1
ATOM 5977 O O . LYS A 1 748 ? 33.863 -21.133 -15.060 1.00 48.91 748 LYS A O 1
ATOM 5982 N N . GLY A 1 749 ? 32.095 -22.002 -16.141 1.00 50.31 749 GLY A N 1
ATOM 5983 C CA . GLY A 1 749 ? 31.571 -22.782 -15.007 1.00 50.31 749 GLY A CA 1
ATOM 5984 C C . GLY A 1 749 ? 30.577 -22.094 -14.061 1.00 50.31 749 GLY A C 1
ATOM 5985 O O . GLY A 1 749 ? 30.188 -22.717 -13.082 1.00 50.31 749 GLY A O 1
ATOM 5986 N N . GLU A 1 750 ? 30.114 -20.871 -14.332 1.00 46.31 750 GLU A N 1
ATOM 5987 C CA . GLU A 1 750 ? 29.072 -20.228 -13.511 1.00 46.31 750 GLU A CA 1
ATOM 5988 C C . GLU A 1 750 ? 27.671 -20.434 -14.110 1.00 46.31 750 GLU A C 1
ATOM 5990 O O . GLU A 1 750 ? 27.421 -20.112 -15.270 1.00 46.31 750 GLU A O 1
ATOM 5995 N N . THR A 1 751 ? 26.733 -20.905 -13.288 1.00 46.44 751 THR A N 1
ATOM 5996 C CA . THR A 1 751 ? 25.294 -21.045 -13.580 1.00 46.44 751 THR A CA 1
ATOM 5997 C C . THR A 1 751 ? 24.545 -19.707 -13.676 1.00 46.44 751 THR A C 1
ATOM 5999 O O . THR A 1 751 ? 23.345 -19.690 -13.946 1.00 46.44 751 THR A O 1
ATOM 6002 N N . ASN A 1 752 ? 25.229 -18.570 -13.499 1.00 44.94 752 ASN A N 1
ATOM 6003 C CA . ASN A 1 752 ? 24.644 -17.236 -13.632 1.00 44.94 752 ASN A CA 1
ATOM 6004 C C . ASN A 1 752 ? 24.623 -16.789 -15.101 1.00 44.94 752 ASN A C 1
ATOM 6006 O O . ASN A 1 752 ? 25.479 -16.039 -15.569 1.00 44.94 752 ASN A O 1
ATOM 6010 N N . VAL A 1 753 ? 23.586 -17.222 -15.819 1.00 53.31 753 VAL A N 1
ATOM 6011 C CA . VAL A 1 753 ? 23.282 -16.888 -17.226 1.00 53.31 753 VAL A CA 1
ATOM 6012 C C . VAL A 1 753 ? 23.007 -15.378 -17.451 1.00 53.31 753 VAL A C 1
ATOM 6014 O O . VAL A 1 753 ? 22.832 -14.944 -18.586 1.00 53.31 753 VAL A O 1
ATOM 6017 N N . HIS A 1 754 ? 23.045 -14.542 -16.404 1.00 56.56 754 HIS A N 1
ATOM 6018 C CA . HIS A 1 754 ? 22.533 -13.164 -16.417 1.00 56.56 754 HIS A CA 1
ATOM 6019 C C . HIS A 1 754 ? 23.574 -12.028 -16.321 1.00 56.56 754 HIS A C 1
ATOM 6021 O O . HIS A 1 754 ? 23.173 -10.876 -16.196 1.00 56.56 754 HIS A O 1
ATOM 6027 N N . LYS A 1 755 ? 24.892 -12.280 -16.396 1.00 70.56 755 LYS A N 1
ATOM 6028 C CA . LYS A 1 755 ? 25.877 -11.173 -16.437 1.00 70.56 755 LYS A CA 1
ATOM 6029 C C . LYS A 1 755 ? 25.792 -10.426 -17.783 1.00 70.56 755 LYS A C 1
ATOM 6031 O O . LYS A 1 755 ? 26.187 -10.976 -18.810 1.00 70.56 755 LYS A O 1
ATOM 6036 N N . THR A 1 756 ? 25.294 -9.187 -17.769 1.00 86.06 756 THR A N 1
ATOM 6037 C CA . THR A 1 756 ? 25.193 -8.276 -18.935 1.00 86.06 756 THR A CA 1
ATOM 6038 C C . THR A 1 756 ? 26.215 -7.133 -18.909 1.00 86.06 756 THR A C 1
ATOM 6040 O O . THR A 1 756 ? 26.234 -6.299 -19.812 1.00 86.06 756 THR A O 1
ATOM 6043 N N . THR A 1 757 ? 27.086 -7.087 -17.898 1.00 91.81 757 THR A N 1
ATOM 6044 C CA . THR A 1 757 ? 28.094 -6.032 -17.734 1.00 91.81 757 THR A CA 1
ATOM 6045 C C . THR A 1 757 ? 29.330 -6.286 -18.604 1.00 91.81 757 THR A C 1
ATOM 6047 O O . THR A 1 757 ? 29.914 -7.371 -18.560 1.00 91.81 757 THR A O 1
ATOM 6050 N N . ALA A 1 758 ? 29.740 -5.289 -19.386 1.00 93.88 758 ALA A N 1
ATOM 6051 C CA . ALA A 1 758 ? 30.952 -5.310 -20.198 1.00 93.88 758 ALA A CA 1
ATOM 6052 C C . ALA A 1 758 ? 32.211 -5.019 -19.374 1.00 93.88 758 ALA A C 1
ATOM 6054 O O . ALA A 1 758 ? 32.179 -4.265 -18.403 1.00 93.88 758 ALA A O 1
ATOM 6055 N N . VAL A 1 759 ? 33.336 -5.578 -19.804 1.00 95.19 759 VAL A N 1
ATOM 6056 C CA . VAL A 1 759 ? 34.684 -5.248 -19.324 1.00 95.19 759 VAL A CA 1
ATOM 6057 C C . VAL A 1 759 ? 35.551 -4.871 -20.514 1.00 95.19 759 VAL A C 1
ATOM 6059 O O . VAL A 1 759 ? 35.428 -5.483 -21.579 1.00 95.19 759 VAL A O 1
ATOM 6062 N N . PHE A 1 760 ? 36.404 -3.867 -20.356 1.00 96.62 760 PHE A N 1
ATOM 6063 C CA . PHE A 1 760 ? 37.347 -3.462 -21.389 1.00 96.62 760 PHE A CA 1
ATOM 6064 C C . PHE A 1 760 ? 38.401 -4.544 -21.576 1.00 96.62 760 PHE A C 1
ATOM 6066 O O . PHE A 1 760 ? 39.049 -4.974 -20.622 1.00 96.62 760 PHE A O 1
ATOM 6073 N N . ARG A 1 761 ? 38.528 -5.017 -22.817 1.00 96.19 761 ARG A N 1
ATOM 6074 C CA . ARG A 1 761 ? 39.424 -6.128 -23.160 1.00 96.19 761 ARG A CA 1
ATOM 6075 C C . ARG A 1 761 ? 40.269 -5.861 -24.392 1.00 96.19 761 ARG A C 1
ATOM 6077 O O . ARG A 1 761 ? 41.319 -6.478 -24.524 1.00 96.19 761 ARG A O 1
ATOM 6084 N N . TYR A 1 762 ? 39.832 -5.006 -25.307 1.00 97.44 762 TYR A N 1
ATOM 6085 C CA . TYR A 1 762 ? 40.541 -4.813 -26.567 1.00 97.44 762 TYR A CA 1
ATOM 6086 C C . TYR A 1 762 ? 40.792 -3.342 -26.840 1.00 97.44 762 TYR A C 1
ATOM 6088 O O . TYR A 1 762 ? 39.983 -2.497 -26.458 1.00 97.44 762 TYR A O 1
ATOM 6096 N N . PHE A 1 763 ? 41.865 -3.069 -27.573 1.00 97.12 763 PHE A N 1
ATOM 6097 C CA . PHE A 1 763 ? 41.993 -1.831 -28.322 1.00 97.12 763 PHE A CA 1
ATOM 6098 C C . PHE A 1 763 ? 41.746 -2.089 -29.807 1.00 97.12 763 PHE A C 1
ATOM 6100 O O . PHE A 1 763 ? 41.968 -3.189 -30.324 1.00 97.12 763 PHE A O 1
ATOM 6107 N N . GLY A 1 764 ? 41.292 -1.054 -30.497 1.00 95.75 764 GLY A N 1
ATOM 6108 C CA . GLY A 1 764 ? 41.082 -1.065 -31.930 1.00 95.75 764 GLY A CA 1
ATOM 6109 C C . GLY A 1 764 ? 41.383 0.274 -32.584 1.00 95.75 764 GLY A C 1
ATOM 6110 O O . GLY A 1 764 ? 41.687 1.270 -31.922 1.00 95.75 764 GLY A O 1
ATOM 6111 N N . GLU A 1 765 ? 41.291 0.270 -33.906 1.00 95.75 765 GLU A N 1
ATOM 6112 C CA . GLU A 1 765 ? 41.521 1.430 -34.760 1.00 95.75 765 GLU A CA 1
ATOM 6113 C C . GLU A 1 765 ? 40.422 1.566 -35.816 1.00 95.75 765 GLU A C 1
ATOM 6115 O O . GLU A 1 765 ? 39.834 0.573 -36.255 1.00 95.75 765 GLU A O 1
ATOM 6120 N N . ILE A 1 766 ? 40.151 2.799 -36.240 1.00 96.69 766 ILE A N 1
ATOM 6121 C CA . ILE A 1 766 ? 39.215 3.077 -37.333 1.00 96.69 766 ILE A CA 1
ATOM 6122 C C . ILE A 1 766 ? 39.890 2.694 -38.654 1.00 96.69 766 ILE A C 1
ATOM 6124 O O . ILE A 1 766 ? 40.849 3.335 -39.078 1.00 96.69 766 ILE A O 1
ATOM 6128 N N . VAL A 1 767 ? 39.374 1.667 -39.331 1.00 95.69 767 VAL A N 1
ATOM 6129 C CA . VAL A 1 767 ? 39.937 1.183 -40.606 1.00 95.69 767 VAL A CA 1
ATOM 6130 C C . VAL A 1 767 ? 39.189 1.701 -41.824 1.00 95.69 767 VAL A C 1
ATOM 6132 O O . VAL A 1 767 ? 39.739 1.716 -42.931 1.00 95.69 767 VAL A O 1
ATOM 6135 N N . THR A 1 768 ? 37.922 2.083 -41.672 1.00 96.38 768 THR A N 1
ATOM 6136 C CA . THR A 1 768 ? 37.104 2.649 -42.752 1.00 96.38 768 THR A CA 1
ATOM 6137 C C . THR A 1 768 ? 36.027 3.568 -42.174 1.00 96.38 768 THR A C 1
ATOM 6139 O O . THR A 1 768 ? 35.413 3.238 -41.162 1.00 96.38 768 THR A O 1
ATOM 6142 N N . LYS A 1 769 ? 35.812 4.707 -42.829 1.00 95.31 769 LYS A N 1
ATOM 6143 C CA . LYS A 1 769 ? 34.788 5.727 -42.558 1.00 95.31 769 LYS A CA 1
ATOM 6144 C C . LYS A 1 769 ? 34.324 6.311 -43.899 1.00 95.31 769 LYS A C 1
ATOM 6146 O O . LYS A 1 769 ? 34.876 5.927 -44.933 1.00 95.31 769 LYS A O 1
ATOM 6151 N N . ASP A 1 770 ? 33.347 7.207 -43.882 1.00 94.62 770 ASP A N 1
ATOM 6152 C CA . ASP A 1 770 ? 32.861 7.878 -45.089 1.00 94.62 770 ASP A CA 1
ATOM 6153 C C . ASP A 1 770 ? 33.948 8.763 -45.735 1.00 94.62 770 ASP A C 1
ATOM 6155 O O . ASP A 1 770 ? 34.571 9.597 -45.079 1.00 94.62 770 ASP A O 1
ATOM 6159 N N . GLU A 1 771 ? 34.189 8.556 -47.030 1.00 89.75 771 GLU A N 1
ATOM 6160 C CA . GLU A 1 771 ? 35.223 9.242 -47.822 1.00 89.75 771 GLU A CA 1
ATOM 6161 C C . GLU A 1 771 ? 34.870 10.713 -48.077 1.00 89.75 771 GLU A C 1
ATOM 6163 O O . GLU A 1 771 ? 35.753 11.572 -48.137 1.00 89.75 771 GLU A O 1
ATOM 6168 N N . ASN A 1 772 ? 33.573 11.032 -48.126 1.00 88.81 772 ASN A N 1
ATOM 6169 C CA . ASN A 1 772 ? 33.101 12.398 -48.358 1.00 88.81 772 ASN A CA 1
ATOM 6170 C C . ASN A 1 772 ? 33.468 13.348 -47.214 1.00 88.81 772 ASN A C 1
ATOM 6172 O O . ASN A 1 772 ? 33.535 14.563 -47.420 1.00 88.81 772 ASN A O 1
ATOM 6176 N N . MET A 1 773 ? 33.760 12.805 -46.028 1.00 87.06 773 MET A N 1
ATOM 6177 C CA . MET A 1 773 ? 34.191 13.604 -44.886 1.00 87.06 773 MET A CA 1
ATOM 6178 C C . MET A 1 773 ? 35.527 14.295 -45.155 1.00 87.06 773 MET A C 1
ATOM 6180 O O . MET A 1 773 ? 35.711 15.434 -44.736 1.00 87.06 773 MET A O 1
ATOM 6184 N N . GLU A 1 774 ? 36.442 13.623 -45.860 1.00 82.25 774 GLU A N 1
ATOM 6185 C CA . GLU A 1 774 ? 37.773 14.151 -46.182 1.00 82.25 774 GLU A CA 1
ATOM 6186 C C . GLU A 1 774 ? 37.766 14.938 -47.498 1.00 82.25 774 GLU A C 1
ATOM 6188 O O . GLU A 1 774 ? 38.395 15.990 -47.584 1.00 82.25 774 GLU A O 1
ATOM 6193 N N . GLU A 1 775 ? 37.033 14.464 -48.510 1.00 80.06 775 GLU A N 1
ATOM 6194 C CA . GLU A 1 775 ? 37.031 15.074 -49.847 1.00 80.06 775 GLU A CA 1
ATOM 6195 C C . GLU A 1 775 ? 36.122 16.306 -49.960 1.00 80.06 775 GLU A C 1
ATOM 6197 O O . GLU A 1 775 ? 36.461 17.271 -50.645 1.00 80.06 775 GLU A O 1
ATOM 6202 N N . HIS A 1 776 ? 34.970 16.288 -49.284 1.00 77.88 776 HIS A N 1
ATOM 6203 C CA . HIS A 1 776 ? 33.898 17.271 -49.476 1.00 77.88 776 HIS A CA 1
ATOM 6204 C C . HIS A 1 776 ? 33.477 17.972 -48.176 1.00 77.88 776 HIS A C 1
ATOM 6206 O O . HIS A 1 776 ? 32.639 18.874 -48.215 1.00 77.88 776 HIS A O 1
ATOM 6212 N N . GLY A 1 777 ? 34.039 17.578 -47.026 1.00 83.81 777 GLY A N 1
ATOM 6213 C CA . GLY A 1 777 ? 33.659 18.117 -45.717 1.00 83.81 777 GLY A CA 1
ATOM 6214 C C . GLY A 1 777 ? 32.211 17.797 -45.327 1.00 83.81 777 GLY A C 1
ATOM 6215 O O . GLY A 1 777 ? 31.590 18.568 -44.595 1.00 83.81 777 GLY A O 1
ATOM 6216 N N . VAL A 1 778 ? 31.655 16.698 -45.849 1.00 87.94 778 VAL A N 1
ATOM 6217 C CA . VAL A 1 778 ? 30.273 16.259 -45.599 1.00 87.94 778 VAL A CA 1
ATOM 6218 C C . VAL A 1 778 ? 30.260 14.777 -45.240 1.00 87.94 778 VAL A C 1
ATOM 6220 O O . VAL A 1 778 ? 30.926 13.970 -45.876 1.00 87.94 778 VAL A O 1
ATOM 6223 N N . CYS A 1 779 ? 29.466 14.408 -44.240 1.00 91.88 779 CYS A N 1
ATOM 6224 C CA . CYS A 1 779 ? 29.273 13.032 -43.807 1.00 91.88 779 CYS A CA 1
ATOM 6225 C C . CYS A 1 779 ? 27.884 12.588 -44.258 1.00 91.88 779 CYS A C 1
ATOM 6227 O O . CYS A 1 779 ? 26.881 13.177 -43.860 1.00 91.88 779 CYS A O 1
ATOM 6229 N N . HIS A 1 780 ? 27.818 11.572 -45.099 1.00 92.81 780 HIS A N 1
ATOM 6230 C CA . HIS A 1 780 ? 26.593 10.929 -45.553 1.00 92.81 780 HIS A CA 1
ATOM 6231 C C . HIS A 1 780 ? 26.258 9.684 -44.731 1.00 92.81 780 HIS A C 1
ATOM 6233 O O . HIS A 1 780 ? 25.084 9.336 -44.612 1.00 92.81 780 HIS A O 1
ATOM 6239 N N . VAL A 1 781 ? 27.263 9.043 -44.128 1.00 95.31 781 VAL A N 1
ATOM 6240 C CA . VAL A 1 781 ? 27.092 7.802 -43.364 1.00 95.31 781 VAL A CA 1
ATOM 6241 C C . VAL A 1 781 ? 27.663 7.957 -41.951 1.00 95.31 781 VAL A C 1
ATOM 6243 O O . VAL A 1 781 ? 28.876 7.901 -41.752 1.00 95.31 781 VAL A O 1
ATOM 6246 N N . ASP A 1 782 ? 26.791 8.086 -40.942 1.00 95.50 782 ASP A N 1
ATOM 6247 C CA . ASP A 1 782 ? 27.182 8.063 -39.519 1.00 95.50 782 ASP A CA 1
ATOM 6248 C C . ASP A 1 782 ? 27.466 6.627 -39.045 1.00 95.50 782 ASP A C 1
ATOM 6250 O O . ASP A 1 782 ? 26.809 6.069 -38.165 1.00 95.50 782 ASP A O 1
ATOM 6254 N N . ALA A 1 783 ? 28.443 5.996 -39.687 1.00 97.38 783 ALA A N 1
ATOM 6255 C CA . ALA A 1 783 ? 28.971 4.699 -39.319 1.00 97.38 783 ALA A CA 1
ATOM 6256 C C . ALA A 1 783 ? 30.457 4.614 -39.671 1.00 97.38 783 ALA A C 1
ATOM 6258 O O . ALA A 1 783 ? 30.902 5.101 -40.713 1.00 97.38 783 ALA A O 1
ATOM 6259 N N . CYS A 1 784 ? 31.220 3.914 -38.840 1.00 97.69 784 CYS A N 1
ATOM 6260 C CA . CYS A 1 784 ? 32.600 3.566 -39.143 1.00 97.69 784 CYS A CA 1
ATOM 6261 C C . CYS A 1 784 ? 32.904 2.117 -38.756 1.00 97.69 784 CYS A C 1
ATOM 6263 O O . CYS A 1 784 ? 32.203 1.490 -37.953 1.00 97.69 784 CYS A O 1
ATOM 6265 N N . ILE A 1 785 ? 33.954 1.573 -39.371 1.00 98.19 785 ILE A N 1
ATOM 6266 C CA . ILE A 1 785 ? 34.435 0.219 -39.116 1.00 98.19 785 ILE A CA 1
ATOM 6267 C C . ILE A 1 785 ? 35.679 0.296 -38.244 1.00 98.19 785 ILE A C 1
ATOM 6269 O O . ILE A 1 785 ? 36.697 0.866 -38.646 1.00 98.19 785 ILE A O 1
ATOM 6273 N N . VAL A 1 786 ? 35.596 -0.320 -37.070 1.00 97.88 786 VAL A N 1
ATOM 6274 C CA . VAL A 1 786 ? 36.708 -0.466 -36.131 1.00 97.88 786 VAL A CA 1
ATOM 6275 C C . VAL A 1 786 ? 37.269 -1.876 -36.243 1.00 97.88 786 VAL A C 1
ATOM 6277 O O . VAL A 1 786 ? 36.520 -2.854 -36.269 1.00 97.88 786 VAL A O 1
ATOM 6280 N N . ARG A 1 787 ? 38.594 -1.993 -36.286 1.00 96.81 787 ARG A N 1
ATOM 6281 C CA . ARG A 1 787 ? 39.303 -3.270 -36.226 1.00 96.81 787 ARG A CA 1
ATOM 6282 C C . ARG A 1 787 ? 39.980 -3.420 -34.876 1.00 96.81 787 ARG A C 1
ATOM 6284 O O . ARG A 1 787 ? 40.738 -2.546 -34.472 1.00 96.81 787 ARG A O 1
ATOM 6291 N N . ILE A 1 788 ? 39.745 -4.544 -34.211 1.00 97.38 788 ILE A N 1
ATOM 6292 C CA . ILE A 1 788 ? 40.497 -4.930 -33.015 1.00 97.38 788 ILE A CA 1
ATOM 6293 C C . ILE A 1 788 ? 41.961 -5.184 -33.402 1.00 97.38 788 ILE A C 1
ATOM 6295 O O . ILE A 1 788 ? 42.232 -6.023 -34.262 1.00 97.38 788 ILE A O 1
ATOM 6299 N N . THR A 1 789 ? 42.893 -4.495 -32.746 1.00 95.44 789 THR A N 1
ATOM 6300 C CA . THR A 1 789 ? 44.339 -4.600 -33.007 1.00 95.44 789 THR A CA 1
ATOM 6301 C C . THR A 1 789 ? 45.070 -5.349 -31.902 1.00 95.44 789 THR A C 1
ATOM 6303 O O . THR A 1 789 ? 45.956 -6.161 -32.181 1.00 95.44 789 THR A O 1
ATOM 6306 N N . THR A 1 790 ? 44.682 -5.130 -30.646 1.00 96.12 790 THR A N 1
ATOM 6307 C CA . THR A 1 790 ? 45.325 -5.748 -29.483 1.00 96.12 790 THR A CA 1
ATOM 6308 C C . THR A 1 790 ? 44.314 -6.162 -28.420 1.00 96.12 790 THR A C 1
ATOM 6310 O O . THR A 1 790 ? 43.184 -5.668 -28.355 1.00 96.12 790 THR A O 1
ATOM 6313 N N . ARG A 1 791 ? 44.727 -7.108 -27.576 1.00 95.38 791 ARG A N 1
ATOM 6314 C CA . ARG A 1 791 ? 44.010 -7.561 -26.387 1.00 95.38 791 ARG A CA 1
ATOM 6315 C C . ARG A 1 791 ? 44.771 -7.155 -25.133 1.00 95.38 791 ARG A C 1
ATOM 6317 O O . ARG A 1 791 ? 45.957 -7.431 -25.016 1.00 95.38 791 ARG A O 1
ATOM 6324 N N . ILE A 1 792 ? 44.057 -6.597 -24.173 1.00 94.81 792 ILE A N 1
ATOM 6325 C CA . ILE A 1 792 ? 44.540 -6.301 -22.832 1.00 94.81 792 ILE A CA 1
ATOM 6326 C C . ILE A 1 792 ? 44.690 -7.619 -22.055 1.00 94.81 792 ILE A C 1
ATOM 6328 O O . ILE A 1 792 ? 43.792 -8.469 -22.085 1.00 94.81 792 ILE A O 1
ATOM 6332 N N . GLU A 1 793 ? 45.827 -7.818 -21.382 1.00 90.62 793 GLU A N 1
ATOM 6333 C CA . GLU A 1 793 ? 46.123 -9.065 -20.661 1.00 90.62 793 GLU A CA 1
ATOM 6334 C C . GLU A 1 793 ? 45.087 -9.369 -19.565 1.00 90.62 793 GLU A C 1
ATOM 6336 O O . GLU A 1 793 ? 44.621 -10.508 -19.444 1.00 90.62 793 GLU A O 1
ATOM 6341 N N . ARG A 1 794 ? 44.689 -8.349 -18.795 1.00 91.94 794 ARG A N 1
ATOM 6342 C CA . ARG A 1 794 ? 43.647 -8.444 -17.767 1.00 91.94 794 ARG A CA 1
ATOM 6343 C C . ARG A 1 794 ? 42.487 -7.528 -18.116 1.00 91.94 794 ARG A C 1
ATOM 6345 O O . ARG A 1 794 ? 42.691 -6.366 -18.443 1.00 91.94 794 ARG A O 1
ATOM 6352 N N . ASP A 1 795 ? 41.277 -8.068 -18.015 1.00 93.31 795 ASP A N 1
ATOM 6353 C CA . ASP A 1 795 ? 40.055 -7.294 -18.210 1.00 93.31 795 ASP A CA 1
ATOM 6354 C C . ASP A 1 795 ? 40.019 -6.104 -17.243 1.00 93.31 795 ASP A C 1
ATOM 6356 O O . ASP A 1 795 ? 40.237 -6.276 -16.042 1.00 93.31 795 ASP A O 1
ATOM 6360 N N . VAL A 1 796 ? 39.716 -4.919 -17.767 1.00 92.44 796 VAL A N 1
ATOM 6361 C CA . VAL A 1 796 ? 39.600 -3.683 -16.985 1.00 92.44 796 VAL A CA 1
ATOM 6362 C C . VAL A 1 796 ? 38.122 -3.347 -16.798 1.00 92.44 796 VAL A C 1
ATOM 6364 O O . VAL A 1 796 ? 37.335 -3.351 -17.749 1.00 92.44 796 VAL A O 1
ATOM 6367 N N . ASP A 1 797 ? 37.723 -3.090 -15.558 1.00 87.75 797 ASP A N 1
ATOM 6368 C CA . ASP A 1 797 ? 36.381 -2.655 -15.188 1.00 87.75 797 ASP A CA 1
ATOM 6369 C C . ASP A 1 797 ? 36.338 -1.136 -14.906 1.00 87.75 797 ASP A C 1
ATOM 6371 O O . ASP A 1 797 ? 37.176 -0.381 -15.395 1.00 87.75 797 ASP A O 1
ATOM 6375 N N . GLY A 1 798 ? 35.303 -0.659 -14.206 1.00 86.81 798 GLY A N 1
ATOM 6376 C CA . GLY A 1 798 ? 35.143 0.765 -13.890 1.00 86.81 798 GLY A CA 1
ATOM 6377 C C . GLY A 1 798 ? 34.906 1.663 -15.111 1.00 86.81 798 GLY A C 1
ATOM 6378 O O . GLY A 1 798 ? 34.087 1.340 -15.973 1.00 86.81 798 GLY A O 1
ATOM 6379 N N . ASP A 1 799 ? 35.603 2.796 -15.144 1.00 85.50 799 ASP A N 1
ATOM 6380 C CA . ASP A 1 799 ? 35.576 3.846 -16.175 1.00 85.50 799 ASP A CA 1
ATOM 6381 C C . ASP A 1 799 ? 36.637 3.650 -17.276 1.00 85.50 799 ASP A C 1
ATOM 6383 O O . ASP A 1 799 ? 36.753 4.458 -18.194 1.00 85.50 799 ASP A O 1
ATOM 6387 N N . GLY A 1 800 ? 37.415 2.567 -17.199 1.00 84.44 800 GLY A N 1
ATOM 6388 C CA . GLY A 1 800 ? 38.494 2.281 -18.139 1.00 84.44 800 GLY A CA 1
ATOM 6389 C C . GLY A 1 800 ? 39.837 2.922 -17.786 1.00 84.44 800 GLY A C 1
ATOM 6390 O O . GLY A 1 800 ? 40.806 2.646 -18.488 1.00 84.44 800 GLY A O 1
ATOM 6391 N N . SER A 1 801 ? 39.957 3.680 -16.690 1.00 85.31 801 SER A N 1
ATOM 6392 C CA . SER A 1 801 ? 41.219 4.306 -16.234 1.00 85.31 801 SER A CA 1
ATOM 6393 C C . SER A 1 801 ? 42.404 3.332 -16.114 1.00 85.31 801 SER A C 1
ATOM 6395 O O . SER A 1 801 ? 43.561 3.719 -16.281 1.00 85.31 801 SER A O 1
ATOM 6397 N N . GLY A 1 802 ? 42.132 2.043 -15.888 1.00 85.94 802 GLY A N 1
ATOM 6398 C CA . GLY A 1 802 ? 43.142 0.986 -15.829 1.00 85.94 802 GLY A CA 1
ATOM 6399 C C . GLY A 1 802 ? 43.713 0.526 -17.177 1.00 85.94 802 GLY A C 1
ATOM 6400 O O . GLY A 1 802 ? 44.650 -0.269 -17.166 1.00 85.94 802 GLY A O 1
ATOM 6401 N N . CYS A 1 803 ? 43.190 0.977 -18.324 1.00 89.00 803 CYS A N 1
ATOM 6402 C CA . CYS A 1 803 ? 43.545 0.414 -19.635 1.00 89.00 803 CYS A CA 1
ATOM 6403 C C . CYS A 1 803 ? 44.994 0.700 -20.064 1.00 89.00 803 CYS A C 1
ATOM 6405 O O . CYS A 1 803 ? 45.639 -0.195 -20.603 1.00 89.00 803 CYS A O 1
ATOM 6407 N N . ALA A 1 804 ? 45.539 1.892 -19.798 1.00 84.31 804 ALA A N 1
ATOM 6408 C CA . ALA A 1 804 ? 46.902 2.248 -20.226 1.00 84.31 804 ALA A CA 1
ATOM 6409 C C . ALA A 1 804 ? 48.023 1.508 -19.481 1.00 84.31 804 ALA A C 1
ATOM 6411 O O . ALA A 1 804 ? 49.139 1.414 -19.983 1.00 84.31 804 ALA A O 1
ATOM 6412 N N . GLY A 1 805 ? 47.748 0.994 -18.278 1.00 80.50 805 GLY A N 1
ATOM 6413 C CA . GLY A 1 805 ? 48.743 0.299 -17.456 1.00 80.50 805 GLY A CA 1
ATOM 6414 C C . GLY A 1 805 ? 48.876 -1.196 -17.751 1.00 80.50 805 GLY A C 1
ATOM 6415 O O . GLY A 1 805 ? 49.655 -1.876 -17.084 1.00 80.50 805 GLY A O 1
ATOM 6416 N N . GLN A 1 806 ? 48.093 -1.733 -18.687 1.00 90.06 806 GLN A N 1
ATOM 6417 C CA . GLN A 1 806 ? 48.025 -3.168 -18.937 1.00 90.06 806 GLN A CA 1
ATOM 6418 C C . GLN A 1 806 ? 48.870 -3.582 -20.151 1.00 90.06 806 GLN A C 1
ATOM 6420 O O . GLN A 1 806 ? 48.803 -2.929 -21.192 1.00 90.06 806 GLN A O 1
ATOM 6425 N N . PRO A 1 807 ? 49.611 -4.702 -20.070 1.00 90.81 807 PRO A N 1
ATOM 6426 C CA . PRO A 1 807 ? 50.283 -5.277 -21.229 1.00 90.81 807 PRO A CA 1
ATOM 6427 C C . PRO A 1 807 ? 49.300 -5.646 -22.350 1.00 90.81 807 PRO A C 1
ATOM 6429 O O . PRO A 1 807 ? 48.216 -6.186 -22.104 1.00 90.81 807 PRO A O 1
ATOM 6432 N N . GLU A 1 808 ? 49.706 -5.379 -23.593 1.00 92.38 808 GLU A N 1
ATOM 6433 C CA . GLU A 1 808 ? 48.913 -5.637 -24.796 1.00 92.38 808 GLU A CA 1
ATOM 6434 C C . GLU A 1 808 ? 49.441 -6.849 -25.576 1.00 92.38 808 GLU A C 1
ATOM 6436 O O . GLU A 1 808 ? 50.629 -6.963 -25.879 1.00 92.38 808 GLU A O 1
ATOM 6441 N N . ILE A 1 809 ? 48.533 -7.744 -25.957 1.00 93.31 809 ILE A N 1
ATOM 6442 C CA . ILE A 1 809 ? 48.783 -8.902 -26.812 1.00 93.31 809 ILE A CA 1
ATOM 6443 C C . ILE A 1 809 ? 48.328 -8.551 -28.226 1.00 93.31 809 ILE A C 1
ATOM 6445 O O . ILE A 1 809 ? 47.156 -8.250 -28.456 1.00 93.31 809 ILE A O 1
ATOM 6449 N N . LEU A 1 810 ? 49.246 -8.605 -29.188 1.00 93.12 810 LEU A N 1
ATOM 6450 C CA . LEU A 1 810 ? 48.961 -8.269 -30.580 1.00 93.12 810 LEU A CA 1
ATOM 6451 C C . LEU A 1 810 ? 48.059 -9.325 -31.246 1.00 93.12 810 LEU A C 1
ATOM 6453 O O . LEU A 1 810 ? 48.365 -10.517 -31.225 1.00 93.12 810 LEU A O 1
ATOM 6457 N N . LEU A 1 811 ? 46.971 -8.883 -31.883 1.00 91.75 811 LEU A N 1
ATOM 6458 C CA . LEU A 1 811 ? 46.002 -9.732 -32.588 1.00 91.75 811 LEU A CA 1
ATOM 6459 C C . LEU A 1 811 ? 46.159 -9.590 -34.115 1.00 91.75 811 LEU A C 1
ATOM 6461 O O . LEU A 1 811 ? 45.209 -9.303 -34.836 1.00 91.75 811 LEU A O 1
ATOM 6465 N N . ASN A 1 812 ? 47.383 -9.773 -34.616 1.00 80.75 812 ASN A N 1
ATOM 6466 C CA . ASN A 1 812 ? 47.767 -9.467 -36.002 1.00 80.75 812 ASN A CA 1
ATOM 6467 C C . ASN A 1 812 ? 47.412 -10.539 -37.050 1.00 80.75 812 ASN A C 1
ATOM 6469 O O . ASN A 1 812 ? 47.687 -10.337 -38.231 1.00 80.75 812 ASN A O 1
ATOM 6473 N N . ASN A 1 813 ? 46.840 -11.683 -36.663 1.00 84.75 813 ASN A N 1
ATOM 6474 C CA . ASN A 1 813 ? 46.470 -12.728 -37.615 1.00 84.75 813 ASN A CA 1
ATOM 6475 C C . ASN A 1 813 ? 45.088 -13.341 -37.323 1.00 84.75 813 ASN A C 1
ATOM 6477 O O . ASN A 1 813 ? 44.566 -13.305 -36.204 1.00 84.75 813 ASN A O 1
ATOM 6481 N N . LYS A 1 814 ? 44.486 -13.938 -38.361 1.00 85.06 814 LYS A N 1
ATOM 6482 C CA . LYS A 1 814 ? 43.126 -14.505 -38.306 1.00 85.06 814 LYS A CA 1
ATOM 6483 C C . LYS A 1 814 ? 43.004 -15.698 -37.353 1.00 85.06 814 LYS A C 1
ATOM 6485 O O . LYS A 1 814 ? 41.909 -15.970 -36.866 1.00 85.06 814 LYS A O 1
ATOM 6490 N N . GLU A 1 815 ? 44.080 -16.441 -37.104 1.00 86.88 815 GLU A N 1
ATOM 6491 C CA . GLU A 1 815 ? 44.055 -17.608 -36.211 1.00 86.88 815 GLU A CA 1
ATOM 6492 C C . GLU A 1 815 ? 43.972 -17.189 -34.742 1.00 86.88 815 GLU A C 1
ATOM 6494 O O . GLU A 1 815 ? 43.126 -17.696 -34.002 1.00 86.88 815 GLU A O 1
ATOM 6499 N N . VAL A 1 816 ? 44.773 -16.197 -34.352 1.00 89.25 816 VAL A N 1
ATOM 6500 C CA . VAL A 1 816 ? 44.762 -15.594 -33.017 1.00 89.25 816 VAL A CA 1
ATOM 6501 C C . VAL A 1 816 ? 43.410 -14.920 -32.761 1.00 89.25 816 VAL A C 1
ATOM 6503 O O . VAL A 1 816 ? 42.788 -15.174 -31.729 1.00 89.25 816 VAL A O 1
ATOM 6506 N N . MET A 1 817 ? 42.873 -14.177 -33.737 1.00 92.38 817 MET A N 1
ATOM 6507 C CA . MET A 1 817 ? 41.547 -13.553 -33.623 1.00 92.38 817 MET A CA 1
ATOM 6508 C C . MET A 1 817 ? 40.415 -14.586 -33.463 1.00 92.38 817 MET A C 1
ATOM 6510 O O . MET A 1 817 ? 39.510 -14.414 -32.645 1.00 92.38 817 MET A O 1
ATOM 6514 N N . LYS A 1 818 ? 40.467 -15.720 -34.178 1.00 89.12 818 LYS A N 1
ATOM 6515 C CA . LYS A 1 818 ? 39.508 -16.826 -33.980 1.00 89.12 818 LYS A CA 1
ATOM 6516 C C . LYS A 1 818 ? 39.560 -17.397 -32.557 1.00 89.12 818 LYS A C 1
ATOM 6518 O O . LYS A 1 818 ? 38.521 -17.826 -32.043 1.00 89.12 818 LYS A O 1
ATOM 6523 N N . GLY A 1 819 ? 40.732 -17.376 -31.918 1.00 88.62 819 GLY A N 1
ATOM 6524 C CA . GLY A 1 819 ? 40.941 -17.779 -30.525 1.00 88.62 819 GLY A CA 1
ATOM 6525 C C . GLY A 1 819 ? 40.131 -16.961 -29.512 1.00 88.62 819 GLY A C 1
ATOM 6526 O O . GLY A 1 819 ? 39.692 -17.512 -28.499 1.00 88.62 819 GLY A O 1
ATOM 6527 N N . GLU A 1 820 ? 39.818 -15.701 -29.831 1.00 91.75 820 GLU A N 1
ATOM 6528 C CA . GLU A 1 820 ? 38.971 -14.819 -29.011 1.00 91.75 820 GLU A CA 1
ATOM 6529 C C . GLU A 1 820 ? 37.492 -15.236 -29.019 1.00 91.75 820 GLU A C 1
ATOM 6531 O O . GLU A 1 820 ? 36.713 -14.891 -28.124 1.00 91.75 820 GLU A O 1
ATOM 6536 N N . LYS A 1 821 ? 37.092 -16.047 -30.009 1.00 91.69 821 LYS A N 1
ATOM 6537 C CA . LYS A 1 821 ? 35.753 -16.634 -30.145 1.00 91.69 821 LYS A CA 1
ATOM 6538 C C . LYS A 1 821 ? 34.620 -15.596 -30.098 1.00 91.69 821 LYS A C 1
ATOM 6540 O O . LYS A 1 821 ? 33.545 -15.935 -29.600 1.00 91.69 821 LYS A O 1
ATOM 6545 N N . LEU A 1 822 ? 34.813 -14.369 -30.585 1.00 93.50 822 LEU A N 1
ATOM 6546 C CA . LEU A 1 822 ? 33.790 -13.310 -30.579 1.00 93.50 822 LEU A CA 1
ATOM 6547 C C . LEU A 1 822 ? 32.468 -13.770 -31.231 1.00 93.50 822 LEU A C 1
ATOM 6549 O O . LEU A 1 822 ? 32.456 -14.619 -32.129 1.00 93.50 822 LEU A O 1
ATOM 6553 N N . LYS A 1 823 ? 31.329 -13.241 -30.762 1.00 94.62 823 LYS A N 1
ATOM 6554 C CA . LYS A 1 823 ? 30.011 -13.541 -31.343 1.00 94.62 823 LYS A CA 1
ATOM 6555 C C . LYS A 1 823 ? 29.648 -12.435 -32.327 1.00 94.62 823 LYS A C 1
ATOM 6557 O O . LYS A 1 823 ? 29.444 -11.315 -31.902 1.00 94.62 823 LYS A O 1
ATOM 6562 N N . ALA A 1 824 ? 29.559 -12.758 -33.613 1.00 96.69 824 ALA A N 1
ATOM 6563 C CA . ALA A 1 824 ? 29.083 -11.804 -34.609 1.00 96.69 824 ALA A CA 1
ATOM 6564 C C . ALA A 1 824 ? 27.549 -11.802 -34.682 1.00 96.69 824 ALA A C 1
ATOM 6566 O O . ALA A 1 824 ? 26.928 -12.864 -34.528 1.00 96.69 824 ALA A O 1
ATOM 6567 N N . LEU A 1 825 ? 26.955 -10.635 -34.933 1.00 97.75 825 LEU A N 1
ATOM 6568 C CA . LEU A 1 825 ? 25.543 -10.523 -35.299 1.00 97.75 825 LEU A CA 1
ATOM 6569 C C . LEU A 1 825 ? 25.386 -10.633 -36.816 1.00 97.75 825 LEU A C 1
ATOM 6571 O O . LEU A 1 825 ? 26.245 -10.203 -37.582 1.00 97.75 825 LEU A O 1
ATOM 6575 N N . LYS A 1 826 ? 24.284 -11.251 -37.239 1.00 97.62 826 LYS A N 1
ATOM 6576 C CA . LYS A 1 826 ? 23.876 -11.258 -38.644 1.00 97.62 826 LYS A CA 1
ATOM 6577 C C . LYS A 1 826 ? 23.224 -9.921 -38.972 1.00 97.62 826 LYS A C 1
ATOM 6579 O O . LYS A 1 826 ? 22.711 -9.267 -38.072 1.00 97.62 826 LYS A O 1
ATOM 6584 N N . TYR A 1 827 ? 23.227 -9.542 -40.238 1.00 97.62 827 TYR A N 1
ATOM 6585 C CA . TYR A 1 827 ? 22.621 -8.310 -40.722 1.00 97.62 827 TYR A CA 1
ATOM 6586 C C . TYR A 1 827 ? 21.843 -8.575 -42.011 1.00 97.62 827 TYR A C 1
ATOM 6588 O O . TYR A 1 827 ? 22.102 -9.567 -42.696 1.00 97.62 827 TYR A O 1
ATOM 6596 N N . THR A 1 828 ? 20.881 -7.710 -42.314 1.00 97.00 828 THR A N 1
ATOM 6597 C CA . THR A 1 828 ? 20.035 -7.793 -43.506 1.00 97.00 828 THR A CA 1
ATOM 6598 C C . THR A 1 828 ? 19.672 -6.398 -44.008 1.00 97.00 828 THR A C 1
ATOM 6600 O O . THR A 1 828 ? 19.460 -5.484 -43.220 1.00 97.00 828 THR A O 1
ATOM 6603 N N . GLU A 1 829 ? 19.582 -6.233 -45.325 1.00 95.56 829 GLU A N 1
ATOM 6604 C CA . GLU A 1 829 ? 19.101 -4.991 -45.950 1.00 95.56 829 GLU A CA 1
ATOM 6605 C C . GLU A 1 829 ? 17.571 -4.925 -46.017 1.00 95.56 829 GLU A C 1
ATOM 6607 O O . GLU A 1 829 ? 17.000 -3.871 -46.284 1.00 95.56 829 GLU A O 1
ATOM 6612 N N . THR A 1 830 ? 16.895 -6.052 -45.783 1.00 93.62 830 THR A N 1
ATOM 6613 C CA . THR A 1 830 ? 15.441 -6.160 -45.907 1.00 93.62 830 THR A CA 1
ATOM 6614 C C . THR A 1 830 ? 14.762 -5.955 -44.563 1.00 93.62 830 THR A C 1
ATOM 6616 O O . THR A 1 830 ? 15.058 -6.680 -43.610 1.00 93.62 830 THR A O 1
ATOM 6619 N N . TYR A 1 831 ? 13.789 -5.055 -44.520 1.00 93.31 831 TYR A N 1
ATOM 6620 C CA . TYR A 1 831 ? 12.906 -4.846 -43.378 1.00 93.31 831 TYR A CA 1
ATOM 6621 C C . TYR A 1 831 ? 11.532 -4.358 -43.863 1.00 93.31 831 TYR A C 1
ATOM 6623 O O . TYR A 1 831 ? 11.383 -3.955 -45.020 1.00 93.31 831 TYR A O 1
ATOM 6631 N N . GLN A 1 832 ? 10.517 -4.425 -43.006 1.00 91.12 832 GLN A N 1
ATOM 6632 C CA . GLN A 1 832 ? 9.154 -3.979 -43.309 1.00 91.12 832 GLN A CA 1
ATOM 6633 C C . GLN A 1 832 ? 8.756 -2.784 -42.443 1.00 91.12 832 GLN A C 1
ATOM 6635 O O . GLN A 1 832 ? 9.194 -2.630 -41.305 1.00 91.12 832 GLN A O 1
ATOM 6640 N N . VAL A 1 833 ? 7.895 -1.921 -42.981 1.00 90.19 833 VAL A N 1
ATOM 6641 C CA . VAL A 1 833 ? 7.214 -0.906 -42.171 1.00 90.19 833 VAL A CA 1
ATOM 6642 C C . VAL A 1 833 ? 6.322 -1.622 -41.153 1.00 90.19 833 VAL A C 1
ATOM 6644 O O . VAL A 1 833 ? 5.733 -2.650 -41.470 1.00 90.19 833 VAL A O 1
ATOM 6647 N N . GLU A 1 834 ? 6.279 -1.105 -39.928 1.00 87.69 834 GLU A N 1
ATOM 6648 C CA . GLU A 1 834 ? 5.672 -1.728 -38.742 1.00 87.69 834 GLU A CA 1
ATOM 6649 C C . GLU A 1 834 ? 6.360 -3.012 -38.255 1.00 87.69 834 GLU A C 1
ATOM 6651 O O . GLU A 1 834 ? 5.895 -3.628 -37.295 1.00 87.69 834 GLU A O 1
ATOM 6656 N N . GLU A 1 835 ? 7.506 -3.394 -38.834 1.00 91.25 835 GLU A N 1
ATOM 6657 C CA . GLU A 1 835 ? 8.295 -4.507 -38.310 1.00 91.25 835 GLU A CA 1
ATOM 6658 C C . GLU A 1 835 ? 8.750 -4.208 -36.881 1.00 91.25 835 GLU A C 1
ATOM 6660 O O . GLU A 1 835 ? 9.243 -3.118 -36.569 1.00 91.25 835 GLU A O 1
ATOM 6665 N N . HIS A 1 836 ? 8.581 -5.202 -36.012 1.00 91.19 836 HIS A N 1
ATOM 6666 C CA . HIS A 1 836 ? 9.000 -5.128 -34.627 1.00 91.19 836 HIS A CA 1
ATOM 6667 C C . HIS A 1 836 ? 10.524 -5.232 -34.527 1.00 91.19 836 HIS A C 1
ATOM 6669 O O . HIS A 1 836 ? 11.158 -6.143 -35.069 1.00 91.19 836 HIS A O 1
ATOM 6675 N N . VAL A 1 837 ? 11.121 -4.273 -33.825 1.00 95.50 837 VAL A N 1
ATOM 6676 C CA . VAL A 1 837 ? 12.570 -4.109 -33.753 1.00 95.50 837 VAL A CA 1
ATOM 6677 C C . VAL A 1 837 ? 13.036 -3.834 -32.336 1.00 95.50 837 VAL A C 1
ATOM 6679 O O . VAL A 1 837 ? 12.287 -3.372 -31.471 1.00 95.50 837 VAL A O 1
ATOM 6682 N N . ARG A 1 838 ? 14.308 -4.133 -32.087 1.00 94.69 838 ARG A N 1
ATOM 6683 C CA . ARG A 1 838 ? 14.961 -3.941 -30.796 1.00 94.69 838 ARG A CA 1
ATOM 6684 C C . ARG A 1 838 ? 16.312 -3.280 -30.996 1.00 94.69 838 ARG A C 1
ATOM 6686 O O . ARG A 1 838 ? 17.109 -3.776 -31.780 1.00 94.69 838 ARG A O 1
ATOM 6693 N N . ILE A 1 839 ? 16.595 -2.203 -30.277 1.00 95.25 839 ILE A N 1
ATOM 6694 C CA . ILE A 1 839 ? 17.937 -1.606 -30.252 1.00 95.25 839 ILE A CA 1
ATOM 6695 C C . ILE A 1 839 ? 18.674 -2.165 -29.049 1.00 95.25 839 ILE A C 1
ATOM 6697 O O . ILE A 1 839 ? 18.170 -2.060 -27.934 1.00 95.25 839 ILE A O 1
ATOM 6701 N N . LEU A 1 840 ? 19.845 -2.751 -29.275 1.00 95.38 840 LEU A N 1
ATOM 6702 C CA . LEU A 1 840 ? 20.704 -3.299 -28.227 1.00 95.38 840 LEU A CA 1
ATOM 6703 C C . LEU A 1 840 ? 21.903 -2.367 -28.019 1.00 95.38 840 LEU A C 1
ATOM 6705 O O . LEU A 1 840 ? 22.488 -1.913 -29.001 1.00 95.38 840 LEU A O 1
ATOM 6709 N N . GLY A 1 841 ? 22.301 -2.099 -26.777 1.00 94.06 841 GLY A N 1
ATOM 6710 C CA . GLY A 1 841 ? 23.414 -1.183 -26.515 1.00 94.06 841 GLY A CA 1
ATOM 6711 C C . GLY A 1 841 ? 23.767 -1.030 -25.039 1.00 94.06 841 GLY A C 1
ATOM 6712 O O . GLY A 1 841 ? 23.384 -1.848 -24.209 1.00 94.06 841 GLY A O 1
ATOM 6713 N N . TYR A 1 842 ? 24.525 0.017 -24.731 1.00 92.25 842 TYR A N 1
ATOM 6714 C CA . TYR A 1 842 ? 24.949 0.411 -23.389 1.00 92.25 842 TYR A CA 1
ATOM 6715 C C . TYR A 1 842 ? 24.514 1.848 -23.117 1.00 92.25 842 TYR A C 1
ATOM 6717 O O . TYR A 1 842 ? 25.087 2.773 -23.681 1.00 92.25 842 TYR A O 1
ATOM 6725 N N . ASN A 1 843 ? 23.496 2.047 -22.282 1.00 85.56 843 ASN A N 1
ATOM 6726 C CA . ASN A 1 843 ? 22.864 3.351 -22.067 1.00 85.56 843 ASN A CA 1
ATOM 6727 C C . ASN A 1 843 ? 23.754 4.299 -21.240 1.00 85.56 843 ASN A C 1
ATOM 6729 O O . ASN A 1 843 ? 23.757 4.211 -20.012 1.00 85.56 843 ASN A O 1
ATOM 6733 N N . GLN A 1 844 ? 24.485 5.205 -21.898 1.00 81.50 844 GLN A N 1
ATOM 6734 C CA . GLN A 1 844 ? 25.347 6.185 -21.215 1.00 81.50 844 GLN A CA 1
ATOM 6735 C C . GLN A 1 844 ? 24.600 7.402 -20.647 1.00 81.50 844 GLN A C 1
ATOM 6737 O O . GLN A 1 844 ? 25.149 8.090 -19.795 1.00 81.50 844 GLN A O 1
ATOM 6742 N N . GLY A 1 845 ? 23.358 7.662 -21.074 1.00 65.88 845 GLY A N 1
ATOM 6743 C CA . GLY A 1 845 ? 22.649 8.903 -20.761 1.00 65.88 845 GLY A CA 1
ATOM 6744 C C . GLY A 1 845 ? 23.218 10.107 -21.527 1.00 65.88 845 GLY A C 1
ATOM 6745 O O . GLY A 1 845 ? 24.386 10.449 -21.410 1.00 65.88 845 GLY A O 1
ATOM 6746 N N . GLY A 1 846 ? 22.388 10.783 -22.326 1.00 72.94 846 GLY A N 1
ATOM 6747 C CA . GLY A 1 846 ? 22.816 11.969 -23.088 1.00 72.94 846 GLY A CA 1
ATOM 6748 C C . GLY A 1 846 ? 23.600 11.656 -24.372 1.00 72.94 846 GLY A C 1
ATOM 6749 O O . GLY A 1 846 ? 23.274 10.698 -25.073 1.00 72.94 846 GLY A O 1
ATOM 6750 N N . GLU A 1 847 ? 24.582 12.500 -24.708 1.00 69.62 847 GLU A N 1
ATOM 6751 C CA . GLU A 1 847 ? 25.375 12.444 -25.957 1.00 69.62 847 GLU A CA 1
ATOM 6752 C C . GLU A 1 847 ? 26.535 11.431 -25.905 1.00 69.62 847 GLU A C 1
ATOM 6754 O O . GLU A 1 847 ? 27.202 11.204 -26.908 1.00 69.62 847 GLU A O 1
ATOM 6759 N N . GLY A 1 848 ? 26.768 10.793 -24.752 1.00 68.12 848 GLY A N 1
ATOM 6760 C CA . GLY A 1 848 ? 27.848 9.817 -24.575 1.00 68.12 848 GLY A CA 1
ATOM 6761 C C . GLY A 1 848 ? 29.230 10.433 -24.344 1.00 68.12 848 GLY A C 1
ATOM 6762 O O . GLY A 1 848 ? 30.203 9.691 -24.256 1.00 68.12 848 GLY A O 1
ATOM 6763 N N . LEU A 1 849 ? 29.333 11.758 -24.216 1.00 78.50 849 LEU A N 1
ATOM 6764 C CA . LEU A 1 849 ? 30.531 12.444 -23.727 1.00 78.50 849 LEU A CA 1
ATOM 6765 C C . LEU A 1 849 ? 30.640 12.259 -22.210 1.00 78.50 849 LEU A C 1
ATOM 6767 O O . LEU A 1 849 ? 29.643 12.419 -21.513 1.00 78.50 849 LEU A O 1
ATOM 6771 N N . LEU A 1 850 ? 31.833 11.923 -21.715 1.00 80.06 850 LEU A N 1
ATOM 6772 C CA . LEU A 1 850 ? 32.084 11.670 -20.295 1.00 80.06 850 LEU A CA 1
ATOM 6773 C C . LEU A 1 850 ? 32.865 12.836 -19.681 1.00 80.06 850 LEU A C 1
ATOM 6775 O O . LEU A 1 850 ? 34.034 13.066 -19.997 1.00 80.06 850 LEU A O 1
ATOM 6779 N N . GLY A 1 851 ? 32.210 13.581 -18.794 1.00 75.62 851 GLY A N 1
ATOM 6780 C CA . GLY A 1 851 ? 32.833 14.624 -17.985 1.00 75.62 851 GLY A CA 1
ATOM 6781 C C . GLY A 1 851 ? 33.665 14.064 -16.818 1.00 75.62 851 GLY A C 1
ATOM 6782 O O . GLY A 1 851 ? 33.480 12.916 -16.405 1.00 75.62 851 GLY A O 1
ATOM 6783 N N . PRO A 1 852 ? 34.568 14.869 -16.219 1.00 69.06 852 PRO A N 1
ATOM 6784 C CA . PRO A 1 852 ? 35.312 14.461 -15.029 1.00 69.06 852 PRO A CA 1
ATOM 6785 C C . PRO A 1 852 ? 34.373 14.032 -13.889 1.00 69.06 852 PRO A C 1
ATOM 6787 O O . PRO A 1 852 ? 33.604 14.841 -13.372 1.00 69.06 852 PRO A O 1
ATOM 6790 N N . GLY A 1 853 ? 34.459 12.763 -13.479 1.00 64.19 853 GLY A N 1
ATOM 6791 C CA . GLY A 1 853 ? 33.640 12.186 -12.406 1.00 64.19 853 GLY A CA 1
ATOM 6792 C C . GLY A 1 853 ? 32.305 11.570 -12.848 1.00 64.19 853 GLY A C 1
ATOM 6793 O O . GLY A 1 853 ? 31.578 11.060 -11.994 1.00 64.19 853 GLY A O 1
ATOM 6794 N N . GLU A 1 854 ? 31.975 11.581 -14.141 1.00 77.69 854 GLU A N 1
ATOM 6795 C CA . GLU A 1 854 ? 30.800 10.879 -14.666 1.00 77.69 854 GLU A CA 1
ATOM 6796 C C . GLU A 1 854 ? 31.046 9.366 -14.767 1.00 77.69 854 GLU A C 1
ATOM 6798 O O . GLU A 1 854 ? 32.136 8.903 -15.101 1.00 77.69 854 GLU A O 1
ATOM 6803 N N . HIS A 1 855 ? 30.022 8.570 -14.444 1.00 80.00 855 HIS A N 1
ATOM 6804 C CA . HIS A 1 855 ? 30.134 7.114 -14.405 1.00 80.00 855 HIS A CA 1
ATOM 6805 C C . HIS A 1 855 ? 29.752 6.487 -15.752 1.00 80.00 855 HIS A C 1
ATOM 6807 O O . HIS A 1 855 ? 28.602 6.561 -16.181 1.00 80.00 855 HIS A O 1
ATOM 6813 N N . LEU A 1 856 ? 30.677 5.735 -16.346 1.00 86.38 856 LEU A N 1
ATOM 6814 C CA . LEU A 1 856 ? 30.447 4.930 -17.546 1.00 86.38 856 LEU A CA 1
ATOM 6815 C C . LEU A 1 856 ? 29.504 3.740 -17.272 1.00 86.38 856 LEU A C 1
ATOM 6817 O O . LEU A 1 856 ? 29.843 2.809 -16.532 1.00 86.38 856 LEU A O 1
ATOM 6821 N N . ASN A 1 857 ? 28.327 3.704 -17.900 1.00 84.94 857 ASN A N 1
ATOM 6822 C CA . ASN A 1 857 ? 27.406 2.578 -17.753 1.00 84.94 857 ASN A CA 1
ATOM 6823 C C . ASN A 1 857 ? 27.841 1.386 -18.619 1.00 84.94 857 ASN A C 1
ATOM 6825 O O . ASN A 1 857 ? 27.678 1.370 -19.837 1.00 84.94 857 ASN A O 1
ATOM 6829 N N . ARG A 1 858 ? 28.346 0.334 -17.976 1.00 91.00 858 ARG A N 1
ATOM 6830 C CA . ARG A 1 858 ? 28.801 -0.889 -18.657 1.00 91.00 858 ARG A CA 1
ATOM 6831 C C . ARG A 1 858 ? 27.743 -1.984 -18.737 1.00 91.00 858 ARG A C 1
ATOM 6833 O O . ARG A 1 858 ? 28.055 -3.077 -19.203 1.00 91.00 858 ARG A O 1
ATOM 6840 N N . THR A 1 859 ? 26.524 -1.756 -18.264 1.00 90.56 859 THR A N 1
ATOM 6841 C CA . THR A 1 859 ? 25.466 -2.773 -18.289 1.00 90.56 859 THR A CA 1
ATOM 6842 C C . THR A 1 859 ? 24.714 -2.692 -19.605 1.00 90.56 859 THR A C 1
ATOM 6844 O O . THR A 1 859 ? 24.162 -1.648 -19.942 1.00 90.56 859 THR A O 1
ATOM 6847 N N . ALA A 1 860 ? 24.716 -3.791 -20.359 1.00 89.88 860 ALA A N 1
ATOM 6848 C CA . ALA A 1 860 ? 24.007 -3.839 -21.624 1.00 89.88 860 ALA A CA 1
ATOM 6849 C C . ALA A 1 860 ? 22.485 -3.799 -21.397 1.00 89.88 860 ALA A C 1
ATOM 6851 O O . ALA A 1 860 ? 21.962 -4.479 -20.509 1.00 89.88 860 ALA A O 1
ATOM 6852 N N . ASP A 1 861 ? 21.803 -3.020 -22.224 1.00 89.19 861 ASP A N 1
ATOM 6853 C CA . ASP A 1 861 ? 20.379 -2.706 -22.169 1.00 89.19 861 ASP A CA 1
ATOM 6854 C C . ASP A 1 861 ? 19.757 -2.844 -23.572 1.00 89.19 861 ASP A C 1
ATOM 6856 O O . ASP A 1 861 ? 20.454 -3.022 -24.582 1.00 89.19 861 ASP A O 1
ATOM 6860 N N . PHE A 1 862 ? 18.429 -2.804 -23.650 1.00 91.88 862 PHE A N 1
ATOM 6861 C CA . PHE A 1 862 ? 17.720 -2.798 -24.918 1.00 91.88 862 PHE A CA 1
ATOM 6862 C C . PHE A 1 862 ? 16.437 -1.972 -24.885 1.00 91.88 862 PHE A C 1
ATOM 6864 O O . PHE A 1 862 ? 15.728 -1.895 -23.887 1.00 91.88 862 PHE A O 1
ATOM 6871 N N . SER A 1 863 ? 16.097 -1.412 -26.041 1.00 88.12 863 SER A N 1
ATOM 6872 C CA . SER A 1 863 ? 14.798 -0.794 -26.299 1.00 88.12 863 SER A CA 1
ATOM 6873 C C . SER A 1 863 ? 14.011 -1.592 -27.316 1.00 88.12 863 SER A C 1
ATOM 6875 O O . SER A 1 863 ? 14.590 -2.220 -28.199 1.00 88.12 863 SER A O 1
ATOM 6877 N N . VAL A 1 864 ? 12.689 -1.527 -27.215 1.00 90.19 864 VAL A N 1
ATOM 6878 C CA . VAL A 1 864 ? 11.754 -2.201 -28.116 1.00 90.19 864 VAL A CA 1
ATOM 6879 C C . VAL A 1 864 ? 10.930 -1.153 -28.854 1.00 90.19 864 VAL A C 1
ATOM 6881 O O . VAL A 1 864 ? 10.499 -0.169 -28.251 1.00 90.19 864 VAL A O 1
ATOM 6884 N N . GLY A 1 865 ? 10.694 -1.369 -30.143 1.00 91.81 865 GLY A N 1
ATOM 6885 C CA . GLY A 1 865 ? 9.853 -0.499 -30.949 1.00 91.81 865 GLY A CA 1
ATOM 6886 C C . GLY A 1 865 ? 9.483 -1.088 -32.293 1.00 91.81 865 GLY A C 1
ATOM 6887 O O . GLY A 1 865 ? 9.491 -2.302 -32.483 1.00 91.81 865 GLY A O 1
ATOM 6888 N N . GLN A 1 866 ? 9.152 -0.202 -33.224 1.00 93.25 866 GLN A N 1
ATOM 6889 C CA . GLN A 1 866 ? 8.696 -0.576 -34.560 1.00 93.25 866 GLN A CA 1
ATOM 6890 C C . GLN A 1 866 ? 9.261 0.352 -35.634 1.00 93.25 866 GLN A C 1
ATOM 6892 O O . GLN A 1 866 ? 9.460 1.548 -35.391 1.00 93.25 866 GLN A O 1
ATOM 6897 N N . VAL A 1 867 ? 9.481 -0.182 -36.831 1.00 93.25 867 VAL A N 1
ATOM 6898 C CA . VAL A 1 867 ? 9.836 0.617 -38.010 1.00 93.25 867 VAL A CA 1
ATOM 6899 C C . VAL A 1 867 ? 8.640 1.471 -38.426 1.00 93.25 867 VAL A C 1
ATOM 6901 O O . VAL A 1 867 ? 7.532 0.967 -38.570 1.00 93.25 867 VAL A O 1
ATOM 6904 N N . LEU A 1 868 ? 8.841 2.773 -38.621 1.00 88.94 868 LEU A N 1
ATOM 6905 C CA . LEU A 1 868 ? 7.799 3.673 -39.123 1.00 88.94 868 LEU A CA 1
ATOM 6906 C C . LEU A 1 868 ? 7.872 3.843 -40.634 1.00 88.94 868 LEU A C 1
ATOM 6908 O O . LEU A 1 868 ? 6.841 3.824 -41.297 1.00 88.94 868 LEU A O 1
ATOM 6912 N N . ARG A 1 869 ? 9.071 4.091 -41.164 1.00 88.38 869 ARG A N 1
ATOM 6913 C CA . ARG A 1 869 ? 9.307 4.295 -42.597 1.00 88.38 869 ARG A CA 1
ATOM 6914 C C . ARG A 1 869 ? 10.793 4.288 -42.923 1.00 88.38 869 ARG A C 1
ATOM 6916 O O . ARG A 1 869 ? 11.619 4.602 -42.067 1.00 88.38 869 ARG A O 1
ATOM 6923 N N . ASP A 1 870 ? 11.076 4.007 -44.184 1.00 83.56 870 ASP A N 1
ATOM 6924 C CA . ASP A 1 870 ? 12.329 4.355 -44.847 1.00 83.56 870 ASP A CA 1
ATOM 6925 C C . ASP A 1 870 ? 12.242 5.821 -45.313 1.00 83.56 870 ASP A C 1
ATOM 6927 O O . ASP A 1 870 ? 11.191 6.258 -45.800 1.00 83.56 870 ASP A O 1
ATOM 6931 N N . HIS A 1 871 ? 13.291 6.607 -45.101 1.00 80.00 871 HIS A N 1
ATOM 6932 C CA . HIS A 1 871 ? 13.352 8.012 -45.488 1.00 80.00 871 HIS A CA 1
ATOM 6933 C C . HIS A 1 871 ? 14.587 8.258 -46.354 1.00 80.00 871 HIS A C 1
ATOM 6935 O O . HIS A 1 871 ? 15.709 8.301 -45.853 1.00 80.00 871 HIS A O 1
ATOM 6941 N N . GLU A 1 872 ? 14.364 8.462 -47.651 1.00 82.25 872 GLU A N 1
ATOM 6942 C CA . GLU A 1 872 ? 15.350 9.078 -48.539 1.00 82.25 872 GLU A CA 1
ATOM 6943 C C . GLU A 1 872 ? 15.285 10.597 -48.356 1.00 82.25 872 GLU A C 1
ATOM 6945 O O . GLU A 1 872 ? 14.202 11.193 -48.408 1.00 82.25 872 GLU A O 1
ATOM 6950 N N . VAL A 1 873 ? 16.434 11.219 -48.090 1.00 76.44 873 VAL A N 1
ATOM 6951 C CA . VAL A 1 873 ? 16.510 12.662 -47.836 1.00 76.44 873 VAL A CA 1
ATOM 6952 C C . VAL A 1 873 ? 16.666 13.390 -49.170 1.00 76.44 873 VAL A C 1
ATOM 6954 O O . VAL A 1 873 ? 17.655 13.207 -49.883 1.00 76.44 873 VAL A O 1
ATOM 6957 N N . ASP A 1 874 ? 15.689 14.227 -49.510 1.00 76.56 874 ASP A N 1
ATOM 6958 C CA . ASP A 1 874 ? 15.699 15.027 -50.734 1.00 76.56 874 ASP A CA 1
ATOM 6959 C C . ASP A 1 874 ? 16.801 16.109 -50.732 1.00 76.56 874 ASP A C 1
ATOM 6961 O O . ASP A 1 874 ? 17.361 16.489 -49.699 1.00 76.56 874 ASP A O 1
ATOM 6965 N N . GLU A 1 875 ? 17.158 16.623 -51.917 1.00 68.88 875 GLU A N 1
ATOM 6966 C CA . GLU A 1 875 ? 18.199 17.657 -52.051 1.00 68.88 875 GLU A CA 1
ATOM 6967 C C . GLU A 1 875 ? 17.893 18.930 -51.257 1.00 68.88 875 GLU A C 1
ATOM 6969 O O . GLU A 1 875 ? 18.802 19.517 -50.665 1.00 68.88 875 GLU A O 1
ATOM 6974 N N . GLU A 1 876 ? 16.622 19.322 -51.175 1.00 67.62 876 GLU A N 1
ATOM 6975 C CA . GLU A 1 876 ? 16.198 20.478 -50.385 1.00 67.62 876 GLU A CA 1
ATOM 6976 C C . GLU A 1 876 ? 16.360 20.248 -48.874 1.00 67.62 876 GLU A C 1
ATOM 6978 O O . GLU A 1 876 ? 16.812 21.148 -48.156 1.00 67.62 876 GLU A O 1
ATOM 6983 N N . GLY A 1 877 ? 16.039 19.053 -48.372 1.00 63.03 877 GLY A N 1
ATOM 6984 C CA . GLY A 1 877 ? 16.268 18.646 -46.987 1.00 63.03 877 GLY A CA 1
ATOM 6985 C C . GLY A 1 877 ? 17.754 18.632 -46.632 1.00 63.03 877 GLY A C 1
ATOM 6986 O O . GLY A 1 877 ? 18.141 19.152 -45.581 1.00 63.03 877 GLY A O 1
ATOM 6987 N N . ARG A 1 878 ? 18.606 18.158 -47.553 1.00 67.44 878 ARG A N 1
ATOM 6988 C CA . ARG A 1 878 ? 20.076 18.169 -47.408 1.00 67.44 878 ARG A CA 1
ATOM 6989 C C . ARG A 1 878 ? 20.674 19.580 -47.402 1.00 67.44 878 ARG A C 1
ATOM 6991 O O . ARG A 1 878 ? 21.685 19.814 -46.735 1.00 67.44 878 ARG A O 1
ATOM 6998 N N . GLN A 1 879 ? 20.075 20.536 -48.115 1.00 61.06 879 GLN A N 1
ATOM 6999 C CA . GLN A 1 879 ? 20.513 21.940 -48.102 1.00 61.06 879 GLN A CA 1
ATOM 7000 C C . GLN A 1 879 ? 20.074 22.693 -46.836 1.00 61.06 879 GLN A C 1
ATOM 7002 O O . GLN A 1 879 ? 20.780 23.598 -46.391 1.00 61.06 879 GLN A O 1
ATOM 7007 N N . LYS A 1 880 ? 18.942 22.316 -46.224 1.00 59.78 880 LYS A N 1
ATOM 7008 C CA . LYS A 1 880 ? 18.423 22.944 -44.992 1.00 59.78 880 LYS A CA 1
ATOM 7009 C C . LYS A 1 880 ? 19.158 22.510 -43.719 1.00 59.78 880 LYS A C 1
ATOM 7011 O O . LYS A 1 880 ? 19.104 23.229 -42.718 1.00 59.78 880 LYS A O 1
ATOM 7016 N N . MET A 1 881 ? 19.851 21.370 -43.734 1.00 64.50 881 MET A N 1
ATOM 7017 C CA . MET A 1 881 ? 20.676 20.924 -42.608 1.00 64.50 881 MET A CA 1
ATOM 7018 C C . MET A 1 881 ? 21.931 21.797 -42.476 1.00 64.50 881 MET A C 1
ATOM 7020 O O . MET A 1 881 ? 22.783 21.831 -43.361 1.00 64.50 881 MET A O 1
ATOM 7024 N N . ARG A 1 882 ? 22.037 22.512 -41.347 1.00 56.31 882 ARG A N 1
ATOM 7025 C CA . ARG A 1 882 ? 23.197 23.355 -41.007 1.00 56.31 882 ARG A CA 1
ATOM 7026 C C . ARG A 1 882 ? 24.413 22.546 -40.512 1.00 56.31 882 ARG A C 1
ATOM 7028 O O . ARG A 1 882 ? 25.446 23.161 -40.263 1.00 56.31 882 ARG A O 1
ATOM 7035 N N . SER A 1 883 ? 24.271 21.232 -40.307 1.00 62.47 883 SER A N 1
ATOM 7036 C CA . SER A 1 883 ? 25.293 20.310 -39.786 1.00 62.47 883 SER A CA 1
ATOM 7037 C C . SER A 1 883 ? 26.177 19.739 -40.894 1.00 62.47 883 SER A C 1
ATOM 7039 O O . SER A 1 883 ? 25.763 19.652 -42.052 1.00 62.47 883 SER A O 1
ATOM 7041 N N . GLY A 1 884 ? 27.382 19.296 -40.525 1.00 78.12 884 GLY A N 1
ATOM 7042 C CA . GLY A 1 884 ? 28.260 18.560 -41.438 1.00 78.12 884 GLY A CA 1
ATOM 7043 C C . GLY A 1 884 ? 27.756 17.150 -41.787 1.00 78.12 884 GLY A C 1
ATOM 7044 O O . GLY A 1 884 ? 28.179 16.588 -42.794 1.00 78.12 884 GLY A O 1
ATOM 7045 N N . TYR A 1 885 ? 26.824 16.585 -41.013 1.00 88.69 885 TYR A N 1
ATOM 7046 C CA . TYR A 1 885 ? 26.147 15.326 -41.330 1.00 88.69 885 TYR A CA 1
ATOM 7047 C C . TYR A 1 885 ? 24.870 15.554 -42.158 1.00 88.69 885 TYR A C 1
ATOM 7049 O O . TYR A 1 885 ? 24.007 16.348 -41.769 1.00 88.69 885 TYR A O 1
ATOM 7057 N N . LYS A 1 886 ? 24.768 14.863 -43.302 1.00 89.50 886 LYS A N 1
ATOM 7058 C CA . LYS A 1 886 ? 23.701 14.939 -44.314 1.00 89.50 886 LYS A CA 1
ATOM 7059 C C . LYS A 1 886 ? 23.386 13.533 -44.855 1.00 89.50 886 LYS A C 1
ATOM 7061 O O . LYS A 1 886 ? 23.899 13.175 -45.920 1.00 89.50 886 LYS A O 1
ATOM 7066 N N . PRO A 1 887 ? 22.568 12.730 -44.155 1.00 90.75 887 PRO A N 1
ATOM 7067 C CA . PRO A 1 887 ? 22.293 11.357 -44.562 1.00 90.75 887 PRO A CA 1
ATOM 7068 C C . PRO A 1 887 ? 21.629 11.285 -45.938 1.00 90.75 887 PRO A C 1
ATOM 7070 O O . PRO A 1 887 ? 20.821 12.145 -46.290 1.00 90.75 887 PRO A O 1
ATOM 7073 N N . LEU A 1 888 ? 21.963 10.254 -46.717 1.00 90.44 888 LEU A N 1
ATOM 7074 C CA . LEU A 1 888 ? 21.261 9.942 -47.969 1.00 90.44 888 LEU A CA 1
ATOM 7075 C C . LEU A 1 888 ? 19.969 9.171 -47.686 1.00 90.44 888 LEU A C 1
ATOM 7077 O O . LEU A 1 888 ? 18.931 9.441 -48.292 1.00 90.44 888 LEU A O 1
ATOM 7081 N N . LYS A 1 889 ? 20.046 8.237 -46.734 1.00 92.62 889 LYS A N 1
ATOM 7082 C CA . LYS A 1 889 ? 18.983 7.297 -46.405 1.00 92.62 889 LYS A CA 1
ATOM 7083 C C . LYS A 1 889 ? 18.961 6.980 -44.915 1.00 92.62 889 LYS A C 1
ATOM 7085 O O . LYS A 1 889 ? 20.012 6.774 -44.311 1.00 92.62 889 LYS A O 1
ATOM 7090 N N . GLU A 1 890 ? 17.766 6.893 -44.333 1.00 93.62 890 GLU A N 1
ATOM 7091 C CA . GLU A 1 890 ? 17.578 6.592 -42.912 1.00 93.62 890 GLU A CA 1
ATOM 7092 C C . GLU A 1 890 ? 16.353 5.726 -42.643 1.00 93.62 890 GLU A C 1
ATOM 7094 O O . GLU A 1 890 ? 15.293 5.915 -43.238 1.00 93.62 890 GLU A O 1
ATOM 7099 N N . ILE A 1 891 ? 16.458 4.845 -41.649 1.00 94.94 891 ILE A N 1
ATOM 7100 C CA . ILE A 1 891 ? 15.287 4.151 -41.105 1.00 94.94 891 ILE A CA 1
ATOM 7101 C C . ILE A 1 891 ? 14.759 4.961 -39.926 1.00 94.94 891 ILE A C 1
ATOM 7103 O O . ILE A 1 891 ? 15.484 5.211 -38.961 1.00 94.94 891 ILE A O 1
ATOM 7107 N N . VAL A 1 892 ? 13.482 5.333 -39.969 1.00 94.31 892 VAL A N 1
ATOM 7108 C CA . VAL A 1 892 ? 12.808 5.979 -38.840 1.00 94.31 892 VAL A CA 1
ATOM 7109 C C . VAL A 1 892 ? 12.113 4.911 -38.010 1.00 94.31 892 VAL A C 1
ATOM 7111 O O . VAL A 1 892 ? 11.249 4.191 -38.512 1.00 94.31 892 VAL A O 1
ATOM 7114 N N . VAL A 1 893 ? 12.447 4.834 -36.727 1.00 93.75 893 VAL A N 1
ATOM 7115 C CA . VAL A 1 893 ? 11.859 3.873 -35.786 1.00 93.75 893 VAL A CA 1
ATOM 7116 C C . VAL A 1 893 ? 11.166 4.591 -34.633 1.00 93.75 893 VAL A C 1
ATOM 7118 O O . VAL A 1 893 ? 11.637 5.628 -34.159 1.00 93.75 893 VAL A O 1
ATOM 7121 N N . ARG A 1 894 ? 10.037 4.036 -34.178 1.00 91.44 894 ARG A N 1
ATOM 7122 C CA . ARG A 1 894 ? 9.327 4.498 -32.982 1.00 91.44 894 ARG A CA 1
ATOM 7123 C C . ARG A 1 894 ? 9.715 3.645 -31.786 1.00 91.44 894 ARG A C 1
ATOM 7125 O O . ARG A 1 894 ? 9.279 2.500 -31.686 1.00 91.44 894 ARG A O 1
ATOM 7132 N N . LEU A 1 895 ? 10.508 4.214 -30.893 1.00 86.88 895 LEU A N 1
ATOM 7133 C CA . LEU A 1 895 ? 10.912 3.647 -29.609 1.00 86.88 895 LEU A CA 1
ATOM 7134 C C . LEU A 1 895 ? 11.370 4.768 -28.667 1.00 86.88 895 LEU A C 1
ATOM 7136 O O . LEU A 1 895 ? 11.803 5.815 -29.153 1.00 86.88 895 LEU A O 1
ATOM 7140 N N . PRO A 1 896 ? 11.293 4.575 -27.339 1.00 74.69 896 PRO A N 1
ATOM 7141 C CA . PRO A 1 896 ? 11.752 5.567 -26.371 1.00 74.69 896 PRO A CA 1
ATOM 7142 C C . PRO A 1 896 ? 13.217 5.919 -26.644 1.00 74.69 896 PRO A C 1
ATOM 7144 O O . PRO A 1 896 ? 14.070 5.035 -26.627 1.00 74.69 896 PRO A O 1
ATOM 7147 N N . SER A 1 897 ? 13.514 7.188 -26.918 1.00 62.62 897 SER A N 1
ATOM 7148 C CA . SER A 1 897 ? 14.864 7.655 -27.214 1.00 62.62 897 SER A CA 1
ATOM 7149 C C . SER A 1 897 ? 15.787 7.305 -26.053 1.00 62.62 897 SER A C 1
ATOM 7151 O O . SER A 1 897 ? 15.614 7.830 -24.950 1.00 62.62 897 SER A O 1
ATOM 7153 N N . ILE A 1 898 ? 16.767 6.435 -26.294 1.00 63.09 898 ILE A N 1
ATOM 7154 C CA . ILE A 1 898 ? 17.811 6.143 -25.315 1.00 63.09 898 ILE A CA 1
ATOM 7155 C C . ILE A 1 898 ? 19.036 6.972 -25.688 1.00 63.09 898 ILE A C 1
ATOM 7157 O O . ILE A 1 898 ? 19.780 6.615 -26.602 1.00 63.09 898 ILE A O 1
ATOM 7161 N N . GLY A 1 899 ? 19.234 8.092 -24.989 1.00 64.06 899 GLY A N 1
ATOM 7162 C CA . GLY A 1 899 ? 20.507 8.811 -25.045 1.00 64.06 899 GLY A CA 1
ATOM 7163 C C . GLY A 1 899 ? 21.640 7.883 -24.601 1.00 64.06 899 GLY A C 1
ATOM 7164 O O . GLY A 1 899 ? 21.497 7.177 -23.609 1.00 64.06 899 GLY A O 1
ATOM 7165 N N . GLY A 1 900 ? 22.736 7.838 -25.355 1.00 67.12 900 GLY A N 1
ATOM 7166 C CA . GLY A 1 900 ? 23.888 6.985 -25.060 1.00 67.12 900 GLY A CA 1
ATOM 7167 C C . GLY A 1 900 ? 23.885 5.589 -25.702 1.00 67.12 900 GLY A C 1
ATOM 7168 O O . GLY A 1 900 ? 24.845 4.858 -25.506 1.00 67.12 900 GLY A O 1
ATOM 7169 N N . HIS A 1 901 ? 22.877 5.201 -26.498 1.00 84.62 901 HIS A N 1
ATOM 7170 C CA . HIS A 1 901 ? 22.897 3.955 -27.301 1.00 84.62 901 HIS A CA 1
ATOM 7171 C C . HIS A 1 901 ? 23.526 4.102 -28.697 1.00 84.62 901 HIS A C 1
ATOM 7173 O O . HIS A 1 901 ? 23.410 3.194 -29.522 1.00 84.62 901 HIS A O 1
ATOM 7179 N N . SER A 1 902 ? 24.162 5.233 -28.985 1.00 91.06 902 SER A N 1
ATOM 7180 C CA . SER A 1 902 ? 24.774 5.542 -30.278 1.00 91.06 902 SER A CA 1
ATOM 7181 C C . SER A 1 902 ? 25.617 4.398 -30.832 1.00 91.06 902 SER A C 1
ATOM 7183 O O . SER A 1 902 ? 26.448 3.853 -30.119 1.00 91.06 902 SER A O 1
ATOM 7185 N N . GLY A 1 903 ? 25.378 4.006 -32.083 1.00 93.31 903 GLY A N 1
ATOM 7186 C CA . GLY A 1 903 ? 26.036 2.878 -32.751 1.00 93.31 903 GLY A CA 1
ATOM 7187 C C . GLY A 1 903 ? 25.490 1.489 -32.387 1.00 93.31 903 GLY A C 1
ATOM 7188 O O . GLY A 1 903 ? 25.883 0.490 -32.993 1.00 93.31 903 GLY A O 1
ATOM 7189 N N . GLY A 1 904 ? 24.544 1.403 -31.447 1.00 95.94 904 GLY A N 1
ATOM 7190 C CA . GLY A 1 904 ? 23.898 0.155 -31.052 1.00 95.94 904 GLY A CA 1
ATOM 7191 C C . GLY A 1 904 ? 23.110 -0.480 -32.207 1.00 95.94 904 GLY A C 1
ATOM 7192 O O . GLY A 1 904 ? 22.388 0.233 -32.916 1.00 95.94 904 GLY A O 1
ATOM 7193 N N . PRO A 1 905 ? 23.221 -1.805 -32.431 1.00 97.62 905 PRO A N 1
ATOM 7194 C CA . PRO A 1 905 ? 22.488 -2.477 -33.498 1.00 97.62 905 PRO A CA 1
ATOM 7195 C C . PRO A 1 905 ? 20.979 -2.481 -33.243 1.00 97.62 905 PRO A C 1
ATOM 7197 O O . PRO A 1 905 ? 20.510 -2.911 -32.186 1.00 97.62 905 PRO A O 1
ATOM 7200 N N . CYS A 1 906 ? 20.215 -2.093 -34.261 1.00 97.06 906 CYS A N 1
ATOM 7201 C CA . CYS A 1 906 ? 18.782 -2.332 -34.341 1.00 97.06 906 CYS A CA 1
ATOM 7202 C C . CYS A 1 906 ? 18.530 -3.683 -35.018 1.00 97.06 906 CYS A C 1
ATOM 7204 O O . CYS A 1 906 ? 18.884 -3.865 -36.184 1.00 97.06 906 CYS A O 1
ATOM 7206 N N . VAL A 1 907 ? 17.941 -4.630 -34.291 1.00 97.44 907 VAL A N 1
ATOM 7207 C CA . VAL A 1 907 ? 17.670 -5.996 -34.751 1.00 97.44 907 VAL A CA 1
ATOM 7208 C C . VAL A 1 907 ? 16.178 -6.253 -34.906 1.00 97.44 907 VAL A C 1
ATOM 7210 O O . VAL A 1 907 ? 15.380 -5.845 -34.061 1.00 97.44 907 VAL A O 1
ATOM 7213 N N . ASN A 1 908 ? 15.803 -6.997 -35.941 1.00 96.44 908 ASN A N 1
ATOM 7214 C CA . ASN A 1 908 ? 14.437 -7.488 -36.106 1.00 96.44 908 ASN A CA 1
ATOM 7215 C C . ASN A 1 908 ? 14.138 -8.707 -35.213 1.00 96.44 908 ASN A C 1
ATOM 7217 O O . ASN A 1 908 ? 14.966 -9.138 -34.399 1.00 96.44 908 ASN A O 1
ATOM 7221 N N . ASP A 1 909 ? 12.959 -9.310 -35.364 1.00 92.56 909 ASP A N 1
ATOM 7222 C CA . ASP A 1 909 ? 12.554 -10.489 -34.591 1.00 92.56 909 ASP A CA 1
ATOM 7223 C C . ASP A 1 909 ? 13.442 -11.724 -34.826 1.00 92.56 909 ASP A C 1
ATOM 7225 O O . ASP A 1 909 ? 13.655 -12.508 -33.895 1.00 92.56 909 ASP A O 1
ATOM 7229 N N . GLN A 1 910 ? 14.052 -11.858 -36.010 1.00 95.31 910 GLN A N 1
ATOM 7230 C CA . GLN A 1 910 ? 15.029 -12.918 -36.317 1.00 95.31 910 GLN A CA 1
ATOM 7231 C C . GLN A 1 910 ? 16.403 -12.672 -35.666 1.00 95.31 910 GLN A C 1
ATOM 7233 O O . GLN A 1 910 ? 17.253 -13.569 -35.597 1.00 95.31 910 GLN A O 1
ATOM 7238 N N . GLY A 1 911 ? 16.608 -11.472 -35.120 1.00 95.44 911 GLY A N 1
ATOM 7239 C CA . GLY A 1 911 ? 17.868 -11.027 -34.544 1.00 95.44 911 GLY A CA 1
ATOM 7240 C C . GLY A 1 911 ? 18.915 -10.668 -35.596 1.00 95.44 911 GLY A C 1
ATOM 7241 O O . GLY A 1 911 ? 20.108 -10.757 -35.291 1.00 95.44 911 GLY A O 1
ATOM 7242 N N . ASP A 1 912 ? 18.474 -10.322 -36.807 1.00 97.69 912 ASP A N 1
ATOM 7243 C CA . ASP A 1 912 ? 19.312 -9.759 -37.860 1.00 97.69 912 ASP A CA 1
ATOM 7244 C C . ASP A 1 912 ? 19.297 -8.228 -37.735 1.00 97.69 912 ASP A C 1
ATOM 7246 O O . ASP A 1 912 ? 18.246 -7.619 -37.534 1.00 97.69 912 ASP A O 1
ATOM 7250 N N . VAL A 1 913 ? 20.474 -7.609 -37.808 1.00 98.25 913 VAL A N 1
ATOM 7251 C CA . VAL A 1 913 ? 20.661 -6.156 -37.745 1.00 98.25 913 VAL A CA 1
ATOM 7252 C C . VAL A 1 913 ? 20.153 -5.520 -39.038 1.00 98.25 913 VAL A C 1
ATOM 7254 O O . VAL A 1 913 ? 20.619 -5.894 -40.112 1.00 98.25 913 VAL A O 1
ATOM 7257 N N . ILE A 1 914 ? 19.245 -4.551 -38.932 1.00 97.81 914 ILE A N 1
ATOM 7258 C CA . ILE A 1 914 ? 18.700 -3.783 -40.069 1.00 97.81 914 ILE A CA 1
ATOM 7259 C C . ILE A 1 914 ? 19.352 -2.395 -40.207 1.00 97.81 914 ILE A C 1
ATOM 7261 O O . ILE A 1 914 ? 19.309 -1.769 -41.264 1.00 97.81 914 ILE A O 1
ATOM 7265 N N . GLY A 1 915 ? 19.998 -1.920 -39.140 1.00 97.56 915 GLY A N 1
ATOM 7266 C CA . GLY A 1 915 ? 20.709 -0.646 -39.085 1.00 97.56 915 GLY A CA 1
ATOM 7267 C C . GLY A 1 915 ? 21.341 -0.411 -37.713 1.00 97.56 915 GLY A C 1
ATOM 7268 O O . GLY A 1 915 ? 21.165 -1.221 -36.800 1.00 97.56 915 GLY A O 1
ATOM 7269 N N . ILE A 1 916 ? 22.063 0.696 -37.555 1.00 97.25 916 ILE A N 1
ATOM 7270 C CA . ILE A 1 916 ? 22.622 1.135 -36.263 1.00 97.25 916 ILE A CA 1
ATOM 7271 C C . ILE A 1 916 ? 22.004 2.455 -35.821 1.00 97.25 916 ILE A C 1
ATOM 7273 O O . ILE A 1 916 ? 21.652 3.281 -36.662 1.00 97.25 916 ILE A O 1
ATOM 7277 N N . LEU A 1 917 ? 21.869 2.663 -34.511 1.00 94.81 917 LEU A N 1
ATOM 7278 C CA . LEU A 1 917 ? 21.340 3.913 -33.971 1.00 94.81 917 LEU A CA 1
ATOM 7279 C C . LEU A 1 917 ? 22.292 5.082 -34.256 1.00 94.81 917 LEU A C 1
ATOM 7281 O O . LEU A 1 917 ? 23.419 5.085 -33.772 1.00 94.81 917 LEU A O 1
ATOM 7285 N N . CYS A 1 918 ? 21.812 6.079 -34.999 1.00 90.75 918 CYS A N 1
ATOM 7286 C CA . CYS A 1 918 ? 22.548 7.308 -35.293 1.00 90.75 918 CYS A CA 1
ATOM 7287 C C . CYS A 1 918 ? 22.153 8.419 -34.317 1.00 90.75 918 CYS A C 1
ATOM 7289 O O . CYS A 1 918 ? 22.989 8.914 -33.570 1.00 90.75 918 CYS A O 1
ATOM 7291 N N . ARG A 1 919 ? 20.864 8.784 -34.262 1.00 88.81 919 ARG A N 1
ATOM 7292 C CA . ARG A 1 919 ? 20.395 9.872 -33.388 1.00 88.81 919 ARG A CA 1
ATOM 7293 C C . ARG A 1 919 ? 18.953 9.704 -32.932 1.00 88.81 919 ARG A C 1
ATOM 7295 O O . ARG A 1 919 ? 18.135 9.075 -33.605 1.00 88.81 919 ARG A O 1
ATOM 7302 N N . ALA A 1 920 ? 18.633 10.343 -31.814 1.00 86.44 920 ALA A N 1
ATOM 7303 C CA . ALA A 1 920 ? 17.260 10.577 -31.388 1.00 86.44 920 ALA A CA 1
ATOM 7304 C C . ALA A 1 920 ? 16.679 11.825 -32.076 1.00 86.44 920 ALA A C 1
ATOM 7306 O O . ALA A 1 920 ? 17.405 12.757 -32.432 1.00 86.44 920 ALA A O 1
ATOM 7307 N N . ASP A 1 921 ? 15.362 11.858 -32.258 1.00 83.81 921 ASP A N 1
ATOM 7308 C CA . ASP A 1 921 ? 14.660 13.058 -32.700 1.00 83.81 921 ASP A CA 1
ATOM 7309 C C . ASP A 1 921 ? 14.631 14.099 -31.567 1.00 83.81 921 ASP A C 1
ATOM 7311 O O . ASP A 1 921 ? 14.305 13.790 -30.420 1.00 83.81 921 ASP A O 1
ATOM 7315 N N . ARG A 1 922 ? 14.984 15.352 -31.882 1.00 78.69 922 ARG A N 1
ATOM 7316 C CA . ARG A 1 922 ? 15.024 16.447 -30.897 1.00 78.69 922 ARG A CA 1
ATOM 7317 C C . ARG A 1 922 ? 13.631 16.871 -30.421 1.00 78.69 922 ARG A C 1
ATOM 7319 O O . ARG A 1 922 ? 13.515 17.451 -29.344 1.00 78.69 922 ARG A O 1
ATOM 7326 N N . VAL A 1 923 ? 12.598 16.629 -31.227 1.00 80.38 923 VAL A N 1
ATOM 7327 C CA . VAL A 1 923 ? 11.210 17.029 -30.954 1.00 80.38 923 VAL A CA 1
ATOM 7328 C C . VAL A 1 923 ? 10.410 15.846 -30.417 1.00 80.38 923 VAL A C 1
ATOM 7330 O O . VAL A 1 923 ? 9.683 15.989 -29.435 1.00 80.38 923 VAL A O 1
ATOM 7333 N N . ASP A 1 924 ? 10.549 14.674 -31.037 1.00 82.00 924 ASP A N 1
ATOM 7334 C CA . ASP A 1 924 ? 9.808 13.467 -30.667 1.00 82.00 924 ASP A CA 1
ATOM 7335 C C . ASP A 1 924 ? 10.704 12.456 -29.939 1.00 82.00 924 ASP A C 1
ATOM 7337 O O . ASP A 1 924 ? 11.352 11.612 -30.552 1.00 82.00 924 ASP A O 1
ATOM 7341 N N . LYS A 1 925 ? 10.674 12.479 -28.603 1.00 79.19 925 LYS A N 1
ATOM 7342 C CA . LYS A 1 925 ? 11.434 11.542 -27.754 1.00 79.19 925 LYS A CA 1
ATOM 7343 C C . LYS A 1 925 ? 11.070 10.065 -27.959 1.00 79.19 925 LYS A C 1
ATOM 7345 O O . LYS A 1 925 ? 11.684 9.205 -27.342 1.00 79.19 925 LYS A O 1
ATOM 7350 N N . GLN A 1 926 ? 10.066 9.727 -28.764 1.00 83.56 926 GLN A N 1
ATOM 7351 C CA . GLN A 1 926 ? 9.768 8.342 -29.136 1.00 83.56 926 GLN A CA 1
ATOM 7352 C C . GLN A 1 926 ? 10.251 7.992 -30.542 1.00 83.56 926 GLN A C 1
ATOM 7354 O O . GLN A 1 926 ? 9.855 6.958 -31.076 1.00 83.56 926 GLN A O 1
ATOM 7359 N N . ARG A 1 927 ? 11.071 8.834 -31.169 1.00 89.75 927 ARG A N 1
ATOM 7360 C CA . ARG A 1 927 ? 11.530 8.647 -32.539 1.00 89.75 927 ARG A CA 1
ATOM 7361 C C . ARG A 1 927 ? 13.045 8.674 -32.607 1.00 89.75 927 ARG A C 1
ATOM 7363 O O . ARG A 1 927 ? 13.694 9.552 -32.046 1.00 89.75 927 ARG A O 1
ATOM 7370 N N . CYS A 1 928 ? 13.598 7.701 -33.315 1.00 91.88 928 CYS A N 1
ATOM 7371 C CA . CYS A 1 928 ? 15.027 7.597 -33.564 1.00 91.88 928 CYS A CA 1
ATOM 7372 C C . CYS A 1 928 ? 15.290 7.337 -35.049 1.00 91.88 928 CYS A C 1
ATOM 7374 O O . CYS A 1 928 ? 14.423 6.830 -35.768 1.00 91.88 928 CYS A O 1
ATOM 7376 N N . TYR A 1 929 ? 16.500 7.676 -35.479 1.00 93.56 929 TYR A N 1
ATOM 7377 C CA . TYR A 1 929 ? 16.984 7.514 -36.843 1.00 93.56 929 TYR A CA 1
ATOM 7378 C C . TYR A 1 929 ? 18.129 6.503 -36.848 1.00 93.56 929 TYR A C 1
ATOM 7380 O O . TYR A 1 929 ? 19.048 6.588 -36.023 1.00 93.56 929 TYR A O 1
ATOM 7388 N N . LEU A 1 930 ? 18.059 5.540 -37.763 1.00 95.50 930 LEU A N 1
ATOM 7389 C CA . LEU A 1 930 ? 19.077 4.514 -37.944 1.00 95.50 930 LEU A CA 1
ATOM 7390 C C . LEU A 1 930 ? 19.803 4.711 -39.270 1.00 95.50 930 LEU A C 1
ATOM 7392 O O . LEU A 1 930 ? 19.158 4.994 -40.281 1.00 95.50 930 LEU A O 1
ATOM 7396 N N . VAL A 1 931 ? 21.109 4.447 -39.275 1.00 96.75 931 VAL A N 1
ATOM 7397 C CA . VAL A 1 931 ? 21.870 4.270 -40.517 1.00 96.75 931 VAL A CA 1
ATOM 7398 C C . VAL A 1 931 ? 21.579 2.851 -41.030 1.00 96.75 931 VAL A C 1
ATOM 7400 O O . VAL A 1 931 ? 21.913 1.882 -40.329 1.00 96.75 931 VAL A O 1
ATOM 7403 N N . PRO A 1 932 ? 20.929 2.693 -42.199 1.00 97.06 932 PRO A N 1
ATOM 7404 C CA . PRO A 1 932 ? 20.564 1.384 -42.724 1.00 97.06 932 PRO A CA 1
ATOM 7405 C C . PRO A 1 932 ? 21.800 0.565 -43.100 1.00 97.06 932 PRO A C 1
ATOM 7407 O O . PRO A 1 932 ? 22.845 1.114 -43.451 1.00 97.06 932 PRO A O 1
ATOM 7410 N N . VAL A 1 933 ? 21.662 -0.764 -43.089 1.00 97.75 933 VAL A N 1
ATOM 7411 C CA . VAL A 1 933 ? 22.722 -1.698 -43.521 1.00 97.75 933 VAL A CA 1
ATOM 7412 C C . VAL A 1 933 ? 23.258 -1.373 -44.913 1.00 97.75 933 VAL A C 1
ATOM 7414 O O . VAL A 1 933 ? 24.469 -1.435 -45.117 1.00 97.75 933 VAL A O 1
ATOM 7417 N N . SER A 1 934 ? 22.388 -0.961 -45.839 1.00 96.06 934 SER A N 1
ATOM 7418 C CA . SER A 1 934 ? 22.772 -0.601 -47.209 1.00 96.06 934 SER A CA 1
ATOM 7419 C C . SER A 1 934 ? 23.810 0.525 -47.278 1.00 96.06 934 SER A C 1
ATOM 7421 O O . SER A 1 934 ? 24.631 0.530 -48.191 1.00 96.06 934 SER A O 1
ATOM 7423 N N . GLU A 1 935 ? 23.815 1.446 -46.307 1.00 96.12 935 GLU A N 1
ATOM 7424 C CA . GLU A 1 935 ? 24.708 2.613 -46.307 1.00 96.12 935 GLU A CA 1
ATOM 7425 C C . GLU A 1 935 ? 26.092 2.292 -45.731 1.00 96.12 935 GLU A C 1
ATOM 7427 O O . GLU A 1 935 ? 27.106 2.754 -46.250 1.00 96.12 935 GLU A O 1
ATOM 7432 N N . TRP A 1 936 ? 26.175 1.472 -44.674 1.00 96.75 936 TRP A N 1
ATOM 7433 C CA . TRP A 1 936 ? 27.462 1.147 -44.040 1.00 96.75 936 TRP A CA 1
ATOM 7434 C C . TRP A 1 936 ? 28.110 -0.144 -44.562 1.00 96.75 936 TRP A C 1
ATOM 7436 O O . TRP A 1 936 ? 29.309 -0.358 -44.355 1.00 96.75 936 TRP A O 1
ATOM 7446 N N . MET A 1 937 ? 27.377 -1.008 -45.273 1.00 97.19 937 MET A N 1
ATOM 7447 C CA . MET A 1 937 ? 27.930 -2.235 -45.861 1.00 97.19 937 MET A CA 1
ATOM 7448 C C . MET A 1 937 ? 29.099 -1.982 -46.840 1.00 97.19 937 MET A C 1
ATOM 7450 O O . MET A 1 937 ? 30.085 -2.725 -46.763 1.00 97.19 937 MET A O 1
ATOM 7454 N N . PRO A 1 938 ? 29.092 -0.945 -47.704 1.00 97.06 938 PRO A N 1
ATOM 7455 C CA . PRO A 1 938 ? 30.249 -0.609 -48.539 1.00 97.06 938 PRO A CA 1
ATOM 7456 C C . PRO A 1 938 ? 31.529 -0.343 -47.730 1.00 97.06 938 PRO A C 1
ATOM 7458 O O . PRO A 1 938 ? 32.616 -0.775 -48.131 1.00 97.06 938 PRO A O 1
ATOM 7461 N N . LEU A 1 939 ? 31.407 0.291 -46.554 1.00 97.06 939 LEU A N 1
ATOM 7462 C CA . LEU A 1 939 ? 32.532 0.537 -45.644 1.00 97.06 939 LEU A CA 1
ATOM 7463 C C . LEU A 1 939 ? 33.111 -0.786 -45.126 1.00 97.06 939 LEU A C 1
ATOM 7465 O O . LEU A 1 939 ? 34.330 -0.985 -45.102 1.00 97.06 939 LEU A O 1
ATOM 7469 N N . LEU A 1 940 ? 32.237 -1.731 -44.767 1.00 96.81 940 LEU A N 1
ATOM 7470 C CA . LEU A 1 940 ? 32.640 -3.069 -44.343 1.00 96.81 940 LEU A CA 1
ATOM 7471 C C . LEU A 1 940 ? 33.365 -3.827 -45.465 1.00 96.81 940 LEU A C 1
ATOM 7473 O O . LEU A 1 940 ? 34.433 -4.395 -45.224 1.00 96.81 940 LEU A O 1
ATOM 7477 N N . GLU A 1 941 ? 32.848 -3.819 -46.693 1.00 96.06 941 GLU A N 1
ATOM 7478 C CA . GLU A 1 941 ? 33.495 -4.502 -47.821 1.00 96.06 941 GLU A CA 1
ATOM 7479 C C . GLU A 1 941 ? 34.858 -3.891 -48.174 1.00 96.06 941 GLU A C 1
ATOM 7481 O O . GLU A 1 941 ? 35.815 -4.623 -48.446 1.00 96.06 941 GLU A O 1
ATOM 7486 N N . LYS A 1 942 ? 35.004 -2.564 -48.081 1.00 95.44 942 LYS A N 1
ATOM 7487 C CA . LYS A 1 942 ? 36.304 -1.893 -48.228 1.00 95.44 942 LYS A CA 1
ATOM 7488 C C . LYS A 1 942 ? 37.285 -2.322 -47.131 1.00 95.44 942 LYS A C 1
ATOM 7490 O O . LYS A 1 942 ? 38.434 -2.650 -47.438 1.00 95.44 942 LYS A O 1
ATOM 7495 N N . SER A 1 943 ? 36.835 -2.415 -45.879 1.00 93.62 943 SER A N 1
ATOM 7496 C CA . SER A 1 943 ? 37.676 -2.857 -44.755 1.00 93.62 943 SER A CA 1
ATOM 7497 C C . SER A 1 943 ? 38.167 -4.309 -44.891 1.00 93.62 943 SER A C 1
ATOM 7499 O O . SER A 1 943 ? 39.279 -4.623 -44.463 1.00 93.62 943 SER A O 1
ATOM 7501 N N . LYS A 1 944 ? 37.380 -5.186 -45.536 1.00 92.06 944 LYS A N 1
ATOM 7502 C CA . LYS A 1 944 ? 37.751 -6.585 -45.814 1.00 92.06 944 LYS A CA 1
ATOM 7503 C C . LYS A 1 944 ? 38.794 -6.727 -46.928 1.00 92.06 944 LYS A C 1
ATOM 7505 O O . LYS A 1 944 ? 39.463 -7.757 -46.971 1.00 92.06 944 LYS A O 1
ATOM 7510 N N . LYS A 1 945 ? 38.910 -5.741 -47.826 1.00 87.25 945 LYS A N 1
ATOM 7511 C CA . LYS A 1 945 ? 39.889 -5.719 -48.932 1.00 87.25 945 LYS A CA 1
ATOM 7512 C C . LYS A 1 945 ? 41.254 -5.155 -48.531 1.00 87.25 945 LYS A C 1
ATOM 7514 O O . LYS A 1 945 ? 42.229 -5.407 -49.223 1.00 87.25 945 LYS A O 1
ATOM 7519 N N . ARG A 1 946 ? 41.320 -4.381 -47.440 1.00 74.81 946 ARG A N 1
ATOM 7520 C CA . ARG A 1 946 ? 42.571 -3.848 -46.859 1.00 74.81 946 ARG A CA 1
ATOM 7521 C C . ARG A 1 946 ? 43.363 -4.886 -46.045 1.00 74.81 946 ARG A C 1
ATOM 7523 O O . ARG A 1 946 ? 44.400 -4.557 -45.486 1.00 74.81 946 ARG A O 1
ATOM 7530 N N . ASP A 1 947 ? 42.836 -6.102 -45.961 1.00 58.72 947 ASP A N 1
ATOM 7531 C CA . ASP A 1 947 ? 43.340 -7.279 -45.247 1.00 58.72 947 ASP A CA 1
ATOM 7532 C C . ASP A 1 947 ? 43.771 -8.341 -46.264 1.00 58.72 947 ASP A C 1
ATOM 7534 O O . ASP A 1 947 ? 44.765 -9.053 -46.010 1.00 58.72 947 ASP A O 1
#

Secondary structure (DSSP, 8-state):
-HHHHHHHHIIIIIHHHHHHHHHHSTT-EE--EEEE-S---SSS-HHHHHHHHHHHHHHHHHHHHHHHHHHHHHHHHHHHHHHTT-TTSHHHHHHHHHHHT--EE----TTT-SSEEEETTTTBSHHHHHHHHHHHHTT-SBPTTS-BTTTTTTT----HHHHHHHHHHHHHHHH-SEEEHHHHHHHHHHHH----HHHHHHHHHHHHHTTSSEE---------S---S--SS---------------------------------------------------------TTTTEEES-HHHHHHHHHTTS-TTHHHHHHHHHHHTT--------------SEEEHHHHHHHHHH-HHHHHHHTTS-TTHHHHHHHHHHHHHHHTTSSEEE-S-SSEEEETTEE-TTHHHHHTT----------TTGGGS-SEEE-GGG--S---TT----S--S-TTEEEEEEEEEETT-PPTTHHHHHHHHHHHHHHHHHHHGGGS--TTPPPEEEEEEEEETTEEEEEEEETTEEEEEEEEEEETT-TT-TTGGGPPTT-EEEEEEEEEE-HHHHHHHIIIIIHHHHHHHHHHHHH-TT---EEEEE-HHHHHHS-GGG--EEEHHHHHHHHHTT-SEEE-TT--EEEHHHHH---TTS---------------PPPPPPHHHHGGGEEEEEEEETTTTEEEEEEEEEEEETTTTEEEE-GGGTB--SS-SSSPTT-BGGGSSEEEEEEE----SS---TT--B-EEEEEEEEEE--THHHHTS-BS---EEEEEEEEEEEEE-TTSTTGGGS-EEE--SHHHHHHT---PPEE-S---TT-EEEEEEE--STTSB--TTPPP--BEEEEEEEEEEEEEPPHHHHHH--SSB--SEEEEEES---TT-TTPEEEETT-EEEEEEEEE-SS-TTEEEEEEHHHHHHHHHHHHH--

Sequence (947 aa):
RAEGKIKEDIDEKVQFWVNCIQSSAPGAAILPVASFNDKFEDGDNTLDINTAKRRCELMRDRLINNEKRRMDDINQRLEDYKRNHLADSHNAMRLRKLLSSRPKLIFGNDEEDSVIRVSCLDYTGFDRLSGQIVNIATGRYLTSKGDPIFRGHVGARIPRMRLQVRDVVRQMGEQFNVVEWEYFLEALKKEKGIDSIDDVCDALHFLANVGELCYFGDRTMPDGIRKTKRDKMLHRGHSDSFFEDAEVQSIDEDASQSREKKNGISSKKETLTRRTSSMSVASSTTQRTSGLSQFIFLKPRWLVKSVKSILRHDLISKIDEIRLELKKKRLGECLETNKNRPLITAEDAYSLWQNGNYIKKSSESTADCTNKITFDFLYRLLVRFGVFVPIDLNIEKVSFGGEDYGLCDKQSSRRESSFDTVDLETLDKVPRFFFLPCLLSDVTPEHLMWTYKTEECWKVTVCHSFLFPDGVPPGLMERITAAVLSDIYSATRNEKKGERENKEQLSINRILCWRTTFLLELQLGHNKTEILCHLADRDSKLCVASEKMTAGMKRLILSGRGHRSDGARYLYNGGYFIVFRAIERVMYEYSGCEYETDGVCPDCLQKNNPSEVHTWDWNELEAAAYNGEKQIRCNNGHKVDKLLVTGNSKDYPQLEQSSHEVSDLSGSKPTKAVMDLIRGVVLVGLWDADANAVIAAGSGFVVDKNRGLIVTASHTLMNIDGYEKTPYGTNYHGYNGRVVIGVIPRSKGETNVHKTTAVFRYFGEIVTKDENMEEHGVCHVDACIVRITTRIERDVDGDGSGCAGQPEILLNNKEVMKGEKLKALKYTETYQVEEHVRILGYNQGGEGLLGPGEHLNRTADFSVGQVLRDHEVDEEGRQKMRSGYKPLKEIVVRLPSIGGHSGGPCVNDQGDVIGILCRADRVDKQRCYLVPVSEWMPLLEKSKKRD

Foldseek 3Di:
DVLVVLLVCLVVPVLLVVLQCCLVQFQEADADEAEDPDCLDDDDPPVSLVVVQVSLLSNLVSNVVVLVVVLVVLVVVCVVCVVVVNCVPPQNVLSVLLVVRHYNYDADDPPRGRHQYAYPVVRPRVVVVVVVVCCLVQQVDADPVRGRSPPCPRVPDDPVLLVLLLVLLVVVVVQAQKDFPVVSQVSCCVPPVDNDPLSSVVSLVVCCVVPQWPADFDRPDPPPDDDDPDDPDDPDPDPDDDDDDDPPPDDDDDDDDDDDDDDDDDDDDDDDDDDDDDDDDDDDDDDDGDLRNGMMRSHVVLLVVLLVLCPDFCNVVVLVVLCVVVVPDDDDPDDPDPAQDQKDFLVSSLSSQCPPPSNVVNCVSDPVVVSVSVSVSSLSVCLVQLQWAQDDLCAQWEAFLRDTDVVVVVVVVVDPDDDDDDPCVVVVPPRGMTGGLSRFDQDDDPPPPDALADPDPQKFKWKKKKKFQSADHPCLQSQLVSLLSNLLVVQQPVVVPDPDPDFFGKDWRYWHDGNFKIWTWIDGRNKIKIKIWGWDDLPDQQAAQSVPDDPRMIMIMIMMMIGPPPLCQCRCVNSSVVSVVSSVVSVVVSSSTDIWMWTWDRVCSNPHRRNPTFIDTVVVLVVCVQVVPQWDATPVGDTHGSCNGPNPPPPHPPPPPPDDDDDDPDPDDFFDDPLVQLQQKKKKFKAFPVVLFGFFIAIWGQADLLFQKIKFFQVRFAAQFCPDPFDFPDGRSPGPIWIWIWGQDDDDPDPCSDRQFTWTWFIWDFLFADPCCVVPVAHQFRMTMITTFWTFPDTHDWRCSCVVVTDIHGPPHSVSSVVVVGDGFAADQDDDFFFKKKFKIFQQDAQRGDDVPRTGGRGIDMKIWGWHDKDQQDPVNQVPRPTSYRHRIKTKIFIQARHRNGNTFMATSHRHGQFGWHAADPVDRRITIGRGCVRCVVRVVVSVVVD